Protein AF-0000000085000404 (afdb_homodimer)

Sequence (992 aa):
MTTALQSPPRRTTSRLQDASLLNGPMLLLRSIKGFRRSQSWAWLASIPLALLGLGVFTFSARAEVALSDLTGPQAASFLADNLWLFIATILVIFMNAGFAMVEAGMCRQKNAVNILAKNLFVFALAVTAYWVIGYSLMYGGSVIDGWLYFQGLFVDPDPSGALECAAAGDTGCLVPAVDFLFQSAFAGTAATIVSGLVAERVKFGEFVVFSIVLTAFIYPIAGSWQWNGGWLAELGFIDFAGSSIVHSVGGWAGLVGAMLLGPRIGKFVDGKAQAMPGHNMAIATLGALILWIGWYGFNPGSELAMDQYVAYVAVTTTLAAAGGAIAATVLSTITSGKPDLTMIINGILAGLVSITAGCGNMTFAGSWLAGAVGGLIVVVAVAALDSAGIDDPVGAFSVHGVCGVWGTVVIGLWGVDGMDPGAAGIGLLNGGGINQFFIQALGAAAYGIWTVVTCWIAWQIIGGFFGGIRVSEAEETQGLDIGEHGMEAYPDFASSMTTALQSPPRRTTSRLQDASLLNGPMLLLRSIKGFRRSQSWAWLASIPLALLGLGVFTFSARAEVALSDLTGPQAASFLADNLWLFIATILVIFMNAGFAMVEAGMCRQKNAVNILAKNLFVFALAVTAYWVIGYSLMYGGSVIDGWLYFQGLFVDPDPSGALECAAAGDTGCLVPAVDFLFQSAFAGTAATIVSGLVAERVKFGEFVVFSIVLTAFIYPIAGSWQWNGGWLAELGFIDFAGSSIVHSVGGWAGLVGAMLLGPRIGKFVDGKAQAMPGHNMAIATLGALILWIGWYGFNPGSELAMDQYVAYVAVTTTLAAAGGAIAATVLSTITSGKPDLTMIINGILAGLVSITAGCGNMTFAGSWLAGAVGGLIVVVAVAALDSAGIDDPVGAFSVHGVCGVWGTVVIGLWGVDGMDPGAAGIGLLNGGGINQFFIQALGAAAYGIWTVVTCWIAWQIIGGFFGGIRVSEAEETQGLDIGEHGMEAYPDFASS

InterPro domains:
  IPR001905 Ammonium transporter [TIGR00836] (81-490)
  IPR018047 Ammonium transporter, conserved site [PS01219] (239-264)
  IPR024041 Ammonium transporter AmtB-like domain [PF00909] (83-490)
  IPR029020 Ammonium/urea transporter [G3DSA:1.10.3430.10] (67-496)

Nearest PDB structures (foldseek):
  8qj4-assembly1_A  TM=9.238E-01  e=1.330E-27  Shewanella denitrificans OS217
  8qpf-assembly1_B  TM=9.259E-01  e=2.210E-25  Shewanella denitrificans
  2nuu-assembly2_D  TM=9.269E-01  e=2.644E-25  Escherichia coli
  2npk-assembly1_A  TM=9.276E-01  e=2.890E-22  Escherichia coli
  3c1g-assembly1_A  TM=9.284E-01  e=7.752E-22  Escherichia coli

Secondary structure (DSSP, 8-state):
--------------------TTSTHHHHTT---STT-GGGGHHHHHHHHHTTS-------------GGGS-HHHHHHHHHHHHHHHHHHHHHHHHHHHHHHHHHHTS-GGGHHHHHHHHHHHHHHHHHHIIIIIHHHHHSEEEETTTEEE--SS-----HHHHHHHHTT-S----HHHHHHHHHHHHHHHHHHHHHHTTTTB-HHHHHHHHHHIIIIIHHHHHHHHHTS-HHHHHT---SS-IIIIIIHHHHHHHHHHHHH-PPTTSEETTEE-----S-HHHHHHHHHHHHHHHHHHHHHTT-S-STTHHHHHHHHHHHHHHHHHHHHHHHHHHHSS--HHHHHHHHHHHHHHHHTTTTSS-HHHHHHHHHHHHHHHHHHHHHHHHTT---TT-HIIIIIIHHHHHHHTHHHH-BSSSSTTPPB-SGGGTS-SHHHHHHHHHHHHHHHHHHHHHHHHHHHHHHHHT-SBPPHHHHHH-HIIIIIS--S-TTB---/---------------GGG--TTSHHHHHHHT-TTTT-GGGGHHHHHHHHHGGG-------------GGGS-HHHHHHHHHHHHHHHHHHHHHHHHHHHHHHHHHHTS-GGGHHHHHHHHHHHHHHHHHHIIIIIHHHHHSEEEETTTEEE--SS-----HHHHHHHHTT-S----HHHHHHHHHHHHHHHHHHHHHHTTTTB-HHHHHHHHHHIIIIIHHHHHHHHHTS-HHHHHT---SS-IIIIIIHHHHHHHHHHHHH-PPTTSEETTEEPP---S-HHHHHHHHHHHHHHHHHHHHHTT-S-STTHHHHHHHHHHHHHHHHHHHHHHHHHHHSS--HHHHHHHHHHHHHHHHTTTTSS-HHHHHHHHHHHHHHHHHHHHHHHHTT---TT-HIIIIIIHHHHHHHTHHHH-BSSSSTTPPB-SGGGTS-SHHHHHHHHHHHHHHHHHHHHHHHHHHHHHHHHT-SBPPHHHHHH-HIIIIIS--S-TTSPB-

Organism: Prochlorococcus marinus (strain NATL2A) (NCBI:txid59920)

Structure (mmCIF, N/CA/C/O backbone):
data_AF-0000000085000404-model_v1
#
loop_
_entity.id
_entity.type
_entity.pdbx_description
1 polymer 'Ammonium transporter'
#
loop_
_atom_site.group_PDB
_atom_site.id
_atom_site.type_symbol
_atom_site.label_atom_id
_atom_site.label_alt_id
_atom_site.label_comp_id
_atom_site.label_asym_id
_atom_site.label_entity_id
_atom_site.label_seq_id
_atom_site.pdbx_PDB_ins_code
_atom_site.Cartn_x
_atom_site.Cartn_y
_atom_site.Cartn_z
_atom_site.occupancy
_atom_site.B_iso_or_equiv
_atom_site.auth_seq_id
_atom_site.auth_comp_id
_atom_site.auth_asym_id
_atom_site.auth_atom_id
_atom_site.pdbx_PDB_model_num
ATOM 1 N N . MET A 1 1 ? -94.875 -2.742 -8.055 1 23.12 1 MET A N 1
ATOM 2 C CA . MET A 1 1 ? -94.25 -2.918 -9.344 1 23.12 1 MET A CA 1
ATOM 3 C C . MET A 1 1 ? -93.062 -1.973 -9.477 1 23.12 1 MET A C 1
ATOM 5 O O . MET A 1 1 ? -93.125 -0.967 -10.188 1 23.12 1 MET A O 1
ATOM 9 N N . THR A 1 2 ? -92.438 -1.582 -8.5 1 25.86 2 THR A N 1
ATOM 10 C CA . THR A 1 2 ? -91.562 -0.508 -8.117 1 25.86 2 THR A CA 1
ATOM 11 C C . THR A 1 2 ? -90.188 -0.645 -8.844 1 25.86 2 THR A C 1
ATOM 13 O O . THR A 1 2 ? -89.625 -1.709 -8.812 1 25.86 2 THR A O 1
ATOM 16 N N . THR A 1 3 ? -90.062 0.033 -9.891 1 24.22 3 THR A N 1
ATOM 17 C CA . THR A 1 3 ? -89 0.019 -10.922 1 24.22 3 THR A CA 1
ATOM 18 C C . THR A 1 3 ? -87.625 0.078 -10.297 1 24.22 3 THR A C 1
ATOM 20 O O . THR A 1 3 ? -87.375 0.88 -9.391 1 24.22 3 THR A O 1
ATOM 23 N N . ALA A 1 4 ? -86.875 -1 -10.414 1 26.23 4 ALA A N 1
ATOM 24 C CA . ALA A 1 4 ? -85.562 -1.566 -10.062 1 26.23 4 ALA A CA 1
ATOM 25 C C . ALA A 1 4 ? -84.438 -0.636 -10.477 1 26.23 4 ALA A C 1
ATOM 27 O O . ALA A 1 4 ? -84.188 -0.438 -11.664 1 26.23 4 ALA A O 1
ATOM 28 N N . LEU A 1 5 ? -84.375 0.481 -9.828 1 26.27 5 LEU A N 1
ATOM 29 C CA . LEU A 1 5 ? -83.5 1.577 -10.219 1 26.27 5 LEU A CA 1
ATOM 30 C C . LEU A 1 5 ? -82.062 1.078 -10.453 1 26.27 5 LEU A C 1
ATOM 32 O O . LEU A 1 5 ? -81.5 0.407 -9.594 1 26.27 5 LEU A O 1
ATOM 36 N N . GLN A 1 6 ? -81.688 0.753 -11.641 1 25.8 6 GLN A N 1
ATOM 37 C CA . GLN A 1 6 ? -80.5 0.165 -12.305 1 25.8 6 GLN A CA 1
ATOM 38 C C . GLN A 1 6 ? -79.25 0.864 -11.883 1 25.8 6 GLN A C 1
ATOM 40 O O . GLN A 1 6 ? -79.125 2.078 -12.047 1 25.8 6 GLN A O 1
ATOM 45 N N . SER A 1 7 ? -78.688 0.542 -10.797 1 28.12 7 SER A N 1
ATOM 46 C CA . SER A 1 7 ? -77.562 1.166 -10.117 1 28.12 7 SER A CA 1
ATOM 47 C C . SER A 1 7 ? -76.375 1.315 -11.062 1 28.12 7 SER A C 1
ATOM 49 O O . SER A 1 7 ? -76.125 0.423 -11.867 1 28.12 7 SER A O 1
ATOM 51 N N . PRO A 1 8 ? -76 2.477 -11.414 1 30.66 8 PRO A N 1
ATOM 52 C CA . PRO A 1 8 ? -75.125 2.738 -12.531 1 30.66 8 PRO A CA 1
ATOM 53 C C . PRO A 1 8 ? -73.812 1.968 -12.43 1 30.66 8 PRO A C 1
ATOM 55 O O . PRO A 1 8 ? -73.375 1.583 -11.328 1 30.66 8 PRO A O 1
ATOM 58 N N . PRO A 1 9 ? -73.312 1.348 -13.477 1 25.73 9 PRO A N 1
ATOM 59 C CA . PRO A 1 9 ? -72.188 0.39 -13.641 1 25.73 9 PRO A CA 1
ATOM 60 C C . PRO A 1 9 ? -70.875 0.903 -13.078 1 25.73 9 PRO A C 1
ATOM 62 O O . PRO A 1 9 ? -70.625 2.115 -13.031 1 25.73 9 PRO A O 1
ATOM 65 N N . ARG A 1 10 ? -70.375 0.308 -12.078 1 25.77 10 ARG A N 1
ATOM 66 C CA . ARG A 1 10 ? -69.125 0.492 -11.328 1 25.77 10 ARG A CA 1
ATOM 67 C C . ARG A 1 10 ? -67.938 0.67 -12.258 1 25.77 10 ARG A C 1
ATOM 69 O O . ARG A 1 10 ? -67.688 -0.18 -13.117 1 25.77 10 ARG A O 1
ATOM 76 N N . ARG A 1 11 ? -67.562 1.845 -12.625 1 25.23 11 ARG A N 1
ATOM 77 C CA . ARG A 1 11 ? -66.438 2.154 -13.531 1 25.23 11 ARG A CA 1
ATOM 78 C C . ARG A 1 11 ? -65.188 1.429 -13.109 1 25.23 11 ARG A C 1
ATOM 80 O O . ARG A 1 11 ? -64.75 1.532 -11.953 1 25.23 11 ARG A O 1
ATOM 87 N N . THR A 1 12 ? -64.812 0.278 -13.625 1 23.45 12 THR A N 1
ATOM 88 C CA . THR A 1 12 ? -63.656 -0.608 -13.453 1 23.45 12 THR A CA 1
ATOM 89 C C . THR A 1 12 ? -62.344 0.165 -13.602 1 23.45 12 THR A C 1
ATOM 91 O O . THR A 1 12 ? -62.031 0.646 -14.688 1 23.45 12 THR A O 1
ATOM 94 N N . THR A 1 13 ? -62.031 1.115 -12.75 1 24.44 13 THR A N 1
ATOM 95 C CA . THR A 1 13 ? -60.781 1.853 -12.938 1 24.44 13 THR A CA 1
ATOM 96 C C . THR A 1 13 ? -59.594 0.895 -13.086 1 24.44 13 THR A C 1
ATOM 98 O O . THR A 1 13 ? -59.344 0.066 -12.203 1 24.44 13 THR A O 1
ATOM 101 N N . SER A 1 14 ? -59.344 0.42 -14.273 1 21.95 14 SER A N 1
ATOM 102 C CA . SER A 1 14 ? -58.25 -0.445 -14.727 1 21.95 14 SER A CA 1
ATOM 103 C C . SER A 1 14 ? -56.906 0.005 -14.148 1 21.95 14 SER A C 1
ATOM 105 O O . SER A 1 14 ? -56.531 1.164 -14.305 1 21.95 14 SER A O 1
ATOM 107 N N . ARG A 1 15 ? -56.594 -0.468 -13 1 24.84 15 ARG A N 1
ATOM 108 C CA . ARG A 1 15 ? -55.375 -0.243 -12.227 1 24.84 15 ARG A CA 1
ATOM 109 C C . ARG A 1 15 ? -54.125 -0.42 -13.102 1 24.84 15 ARG A C 1
ATOM 111 O O . ARG A 1 15 ? -54 -1.399 -13.844 1 24.84 15 ARG A O 1
ATOM 118 N N . LEU A 1 16 ? -53.406 0.704 -13.484 1 23.3 16 LEU A N 1
ATOM 119 C CA . LEU A 1 16 ? -52.188 0.901 -14.25 1 23.3 16 LEU A CA 1
ATOM 120 C C . LEU A 1 16 ? -51.094 -0.056 -13.789 1 23.3 16 LEU A C 1
ATOM 122 O O . LEU A 1 16 ? -50.406 0.206 -12.797 1 23.3 16 LEU A O 1
ATOM 126 N N . GLN A 1 17 ? -51.406 -1.278 -13.352 1 21.89 17 GLN A N 1
ATOM 127 C CA . GLN A 1 17 ? -50.438 -2.205 -12.789 1 21.89 17 GLN A CA 1
ATOM 128 C C . GLN A 1 17 ? -49.219 -2.322 -13.695 1 21.89 17 GLN A C 1
ATOM 130 O O . GLN A 1 17 ? -48.062 -2.404 -13.203 1 21.89 17 GLN A O 1
ATOM 135 N N . ASP A 1 18 ? -49.344 -2.826 -14.852 1 22.02 18 ASP A N 1
ATOM 136 C CA . ASP A 1 18 ? -48.344 -3.693 -15.445 1 22.02 18 ASP A CA 1
ATOM 137 C C . ASP A 1 18 ? -47.219 -2.875 -16.062 1 22.02 18 ASP A C 1
ATOM 139 O O . ASP A 1 18 ? -46.969 -2.938 -17.281 1 22.02 18 ASP A O 1
ATOM 143 N N . ALA A 1 19 ? -47.062 -1.602 -15.906 1 26.38 19 ALA A N 1
ATOM 144 C CA . ALA A 1 19 ? -46.094 -0.951 -16.781 1 26.38 19 ALA A CA 1
ATOM 145 C C . ALA A 1 19 ? -44.719 -1.577 -16.609 1 26.38 19 ALA A C 1
ATOM 147 O O . ALA A 1 19 ? -44.156 -1.586 -15.508 1 26.38 19 ALA A O 1
ATOM 148 N N . SER A 1 20 ? -44.344 -2.533 -17.469 1 22.31 20 SER A N 1
ATOM 149 C CA . SER A 1 20 ? -43.125 -3.34 -17.609 1 22.31 20 SER A CA 1
ATOM 150 C C . SER A 1 20 ? -41.875 -2.463 -17.641 1 22.31 20 SER A C 1
ATOM 152 O O . SER A 1 20 ? -41.812 -1.489 -18.391 1 22.31 20 SER A O 1
ATOM 154 N N . LEU A 1 21 ? -41.125 -2.297 -16.531 1 23.89 21 LEU A N 1
ATOM 155 C CA . LEU A 1 21 ? -39.938 -1.507 -16.141 1 23.89 21 LEU A CA 1
ATOM 156 C C . LEU A 1 21 ? -38.875 -1.568 -17.203 1 23.89 21 LEU A C 1
ATOM 158 O O . LEU A 1 21 ? -37.75 -1.087 -16.984 1 23.89 21 LEU A O 1
ATOM 162 N N . LEU A 1 22 ? -39 -2.387 -18.266 1 24.75 22 LEU A N 1
ATOM 163 C CA . LEU A 1 22 ? -37.875 -2.568 -19.172 1 24.75 22 LEU A CA 1
ATOM 164 C C . LEU A 1 22 ? -37.531 -1.27 -19.906 1 24.75 22 LEU A C 1
ATOM 166 O O . LEU A 1 22 ? -36.375 -0.965 -20.141 1 24.75 22 LEU A O 1
ATOM 170 N N . ASN A 1 23 ? -38.562 -0.619 -20.547 1 26.09 23 ASN A N 1
ATOM 171 C CA . ASN A 1 23 ? -38.312 0.285 -21.672 1 26.09 23 ASN A CA 1
ATOM 172 C C . ASN A 1 23 ? -37.906 1.675 -21.172 1 26.09 23 ASN A C 1
ATOM 174 O O . ASN A 1 23 ? -37.938 2.639 -21.953 1 26.09 23 ASN A O 1
ATOM 178 N N . GLY A 1 24 ? -38 1.872 -19.891 1 24.7 24 GLY A N 1
ATOM 179 C CA . GLY A 1 24 ? -38.062 3.266 -19.469 1 24.7 24 GLY A CA 1
ATOM 180 C C . GLY A 1 24 ? -36.812 4.047 -19.859 1 24.7 24 GLY A C 1
ATOM 181 O O . GLY A 1 24 ? -36.906 5.145 -20.406 1 24.7 24 GLY A O 1
ATOM 182 N N . PRO A 1 25 ? -35.719 3.418 -19.531 1 24.42 25 PRO A N 1
ATOM 183 C CA . PRO A 1 25 ? -34.562 4.305 -19.484 1 24.42 25 PRO A CA 1
ATOM 184 C C . PRO A 1 25 ? -34.156 4.82 -20.875 1 24.42 25 PRO A C 1
ATOM 186 O O . PRO A 1 25 ? -33.25 5.664 -20.984 1 24.42 25 PRO A O 1
ATOM 189 N N . MET A 1 26 ? -34.75 4.23 -21.875 1 25.83 26 MET A N 1
ATOM 190 C CA . MET A 1 26 ? -34.25 4.621 -23.188 1 25.83 26 MET A CA 1
ATOM 191 C C . MET A 1 26 ? -34.594 6.074 -23.5 1 25.83 26 MET A C 1
ATOM 193 O O . MET A 1 26 ? -34 6.691 -24.375 1 25.83 26 MET A O 1
ATOM 197 N N . LEU A 1 27 ? -35.844 6.426 -23.016 1 25.88 27 LEU A N 1
ATOM 198 C CA . LEU A 1 27 ? -36.312 7.68 -23.578 1 25.88 27 LEU A CA 1
ATOM 199 C C . LEU A 1 27 ? -35.5 8.859 -23.094 1 25.88 27 LEU A C 1
ATOM 201 O O . LEU A 1 27 ? -35.406 9.891 -23.766 1 25.88 27 LEU A O 1
ATOM 205 N N . LEU A 1 28 ? -35.219 8.766 -21.781 1 23.75 28 LEU A N 1
ATOM 206 C CA . LEU A 1 28 ? -34.656 10.031 -21.297 1 23.75 28 LEU A CA 1
ATOM 207 C C . LEU A 1 28 ? -33.344 10.352 -22.016 1 23.75 28 LEU A C 1
ATOM 209 O O . LEU A 1 28 ? -32.938 11.516 -22.078 1 23.75 28 LEU A O 1
ATOM 213 N N . LEU A 1 29 ? -32.656 9.297 -22.5 1 24.28 29 LEU A N 1
ATOM 214 C CA . LEU A 1 29 ? -31.359 9.602 -23.078 1 24.28 29 LEU A CA 1
ATOM 215 C C . LEU A 1 29 ? -31.516 10.414 -24.359 1 24.28 29 LEU A C 1
ATOM 217 O O . LEU A 1 29 ? -30.516 10.82 -24.953 1 24.28 29 LEU A O 1
ATOM 221 N N . ARG A 1 30 ? -32.688 10.305 -24.969 1 27.88 30 ARG A N 1
ATOM 222 C CA . ARG A 1 30 ? -32.75 10.891 -26.297 1 27.88 30 ARG A CA 1
ATOM 223 C C . ARG A 1 30 ? -32.562 12.406 -26.25 1 27.88 30 ARG A C 1
ATOM 225 O O . ARG A 1 30 ? -32.344 13.047 -27.266 1 27.88 30 ARG A O 1
ATOM 232 N N . SER A 1 31 ? -33.312 12.977 -25.219 1 25.27 31 SER A N 1
ATOM 233 C CA . SER A 1 31 ? -33.469 14.406 -25.469 1 25.27 31 SER A CA 1
ATOM 234 C C . SER A 1 31 ? -32.156 15.148 -25.328 1 25.27 31 SER A C 1
ATOM 236 O O . SER A 1 31 ? -32.094 16.375 -25.375 1 25.27 31 SER A O 1
ATOM 238 N N . ILE A 1 32 ? -31.25 14.492 -24.484 1 24.53 32 ILE A N 1
ATOM 239 C CA . ILE A 1 32 ? -30.203 15.5 -24.297 1 24.53 32 ILE A CA 1
ATOM 240 C C . ILE A 1 32 ? -29.547 15.82 -25.625 1 24.53 32 ILE A C 1
ATOM 242 O O . ILE A 1 32 ? -28.922 14.945 -26.234 1 24.53 32 ILE A O 1
ATOM 246 N N . LYS A 1 33 ? -30.094 16.859 -26.375 1 28.69 33 LYS A N 1
ATOM 247 C CA . LYS A 1 33 ? -29.766 17.438 -27.672 1 28.69 33 LYS A CA 1
ATOM 248 C C . LYS A 1 33 ? -28.266 17.578 -27.859 1 28.69 33 LYS A C 1
ATOM 250 O O . LYS A 1 33 ? -27.766 17.5 -28.984 1 28.69 33 LYS A O 1
ATOM 255 N N . GLY A 1 34 ? -27.641 18.234 -26.828 1 27.5 34 GLY A N 1
ATOM 256 C CA . GLY A 1 34 ? -26.438 18.953 -27.219 1 27.5 34 GLY A CA 1
ATOM 257 C C . GLY A 1 34 ? -25.281 18.047 -27.578 1 27.5 34 GLY A C 1
ATOM 258 O O . GLY A 1 34 ? -24.188 18.516 -27.875 1 27.5 34 GLY A O 1
ATOM 259 N N . PHE A 1 35 ? -25.312 16.812 -27.016 1 25 35 PHE A N 1
ATOM 260 C CA . PHE A 1 35 ? -24.031 16.109 -27.109 1 25 35 PHE A CA 1
ATOM 261 C C . PHE A 1 35 ? -23.766 15.656 -28.531 1 25 35 PHE A C 1
ATOM 263 O O . PHE A 1 35 ? -23.844 14.461 -28.828 1 25 35 PHE A O 1
ATOM 270 N N . ARG A 1 36 ? -24.297 16.328 -29.531 1 24.64 36 ARG A N 1
ATOM 271 C CA . ARG A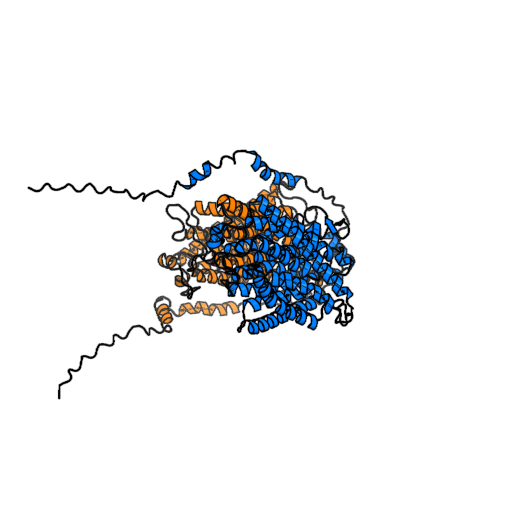 1 36 ? -23.984 15.82 -30.859 1 24.64 36 ARG A CA 1
ATOM 272 C C . ARG A 1 36 ? -22.469 15.656 -31.031 1 24.64 36 ARG A C 1
ATOM 274 O O . ARG A 1 36 ? -22.016 14.695 -31.656 1 24.64 36 ARG A O 1
ATOM 281 N N . ARG A 1 37 ? -21.703 16.812 -31.109 1 24.88 37 ARG A N 1
ATOM 282 C CA . ARG A 1 37 ? -20.609 16.922 -32.062 1 24.88 37 ARG A CA 1
ATOM 283 C C . ARG A 1 37 ? -19.422 16.047 -31.656 1 24.88 37 ARG A C 1
ATOM 285 O O . ARG A 1 37 ? -19.172 15.844 -30.469 1 24.88 37 ARG A O 1
ATOM 292 N N . SER A 1 38 ? -18.594 15.359 -32.688 1 28.83 38 SER A N 1
ATOM 293 C CA . SER A 1 38 ? -17.453 14.492 -33 1 28.83 38 SER A CA 1
ATOM 294 C C . SER A 1 38 ? -16.203 14.938 -32.25 1 28.83 38 SER A C 1
ATOM 296 O O . SER A 1 38 ? -15.234 14.18 -32.156 1 28.83 38 SER A O 1
ATOM 298 N N . GLN A 1 39 ? -16.156 16.312 -31.953 1 28.41 39 GLN A N 1
ATOM 299 C CA . GLN A 1 39 ? -14.836 16.906 -31.703 1 28.41 39 GLN A CA 1
ATOM 300 C C . GLN A 1 39 ? -14.273 16.438 -30.359 1 28.41 39 GLN A C 1
ATOM 302 O O . GLN A 1 39 ? -13.094 16.641 -30.078 1 28.41 39 GLN A O 1
ATOM 307 N N . SER A 1 40 ? -15.219 16.109 -29.5 1 28.72 40 SER A N 1
ATOM 308 C CA . SER A 1 40 ? -14.68 16.141 -28.141 1 28.72 40 SER A CA 1
ATOM 309 C C . SER A 1 40 ? -13.883 14.875 -27.844 1 28.72 40 SER A C 1
ATOM 311 O O . SER A 1 40 ? -13.32 14.727 -26.75 1 28.72 40 SER A O 1
ATOM 313 N N . TRP A 1 41 ? -14.188 13.859 -28.656 1 29.78 41 TRP A N 1
ATOM 314 C CA . TRP A 1 41 ? -13.469 12.633 -28.328 1 29.78 41 TRP A CA 1
ATOM 315 C C . TRP A 1 41 ? -11.992 12.75 -28.703 1 29.78 41 TRP A C 1
ATOM 317 O O . TRP A 1 41 ? -11.227 11.797 -28.531 1 29.78 41 TRP A O 1
ATOM 327 N N . ALA A 1 42 ? -11.719 13.797 -29.594 1 28.44 42 ALA A N 1
ATOM 328 C CA . ALA A 1 42 ? -10.375 13.945 -30.156 1 28.44 42 ALA A CA 1
ATOM 329 C C . ALA A 1 42 ? -9.359 14.203 -29.047 1 28.44 42 ALA A C 1
ATOM 331 O O . ALA A 1 42 ? -8.148 14.078 -29.266 1 28.44 42 ALA A O 1
ATOM 332 N N . TRP A 1 43 ? -9.891 14.797 -27.984 1 28.17 43 TRP A N 1
ATOM 333 C CA . TRP A 1 43 ? -8.867 15.109 -26.984 1 28.17 43 TRP A CA 1
ATOM 334 C C . TRP A 1 43 ? -8.344 13.836 -26.328 1 28.17 43 TRP A C 1
ATOM 336 O O . TRP A 1 43 ? -7.266 13.836 -25.734 1 28.17 43 TRP A O 1
ATOM 346 N N . LEU A 1 44 ? -9.188 12.766 -26.25 1 30.05 44 LEU A N 1
ATOM 347 C CA . LEU A 1 44 ? -8.664 11.555 -25.625 1 30.05 44 LEU A CA 1
ATOM 348 C C . LEU A 1 44 ? -7.551 10.945 -26.484 1 30.05 44 LEU A C 1
ATOM 350 O O . LEU A 1 44 ? -6.77 10.125 -26 1 30.05 44 LEU A O 1
ATOM 354 N N . ALA A 1 45 ? -7.676 11.133 -27.875 1 31.09 45 ALA A N 1
ATOM 355 C CA . ALA A 1 45 ? -6.684 10.594 -28.797 1 31.09 45 ALA A CA 1
ATOM 356 C C . ALA A 1 45 ? -5.348 11.32 -28.656 1 31.09 45 ALA A C 1
ATOM 358 O O . ALA A 1 45 ? -4.344 10.898 -29.234 1 31.09 45 ALA A O 1
ATOM 359 N N . SER A 1 46 ? -5.398 12.609 -28.266 1 29.23 46 SER A N 1
ATOM 360 C CA . SER A 1 46 ? -4.141 13.344 -28.203 1 29.23 46 SER A CA 1
ATOM 361 C C . SER A 1 46 ? -3.281 12.875 -27.031 1 29.23 46 SER A C 1
ATOM 363 O O . SER A 1 46 ? -2.158 13.352 -26.859 1 29.23 46 SER A O 1
ATOM 365 N N . ILE A 1 47 ? -3.889 12.102 -26.156 1 30.39 47 ILE A N 1
ATOM 366 C CA . ILE A 1 47 ? -3.045 11.758 -25.016 1 30.39 47 ILE A CA 1
ATOM 367 C C . ILE A 1 47 ? -1.865 10.906 -25.484 1 30.39 47 ILE A C 1
ATOM 369 O O . ILE A 1 47 ? -0.724 11.148 -25.094 1 30.39 47 ILE A O 1
ATOM 373 N N . PRO A 1 48 ? -2.121 9.938 -26.438 1 32.84 48 PRO A N 1
ATOM 374 C CA . PRO A 1 48 ? -0.934 9.148 -26.766 1 32.84 48 PRO A CA 1
ATOM 375 C C . PRO A 1 48 ? 0.146 9.969 -27.469 1 32.84 48 PRO A C 1
ATOM 377 O O . PRO A 1 48 ? 1.336 9.664 -27.328 1 32.84 48 PRO A O 1
ATOM 380 N N . LEU A 1 49 ? -0.31 10.906 -28.344 1 31.05 49 LEU A N 1
ATOM 381 C CA . LEU A 1 49 ? 0.686 11.539 -29.203 1 31.05 49 LEU A CA 1
ATOM 382 C C . LEU A 1 49 ? 1.613 12.438 -28.391 1 31.05 49 LEU A C 1
ATOM 384 O O . LEU A 1 49 ? 2.742 12.703 -28.812 1 31.05 49 LEU A O 1
ATOM 388 N N . ALA A 1 50 ? 0.978 13.125 -27.422 1 31.5 50 ALA A N 1
ATOM 389 C CA . ALA A 1 50 ? 1.874 14.062 -26.75 1 31.5 50 ALA A CA 1
ATOM 390 C C . ALA A 1 50 ? 3.02 13.328 -26.062 1 31.5 50 ALA A C 1
ATOM 392 O O . ALA A 1 50 ? 4.039 13.93 -25.719 1 31.5 50 ALA A O 1
ATOM 393 N N . LEU A 1 51 ? 2.748 12.109 -25.703 1 32.81 51 LEU A N 1
ATOM 394 C CA . LEU A 1 51 ? 3.824 11.469 -24.969 1 32.81 51 LEU A CA 1
ATOM 395 C C . LEU A 1 51 ? 4.969 11.07 -25.891 1 32.81 51 LEU A C 1
ATOM 397 O O . LEU A 1 51 ? 5.98 10.539 -25.438 1 32.81 51 LEU A O 1
ATOM 401 N N . LEU A 1 52 ? 4.738 11.094 -27.219 1 34.16 52 LEU A N 1
ATOM 402 C CA . LEU A 1 52 ? 5.844 10.672 -28.078 1 34.16 52 LEU A CA 1
ATOM 403 C C . LEU A 1 52 ? 7 11.664 -28 1 34.16 52 LEU A C 1
ATOM 405 O O . LEU A 1 52 ? 8.078 11.414 -28.531 1 34.16 52 LEU A O 1
ATOM 409 N N . GLY A 1 53 ? 6.645 13.008 -28 1 32.69 53 GLY A N 1
ATOM 410 C CA . GLY A 1 53 ? 7.75 13.922 -28.234 1 32.69 53 GLY A CA 1
ATOM 411 C C . GLY A 1 53 ? 8.82 13.852 -27.156 1 32.69 53 GLY A C 1
ATOM 412 O O . GLY A 1 53 ? 9.719 14.695 -27.125 1 32.69 53 GLY A O 1
ATOM 413 N N . LEU A 1 54 ? 8.523 13.375 -26 1 32.47 54 LEU A N 1
ATOM 414 C CA . LEU A 1 54 ? 9.328 13.977 -24.938 1 32.47 54 LEU A CA 1
ATOM 415 C C . LEU A 1 54 ? 10.812 13.742 -25.188 1 32.47 54 LEU A C 1
ATOM 417 O O . LEU A 1 54 ? 11.188 12.875 -25.984 1 32.47 54 LEU A O 1
ATOM 421 N N . GLY A 1 55 ? 11.758 13.734 -24.156 1 32.78 55 GLY A N 1
ATOM 422 C CA . GLY A 1 55 ? 13.062 14.289 -23.828 1 32.78 55 GLY A CA 1
ATOM 423 C C . GLY A 1 55 ? 14.211 13.492 -24.422 1 32.78 55 GLY A C 1
ATOM 424 O O . GLY A 1 55 ? 14.242 12.266 -24.297 1 32.78 55 GLY A O 1
ATOM 425 N N . VAL A 1 56 ? 14.656 13.906 -25.531 1 32.88 56 VAL A N 1
ATOM 426 C CA . VAL A 1 56 ? 16.031 13.641 -25.938 1 32.88 56 VAL A CA 1
ATOM 427 C C . VAL A 1 56 ? 16.969 13.773 -24.734 1 32.88 56 VAL A C 1
ATOM 429 O O . VAL A 1 56 ? 17.172 14.875 -24.219 1 32.88 56 VAL A O 1
ATOM 432 N N . PHE A 1 57 ? 16.953 12.836 -23.828 1 34.28 57 PHE A N 1
ATOM 433 C CA . PHE A 1 57 ? 17.938 12.836 -22.75 1 34.28 57 PHE A CA 1
ATOM 434 C C . PHE A 1 57 ? 19.344 12.68 -23.297 1 34.28 57 PHE A C 1
ATOM 436 O O . PHE A 1 57 ? 19.609 11.805 -24.125 1 34.28 57 PHE A O 1
ATOM 443 N N . THR A 1 58 ? 20.016 13.797 -23.422 1 33.5 58 THR A N 1
ATOM 444 C CA . THR A 1 58 ? 21.453 13.828 -23.656 1 33.5 58 THR A CA 1
ATOM 445 C C . THR A 1 58 ? 22.203 13.008 -22.609 1 33.5 58 THR A C 1
ATOM 447 O O . THR A 1 58 ? 22.094 13.273 -21.406 1 33.5 58 THR A O 1
ATOM 450 N N . PHE A 1 59 ? 22.547 11.797 -22.875 1 34.53 59 PHE A N 1
ATOM 451 C CA . PHE A 1 59 ? 23.359 10.891 -22.078 1 34.53 59 PHE A CA 1
ATOM 452 C C . PHE A 1 59 ? 24.828 11.32 -22.109 1 34.53 59 PHE A C 1
ATOM 454 O O . PHE A 1 59 ? 25.469 11.297 -23.156 1 34.53 59 PHE A O 1
ATOM 461 N N . SER A 1 60 ? 25.281 12.328 -21.438 1 35.16 60 SER A N 1
ATOM 462 C CA . SER A 1 60 ? 26.719 12.43 -21.25 1 35.16 60 SER A CA 1
ATOM 463 C C . SER A 1 60 ? 27.281 11.203 -20.531 1 35.16 60 SER A C 1
ATOM 465 O O . SER A 1 60 ? 26.766 10.797 -19.484 1 35.16 60 SER A O 1
ATOM 467 N N . ALA A 1 61 ? 28.281 10.477 -21.125 1 41.28 61 ALA A N 1
ATOM 468 C CA . ALA A 1 61 ? 28.984 9.289 -20.656 1 41.28 61 ALA A CA 1
ATOM 469 C C . ALA A 1 61 ? 29.859 9.617 -19.453 1 41.28 61 ALA A C 1
ATOM 471 O O . ALA A 1 61 ? 30.984 10.094 -19.594 1 41.28 61 ALA A O 1
ATOM 472 N N . ARG A 1 62 ? 29.609 10.148 -18.406 1 44.34 62 ARG A N 1
ATOM 473 C CA . ARG A 1 62 ? 30.469 10.297 -17.25 1 44.34 62 ARG A CA 1
ATOM 474 C C . ARG A 1 62 ? 30.844 8.938 -16.656 1 44.34 62 ARG A C 1
ATOM 476 O O . ARG A 1 62 ? 30.062 7.977 -16.766 1 44.34 62 ARG A O 1
ATOM 483 N N . ALA A 1 63 ? 32.125 8.773 -16.344 1 47.78 63 ALA A N 1
ATOM 484 C CA . ALA A 1 63 ? 32.656 7.594 -15.688 1 47.78 63 ALA A CA 1
ATOM 485 C C . ALA A 1 63 ? 31.828 7.211 -14.469 1 47.78 63 ALA A C 1
ATOM 487 O O . ALA A 1 63 ? 31.719 7.988 -13.516 1 47.78 63 ALA A O 1
ATOM 488 N N . GLU A 1 64 ? 30.594 6.34 -14.5 1 70.38 64 GLU A N 1
ATOM 489 C CA . GLU A 1 64 ? 29.484 6.078 -13.594 1 70.38 64 GLU A CA 1
ATOM 490 C C . GLU A 1 64 ? 29.922 5.188 -12.43 1 70.38 64 GLU A C 1
ATOM 492 O O . GLU A 1 64 ? 30.531 4.145 -12.641 1 70.38 64 GLU A O 1
ATOM 497 N N . VAL A 1 65 ? 30.281 5.816 -11.25 1 87.31 65 VAL A N 1
ATOM 498 C CA . VAL A 1 65 ? 30.594 5.137 -9.992 1 87.31 65 VAL A CA 1
ATOM 499 C C . VAL A 1 65 ? 29.594 4.012 -9.75 1 87.31 65 VAL A C 1
ATOM 501 O O . VAL A 1 65 ? 28.375 4.223 -9.82 1 87.31 65 VAL A O 1
ATOM 504 N N . ALA A 1 66 ? 30.188 2.82 -9.695 1 88.38 66 ALA A N 1
ATOM 505 C CA . ALA A 1 66 ? 29.375 1.657 -9.367 1 88.38 66 ALA A CA 1
ATOM 506 C C . ALA A 1 66 ? 29.469 1.306 -7.891 1 88.38 66 ALA A C 1
ATOM 508 O O . ALA A 1 66 ? 30.359 1.791 -7.191 1 88.38 66 ALA A O 1
ATOM 509 N N . LEU A 1 67 ? 28.531 0.561 -7.434 1 88.94 67 LEU A N 1
ATOM 510 C CA . LEU A 1 67 ? 28.531 0.12 -6.043 1 88.94 67 LEU A CA 1
ATOM 511 C C . LEU A 1 67 ? 29.828 -0.596 -5.691 1 88.94 67 LEU A C 1
ATOM 513 O O . LEU A 1 67 ? 30.344 -0.451 -4.578 1 88.94 67 LEU A O 1
ATOM 517 N N . SER A 1 68 ? 30.375 -1.329 -6.645 1 86.69 68 SER A N 1
ATOM 518 C CA . SER A 1 68 ? 31.594 -2.107 -6.438 1 86.69 68 SER A CA 1
ATOM 519 C C . SER A 1 68 ? 32.812 -1.2 -6.254 1 86.69 68 SER A C 1
ATOM 521 O O . SER A 1 68 ? 33.844 -1.645 -5.785 1 86.69 68 SER A O 1
ATOM 523 N N . ASP A 1 69 ? 32.656 0.106 -6.613 1 90.12 69 ASP A N 1
ATOM 524 C CA . ASP A 1 69 ? 33.75 1.058 -6.527 1 90.12 69 ASP A CA 1
ATOM 525 C C . ASP A 1 69 ? 33.844 1.682 -5.137 1 90.12 69 ASP A C 1
ATOM 527 O O . ASP A 1 69 ? 34.844 2.342 -4.805 1 90.12 69 ASP A O 1
ATOM 531 N N . LEU A 1 70 ? 32.875 1.428 -4.301 1 92.88 70 LEU A N 1
ATOM 532 C CA . LEU A 1 70 ? 32.812 2.055 -2.986 1 92.88 70 LEU A CA 1
ATOM 533 C C . LEU A 1 70 ? 33.656 1.284 -1.975 1 92.88 70 LEU A C 1
ATOM 535 O O . LEU A 1 70 ? 33.75 0.057 -2.047 1 92.88 70 LEU A O 1
ATOM 539 N N . THR A 1 71 ? 34.188 2.074 -1.073 1 93.19 71 THR A N 1
ATOM 540 C CA . THR A 1 71 ? 34.875 1.427 0.045 1 93.19 71 THR A CA 1
ATOM 541 C C . THR A 1 71 ? 33.844 0.765 0.977 1 93.19 71 THR A C 1
ATOM 543 O O . THR A 1 71 ? 32.656 0.984 0.851 1 93.19 71 THR A O 1
ATOM 546 N N . GLY A 1 72 ? 34.344 -0.027 1.878 1 91.56 72 GLY A N 1
ATOM 547 C CA . GLY A 1 72 ? 33.5 -0.73 2.818 1 91.56 72 GLY A CA 1
ATOM 548 C C . GLY A 1 72 ? 32.531 0.191 3.568 1 91.56 72 GLY A C 1
ATOM 549 O O . GLY A 1 72 ? 31.328 0.017 3.516 1 91.56 72 GLY A O 1
ATOM 550 N N . PRO A 1 73 ? 33.156 1.196 4.246 1 93.75 73 PRO A N 1
ATOM 551 C CA . PRO A 1 73 ? 32.312 2.117 4.996 1 93.75 73 PRO A CA 1
ATOM 552 C C . PRO A 1 73 ? 31.344 2.889 4.098 1 93.75 73 PRO A C 1
ATOM 554 O O . PRO A 1 73 ? 30.188 3.123 4.48 1 93.75 73 PRO A O 1
ATOM 557 N N . GLN A 1 74 ? 31.797 3.279 2.932 1 94.56 74 GLN A N 1
ATOM 558 C CA . GLN A 1 74 ? 30.953 3.99 1.979 1 94.56 74 GLN A CA 1
ATOM 559 C C . GLN A 1 74 ? 29.781 3.121 1.527 1 94.56 74 GLN A C 1
ATOM 561 O O . GLN A 1 74 ? 28.625 3.574 1.509 1 94.56 74 GLN A O 1
ATOM 566 N N . ALA A 1 75 ? 30.078 1.86 1.18 1 94.12 75 ALA A N 1
ATOM 567 C CA . ALA A 1 75 ? 29.062 0.92 0.727 1 94.12 75 ALA A CA 1
ATOM 568 C C . ALA A 1 75 ? 28.062 0.624 1.838 1 94.12 75 ALA A C 1
ATOM 570 O O . ALA A 1 75 ? 26.844 0.566 1.593 1 94.12 75 ALA A O 1
ATOM 571 N N . ALA A 1 76 ? 28.562 0.446 3.014 1 94.88 76 ALA A N 1
ATOM 572 C CA . ALA A 1 76 ? 27.703 0.165 4.156 1 94.88 76 ALA A CA 1
ATOM 573 C C . ALA A 1 76 ? 26.734 1.312 4.402 1 94.88 76 ALA A C 1
ATOM 575 O O . ALA A 1 76 ? 25.531 1.085 4.605 1 94.88 76 ALA A O 1
ATOM 576 N N . SER A 1 77 ? 27.25 2.52 4.363 1 96.38 77 SER A N 1
ATOM 577 C CA . SER A 1 77 ? 26.406 3.691 4.598 1 96.38 77 SER A CA 1
ATOM 578 C C . SER A 1 77 ? 25.375 3.863 3.492 1 96.38 77 SER A C 1
ATOM 580 O O . SER A 1 77 ? 24.203 4.105 3.768 1 96.38 77 SER A O 1
ATOM 582 N N . PHE A 1 78 ? 25.797 3.736 2.258 1 96.81 78 PHE A N 1
ATOM 583 C CA . PHE A 1 78 ? 24.922 3.887 1.106 1 96.81 78 PHE A CA 1
ATOM 584 C C . PHE A 1 78 ? 23.781 2.871 1.156 1 96.81 78 PHE A C 1
ATOM 586 O O . PHE A 1 78 ? 22.609 3.225 0.978 1 96.81 78 PHE A O 1
ATOM 593 N N . LEU A 1 79 ? 24.125 1.613 1.414 1 97 79 LEU A N 1
ATOM 594 C CA . LEU A 1 79 ? 23.141 0.537 1.446 1 97 79 LEU A CA 1
ATOM 595 C C . LEU A 1 79 ? 22.188 0.707 2.625 1 97 79 LEU A C 1
ATOM 597 O O . LEU A 1 79 ? 20.969 0.522 2.482 1 97 79 LEU A O 1
ATOM 601 N N . ALA A 1 80 ? 22.688 1.1 3.754 1 97.12 80 ALA A N 1
ATOM 602 C CA . ALA A 1 80 ? 21.875 1.283 4.949 1 97.12 80 ALA A CA 1
ATOM 603 C C . ALA A 1 80 ? 20.906 2.449 4.773 1 97.12 80 ALA A C 1
ATOM 605 O O . ALA A 1 80 ? 19.734 2.352 5.145 1 97.12 80 ALA A O 1
ATOM 606 N N . ASP A 1 81 ? 21.375 3.553 4.207 1 98.19 81 ASP A N 1
ATOM 607 C CA . ASP A 1 81 ? 20.547 4.73 3.99 1 98.19 81 ASP A CA 1
ATOM 608 C C . ASP A 1 81 ? 19.359 4.406 3.086 1 98.19 81 ASP A C 1
ATOM 610 O O . ASP A 1 81 ? 18.219 4.738 3.412 1 98.19 81 ASP A O 1
ATOM 614 N N . ASN A 1 82 ? 19.641 3.777 1.994 1 98.12 82 ASN A N 1
ATOM 615 C CA . ASN A 1 82 ? 18.594 3.516 1.006 1 98.12 82 ASN A CA 1
ATOM 616 C C . ASN A 1 82 ? 17.656 2.404 1.464 1 98.12 82 ASN A C 1
ATOM 618 O O . ASN A 1 82 ? 16.438 2.477 1.237 1 98.12 82 ASN A O 1
ATOM 622 N N . LEU A 1 83 ? 18.156 1.388 2.129 1 98.12 83 LEU A N 1
ATOM 623 C CA . LEU A 1 83 ? 17.312 0.327 2.664 1 98.12 83 LEU A CA 1
ATOM 624 C C . LEU A 1 83 ? 16.375 0.87 3.736 1 98.12 83 LEU A C 1
ATOM 626 O O . LEU A 1 83 ? 15.18 0.583 3.721 1 98.12 83 LEU A O 1
ATOM 630 N N . TRP A 1 84 ? 16.906 1.658 4.598 1 98 84 TRP A N 1
ATOM 631 C CA . TRP A 1 84 ? 16.109 2.215 5.68 1 98 84 TRP A CA 1
ATOM 632 C C . TRP A 1 84 ? 15 3.104 5.129 1 98 84 TRP A C 1
ATOM 634 O O . TRP A 1 84 ? 13.836 2.975 5.523 1 98 84 TRP A O 1
ATOM 644 N N . LEU A 1 85 ? 15.383 3.98 4.219 1 98.56 85 LEU A N 1
ATOM 645 C CA . LEU A 1 85 ? 14.359 4.887 3.711 1 98.56 85 LEU A CA 1
ATOM 646 C C . LEU A 1 85 ? 13.281 4.113 2.957 1 98.56 85 LEU A C 1
ATOM 648 O O . LEU A 1 85 ? 12.109 4.488 2.992 1 98.56 85 LEU A O 1
ATOM 652 N N . PHE A 1 86 ? 13.711 3.066 2.295 1 98.56 86 PHE A N 1
ATOM 653 C CA . PHE A 1 86 ? 12.711 2.264 1.6 1 98.56 86 PHE A CA 1
ATOM 654 C C . PHE A 1 86 ? 11.75 1.62 2.592 1 98.56 86 PHE A C 1
ATOM 656 O O . PHE A 1 86 ? 10.531 1.647 2.393 1 98.56 86 PHE A O 1
ATOM 663 N N . ILE A 1 87 ? 12.211 1.085 3.699 1 98.25 87 ILE A N 1
ATOM 664 C CA . ILE A 1 87 ? 11.367 0.508 4.738 1 98.25 87 ILE A CA 1
ATOM 665 C C . ILE A 1 87 ? 10.445 1.584 5.309 1 98.25 87 ILE A C 1
ATOM 667 O O . ILE A 1 87 ? 9.25 1.353 5.488 1 98.25 87 ILE A O 1
ATOM 671 N N . ALA A 1 88 ? 11.008 2.723 5.59 1 98.69 88 ALA A N 1
ATOM 672 C CA . ALA A 1 88 ? 10.219 3.844 6.098 1 98.69 88 ALA A CA 1
ATOM 673 C C . ALA A 1 88 ? 9.102 4.215 5.121 1 98.69 88 ALA A C 1
ATOM 675 O O . ALA A 1 88 ? 7.977 4.488 5.535 1 98.69 88 ALA A O 1
ATOM 676 N N . THR A 1 89 ? 9.438 4.211 3.855 1 98.56 89 THR A N 1
ATOM 677 C CA . THR A 1 89 ? 8.477 4.539 2.811 1 98.56 89 THR A CA 1
ATOM 678 C C . THR A 1 89 ? 7.301 3.566 2.836 1 98.56 89 THR A C 1
ATOM 680 O O . THR A 1 89 ? 6.145 3.98 2.752 1 98.56 89 THR A O 1
ATOM 683 N N . ILE A 1 90 ? 7.562 2.312 2.951 1 98.5 90 ILE A N 1
ATOM 684 C CA . ILE A 1 90 ? 6.523 1.286 2.998 1 98.5 90 ILE A CA 1
ATOM 685 C C . ILE A 1 90 ? 5.59 1.55 4.176 1 98.5 90 ILE A C 1
ATOM 687 O O . ILE A 1 90 ? 4.367 1.468 4.035 1 98.5 90 ILE A O 1
ATOM 691 N N . LEU A 1 91 ? 6.148 1.892 5.309 1 98.38 91 LEU A N 1
ATOM 692 C CA . LEU A 1 91 ? 5.367 2.16 6.508 1 98.38 91 LEU A CA 1
ATOM 693 C C . LEU A 1 91 ? 4.477 3.385 6.312 1 98.38 91 LEU A C 1
ATOM 695 O O . LEU A 1 91 ? 3.316 3.389 6.73 1 98.38 91 LEU A O 1
ATOM 699 N N . VAL A 1 92 ? 4.988 4.406 5.676 1 98.56 92 VAL A N 1
ATOM 700 C CA . VAL A 1 92 ? 4.195 5.613 5.449 1 98.56 92 VAL A CA 1
ATOM 701 C C . VAL A 1 92 ? 3.074 5.316 4.457 1 98.56 92 VAL A C 1
ATOM 703 O O . VAL A 1 92 ? 1.938 5.762 4.641 1 98.56 92 VAL A O 1
ATOM 706 N N . ILE A 1 93 ? 3.385 4.578 3.424 1 98.12 93 ILE A N 1
ATOM 707 C CA . ILE A 1 93 ? 2.348 4.23 2.459 1 98.12 93 ILE A CA 1
ATOM 708 C C . ILE A 1 93 ? 1.27 3.389 3.141 1 98.12 93 ILE A C 1
ATOM 710 O O . ILE A 1 93 ? 0.082 3.529 2.84 1 98.12 93 ILE A O 1
ATOM 714 N N . PHE A 1 94 ? 1.653 2.572 4.109 1 97.75 94 PHE A N 1
ATOM 715 C CA . PHE A 1 94 ? 0.701 1.743 4.84 1 97.75 94 PHE A CA 1
ATOM 716 C C . PHE A 1 94 ? -0.239 2.604 5.676 1 97.75 94 PHE A C 1
ATOM 718 O O . PHE A 1 94 ? -1.345 2.178 6.012 1 97.75 94 PHE A O 1
ATOM 725 N N . MET A 1 95 ? 0.094 3.789 6 1 98.06 95 MET A N 1
ATOM 726 C CA . MET A 1 95 ? -0.763 4.707 6.742 1 98.06 95 MET A CA 1
ATOM 727 C C . MET A 1 95 ? -2.055 4.984 5.98 1 98.06 95 MET A C 1
ATOM 729 O O . MET A 1 95 ? -3.066 5.352 6.578 1 98.06 95 MET A O 1
ATOM 733 N N . ASN A 1 96 ? -2.004 4.801 4.664 1 96.94 96 ASN A N 1
ATOM 734 C CA . ASN A 1 96 ? -3.24 4.957 3.904 1 96.94 96 ASN A CA 1
ATOM 735 C C . ASN A 1 96 ? -4.328 4.012 4.402 1 96.94 96 ASN A C 1
ATOM 737 O O . ASN A 1 96 ? -5.512 4.359 4.398 1 96.94 96 ASN A O 1
ATOM 741 N N . ALA A 1 97 ? -3.902 2.838 4.758 1 97.5 97 ALA A N 1
ATOM 742 C CA . ALA A 1 97 ? -4.859 1.907 5.355 1 97.5 97 ALA A CA 1
ATOM 743 C C . ALA A 1 97 ? -5.367 2.432 6.695 1 97.5 97 ALA A C 1
ATOM 745 O O . ALA A 1 97 ? -6.547 2.27 7.023 1 97.5 97 ALA A O 1
ATOM 746 N N . GLY A 1 98 ? -4.484 3.008 7.457 1 98.25 98 GLY A N 1
ATOM 747 C CA . GLY A 1 98 ? -4.879 3.586 8.727 1 98.25 98 GLY A CA 1
ATOM 748 C C . GLY A 1 98 ? -5.906 4.695 8.586 1 98.25 98 GLY A C 1
ATOM 749 O O . GLY A 1 98 ? -6.93 4.695 9.273 1 98.25 98 GLY A O 1
ATOM 750 N N . PHE A 1 99 ? -5.68 5.578 7.652 1 97.94 99 PHE A N 1
ATOM 751 C CA . PHE A 1 99 ? -6.605 6.676 7.406 1 97.94 99 PHE A CA 1
ATOM 752 C C . PHE A 1 99 ? -7.957 6.152 6.934 1 97.94 99 PHE A C 1
ATOM 754 O O . PHE A 1 99 ? -9 6.605 7.406 1 97.94 99 PHE A O 1
ATOM 761 N N . ALA A 1 100 ? -7.895 5.195 6.035 1 97.88 100 ALA A N 1
ATOM 762 C CA . ALA A 1 100 ? -9.133 4.629 5.5 1 97.88 100 ALA A CA 1
ATOM 763 C C . ALA A 1 100 ? -9.977 4.016 6.609 1 97.88 100 ALA A C 1
ATOM 765 O O . ALA A 1 100 ? -11.188 4.234 6.668 1 97.88 100 ALA A O 1
ATOM 766 N N . MET A 1 101 ? -9.344 3.311 7.516 1 98.19 101 MET A N 1
ATOM 767 C CA . MET A 1 101 ? -10.055 2.604 8.578 1 98.19 101 MET A CA 1
ATOM 768 C C . MET A 1 101 ? -10.57 3.58 9.633 1 98.19 101 MET A C 1
ATOM 770 O O . MET A 1 101 ? -11.695 3.457 10.102 1 98.19 101 MET A O 1
ATOM 774 N N . VAL A 1 102 ? -9.766 4.57 10 1 98.06 102 VAL A N 1
ATOM 775 C CA . VAL A 1 102 ? -10.195 5.555 10.992 1 98.06 102 VAL A CA 1
ATOM 776 C C . VAL A 1 102 ? -11.367 6.355 10.445 1 98.06 102 VAL A C 1
ATOM 778 O O . VAL A 1 102 ? -12.391 6.5 11.117 1 98.06 102 VAL A O 1
ATOM 781 N N . GLU A 1 103 ? -11.273 6.844 9.219 1 97.69 103 GLU A N 1
ATOM 782 C CA . GLU A 1 103 ? -12.32 7.68 8.633 1 97.69 103 GLU A CA 1
ATOM 783 C C . GLU A 1 103 ? -13.609 6.887 8.43 1 97.69 103 GLU A C 1
ATOM 785 O O . GLU A 1 103 ? -14.695 7.352 8.789 1 97.69 103 GLU A O 1
ATOM 790 N N . ALA A 1 104 ? -13.445 5.68 7.879 1 97.56 104 ALA A N 1
ATOM 791 C CA . ALA A 1 104 ? -14.641 4.867 7.648 1 97.56 104 ALA A CA 1
ATOM 792 C C . ALA A 1 104 ? -15.289 4.469 8.969 1 97.56 104 ALA A C 1
ATOM 794 O O . ALA A 1 104 ? -16.516 4.57 9.117 1 97.56 104 ALA A O 1
ATOM 795 N N . GLY A 1 105 ? -14.508 4.059 9.938 1 97.25 105 GLY A N 1
ATOM 796 C CA . GLY A 1 105 ? -15.039 3.594 11.203 1 97.25 105 GLY A CA 1
ATOM 797 C C . GLY A 1 105 ? -15.734 4.684 12 1 97.25 105 GLY A C 1
ATOM 798 O O . GLY A 1 105 ? -16.703 4.422 12.711 1 97.25 105 GLY A O 1
ATOM 799 N N . MET A 1 106 ? -15.305 5.938 11.82 1 96.81 106 MET A N 1
ATOM 800 C CA . MET A 1 106 ? -15.82 7.051 12.617 1 96.81 106 MET A CA 1
ATOM 801 C C . MET A 1 106 ? -16.969 7.75 11.898 1 96.81 106 MET A C 1
ATOM 803 O O . MET A 1 106 ? -17.531 8.711 12.414 1 96.81 106 MET A O 1
ATOM 807 N N . CYS A 1 107 ? -17.359 7.27 10.703 1 96.81 107 CYS A N 1
ATOM 808 C CA . CYS A 1 107 ? -18.469 7.828 9.953 1 96.81 107 CYS A CA 1
ATOM 809 C C . CYS A 1 107 ? -19.641 6.848 9.898 1 96.81 107 CYS A C 1
ATOM 811 O O . CYS A 1 107 ? -19.531 5.719 10.375 1 96.81 107 CYS A O 1
ATOM 813 N N . ARG A 1 108 ? -20.781 7.367 9.422 1 95.44 108 ARG A N 1
ATOM 814 C CA . ARG A 1 108 ? -21.984 6.551 9.359 1 95.44 108 ARG A CA 1
ATOM 815 C C . ARG A 1 108 ? -21.859 5.465 8.297 1 95.44 108 ARG A C 1
ATOM 817 O O . ARG A 1 108 ? -21.266 5.691 7.238 1 95.44 108 ARG A O 1
ATOM 824 N N . GLN A 1 109 ? -22.438 4.383 8.484 1 95.25 109 GLN A N 1
ATOM 825 C CA . GLN A 1 109 ? -22.328 3.168 7.684 1 95.25 109 GLN A CA 1
ATOM 826 C C . GLN A 1 109 ? -22.734 3.426 6.234 1 95.25 109 GLN A C 1
ATOM 828 O O . GLN A 1 109 ? -22.141 2.869 5.309 1 95.25 109 GLN A O 1
ATOM 833 N N . LYS A 1 110 ? -23.719 4.258 5.977 1 94.88 110 LYS A N 1
ATOM 834 C CA . LYS A 1 110 ? -24.312 4.484 4.656 1 94.88 110 LYS A CA 1
ATOM 835 C C . LYS A 1 110 ? -23.344 5.238 3.75 1 94.88 110 LYS A C 1
ATOM 837 O O . LYS A 1 110 ? -23.625 5.445 2.566 1 94.88 110 LYS A O 1
ATOM 842 N N . ASN A 1 111 ? -22.141 5.637 4.309 1 97.31 111 ASN A N 1
ATOM 843 C CA . ASN A 1 111 ? -21.141 6.387 3.555 1 97.31 111 ASN A CA 1
ATOM 844 C C . ASN A 1 111 ? -19.812 5.652 3.498 1 97.31 111 ASN A C 1
ATOM 846 O O . ASN A 1 111 ? -18.812 6.207 3.033 1 97.31 111 ASN A O 1
ATOM 850 N N . ALA A 1 112 ? -19.75 4.422 3.965 1 96.81 112 ALA A N 1
ATOM 851 C CA . ALA A 1 112 ? -18.5 3.689 4.137 1 96.81 112 ALA A CA 1
ATOM 852 C C . ALA A 1 112 ? -17.828 3.441 2.795 1 96.81 112 ALA A C 1
ATOM 854 O O . ALA A 1 112 ? -16.625 3.666 2.652 1 96.81 112 ALA A O 1
ATOM 855 N N . VAL A 1 113 ? -18.562 3.049 1.801 1 97.19 113 VAL A N 1
ATOM 856 C CA . VAL A 1 113 ? -18.016 2.771 0.479 1 97.19 113 VAL A CA 1
ATOM 857 C C . VAL A 1 113 ? -17.375 4.035 -0.089 1 97.19 113 VAL A C 1
ATOM 859 O O . VAL A 1 113 ? -16.266 3.99 -0.629 1 97.19 113 VAL A O 1
ATOM 862 N N . ASN A 1 114 ? -18.047 5.109 0.023 1 97.81 114 ASN A N 1
ATOM 863 C CA . ASN A 1 114 ? -17.547 6.379 -0.494 1 97.81 114 ASN A CA 1
ATOM 864 C C . ASN A 1 114 ? -16.234 6.777 0.17 1 97.81 114 ASN A C 1
ATOM 866 O O . ASN A 1 114 ? -15.297 7.199 -0.507 1 97.81 114 ASN A O 1
ATOM 870 N N . ILE A 1 115 ? -16.188 6.652 1.437 1 97.5 115 ILE A N 1
ATOM 871 C CA . ILE A 1 115 ? -15 7.035 2.197 1 97.5 115 ILE A CA 1
ATOM 872 C C . ILE A 1 115 ? -13.828 6.125 1.824 1 97.5 115 ILE A C 1
ATOM 874 O O . ILE A 1 115 ? -12.719 6.598 1.597 1 97.5 115 ILE A O 1
ATOM 878 N N . LEU A 1 116 ? -14.078 4.848 1.741 1 97.94 116 LEU A N 1
ATOM 879 C CA . LEU A 1 116 ? -13.047 3.877 1.376 1 97.94 116 LEU A CA 1
ATOM 880 C C . LEU A 1 116 ? -12.555 4.121 -0.044 1 97.94 116 LEU A C 1
ATOM 882 O O . LEU A 1 116 ? -11.344 4.078 -0.3 1 97.94 116 LEU A O 1
ATOM 886 N N . ALA A 1 117 ? -13.445 4.391 -0.945 1 97.25 117 ALA A N 1
ATOM 887 C CA . ALA A 1 117 ? -13.086 4.676 -2.332 1 97.25 117 ALA A CA 1
ATOM 888 C C . ALA A 1 117 ? -12.195 5.91 -2.424 1 97.25 117 ALA A C 1
ATOM 890 O O . ALA A 1 117 ? -11.18 5.902 -3.133 1 97.25 117 ALA A O 1
ATOM 891 N N . LYS A 1 118 ? -12.531 6.949 -1.711 1 96.62 118 LYS A N 1
ATOM 892 C CA . LYS A 1 118 ? -11.727 8.164 -1.708 1 96.62 118 LYS A CA 1
ATOM 893 C C . LYS A 1 118 ? -10.312 7.891 -1.2 1 96.62 118 LYS A C 1
ATOM 895 O O . LYS A 1 118 ? -9.328 8.32 -1.812 1 96.62 118 LYS A O 1
ATOM 900 N N . ASN A 1 119 ? -10.242 7.152 -0.169 1 96.25 119 ASN A N 1
ATOM 901 C CA . ASN A 1 119 ? -8.945 6.895 0.451 1 96.25 119 ASN A CA 1
ATOM 902 C C . ASN A 1 119 ? -8.062 6.031 -0.44 1 96.25 119 ASN A C 1
ATOM 904 O O . ASN A 1 119 ? -6.855 6.258 -0.531 1 96.25 119 ASN A O 1
ATOM 908 N N . LEU A 1 120 ? -8.641 5.066 -1.097 1 94.88 120 LEU A N 1
ATOM 909 C CA . LEU A 1 120 ? -7.879 4.203 -1.992 1 94.88 120 LEU A CA 1
ATOM 910 C C . LEU A 1 120 ? -7.422 4.969 -3.227 1 94.88 120 LEU A C 1
ATOM 912 O O . LEU A 1 120 ? -6.266 4.859 -3.639 1 94.88 120 LEU A O 1
ATOM 916 N N . PHE A 1 121 ? -8.305 5.68 -3.689 1 95.75 121 PHE A N 1
ATOM 917 C CA . PHE A 1 121 ? -8.086 6.336 -4.973 1 95.75 121 PHE A CA 1
ATOM 918 C C . PHE A 1 121 ? -7.148 7.523 -4.824 1 95.75 121 PHE A C 1
ATOM 920 O O . PHE A 1 121 ? -6.391 7.844 -5.742 1 95.75 121 PHE A O 1
ATOM 927 N N . VAL A 1 122 ? -7.195 8.109 -3.701 1 95.56 122 VAL A N 1
ATOM 928 C CA . VAL A 1 122 ? -6.457 9.352 -3.484 1 95.56 122 VAL A CA 1
ATOM 929 C C . VAL A 1 122 ? -4.957 9.086 -3.586 1 95.56 122 VAL A C 1
ATOM 931 O O . VAL A 1 122 ? -4.215 9.891 -4.156 1 95.56 122 VAL A O 1
ATOM 934 N N . PHE A 1 123 ? -4.434 7.977 -3.039 1 96.19 123 PHE A N 1
ATOM 935 C CA . PHE A 1 123 ? -2.998 7.73 -3.117 1 96.19 123 PHE A CA 1
ATOM 936 C C . PHE A 1 123 ? -2.568 7.488 -4.559 1 96.19 123 PHE A C 1
ATOM 938 O O . PHE A 1 123 ? -1.479 7.898 -4.965 1 96.19 123 PHE A O 1
ATOM 945 N N . ALA A 1 124 ? -3.414 6.844 -5.316 1 97.81 124 ALA A N 1
ATOM 946 C CA . ALA A 1 124 ? -3.127 6.629 -6.734 1 97.81 124 ALA A CA 1
ATOM 947 C C . ALA A 1 124 ? -3.008 7.957 -7.477 1 97.81 124 ALA A C 1
ATOM 949 O O . ALA A 1 124 ? -2.102 8.141 -8.297 1 97.81 124 ALA A O 1
ATOM 950 N N . LEU A 1 125 ? -3.836 8.867 -7.145 1 97.69 125 LEU A N 1
ATOM 951 C CA . LEU A 1 125 ? -3.816 10.188 -7.766 1 97.69 125 LEU A CA 1
ATOM 952 C C . LEU A 1 125 ? -2.582 10.977 -7.332 1 97.69 125 LEU A C 1
ATOM 954 O O . LEU A 1 125 ? -1.92 11.602 -8.164 1 97.69 125 LEU A O 1
ATOM 958 N N . ALA A 1 126 ? -2.328 10.891 -6.07 1 97.81 126 ALA A N 1
ATOM 959 C CA . ALA A 1 126 ? -1.238 11.68 -5.5 1 97.81 126 ALA A CA 1
ATOM 960 C C . ALA A 1 126 ? 0.106 11.266 -6.09 1 97.81 126 ALA A C 1
ATOM 962 O O . ALA A 1 126 ? 0.906 12.117 -6.488 1 97.81 126 ALA A O 1
ATOM 963 N N . VAL A 1 127 ? 0.365 9.984 -6.16 1 98.38 127 VAL A N 1
ATOM 964 C CA . VAL A 1 127 ? 1.657 9.516 -6.648 1 98.38 127 VAL A CA 1
ATOM 965 C C . VAL A 1 127 ? 1.805 9.859 -8.125 1 98.38 127 VAL A C 1
ATOM 967 O O . VAL A 1 127 ? 2.891 10.227 -8.578 1 98.38 127 VAL A O 1
ATOM 970 N N . THR A 1 128 ? 0.7 9.789 -8.883 1 98.62 128 THR A N 1
ATOM 971 C CA . THR A 1 128 ? 0.726 10.125 -10.305 1 98.62 128 THR A CA 1
ATOM 972 C C . THR A 1 128 ? 0.999 11.609 -10.5 1 98.62 128 THR A C 1
ATOM 974 O O . THR A 1 128 ? 1.891 11.984 -11.266 1 98.62 128 THR A O 1
ATOM 977 N N . ALA A 1 129 ? 0.262 12.453 -9.758 1 98.62 129 ALA A N 1
ATOM 978 C CA . ALA A 1 129 ? 0.422 13.898 -9.875 1 98.62 129 ALA A CA 1
ATOM 979 C C . ALA A 1 129 ? 1.812 14.336 -9.422 1 98.62 129 ALA A C 1
ATOM 981 O O . ALA A 1 129 ? 2.432 15.203 -10.047 1 98.62 129 ALA A O 1
ATOM 982 N N . TYR A 1 130 ? 2.234 13.727 -8.344 1 98.44 130 TYR A N 1
ATOM 983 C CA . TYR A 1 130 ? 3.543 14.07 -7.797 1 98.44 130 TYR A CA 1
ATOM 984 C C . TYR A 1 130 ? 4.66 13.625 -8.734 1 98.44 130 TYR A C 1
ATOM 986 O O . TYR A 1 130 ? 5.699 14.289 -8.828 1 98.44 130 TYR A O 1
ATOM 994 N N . TRP A 1 131 ? 4.492 12.516 -9.453 1 98.44 131 TRP A N 1
ATOM 995 C CA . TRP A 1 131 ? 5.449 12.016 -10.438 1 98.44 131 TRP A CA 1
ATOM 996 C C . TRP A 1 131 ? 5.523 12.938 -11.648 1 98.44 131 TRP A C 1
ATOM 998 O O . TRP A 1 131 ? 6.609 13.227 -12.156 1 98.44 131 TRP A O 1
ATOM 1008 N N . VAL A 1 132 ? 4.379 13.477 -12.062 1 98.5 132 VAL A N 1
ATOM 1009 C CA . VAL A 1 132 ? 4.297 14.281 -13.273 1 98.5 132 VAL A CA 1
ATOM 1010 C C . VAL A 1 132 ? 4.914 15.648 -13.031 1 98.5 132 VAL A C 1
ATOM 1012 O O . VAL A 1 132 ? 5.723 16.125 -13.828 1 98.5 132 VAL A O 1
ATOM 1015 N N . ILE A 1 133 ? 4.543 16.219 -11.797 1 98.56 133 ILE A N 1
ATOM 1016 C CA . ILE A 1 133 ? 4.992 17.609 -11.703 1 98.56 133 ILE A CA 1
ATOM 1017 C C . ILE A 1 133 ? 5.305 17.953 -10.242 1 98.56 133 ILE A C 1
ATOM 1019 O O . ILE A 1 133 ? 6.137 18.812 -9.969 1 98.56 133 ILE A O 1
ATOM 1023 N N . GLY A 1 134 ? 4.664 17.375 -9.266 1 98.75 134 GLY A N 1
ATOM 1024 C CA . GLY A 1 134 ? 4.75 17.781 -7.875 1 98.75 134 GLY A CA 1
ATOM 1025 C C . GLY A 1 134 ? 6.16 17.703 -7.312 1 98.75 134 GLY A C 1
ATOM 1026 O O . GLY A 1 134 ? 6.625 18.625 -6.648 1 98.75 134 GLY A O 1
ATOM 1027 N N . TYR A 1 135 ? 6.805 16.562 -7.605 1 98.56 135 TYR A N 1
ATOM 1028 C CA . TYR A 1 135 ? 8.164 16.375 -7.105 1 98.56 135 TYR A CA 1
ATOM 1029 C C . TYR A 1 135 ? 9.094 17.469 -7.637 1 98.56 135 TYR A C 1
ATOM 1031 O O . TYR A 1 135 ? 9.93 17.984 -6.898 1 98.56 135 TYR A O 1
ATOM 1039 N N . SER A 1 136 ? 8.938 17.828 -8.875 1 98.38 136 SER A N 1
ATOM 1040 C CA . SER A 1 136 ? 9.766 18.844 -9.516 1 98.38 136 SER A CA 1
ATOM 1041 C C . SER A 1 136 ? 9.523 20.219 -8.906 1 98.38 136 SER A C 1
ATOM 1043 O O . SER A 1 136 ? 10.461 21 -8.734 1 98.38 136 SER A O 1
ATOM 1045 N N . LEU A 1 137 ? 8.312 20.469 -8.57 1 98.69 137 LEU A N 1
ATOM 1046 C CA . LEU A 1 137 ? 7.969 21.766 -7.984 1 98.69 137 LEU A CA 1
ATOM 1047 C C . LEU A 1 137 ? 8.477 21.859 -6.551 1 98.69 137 LEU A C 1
ATOM 1049 O O . LEU A 1 137 ? 8.75 22.953 -6.055 1 98.69 137 LEU A O 1
ATOM 1053 N N . MET A 1 138 ? 8.641 20.734 -5.898 1 98.56 138 MET A N 1
ATOM 1054 C CA . MET A 1 138 ? 9.047 20.766 -4.496 1 98.56 138 MET A CA 1
ATOM 1055 C C . MET A 1 138 ? 10.562 20.719 -4.371 1 98.56 138 MET A C 1
ATOM 1057 O O . MET A 1 138 ? 11.148 21.391 -3.52 1 98.56 138 MET A O 1
ATOM 1061 N N . TYR A 1 139 ? 11.266 19.953 -5.281 1 97.81 139 TYR A N 1
ATOM 1062 C CA . TYR A 1 139 ? 12.68 19.672 -5.062 1 97.81 139 TYR A CA 1
ATOM 1063 C C . TYR A 1 139 ? 13.508 20.031 -6.289 1 97.81 139 TYR A C 1
ATOM 1065 O O . TYR A 1 139 ? 14.703 19.734 -6.352 1 97.81 139 TYR A O 1
ATOM 1073 N N . GLY A 1 140 ? 12.898 20.688 -7.273 1 97.75 140 GLY A N 1
ATOM 1074 C CA . GLY A 1 140 ? 13.602 21.094 -8.477 1 97.75 140 GLY A CA 1
ATOM 1075 C C . GLY A 1 140 ? 14.508 22.297 -8.258 1 97.75 140 GLY A C 1
ATOM 1076 O O . GLY A 1 140 ? 14.836 22.641 -7.121 1 97.75 140 GLY A O 1
ATOM 1077 N N . GLY A 1 141 ? 14.961 22.844 -9.391 1 97.31 141 GLY A N 1
ATOM 1078 C CA . GLY A 1 141 ? 15.812 24.016 -9.359 1 97.31 141 GLY A CA 1
ATOM 1079 C C . GLY A 1 141 ? 15.039 25.297 -9.141 1 97.31 141 GLY A C 1
ATOM 1080 O O . GLY A 1 141 ? 13.836 25.359 -9.414 1 97.31 141 GLY A O 1
ATOM 1081 N N . SER A 1 142 ? 15.68 26.312 -8.672 1 97.94 142 SER A N 1
ATOM 1082 C CA . SER A 1 142 ? 15.055 27.578 -8.328 1 97.94 142 SER A CA 1
ATOM 1083 C C . SER A 1 142 ? 14.531 28.297 -9.57 1 97.94 142 SER A C 1
ATOM 1085 O O . SER A 1 142 ? 15.25 28.438 -10.562 1 97.94 142 SER A O 1
ATOM 1087 N N . VAL A 1 143 ? 13.281 28.656 -9.555 1 98.06 143 VAL A N 1
ATOM 1088 C CA . VAL A 1 143 ? 12.68 29.547 -10.555 1 98.06 143 VAL A CA 1
ATOM 1089 C C . VAL A 1 143 ? 12.555 30.953 -9.977 1 98.06 143 VAL A C 1
ATOM 1091 O O . VAL A 1 143 ? 12.938 31.938 -10.625 1 98.06 143 VAL A O 1
ATOM 1094 N N . ILE A 1 144 ? 11.961 31.094 -8.773 1 97.88 144 ILE A N 1
ATOM 1095 C CA . ILE A 1 144 ? 11.969 32.25 -7.906 1 97.88 144 ILE A CA 1
ATOM 1096 C C . ILE A 1 144 ? 12.656 31.922 -6.586 1 97.88 144 ILE A C 1
ATOM 1098 O O . ILE A 1 144 ? 12.141 31.125 -5.797 1 97.88 144 ILE A O 1
ATOM 1102 N N . ASP A 1 145 ? 13.703 32.531 -6.344 1 96.62 145 ASP A N 1
ATOM 1103 C CA . ASP A 1 145 ? 14.594 32.156 -5.242 1 96.62 145 ASP A CA 1
ATOM 1104 C C . ASP A 1 145 ? 13.82 32.062 -3.93 1 96.62 145 ASP A C 1
ATOM 1106 O O . ASP A 1 145 ? 13.164 33 -3.504 1 96.62 145 ASP A O 1
ATOM 1110 N N . GLY A 1 146 ? 13.875 30.844 -3.398 1 96.94 146 GLY A N 1
ATOM 1111 C CA . GLY A 1 146 ? 13.305 30.594 -2.09 1 96.94 146 GLY A CA 1
ATOM 1112 C C . GLY A 1 146 ? 11.805 30.344 -2.131 1 96.94 146 GLY A C 1
ATOM 1113 O O . GLY A 1 146 ? 11.227 29.844 -1.162 1 96.94 146 GLY A O 1
ATOM 1114 N N . TRP A 1 147 ? 11.195 30.578 -3.303 1 97.19 147 TRP A N 1
ATOM 1115 C CA . TRP A 1 147 ? 9.742 30.641 -3.275 1 97.19 147 TRP A CA 1
ATOM 1116 C C . TRP A 1 147 ? 9.133 29.641 -4.246 1 97.19 147 TRP A C 1
ATOM 1118 O O . TRP A 1 147 ? 8.07 29.062 -3.979 1 97.19 147 TRP A O 1
ATOM 1128 N N . LEU A 1 148 ? 9.742 29.453 -5.395 1 98.25 148 LEU A N 1
ATOM 1129 C CA . LEU A 1 148 ? 9.211 28.594 -6.438 1 98.25 148 LEU A CA 1
ATOM 1130 C C . LEU A 1 148 ? 10.32 27.781 -7.094 1 98.25 148 LEU A C 1
ATOM 1132 O O . LEU A 1 148 ? 11.359 28.328 -7.469 1 98.25 148 LEU A O 1
ATOM 1136 N N . TYR A 1 149 ? 10.125 26.531 -7.273 1 98.38 149 TYR A N 1
ATOM 1137 C CA . TYR A 1 149 ? 11.102 25.609 -7.844 1 98.38 149 TYR A CA 1
ATOM 1138 C C . TYR A 1 149 ? 10.477 24.766 -8.961 1 98.38 149 TYR A C 1
ATOM 1140 O O . TYR A 1 149 ? 9.258 24.609 -9.016 1 98.38 149 TYR A O 1
ATOM 1148 N N . PHE A 1 150 ? 11.328 24.297 -9.914 1 97.94 150 PHE A N 1
ATOM 1149 C CA . PHE A 1 150 ? 10.844 23.469 -11.016 1 97.94 150 PHE A CA 1
ATOM 1150 C C . PHE A 1 150 ? 12.016 22.891 -11.812 1 97.94 150 PHE A C 1
ATOM 1152 O O . PHE A 1 150 ? 13.016 23.578 -12.039 1 97.94 150 PHE A O 1
ATOM 1159 N N . GLN A 1 151 ? 12 21.656 -12.141 1 96.12 151 GLN A N 1
ATOM 1160 C CA . GLN A 1 151 ? 13.078 21.047 -12.906 1 96.12 151 GLN A CA 1
ATOM 1161 C C . GLN A 1 151 ? 12.531 20.094 -13.961 1 96.12 151 GLN A C 1
ATOM 1163 O O . GLN A 1 151 ? 12.945 18.938 -14.031 1 96.12 151 GLN A O 1
ATOM 1168 N N . GLY A 1 152 ? 11.445 20.5 -14.75 1 95.56 152 GLY A N 1
ATOM 1169 C CA . GLY A 1 152 ? 10.875 19.672 -15.805 1 95.56 152 GLY A CA 1
ATOM 1170 C C . GLY A 1 152 ? 9.789 18.734 -15.312 1 95.56 152 GLY A C 1
ATOM 1171 O O . GLY A 1 152 ? 9.555 18.625 -14.109 1 95.56 152 GLY A O 1
ATOM 1172 N N . LEU A 1 153 ? 9.188 18.094 -16.266 1 97.25 153 LEU A N 1
ATOM 1173 C CA . LEU A 1 153 ? 8.141 17.125 -15.938 1 97.25 153 LEU A CA 1
ATOM 1174 C C . LEU A 1 153 ? 8.734 15.75 -15.68 1 97.25 153 LEU A C 1
ATOM 1176 O O . LEU A 1 153 ? 9.805 15.422 -16.203 1 97.25 153 LEU A O 1
ATOM 1180 N N . PHE A 1 154 ? 8.125 14.969 -14.812 1 96.81 154 PHE A N 1
ATOM 1181 C CA . PHE A 1 154 ? 8.445 13.578 -14.508 1 96.81 154 PHE A CA 1
ATOM 1182 C C . PHE A 1 154 ? 9.758 13.492 -13.727 1 96.81 154 PHE A C 1
ATOM 1184 O O . PHE A 1 154 ? 10.641 14.336 -13.883 1 96.81 154 PHE A O 1
ATOM 1191 N N . VAL A 1 155 ? 9.953 12.539 -12.914 1 94.88 155 VAL A N 1
ATOM 1192 C CA . VAL A 1 155 ? 11.094 12.312 -12.039 1 94.88 155 VAL A CA 1
ATOM 1193 C C . VAL A 1 155 ? 12.172 11.539 -12.797 1 94.88 155 VAL A C 1
ATOM 1195 O O . VAL A 1 155 ? 11.875 10.586 -13.516 1 94.88 155 VAL A O 1
ATOM 1198 N N . ASP A 1 156 ? 13.438 12 -12.719 1 92.38 156 ASP A N 1
ATOM 1199 C CA . ASP A 1 156 ? 14.578 11.273 -13.258 1 92.38 156 ASP A CA 1
ATOM 1200 C C . ASP A 1 156 ? 15.086 10.227 -12.273 1 92.38 156 ASP A C 1
ATOM 1202 O O . ASP A 1 156 ? 15.586 10.562 -11.203 1 92.38 156 ASP A O 1
ATOM 1206 N N . PRO A 1 157 ? 15.047 8.977 -12.641 1 93.94 157 PRO A N 1
ATOM 1207 C CA . PRO A 1 157 ? 15.391 7.91 -11.703 1 93.94 157 PRO A CA 1
ATOM 1208 C C . PRO A 1 157 ? 16.891 7.613 -11.672 1 93.94 157 PRO A C 1
ATOM 1210 O O . PRO A 1 157 ? 17.328 6.672 -11 1 93.94 157 PRO A O 1
ATOM 1213 N N . ASP A 1 158 ? 17.797 8.359 -12.32 1 94.06 158 ASP A N 1
ATOM 1214 C CA . ASP A 1 158 ? 19.219 8.086 -12.453 1 94.06 158 ASP A CA 1
ATOM 1215 C C . ASP A 1 158 ? 19.891 8.047 -11.086 1 94.06 158 ASP A C 1
ATOM 1217 O O . ASP A 1 158 ? 19.953 9.07 -10.391 1 94.06 158 ASP A O 1
ATOM 1221 N N . PRO A 1 159 ? 20.438 6.875 -10.727 1 95.25 159 PRO A N 1
ATOM 1222 C CA . PRO A 1 159 ? 21.031 6.762 -9.398 1 95.25 159 PRO A CA 1
ATOM 1223 C C . PRO A 1 159 ? 22.469 7.27 -9.352 1 95.25 159 PRO A C 1
ATOM 1225 O O . PRO A 1 159 ? 23.109 7.254 -8.297 1 95.25 159 PRO A O 1
ATOM 1228 N N . SER A 1 160 ? 23.109 7.723 -10.43 1 94.44 160 SER A N 1
ATOM 1229 C CA . SER A 1 160 ? 24.531 8.047 -10.547 1 94.44 160 SER A CA 1
ATOM 1230 C C . SER A 1 160 ? 24.922 9.125 -9.547 1 94.44 160 SER A C 1
ATOM 1232 O O . SER A 1 160 ? 26 9.039 -8.93 1 94.44 160 SER A O 1
ATOM 1234 N N . GLY A 1 161 ? 24.062 10.133 -9.398 1 94.06 161 GLY A N 1
ATOM 1235 C CA . GLY A 1 161 ? 24.359 11.188 -8.445 1 94.06 161 GLY A CA 1
ATOM 1236 C C . GLY A 1 161 ? 24.469 10.688 -7.012 1 94.06 161 GLY A C 1
ATOM 1237 O O . GLY A 1 161 ? 25.312 11.156 -6.25 1 94.06 161 GLY A O 1
ATOM 1238 N N . ALA A 1 162 ? 23.641 9.781 -6.66 1 95.88 162 ALA A N 1
ATOM 1239 C CA . ALA A 1 162 ? 23.656 9.203 -5.316 1 95.88 162 ALA A CA 1
ATOM 1240 C C . ALA A 1 162 ? 24.922 8.383 -5.086 1 95.88 162 ALA A C 1
ATOM 1242 O O . ALA A 1 162 ? 25.516 8.43 -4.004 1 95.88 162 ALA A O 1
ATOM 1243 N N . LEU A 1 163 ? 25.328 7.648 -6.074 1 95.25 163 LEU A N 1
ATOM 1244 C CA . LEU A 1 163 ? 26.531 6.832 -5.977 1 95.25 163 LEU A CA 1
ATOM 1245 C C . LEU A 1 163 ? 27.766 7.707 -5.887 1 95.25 163 LEU A C 1
ATOM 1247 O O . LEU A 1 163 ? 28.703 7.398 -5.137 1 95.25 163 LEU A O 1
ATOM 1251 N N . GLU A 1 164 ? 27.797 8.781 -6.586 1 95.69 164 GLU A N 1
ATOM 1252 C CA . GLU A 1 164 ? 28.891 9.734 -6.504 1 95.69 164 GLU A CA 1
ATOM 1253 C C . GLU A 1 164 ? 28.969 10.375 -5.121 1 95.69 164 GLU A C 1
ATOM 1255 O O . GLU A 1 164 ? 30.062 10.562 -4.574 1 95.69 164 GLU A O 1
ATOM 1260 N N . CYS A 1 165 ? 27.812 10.703 -4.645 1 96.31 165 CYS A N 1
ATOM 1261 C CA . CYS A 1 165 ? 27.703 11.227 -3.287 1 96.31 165 CYS A CA 1
ATOM 1262 C C . CYS A 1 165 ? 28.312 10.258 -2.279 1 96.31 165 CYS A C 1
ATOM 1264 O O . CYS A 1 165 ? 29.094 10.664 -1.411 1 96.31 165 CYS A O 1
ATOM 1266 N N . ALA A 1 166 ? 28.031 9.016 -2.377 1 95.62 166 ALA A N 1
ATOM 1267 C CA . ALA A 1 166 ? 28.562 7.988 -1.484 1 95.62 166 ALA A CA 1
ATOM 1268 C C . ALA A 1 166 ? 30.062 7.844 -1.639 1 95.62 166 ALA A C 1
ATOM 1270 O O . ALA A 1 166 ? 30.781 7.688 -0.649 1 95.62 166 ALA A O 1
ATOM 1271 N N . ALA A 1 167 ? 30.531 7.91 -2.852 1 95.25 167 ALA A N 1
ATOM 1272 C CA . ALA A 1 167 ? 31.953 7.77 -3.145 1 95.25 167 ALA A CA 1
ATOM 1273 C C . ALA A 1 167 ? 32.75 8.906 -2.521 1 95.25 167 ALA A C 1
ATOM 1275 O O . ALA A 1 167 ? 33.938 8.734 -2.18 1 95.25 167 ALA A O 1
ATOM 1276 N N . ALA A 1 168 ? 32.094 10.016 -2.383 1 95.69 168 ALA A N 1
ATOM 1277 C CA . ALA A 1 168 ? 32.719 11.18 -1.779 1 95.69 168 ALA A CA 1
ATOM 1278 C C . ALA A 1 168 ? 32.781 11.062 -0.259 1 95.69 168 ALA A C 1
ATOM 1280 O O . ALA A 1 168 ? 33.406 11.883 0.42 1 95.69 168 ALA A O 1
ATOM 1281 N N . GLY A 1 169 ? 32.062 10.141 0.294 1 92.69 169 GLY A N 1
ATOM 1282 C CA . GLY A 1 169 ? 32.094 9.891 1.727 1 92.69 169 GLY A CA 1
ATOM 1283 C C . GLY A 1 169 ? 30.984 10.602 2.473 1 92.69 169 GLY A C 1
ATOM 1284 O O . GLY A 1 169 ? 31.016 10.695 3.701 1 92.69 169 GLY A O 1
ATOM 1285 N N . ASP A 1 170 ? 30 11.078 1.712 1 91.5 170 ASP A N 1
ATOM 1286 C CA . ASP A 1 170 ? 28.891 11.773 2.336 1 91.5 170 ASP A CA 1
ATOM 1287 C C . ASP A 1 170 ? 27.844 10.789 2.852 1 91.5 170 ASP A C 1
ATOM 1289 O O . ASP A 1 170 ? 27.844 9.617 2.465 1 91.5 170 ASP A O 1
ATOM 1293 N N . THR A 1 171 ? 27.016 11.305 3.805 1 88.12 171 THR A N 1
ATOM 1294 C CA . THR A 1 171 ? 25.922 10.508 4.336 1 88.12 171 THR A CA 1
ATOM 1295 C C . THR A 1 171 ? 24.578 10.961 3.738 1 88.12 171 THR A C 1
ATOM 1297 O O . THR A 1 171 ? 24.5 12.039 3.143 1 88.12 171 THR A O 1
ATOM 1300 N N . GLY A 1 172 ? 23.625 10.094 3.795 1 93.25 172 GLY A N 1
ATOM 1301 C CA . GLY A 1 172 ? 22.297 10.445 3.293 1 93.25 172 GLY A CA 1
ATOM 1302 C C . GLY A 1 172 ? 22.219 10.477 1.778 1 93.25 172 GLY A C 1
ATOM 1303 O O . GLY A 1 172 ? 21.5 11.289 1.204 1 93.25 172 GLY A O 1
ATOM 1304 N N . CYS A 1 173 ? 23.094 9.664 1.124 1 95.94 173 CYS A N 1
ATOM 1305 C CA . CYS A 1 173 ? 23.109 9.594 -0.332 1 95.94 173 CYS A CA 1
ATOM 1306 C C . CYS A 1 173 ? 21.984 8.68 -0.845 1 95.94 173 CYS A C 1
ATOM 1308 O O . CYS A 1 173 ? 22.203 7.48 -1.02 1 95.94 173 CYS A O 1
ATOM 1310 N N . LEU A 1 174 ? 20.875 9.297 -1.147 1 97.94 174 LEU A N 1
ATOM 1311 C CA . LEU A 1 174 ? 19.672 8.562 -1.512 1 97.94 174 LEU A CA 1
ATOM 1312 C C . LEU A 1 174 ? 19.5 8.523 -3.025 1 97.94 174 LEU A C 1
ATOM 1314 O O . LEU A 1 174 ? 19.703 9.531 -3.705 1 97.94 174 LEU A O 1
ATOM 1318 N N . VAL A 1 175 ? 19.188 7.332 -3.525 1 97.56 175 VAL A N 1
ATOM 1319 C CA . VAL A 1 175 ? 18.828 7.27 -4.938 1 97.56 175 VAL A CA 1
ATOM 1320 C C . VAL A 1 175 ? 17.516 8.016 -5.164 1 97.56 175 VAL A C 1
ATOM 1322 O O . VAL A 1 175 ? 16.609 7.973 -4.324 1 97.56 175 VAL A O 1
ATOM 1325 N N . PRO A 1 176 ? 17.297 8.664 -6.281 1 96.88 176 PRO A N 1
ATOM 1326 C CA . PRO A 1 176 ? 16.109 9.492 -6.535 1 96.88 176 PRO A CA 1
ATOM 1327 C C . PRO A 1 176 ? 14.812 8.695 -6.43 1 96.88 176 PRO A C 1
ATOM 1329 O O . PRO A 1 176 ? 13.805 9.227 -5.953 1 96.88 176 PRO A O 1
ATOM 1332 N N . ALA A 1 177 ? 14.836 7.473 -6.805 1 97.94 177 ALA A N 1
ATOM 1333 C CA . ALA A 1 177 ? 13.625 6.656 -6.801 1 97.94 177 ALA A CA 1
ATOM 1334 C C . ALA A 1 177 ? 13.062 6.516 -5.391 1 97.94 177 ALA A C 1
ATOM 1336 O O . ALA A 1 177 ? 11.859 6.664 -5.176 1 97.94 177 ALA A O 1
ATOM 1337 N N . VAL A 1 178 ? 13.898 6.246 -4.461 1 98.38 178 VAL A N 1
ATOM 1338 C CA . VAL A 1 178 ? 13.406 6.023 -3.105 1 98.38 178 VAL A CA 1
ATOM 1339 C C . VAL A 1 178 ? 12.969 7.352 -2.488 1 98.38 178 VAL A C 1
ATOM 1341 O O . VAL A 1 178 ? 11.984 7.406 -1.755 1 98.38 178 VAL A O 1
ATOM 1344 N N . ASP A 1 179 ? 13.734 8.43 -2.75 1 98.31 179 ASP A N 1
ATOM 1345 C CA . ASP A 1 179 ? 13.352 9.742 -2.25 1 98.31 179 ASP A CA 1
ATOM 1346 C C . ASP A 1 179 ? 12 10.172 -2.822 1 98.31 179 ASP A C 1
ATOM 1348 O O . ASP A 1 179 ? 11.141 10.664 -2.092 1 98.31 179 ASP A O 1
ATOM 1352 N N . PHE A 1 180 ? 11.812 9.914 -4.07 1 98.38 180 PHE A N 1
ATOM 1353 C CA . PHE A 1 180 ? 10.539 10.234 -4.715 1 98.38 180 PHE A CA 1
ATOM 1354 C C . PHE A 1 180 ? 9.391 9.484 -4.047 1 98.38 180 PHE A C 1
ATOM 1356 O O . PHE A 1 180 ? 8.359 10.078 -3.734 1 98.38 180 PHE A O 1
ATOM 1363 N N . LEU A 1 181 ? 9.562 8.203 -3.934 1 98.56 181 LEU A N 1
ATOM 1364 C CA . LEU A 1 181 ? 8.484 7.387 -3.385 1 98.56 181 LEU A CA 1
ATOM 1365 C C . LEU A 1 181 ? 8.148 7.82 -1.963 1 98.56 181 LEU A C 1
ATOM 1367 O O . LEU A 1 181 ? 6.969 7.883 -1.594 1 98.56 181 LEU A O 1
ATOM 1371 N N . PHE A 1 182 ? 9.203 8.102 -1.161 1 98.62 182 PHE A N 1
ATOM 1372 C CA . PHE A 1 182 ? 9.023 8.57 0.21 1 98.62 182 PHE A CA 1
ATOM 1373 C C . PHE A 1 182 ? 8.242 9.883 0.239 1 98.62 182 PHE A C 1
ATOM 1375 O O . PHE A 1 182 ? 7.262 10.008 0.976 1 98.62 182 PHE A O 1
ATOM 1382 N N . GLN A 1 183 ? 8.633 10.797 -0.573 1 98.56 183 GLN A N 1
ATOM 1383 C CA . GLN A 1 183 ? 8.008 12.117 -0.611 1 98.56 183 GLN A CA 1
ATOM 1384 C C . GLN A 1 183 ? 6.594 12.047 -1.174 1 98.56 183 GLN A C 1
ATOM 1386 O O . GLN A 1 183 ? 5.719 12.812 -0.767 1 98.56 183 GLN A O 1
ATOM 1391 N N . SER A 1 184 ? 6.359 11.18 -2.096 1 98.38 184 SER A N 1
ATOM 1392 C CA . SER A 1 184 ? 5.016 11.008 -2.645 1 98.38 184 SER A CA 1
ATOM 1393 C C . SER A 1 184 ? 4.039 10.531 -1.577 1 98.38 184 SER A C 1
ATOM 1395 O O . SER A 1 184 ? 2.859 10.891 -1.604 1 98.38 184 SER A O 1
ATOM 1397 N N . ALA A 1 185 ? 4.523 9.703 -0.67 1 97.94 185 ALA A N 1
ATOM 1398 C CA . ALA A 1 185 ? 3.684 9.227 0.424 1 97.94 185 ALA A CA 1
ATOM 1399 C C . ALA A 1 185 ? 3.223 10.375 1.312 1 97.94 185 ALA A C 1
ATOM 1401 O O . ALA A 1 185 ? 2.086 10.391 1.785 1 97.94 185 ALA A O 1
ATOM 1402 N N . PHE A 1 186 ? 4.094 11.359 1.502 1 98.31 186 PHE A N 1
ATOM 1403 C CA . PHE A 1 186 ? 3.74 12.531 2.289 1 98.31 186 PHE A CA 1
ATOM 1404 C C . PHE A 1 186 ? 2.682 13.359 1.573 1 98.31 186 PHE A C 1
ATOM 1406 O O . PHE A 1 186 ? 1.727 13.836 2.195 1 98.31 186 PHE A O 1
ATOM 1413 N N . ALA A 1 187 ? 2.875 13.5 0.318 1 98 187 ALA A N 1
ATOM 1414 C CA . ALA A 1 187 ? 1.888 14.234 -0.469 1 98 187 ALA A CA 1
ATOM 1415 C C . ALA A 1 187 ? 0.519 13.562 -0.392 1 98 187 ALA A C 1
ATOM 1417 O O . ALA A 1 187 ? -0.501 14.242 -0.235 1 98 187 ALA A O 1
ATOM 1418 N N . GLY A 1 188 ? 0.518 12.25 -0.537 1 97.81 188 GLY A N 1
ATOM 1419 C CA . GLY A 1 188 ? -0.724 11.508 -0.409 1 97.81 188 GLY A CA 1
ATOM 1420 C C . GLY A 1 188 ? -1.386 11.672 0.945 1 97.81 188 GLY A C 1
ATOM 1421 O O . GLY A 1 188 ? -2.613 11.758 1.037 1 97.81 188 GLY A O 1
ATOM 1422 N N . THR A 1 189 ? -0.597 11.734 1.976 1 96.81 189 THR A N 1
ATOM 1423 C CA . THR A 1 189 ? -1.108 11.914 3.33 1 96.81 189 THR A CA 1
ATOM 1424 C C . THR A 1 189 ? -1.821 13.258 3.469 1 96.81 189 THR A C 1
ATOM 1426 O O . THR A 1 189 ? -2.91 13.328 4.043 1 96.81 189 THR A O 1
ATOM 1429 N N . ALA A 1 190 ? -1.245 14.281 2.928 1 97.62 190 ALA A N 1
ATOM 1430 C CA . ALA A 1 190 ? -1.881 15.594 2.984 1 97.62 190 ALA A CA 1
ATOM 1431 C C . ALA A 1 190 ? -3.256 15.57 2.32 1 97.62 190 ALA A C 1
ATOM 1433 O O . ALA A 1 190 ? -4.215 16.141 2.846 1 97.62 190 ALA A O 1
ATOM 1434 N N . ALA A 1 191 ? -3.32 14.898 1.24 1 97.56 191 ALA A N 1
ATOM 1435 C CA . ALA A 1 191 ? -4.586 14.812 0.517 1 97.56 191 ALA A CA 1
ATOM 1436 C C . ALA A 1 191 ? -5.59 13.945 1.271 1 97.56 191 ALA A C 1
ATOM 1438 O O . ALA A 1 191 ? -6.793 14.227 1.264 1 97.56 191 ALA A O 1
ATOM 1439 N N . THR A 1 192 ? -5.148 12.898 1.879 1 97.62 192 THR A N 1
ATOM 1440 C CA . THR A 1 192 ? -6.023 11.984 2.598 1 97.62 192 THR A CA 1
ATOM 1441 C C . THR A 1 192 ? -6.641 12.664 3.814 1 97.62 192 THR A C 1
ATOM 1443 O O . THR A 1 192 ? -7.789 12.398 4.168 1 97.62 192 THR A O 1
ATOM 1446 N N . ILE A 1 193 ? -5.934 13.562 4.449 1 98 193 ILE A N 1
ATOM 1447 C CA . ILE A 1 193 ? -6.445 14.328 5.586 1 98 193 ILE A CA 1
ATOM 1448 C C . ILE A 1 193 ? -7.688 15.109 5.164 1 98 193 ILE A C 1
ATOM 1450 O O . ILE A 1 193 ? -8.68 15.148 5.895 1 98 193 ILE A O 1
ATOM 1454 N N . VAL A 1 194 ? -7.695 15.602 3.967 1 98.38 194 VAL A N 1
ATOM 1455 C CA . VAL A 1 194 ? -8.828 16.359 3.445 1 98.38 194 VAL A CA 1
ATOM 1456 C C . VAL A 1 194 ? -10.047 15.453 3.33 1 98.38 194 VAL A C 1
ATOM 1458 O O . VAL A 1 194 ? -11.172 15.875 3.605 1 98.38 194 VAL A O 1
ATOM 1461 N N . SER A 1 195 ? -9.805 14.211 2.959 1 97.62 195 SER A N 1
ATOM 1462 C CA . SER A 1 195 ? -10.883 13.242 2.797 1 97.62 195 SER A CA 1
ATOM 1463 C C . SER A 1 195 ? -11.719 13.125 4.07 1 97.62 195 SER A C 1
ATOM 1465 O O . SER A 1 195 ? -12.945 13.023 4.008 1 97.62 195 SER A O 1
ATOM 1467 N N . GLY A 1 196 ? -11.125 13.18 5.219 1 97.19 196 GLY A N 1
ATOM 1468 C CA . GLY A 1 196 ? -11.828 13.07 6.484 1 97.19 196 GLY A CA 1
ATOM 1469 C C . GLY A 1 196 ? -12.68 14.289 6.801 1 97.19 196 GLY A C 1
ATOM 1470 O O . GLY A 1 196 ? -13.789 14.156 7.336 1 97.19 196 GLY A O 1
ATOM 1471 N N . LEU A 1 197 ? -12.211 15.422 6.426 1 98.12 197 LEU A N 1
ATOM 1472 C CA . LEU A 1 197 ? -12.891 16.672 6.754 1 98.12 197 LEU A CA 1
ATOM 1473 C C . LEU A 1 197 ? -14.117 16.875 5.875 1 98.12 197 LEU A C 1
ATOM 1475 O O . LEU A 1 197 ? -15.109 17.469 6.309 1 98.12 197 LEU A O 1
ATOM 1479 N N . VAL A 1 198 ? -14.094 16.328 4.664 1 98.06 198 VAL A N 1
ATOM 1480 C CA . VAL A 1 198 ? -15.172 16.578 3.721 1 98.06 198 VAL A CA 1
ATOM 1481 C C . VAL A 1 198 ? -16.062 15.336 3.605 1 98.06 198 VAL A C 1
ATOM 1483 O O . VAL A 1 198 ? -16.953 15.289 2.762 1 98.06 198 VAL A O 1
ATOM 1486 N N . ALA A 1 199 ? -15.898 14.445 4.488 1 97.69 199 ALA A N 1
ATOM 1487 C CA . ALA A 1 199 ? -16.562 13.148 4.426 1 97.69 199 ALA A CA 1
ATOM 1488 C C . ALA A 1 199 ? -18.078 13.305 4.5 1 97.69 199 ALA A C 1
ATOM 1490 O O . ALA A 1 199 ? -18.594 14.211 5.164 1 97.69 199 ALA A O 1
ATOM 1491 N N . GLU A 1 200 ? -18.859 12.438 3.834 1 97.62 200 GLU A N 1
ATOM 1492 C CA . GLU A 1 200 ? -20.297 12.133 3.906 1 97.62 200 GLU A CA 1
ATOM 1493 C C . GLU A 1 200 ? -21.109 13.141 3.105 1 97.62 200 GLU A C 1
ATOM 1495 O O . GLU A 1 200 ? -22.328 13.031 3.021 1 97.62 200 GLU A O 1
ATOM 1500 N N . ARG A 1 201 ? -20.453 14.156 2.461 1 97.44 201 ARG A N 1
ATOM 1501 C CA . ARG A 1 201 ? -21.344 15.055 1.729 1 97.44 201 ARG A CA 1
ATOM 1502 C C . ARG A 1 201 ? -20.641 15.656 0.514 1 97.44 201 ARG A C 1
ATOM 1504 O O . ARG A 1 201 ? -21.266 16.328 -0.302 1 97.44 201 ARG A O 1
ATOM 1511 N N . VAL A 1 202 ? -19.312 15.398 0.306 1 98.12 202 VAL A N 1
ATOM 1512 C CA . VAL A 1 202 ? -18.609 15.914 -0.861 1 98.12 202 VAL A CA 1
ATOM 1513 C C . VAL A 1 202 ? -18.844 15 -2.059 1 98.12 202 VAL A C 1
ATOM 1515 O O . VAL A 1 202 ? -18.922 13.781 -1.91 1 98.12 202 VAL A O 1
ATOM 1518 N N . LYS A 1 203 ? -18.969 15.617 -3.24 1 97.75 203 LYS A N 1
ATOM 1519 C CA . LYS A 1 203 ? -19.016 14.828 -4.465 1 97.75 203 LYS A CA 1
ATOM 1520 C C . LYS A 1 203 ? -17.688 14.156 -4.75 1 97.75 203 LYS A C 1
ATOM 1522 O O . LYS A 1 203 ? -16.625 14.789 -4.668 1 97.75 203 LYS A O 1
ATOM 1527 N N . PHE A 1 204 ? -17.734 12.883 -5.145 1 96.75 204 PHE A N 1
ATOM 1528 C CA . PHE A 1 204 ? -16.531 12.086 -5.375 1 96.75 204 PHE A CA 1
ATOM 1529 C C . PHE A 1 204 ? -15.68 12.711 -6.465 1 96.75 204 PHE A C 1
ATOM 1531 O O . PHE A 1 204 ? -14.469 12.883 -6.289 1 96.75 204 PHE A O 1
ATOM 1538 N N . GLY A 1 205 ? -16.25 13.047 -7.582 1 96.19 205 GLY A N 1
ATOM 1539 C CA . GLY A 1 205 ? -15.523 13.609 -8.711 1 96.19 205 GLY A CA 1
ATOM 1540 C C . GLY A 1 205 ? -14.812 14.898 -8.367 1 96.19 205 GLY A C 1
ATOM 1541 O O . GLY A 1 205 ? -13.656 15.094 -8.75 1 96.19 205 GLY A O 1
ATOM 1542 N N . GLU A 1 206 ? -15.477 15.766 -7.719 1 97.25 206 GLU A N 1
ATOM 1543 C CA . GLU A 1 206 ? -14.898 17.047 -7.32 1 97.25 206 GLU A CA 1
ATOM 1544 C C . GLU A 1 206 ? -13.742 16.859 -6.348 1 97.25 206 GLU A C 1
ATOM 1546 O O . GLU A 1 206 ? -12.727 17.547 -6.438 1 97.25 206 GLU A O 1
ATOM 1551 N N . PHE A 1 207 ? -13.922 15.945 -5.43 1 97.38 207 PHE A N 1
ATOM 1552 C CA . PHE A 1 207 ? -12.836 15.625 -4.508 1 97.38 207 PHE A CA 1
ATOM 1553 C C . PHE A 1 207 ? -11.617 15.117 -5.262 1 97.38 207 PHE A C 1
ATOM 1555 O O . PHE A 1 207 ? -10.484 15.445 -4.918 1 97.38 207 PHE A O 1
ATOM 1562 N N . VAL A 1 208 ? -11.797 14.289 -6.25 1 96.62 208 VAL A N 1
ATOM 1563 C CA . VAL A 1 208 ? -10.727 13.734 -7.074 1 96.62 208 VAL A CA 1
ATOM 1564 C C . VAL A 1 208 ? -9.93 14.859 -7.723 1 96.62 208 VAL A C 1
ATOM 1566 O O . VAL A 1 208 ? -8.703 14.891 -7.629 1 96.62 208 VAL A O 1
ATOM 1569 N N . VAL A 1 209 ? -10.578 15.781 -8.32 1 97.5 209 VAL A N 1
ATOM 1570 C CA . VAL A 1 209 ? -9.914 16.891 -8.992 1 97.5 209 VAL A CA 1
ATOM 1571 C C . VAL A 1 209 ? -9.148 17.734 -7.969 1 97.5 209 VAL A C 1
ATOM 1573 O O . VAL A 1 209 ? -8.008 18.141 -8.219 1 97.5 209 VAL A O 1
ATOM 1576 N N . PHE A 1 210 ? -9.781 17.984 -6.879 1 98.38 210 PHE A N 1
ATOM 1577 C CA . PHE A 1 210 ? -9.125 18.766 -5.832 1 98.38 210 PHE A CA 1
ATOM 1578 C C . PHE A 1 210 ? -7.84 18.094 -5.375 1 98.38 210 PHE A C 1
ATOM 1580 O O . PHE A 1 210 ? -6.82 18.766 -5.172 1 98.38 210 PHE A O 1
ATOM 1587 N N . SER A 1 211 ? -7.902 16.766 -5.16 1 98.12 211 SER A N 1
ATOM 1588 C CA . SER A 1 211 ? -6.742 16.016 -4.695 1 98.12 211 SER A CA 1
ATOM 1589 C C . SER A 1 211 ? -5.582 16.125 -5.676 1 98.12 211 SER A C 1
ATOM 1591 O O . SER A 1 211 ? -4.422 16.219 -5.266 1 98.12 211 SER A O 1
ATOM 1593 N N . ILE A 1 212 ? -5.883 16.109 -6.953 1 98.38 212 ILE A N 1
ATOM 1594 C CA . ILE A 1 212 ? -4.863 16.266 -7.984 1 98.38 212 ILE A CA 1
ATOM 1595 C C . ILE A 1 212 ? -4.23 17.641 -7.879 1 98.38 212 ILE A C 1
ATOM 1597 O O . ILE A 1 212 ? -3.004 17.781 -7.887 1 98.38 212 ILE A O 1
ATOM 1601 N N . VAL A 1 213 ? -5.016 18.656 -7.672 1 98.69 213 VAL A N 1
ATOM 1602 C CA . VAL A 1 213 ? -4.523 20.031 -7.598 1 98.69 213 VAL A CA 1
ATOM 1603 C C . VAL A 1 213 ? -3.664 20.203 -6.352 1 98.69 213 VAL A C 1
ATOM 1605 O O . VAL A 1 213 ? -2.594 20.828 -6.406 1 98.69 213 VAL A O 1
ATOM 1608 N N . LEU A 1 214 ? -4.133 19.688 -5.281 1 98.75 214 LEU A N 1
ATOM 1609 C CA . LEU A 1 214 ? -3.416 19.812 -4.02 1 98.75 214 LEU A CA 1
ATOM 1610 C C . LEU A 1 214 ? -2.039 19.172 -4.105 1 98.75 214 LEU A C 1
ATOM 1612 O O . LEU A 1 214 ? -1.036 19.781 -3.73 1 98.75 214 LEU A O 1
ATOM 1616 N N . THR A 1 215 ? -1.92 17.953 -4.676 1 98.69 215 THR A N 1
ATOM 1617 C CA . THR A 1 215 ? -0.685 17.172 -4.633 1 98.69 215 THR A CA 1
ATOM 1618 C C . THR A 1 215 ? 0.228 17.547 -5.797 1 98.69 215 THR A C 1
ATOM 1620 O O . THR A 1 215 ? 1.438 17.312 -5.742 1 98.69 215 THR A O 1
ATOM 1623 N N . ALA A 1 216 ? -0.356 18.141 -6.859 1 98.69 216 ALA A N 1
ATOM 1624 C CA . ALA A 1 216 ? 0.44 18.578 -8.008 1 98.69 216 ALA A CA 1
ATOM 1625 C C . ALA A 1 216 ? 1.069 19.938 -7.762 1 98.69 216 ALA A C 1
ATOM 1627 O O . ALA A 1 216 ? 2.209 20.188 -8.164 1 98.69 216 ALA A O 1
ATOM 1628 N N . PHE A 1 217 ? 0.316 20.812 -7.008 1 98.69 217 PHE A N 1
ATOM 1629 C CA . PHE A 1 217 ? 0.757 22.203 -7.031 1 98.69 217 PHE A CA 1
ATOM 1630 C C . PHE A 1 217 ? 0.826 22.766 -5.621 1 98.69 217 PHE A C 1
ATOM 1632 O O . PHE A 1 217 ? 1.893 23.188 -5.164 1 98.69 217 PHE A O 1
ATOM 1639 N N . ILE A 1 218 ? -0.219 22.75 -4.895 1 98.88 218 ILE A N 1
ATOM 1640 C CA . ILE A 1 218 ? -0.347 23.516 -3.662 1 98.88 218 ILE A CA 1
ATOM 1641 C C . ILE A 1 218 ? 0.626 22.969 -2.615 1 98.88 218 ILE A C 1
ATOM 1643 O O . ILE A 1 218 ? 1.436 23.719 -2.066 1 98.88 218 ILE A O 1
ATOM 1647 N N . TYR A 1 219 ? 0.587 21.688 -2.383 1 98.69 219 TYR A N 1
ATOM 1648 C CA . TYR A 1 219 ? 1.432 21.047 -1.386 1 98.69 219 TYR A CA 1
ATOM 1649 C C . TYR A 1 219 ? 2.904 21.156 -1.763 1 98.69 219 TYR A C 1
ATOM 1651 O O . TYR A 1 219 ? 3.732 21.547 -0.942 1 98.69 219 TYR A O 1
ATOM 1659 N N . PRO A 1 220 ? 3.254 20.828 -3.029 1 98.81 220 PRO A N 1
ATOM 1660 C CA . PRO A 1 220 ? 4.68 20.844 -3.369 1 98.81 220 PRO A CA 1
ATOM 1661 C C . PRO A 1 220 ? 5.293 22.234 -3.293 1 98.81 220 PRO A C 1
ATOM 1663 O O . PRO A 1 220 ? 6.434 22.391 -2.848 1 98.81 220 PRO A O 1
ATOM 1666 N N . ILE A 1 221 ? 4.551 23.234 -3.674 1 98.81 221 ILE A N 1
ATOM 1667 C CA . ILE A 1 221 ? 5.078 24.594 -3.619 1 98.81 221 ILE A CA 1
ATOM 1668 C C . ILE A 1 221 ? 5.328 24.984 -2.166 1 98.81 221 ILE A C 1
ATOM 1670 O O . ILE A 1 221 ? 6.398 25.5 -1.831 1 98.81 221 ILE A O 1
ATOM 1674 N N . ALA A 1 222 ? 4.41 24.688 -1.342 1 98.69 222 ALA A N 1
ATOM 1675 C CA . ALA A 1 222 ? 4.562 24.984 0.08 1 98.69 222 ALA A CA 1
ATOM 1676 C C . ALA A 1 222 ? 5.734 24.219 0.681 1 98.69 222 ALA A C 1
ATOM 1678 O O . ALA A 1 222 ? 6.543 24.781 1.422 1 98.69 222 ALA A O 1
ATOM 1679 N N . GLY A 1 223 ? 5.812 22.938 0.368 1 98.62 223 GLY A N 1
ATOM 1680 C CA . GLY A 1 223 ? 6.844 22.094 0.942 1 98.62 223 GLY A CA 1
ATOM 1681 C C . GLY A 1 223 ? 8.25 22.547 0.601 1 98.62 223 GLY A C 1
ATOM 1682 O O . GLY A 1 223 ? 9.18 22.344 1.385 1 98.62 223 GLY A O 1
ATOM 1683 N N . SER A 1 224 ? 8.438 23.219 -0.535 1 98.69 224 SER A N 1
ATOM 1684 C CA . SER A 1 224 ? 9.758 23.625 -1.017 1 98.69 224 SER A CA 1
ATOM 1685 C C . SER A 1 224 ? 10.344 24.734 -0.153 1 98.69 224 SER A C 1
ATOM 1687 O O . SER A 1 224 ? 11.562 24.938 -0.145 1 98.69 224 SER A O 1
ATOM 1689 N N . TRP A 1 225 ? 9.492 25.438 0.614 1 98.81 225 TRP A N 1
ATOM 1690 C CA . TRP A 1 225 ? 9.922 26.609 1.371 1 98.81 225 TRP A CA 1
ATOM 1691 C C . TRP A 1 225 ? 10.844 26.203 2.52 1 98.81 225 TRP A C 1
ATOM 1693 O O . TRP A 1 225 ? 11.633 27.016 3.008 1 98.81 225 TRP A O 1
ATOM 1703 N N . GLN A 1 226 ? 10.688 24.953 2.93 1 98.56 226 GLN A N 1
ATOM 1704 C CA . GLN A 1 226 ? 11.539 24.453 4.004 1 98.56 226 GLN A CA 1
ATOM 1705 C C . GLN A 1 226 ? 12.383 23.266 3.531 1 98.56 226 GLN A C 1
ATOM 1707 O O . GLN A 1 226 ? 13.602 23.281 3.668 1 98.56 226 GLN A O 1
ATOM 1712 N N . TRP A 1 227 ? 11.82 22.312 2.867 1 98.19 227 TRP A N 1
ATOM 1713 C CA . TRP A 1 227 ? 12.477 21.031 2.633 1 98.19 227 TRP A CA 1
ATOM 1714 C C . TRP A 1 227 ? 13.352 21.078 1.381 1 98.19 227 TRP A C 1
ATOM 1716 O O . TRP A 1 227 ? 14.094 20.141 1.094 1 98.19 227 TRP A O 1
ATOM 1726 N N . ASN A 1 228 ? 13.297 22.109 0.609 1 98.06 228 ASN A N 1
ATOM 1727 C CA . ASN A 1 228 ? 14.203 22.312 -0.516 1 98.06 228 ASN A CA 1
ATOM 1728 C C . ASN A 1 228 ? 15.094 23.531 -0.313 1 98.06 228 ASN A C 1
ATOM 1730 O O . ASN A 1 228 ? 15.531 24.156 -1.282 1 98.06 228 ASN A O 1
ATOM 1734 N N . GLY A 1 229 ? 15.234 24.016 0.941 1 97.88 229 GLY A N 1
ATOM 1735 C CA . GLY A 1 229 ? 16.125 25.141 1.25 1 97.88 229 GLY A CA 1
ATOM 1736 C C . GLY A 1 229 ? 15.516 26.484 0.913 1 97.88 229 GLY A C 1
ATOM 1737 O O . GLY A 1 229 ? 16.234 27.438 0.631 1 97.88 229 GLY A O 1
ATOM 1738 N N . GLY A 1 230 ? 14.273 26.641 0.941 1 98.38 230 GLY A N 1
ATOM 1739 C CA . GLY A 1 230 ? 13.602 27.875 0.599 1 98.38 230 GLY A CA 1
ATOM 1740 C C . GLY A 1 230 ? 13.727 28.938 1.676 1 98.38 230 GLY A C 1
ATOM 1741 O O . GLY A 1 230 ? 14.617 28.875 2.525 1 98.38 230 GLY A O 1
ATOM 1742 N N . TRP A 1 231 ? 12.859 29.922 1.568 1 98.62 231 TRP A N 1
ATOM 1743 C CA . TRP A 1 231 ? 13 31.125 2.371 1 98.62 231 TRP A CA 1
ATOM 1744 C C . TRP A 1 231 ? 12.781 30.828 3.85 1 98.62 231 TRP A C 1
ATOM 1746 O O . TRP A 1 231 ? 13.414 31.453 4.711 1 98.62 231 TRP A O 1
ATOM 1756 N N . LEU A 1 232 ? 11.953 29.891 4.191 1 98.75 232 LEU A N 1
ATOM 1757 C CA . LEU A 1 232 ? 11.742 29.531 5.59 1 98.75 232 LEU A CA 1
ATOM 1758 C C . LEU A 1 232 ? 12.945 28.797 6.152 1 98.75 232 LEU A C 1
ATOM 1760 O O . LEU A 1 232 ? 13.32 28.984 7.312 1 98.75 232 LEU A O 1
ATOM 1764 N N . ALA A 1 233 ? 13.477 27.922 5.332 1 98.44 233 ALA A N 1
ATOM 1765 C CA . ALA A 1 233 ? 14.703 27.25 5.746 1 98.44 233 ALA A CA 1
ATOM 1766 C C . ALA A 1 233 ? 15.805 28.25 6.047 1 98.44 233 ALA A C 1
ATOM 1768 O O . ALA A 1 233 ? 16.516 28.125 7.043 1 98.44 233 ALA A O 1
ATOM 1769 N N . GLU A 1 234 ? 15.984 29.25 5.215 1 98 234 GLU A N 1
ATOM 1770 C CA . GLU A 1 234 ? 17 30.297 5.379 1 98 234 GLU A CA 1
ATOM 1771 C C . GLU A 1 234 ? 16.797 31.062 6.676 1 98 234 GLU A C 1
ATOM 1773 O O . GLU A 1 234 ? 17.75 31.516 7.301 1 98 234 GLU A O 1
ATOM 1778 N N . LEU A 1 235 ? 15.57 31.141 7.078 1 98.12 235 LEU A N 1
ATOM 1779 C CA . LEU A 1 235 ? 15.25 31.875 8.297 1 98.12 235 LEU A CA 1
ATOM 1780 C C . LEU A 1 235 ? 15.484 31.016 9.531 1 98.12 235 LEU A C 1
ATOM 1782 O O . LEU A 1 235 ? 15.461 31.531 10.656 1 98.12 235 LEU A O 1
ATOM 1786 N N . GLY A 1 236 ? 15.664 29.719 9.336 1 98 236 GLY A N 1
ATOM 1787 C CA . GLY A 1 236 ? 15.898 28.828 10.461 1 98 236 GLY A CA 1
ATOM 1788 C C . GLY A 1 236 ? 14.648 28.109 10.93 1 98 236 GLY A C 1
ATOM 1789 O O . GLY A 1 236 ? 14.625 27.562 12.031 1 98 236 GLY A O 1
ATOM 1790 N N . PHE A 1 237 ? 13.641 28.109 10.125 1 98.62 237 PHE A N 1
ATOM 1791 C CA . PHE A 1 237 ? 12.414 27.375 10.422 1 98.62 237 PHE A CA 1
ATOM 1792 C C . PHE A 1 237 ? 12.68 25.875 10.492 1 98.62 237 PHE A C 1
ATOM 1794 O O . PHE A 1 237 ? 13.469 25.344 9.703 1 98.62 237 PHE A O 1
ATOM 1801 N N . ILE A 1 238 ? 12.039 25.234 11.516 1 98.62 238 ILE A N 1
ATOM 1802 C CA . ILE A 1 238 ? 12.242 23.797 11.719 1 98.62 238 ILE A CA 1
ATOM 1803 C C . ILE A 1 238 ? 10.93 23.062 11.531 1 98.62 238 ILE A C 1
ATOM 1805 O O . ILE A 1 238 ? 9.938 23.359 12.203 1 98.62 238 ILE A O 1
ATOM 1809 N N . ASP A 1 239 ? 10.891 22.188 10.688 1 98.75 239 ASP A N 1
ATOM 1810 C CA . ASP A 1 239 ? 9.836 21.188 10.492 1 98.75 239 ASP A CA 1
ATOM 1811 C C . ASP A 1 239 ? 10.414 19.859 9.992 1 98.75 239 ASP A C 1
ATOM 1813 O O . ASP A 1 239 ? 10.352 19.562 8.805 1 98.75 239 ASP A O 1
ATOM 1817 N N . PHE A 1 240 ? 10.883 19.109 10.953 1 98.5 240 PHE A N 1
ATOM 1818 C CA . PHE A 1 240 ? 11.703 17.938 10.711 1 98.5 240 PHE A CA 1
ATOM 1819 C C . PHE A 1 240 ? 10.961 16.922 9.852 1 98.5 240 PHE A C 1
ATOM 1821 O O . PHE A 1 240 ? 11.531 16.344 8.922 1 98.5 240 PHE A O 1
ATOM 1828 N N . ALA A 1 241 ? 9.641 16.703 10.164 1 98.75 241 ALA A N 1
ATOM 1829 C CA . ALA A 1 241 ? 8.93 15.633 9.469 1 98.75 241 ALA A CA 1
ATOM 1830 C C . ALA A 1 241 ? 7.566 16.109 8.977 1 98.75 241 ALA A C 1
ATOM 1832 O O . ALA A 1 241 ? 6.863 15.375 8.281 1 98.75 241 ALA A O 1
ATOM 1833 N N . GLY A 1 242 ? 7.055 17.266 9.391 1 98.75 242 GLY A N 1
ATOM 1834 C CA . GLY A 1 242 ? 5.926 17.766 8.625 1 98.75 242 GLY A CA 1
ATOM 1835 C C . GLY A 1 242 ? 4.707 18.062 9.477 1 98.75 242 GLY A C 1
ATOM 1836 O O . GLY A 1 242 ? 3.57 17.875 9.039 1 98.75 242 GLY A O 1
ATOM 1837 N N . SER A 1 243 ? 4.82 18.578 10.75 1 98.81 243 SER A N 1
ATOM 1838 C CA . SER A 1 243 ? 3.643 19.062 11.461 1 98.81 243 SER A CA 1
ATOM 1839 C C . SER A 1 243 ? 2.936 20.156 10.68 1 98.81 243 SER A C 1
ATOM 1841 O O . SER A 1 243 ? 1.703 20.219 10.656 1 98.81 243 SER A O 1
ATOM 1843 N N . SER A 1 244 ? 3.732 21.016 10.102 1 98.56 244 SER A N 1
ATOM 1844 C CA . SER A 1 244 ? 3.162 22.078 9.297 1 98.56 244 SER A CA 1
ATOM 1845 C C . SER A 1 244 ? 3.018 21.672 7.836 1 98.56 244 SER A C 1
ATOM 1847 O O . SER A 1 244 ? 1.91 21.641 7.297 1 98.56 244 SER A O 1
ATOM 1849 N N . ILE A 1 245 ? 4.086 21.25 7.277 1 98.62 245 ILE A N 1
ATOM 1850 C CA . ILE A 1 245 ? 4.164 21.062 5.836 1 98.62 245 ILE A CA 1
ATOM 1851 C C . ILE A 1 245 ? 3.152 20 5.402 1 98.62 245 ILE A C 1
ATOM 1853 O O . ILE A 1 245 ? 2.518 20.125 4.352 1 98.62 245 ILE A O 1
ATOM 1857 N N . VAL A 1 246 ? 2.984 18.938 6.203 1 98.75 246 VAL A N 1
ATOM 1858 C CA . VAL A 1 246 ? 2.094 17.859 5.793 1 98.75 246 VAL A CA 1
ATOM 1859 C C . VAL A 1 246 ? 0.767 17.969 6.543 1 98.75 246 VAL A C 1
ATOM 1861 O O . VAL A 1 246 ? -0.282 18.172 5.93 1 98.75 246 VAL A O 1
ATOM 1864 N N . HIS A 1 247 ? 0.824 17.938 7.895 1 98.81 247 HIS A N 1
ATOM 1865 C CA . HIS A 1 247 ? -0.381 17.828 8.711 1 98.81 247 HIS A CA 1
ATOM 1866 C C . HIS A 1 247 ? -1.176 19.125 8.703 1 98.81 247 HIS A C 1
ATOM 1868 O O . HIS A 1 247 ? -2.369 19.125 8.391 1 98.81 247 HIS A O 1
ATOM 1874 N N . SER A 1 248 ? -0.542 20.234 8.984 1 98.62 248 SER A N 1
ATOM 1875 C CA . SER A 1 248 ? -1.262 21.5 9.016 1 98.62 248 SER A CA 1
ATOM 1876 C C . SER A 1 248 ? -1.756 21.891 7.629 1 98.62 248 SER A C 1
ATOM 1878 O O . SER A 1 248 ? -2.883 22.375 7.473 1 98.62 248 SER A O 1
ATOM 1880 N N . VAL A 1 249 ? -0.933 21.672 6.613 1 98.75 249 VAL A N 1
ATOM 1881 C CA . VAL A 1 249 ? -1.362 21.953 5.246 1 98.75 249 VAL A CA 1
ATOM 1882 C C . VAL A 1 249 ? -2.578 21.094 4.902 1 98.75 249 VAL A C 1
ATOM 1884 O O . VAL A 1 249 ? -3.574 21.594 4.379 1 98.75 249 VAL A O 1
ATOM 1887 N N . GLY A 1 250 ? -2.508 19.812 5.207 1 98.75 250 GLY A N 1
ATOM 1888 C CA . GLY A 1 250 ? -3.668 18.953 5.004 1 98.75 250 GLY A CA 1
ATOM 1889 C C . GLY A 1 250 ? -4.875 19.391 5.812 1 98.75 250 GLY A C 1
ATOM 1890 O O . GLY A 1 250 ? -6 19.375 5.309 1 98.75 250 GLY A O 1
ATOM 1891 N N . GLY A 1 251 ? -4.645 19.781 7.066 1 98.81 251 GLY A N 1
ATOM 1892 C CA . GLY A 1 251 ? -5.711 20.25 7.938 1 98.81 251 GLY A CA 1
ATOM 1893 C C . GLY A 1 251 ? -6.395 21.5 7.422 1 98.81 251 GLY A C 1
ATOM 1894 O O . GLY A 1 251 ? -7.625 21.562 7.34 1 98.81 251 GLY A O 1
ATOM 1895 N N . TRP A 1 252 ? -5.605 22.469 7.027 1 98.88 252 TRP A N 1
ATOM 1896 C CA . TRP A 1 252 ? -6.152 23.719 6.5 1 98.88 252 TRP A CA 1
ATOM 1897 C C . TRP A 1 252 ? -6.895 23.484 5.191 1 98.88 252 TRP A C 1
ATOM 1899 O O . TRP A 1 252 ? -7.957 24.047 4.957 1 98.88 252 TRP A O 1
ATOM 1909 N N . ALA A 1 253 ? -6.301 22.688 4.34 1 98.81 253 ALA A N 1
ATOM 1910 C CA . ALA A 1 253 ? -6.953 22.328 3.078 1 98.81 253 ALA A CA 1
ATOM 1911 C C . ALA A 1 253 ? -8.328 21.719 3.322 1 98.81 253 ALA A C 1
ATOM 1913 O O . ALA A 1 253 ? -9.305 22.078 2.676 1 98.81 253 ALA A O 1
ATOM 1914 N N . GLY A 1 254 ? -8.359 20.797 4.277 1 98.62 254 GLY A N 1
ATOM 1915 C CA . GLY A 1 254 ? -9.617 20.172 4.637 1 98.62 254 GLY A CA 1
ATOM 1916 C C . GLY A 1 254 ? -10.609 21.125 5.27 1 98.62 254 GLY A C 1
ATOM 1917 O O . GLY A 1 254 ? -11.812 21.016 5.023 1 98.62 254 GLY A O 1
ATOM 1918 N N . LEU A 1 255 ? -10.133 22.031 6.102 1 98.69 255 LEU A N 1
ATOM 1919 C CA . LEU A 1 255 ? -11.008 23 6.766 1 98.69 255 LEU A CA 1
ATOM 1920 C C . LEU A 1 255 ? -11.719 23.875 5.746 1 98.69 255 LEU A C 1
ATOM 1922 O O . LEU A 1 255 ? -12.922 24.141 5.871 1 98.69 255 LEU A O 1
ATOM 1926 N N . VAL A 1 256 ? -10.992 24.359 4.754 1 98.69 256 VAL A N 1
ATOM 1927 C CA . VAL A 1 256 ? -11.594 25.188 3.705 1 98.69 256 VAL A CA 1
ATOM 1928 C C . VAL A 1 256 ? -12.703 24.406 3.01 1 98.69 256 VAL A C 1
ATOM 1930 O O . VAL A 1 256 ? -13.805 24.922 2.791 1 98.69 256 VAL A O 1
ATOM 1933 N N . GLY A 1 257 ? -12.438 23.156 2.699 1 98.44 257 GLY A N 1
ATOM 1934 C CA . GLY A 1 257 ? -13.461 22.312 2.102 1 98.44 257 GLY A CA 1
ATOM 1935 C C . GLY A 1 257 ? -14.672 22.125 2.988 1 98.44 257 GLY A C 1
ATOM 1936 O O . GLY A 1 257 ? -15.812 22.266 2.529 1 98.44 257 GLY A O 1
ATOM 1937 N N . ALA A 1 258 ? -14.461 21.875 4.25 1 98.38 258 ALA A N 1
ATOM 1938 C CA . ALA A 1 258 ? -15.547 21.656 5.207 1 98.38 258 ALA A CA 1
ATOM 1939 C C . ALA A 1 258 ? -16.406 22.906 5.355 1 98.38 258 ALA A C 1
ATOM 1941 O O . ALA A 1 258 ? -17.641 22.812 5.418 1 98.38 258 ALA A O 1
ATOM 1942 N N . MET A 1 259 ? -15.797 24.031 5.379 1 98.06 259 MET A N 1
ATOM 1943 C CA . MET A 1 259 ? -16.516 25.281 5.559 1 98.06 259 MET A CA 1
ATOM 1944 C C . MET A 1 259 ? -17.344 25.609 4.324 1 98.06 259 MET A C 1
ATOM 1946 O O . MET A 1 259 ? -18.484 26.094 4.441 1 98.06 259 MET A O 1
ATOM 1950 N N . LEU A 1 260 ? -16.844 25.359 3.191 1 97.88 260 LEU A N 1
ATOM 1951 C CA . LEU A 1 260 ? -17.562 25.625 1.951 1 97.88 260 LEU A CA 1
ATOM 1952 C C . LEU A 1 260 ? -18.703 24.656 1.761 1 97.88 260 LEU A C 1
ATOM 1954 O O . LEU A 1 260 ? -19.75 25.016 1.211 1 97.88 260 LEU A O 1
ATOM 1958 N N . LEU A 1 261 ? -18.562 23.438 2.25 1 97.94 261 LEU A N 1
ATOM 1959 C CA . LEU A 1 261 ? -19.578 22.406 2.123 1 97.94 261 LEU A CA 1
ATOM 1960 C C . LEU A 1 261 ? -20.719 22.625 3.115 1 97.94 261 LEU A C 1
ATOM 1962 O O . LEU A 1 261 ? -21.859 22.234 2.863 1 97.94 261 LEU A O 1
ATOM 1966 N N . GLY A 1 262 ? -20.359 23.266 4.238 1 97.69 262 GLY A N 1
ATOM 1967 C CA . GLY A 1 262 ? -21.312 23.344 5.328 1 97.69 262 GLY A CA 1
ATOM 1968 C C . GLY A 1 262 ? -21.453 22.031 6.09 1 97.69 262 GLY A C 1
ATOM 1969 O O . GLY A 1 262 ? -20.875 21.016 5.707 1 97.69 262 GLY A O 1
ATOM 1970 N N . PRO A 1 263 ? -22.266 22.094 7.121 1 98.12 263 PRO A N 1
ATOM 1971 C CA . PRO A 1 263 ? -22.391 20.906 7.977 1 98.12 263 PRO A CA 1
ATOM 1972 C C . PRO A 1 263 ? -23.281 19.828 7.363 1 98.12 263 PRO A C 1
ATOM 1974 O O . PRO A 1 263 ? -24.141 20.125 6.535 1 98.12 263 PRO A O 1
ATOM 1977 N N . ARG A 1 264 ? -23.062 18.609 7.75 1 97.5 264 ARG A N 1
ATOM 1978 C CA . ARG A 1 264 ? -23.953 17.516 7.395 1 97.5 264 ARG A CA 1
ATOM 1979 C C . ARG A 1 264 ? -25.359 17.75 7.914 1 97.5 264 ARG A C 1
ATOM 1981 O O . ARG A 1 264 ? -25.547 18.359 8.969 1 97.5 264 ARG A O 1
ATOM 1988 N N . ILE A 1 265 ? -26.25 17.219 7.152 1 96.94 265 ILE A N 1
ATOM 1989 C CA . ILE A 1 265 ? -27.641 17.344 7.555 1 96.94 265 ILE A CA 1
ATOM 1990 C C . ILE A 1 265 ? -27.844 16.688 8.914 1 96.94 265 ILE A C 1
ATOM 1992 O O . ILE A 1 265 ? -27.484 15.523 9.109 1 96.94 265 ILE A O 1
ATOM 1996 N N . GLY A 1 266 ? -28.312 17.5 9.852 1 96 266 GLY A N 1
ATOM 1997 C CA . GLY A 1 266 ? -28.641 16.969 11.156 1 96 266 GLY A CA 1
ATOM 1998 C C . GLY A 1 266 ? -27.531 17.172 12.18 1 96 266 GLY A C 1
ATOM 1999 O O . GLY A 1 266 ? -27.719 16.922 13.375 1 96 266 GLY A O 1
ATOM 2000 N N . LYS A 1 267 ? -26.406 17.703 11.773 1 97 267 LYS A N 1
ATOM 2001 C CA . LYS A 1 267 ? -25.281 17.859 12.688 1 97 267 LYS A CA 1
ATOM 2002 C C . LYS A 1 267 ? -25.531 18.984 13.68 1 97 267 LYS A C 1
ATOM 2004 O O . LYS A 1 267 ? -25.141 18.891 14.844 1 97 267 LYS A O 1
ATOM 2009 N N . PHE A 1 268 ? -26.156 20 13.203 1 96.62 268 PHE A N 1
ATOM 2010 C CA . PHE A 1 268 ? -26.531 21.125 14.07 1 96.62 268 PHE A CA 1
ATOM 2011 C C . PHE A 1 268 ? -28.031 21.375 14 1 96.62 268 PHE A C 1
ATOM 2013 O O . PHE A 1 268 ? -28.578 21.625 12.93 1 96.62 268 PHE A O 1
ATOM 2020 N N . VAL A 1 269 ? -28.625 21.234 15.102 1 95 269 VAL A N 1
ATOM 2021 C CA . VAL A 1 269 ? -30.062 21.484 15.227 1 95 269 VAL A CA 1
ATOM 2022 C C . VAL A 1 269 ? -30.312 22.578 16.266 1 95 269 VAL A C 1
ATOM 2024 O O . VAL A 1 269 ? -29.922 22.438 17.422 1 95 269 VAL A O 1
ATOM 2027 N N . ASP A 1 270 ? -30.953 23.609 15.859 1 94.25 270 ASP A N 1
ATOM 2028 C CA . ASP A 1 270 ? -31.234 24.734 16.734 1 94.25 270 ASP A CA 1
ATOM 2029 C C . ASP A 1 270 ? -29.969 25.25 17.391 1 94.25 270 ASP A C 1
ATOM 2031 O O . ASP A 1 270 ? -29.938 25.469 18.609 1 94.25 270 ASP A O 1
ATOM 2035 N N . GLY A 1 271 ? -28.906 25.203 16.688 1 90.94 271 GLY A N 1
ATOM 2036 C CA . GLY A 1 271 ? -27.656 25.766 17.141 1 90.94 271 GLY A CA 1
ATOM 2037 C C . GLY A 1 271 ? -26.859 24.812 18.016 1 90.94 271 GLY A C 1
ATOM 2038 O O . GLY A 1 271 ? -25.781 25.156 18.5 1 90.94 271 GLY A O 1
ATOM 2039 N N . LYS A 1 272 ? -27.375 23.703 18.188 1 94.19 272 LYS A N 1
ATOM 2040 C CA . LYS A 1 272 ? -26.703 22.734 19.047 1 94.19 272 LYS A CA 1
ATOM 2041 C C . LYS A 1 272 ? -26.141 21.578 18.234 1 94.19 272 LYS A C 1
ATOM 2043 O O . LYS A 1 272 ? -26.797 21.062 17.328 1 94.19 272 LYS A O 1
ATOM 2048 N N . ALA A 1 273 ? -24.922 21.172 18.594 1 94.75 273 ALA A N 1
ATOM 2049 C CA . ALA A 1 273 ? -24.281 20.062 17.906 1 94.75 273 ALA A CA 1
ATOM 2050 C C . ALA A 1 273 ? -24.891 18.734 18.328 1 94.75 273 ALA A C 1
ATOM 2052 O O . ALA A 1 273 ? -25.156 18.5 19.5 1 94.75 273 ALA A O 1
ATOM 2053 N N . GLN A 1 274 ? -25.172 17.891 17.312 1 94.12 274 GLN A N 1
ATOM 2054 C CA . GLN A 1 274 ? -25.688 16.562 17.547 1 94.12 274 GLN A CA 1
ATOM 2055 C C . GLN A 1 274 ? -24.609 15.5 17.328 1 94.12 274 GLN A C 1
ATOM 2057 O O . GLN A 1 274 ? -23.766 15.648 16.438 1 94.12 274 GLN A O 1
ATOM 2062 N N . ALA A 1 275 ? -24.734 14.422 18.125 1 89.19 275 ALA A N 1
ATOM 2063 C CA . ALA A 1 275 ? -23.797 13.32 17.953 1 89.19 275 ALA A CA 1
ATOM 2064 C C . ALA A 1 275 ? -24.141 12.508 16.703 1 89.19 275 ALA A C 1
ATOM 2066 O O . ALA A 1 275 ? -25.297 12.219 16.438 1 89.19 275 ALA A O 1
ATOM 2067 N N . MET A 1 276 ? -23.188 12.289 15.883 1 93 276 MET A N 1
ATOM 2068 C CA . MET A 1 276 ? -23.234 11.359 14.758 1 93 276 MET A CA 1
ATOM 2069 C C . MET A 1 276 ? -22.188 10.266 14.898 1 93 276 MET A C 1
ATOM 2071 O O . MET A 1 276 ? -21.094 10.383 14.367 1 93 276 MET A O 1
ATOM 2075 N N . PRO A 1 277 ? -22.547 9.211 15.547 1 90.69 277 PRO A N 1
ATOM 2076 C CA . PRO A 1 277 ? -21.547 8.211 15.938 1 90.69 277 PRO A CA 1
ATOM 2077 C C . PRO A 1 277 ? -21.016 7.418 14.75 1 90.69 277 PRO A C 1
ATOM 2079 O O . PRO A 1 277 ? -21.75 7.18 13.781 1 90.69 277 PRO A O 1
ATOM 2082 N N . GLY A 1 278 ? -19.812 6.973 14.898 1 93.69 278 GLY A N 1
ATOM 2083 C CA . GLY A 1 278 ? -19.219 6.055 13.93 1 93.69 278 GLY A CA 1
ATOM 2084 C C . GLY A 1 278 ? -19.844 4.668 13.969 1 93.69 278 GLY A C 1
ATOM 2085 O O . GLY A 1 278 ? -20.312 4.223 15.023 1 93.69 278 GLY A O 1
ATOM 2086 N N . HIS A 1 279 ? -19.766 3.965 12.859 1 94.06 279 HIS A N 1
ATOM 2087 C CA . HIS A 1 279 ? -20.516 2.717 12.766 1 94.06 279 HIS A CA 1
ATOM 2088 C C . HIS A 1 279 ? -19.656 1.525 13.18 1 94.06 279 HIS A C 1
ATOM 2090 O O . HIS A 1 279 ? -20.188 0.445 13.461 1 94.06 279 HIS A O 1
ATOM 2096 N N . ASN A 1 280 ? -18.344 1.663 13.242 1 95.94 280 ASN A N 1
ATOM 2097 C CA . ASN A 1 280 ? -17.469 0.527 13.508 1 95.94 280 ASN A CA 1
ATOM 2098 C C . ASN A 1 280 ? -16.188 0.96 14.211 1 95.94 280 ASN A C 1
ATOM 2100 O O . ASN A 1 280 ? -15.18 1.222 13.555 1 95.94 280 ASN A O 1
ATOM 2104 N N . MET A 1 281 ? -16.203 0.906 15.516 1 95.19 281 MET A N 1
ATOM 2105 C CA . MET A 1 281 ? -15.086 1.439 16.297 1 95.19 281 MET A CA 1
ATOM 2106 C C . MET A 1 281 ? -13.922 0.459 16.328 1 95.19 281 MET A C 1
ATOM 2108 O O . MET A 1 281 ? -12.789 0.845 16.625 1 95.19 281 MET A O 1
ATOM 2112 N N . ALA A 1 282 ? -14.211 -0.823 16.047 1 94.38 282 ALA A N 1
ATOM 2113 C CA . ALA A 1 282 ? -13.109 -1.781 15.93 1 94.38 282 ALA A CA 1
ATOM 2114 C C . ALA A 1 282 ? -12.195 -1.418 14.758 1 94.38 282 ALA A C 1
ATOM 2116 O O . ALA A 1 282 ? -10.977 -1.417 14.898 1 94.38 282 ALA A O 1
ATOM 2117 N N . ILE A 1 283 ? -12.836 -1.077 13.648 1 96.19 283 ILE A N 1
ATOM 2118 C CA . ILE A 1 283 ? -12.062 -0.738 12.453 1 96.19 283 ILE A CA 1
ATOM 2119 C C . ILE A 1 283 ? -11.383 0.612 12.648 1 96.19 283 ILE A C 1
ATOM 2121 O O . ILE A 1 283 ? -10.242 0.806 12.219 1 96.19 283 ILE A O 1
ATOM 2125 N N . ALA A 1 284 ? -12.008 1.549 13.336 1 97.31 284 ALA A N 1
ATOM 2126 C CA . ALA A 1 284 ? -11.383 2.83 13.656 1 97.31 284 ALA A CA 1
ATOM 2127 C C . ALA A 1 284 ? -10.148 2.637 14.539 1 97.31 284 ALA A C 1
ATOM 2129 O O . ALA A 1 284 ? -9.109 3.256 14.312 1 97.31 284 ALA A O 1
ATOM 2130 N N . THR A 1 285 ? -10.258 1.756 15.531 1 97.38 285 THR A N 1
ATOM 2131 C CA . THR A 1 285 ? -9.164 1.475 16.453 1 97.38 285 THR A CA 1
ATOM 2132 C C . THR A 1 285 ? -7.992 0.828 15.711 1 97.38 285 THR A C 1
ATOM 2134 O O . THR A 1 285 ? -6.836 1.199 15.914 1 97.38 285 THR A O 1
ATOM 2137 N N . LEU A 1 286 ? -8.336 -0.089 14.836 1 97.19 286 LEU A N 1
ATOM 2138 C CA . LEU A 1 286 ? -7.305 -0.696 14.008 1 97.19 286 LEU A CA 1
ATOM 2139 C C . LEU A 1 286 ? -6.582 0.361 13.18 1 97.19 286 LEU A C 1
ATOM 2141 O O . LEU A 1 286 ? -5.355 0.342 13.07 1 97.19 286 LEU A O 1
ATOM 2145 N N . GLY A 1 287 ? -7.367 1.227 12.609 1 98.25 287 GLY A N 1
ATOM 2146 C CA . GLY A 1 287 ? -6.781 2.307 11.836 1 98.25 287 GLY A CA 1
ATOM 2147 C C . GLY A 1 287 ? -5.809 3.152 12.633 1 98.25 287 GLY A C 1
ATOM 2148 O O . GLY A 1 287 ? -4.727 3.486 12.141 1 98.25 287 GLY A O 1
ATOM 2149 N N . ALA A 1 288 ? -6.125 3.469 13.812 1 97.94 288 ALA A N 1
ATOM 2150 C CA . ALA A 1 288 ? -5.258 4.266 14.68 1 97.94 288 ALA A CA 1
ATOM 2151 C C . ALA A 1 288 ? -3.939 3.543 14.945 1 97.94 288 ALA A C 1
ATOM 2153 O O . ALA A 1 288 ? -2.873 4.164 14.945 1 97.94 288 ALA A O 1
ATOM 2154 N N . LEU A 1 289 ? -3.998 2.27 15.164 1 97.62 289 LEU A N 1
ATOM 2155 C CA . LEU A 1 289 ? -2.801 1.48 15.43 1 97.62 289 LEU A CA 1
ATOM 2156 C C . LEU A 1 289 ? -1.922 1.39 14.188 1 97.62 289 LEU A C 1
ATOM 2158 O O . LEU A 1 289 ? -0.694 1.451 14.281 1 97.62 289 LEU A O 1
ATOM 2162 N N . ILE A 1 290 ? -2.553 1.246 13.047 1 98.31 290 ILE A N 1
ATOM 2163 C CA . ILE A 1 290 ? -1.802 1.237 11.797 1 98.31 290 ILE A CA 1
ATOM 2164 C C . ILE A 1 290 ? -1.116 2.588 11.594 1 98.31 290 ILE A C 1
ATOM 2166 O O . ILE A 1 290 ? 0.044 2.646 11.18 1 98.31 290 ILE A O 1
ATOM 2170 N N . LEU A 1 291 ? -1.81 3.654 11.883 1 98.62 291 LEU A N 1
ATOM 2171 C CA . LEU A 1 291 ? -1.217 4.984 11.781 1 98.62 291 LEU A CA 1
ATOM 2172 C C . LEU A 1 291 ? -0.032 5.125 12.734 1 98.62 291 LEU A C 1
ATOM 2174 O O . LEU A 1 291 ? 1.012 5.66 12.352 1 98.62 291 LEU A O 1
ATOM 2178 N N . TRP A 1 292 ? -0.133 4.605 13.953 1 98.25 292 TRP A N 1
ATOM 2179 C CA . TRP A 1 292 ? 0.961 4.672 14.914 1 98.25 292 TRP A CA 1
ATOM 2180 C C . TRP A 1 292 ? 2.189 3.934 14.391 1 98.25 292 TRP A C 1
ATOM 2182 O O . TRP A 1 292 ? 3.299 4.473 14.406 1 98.25 292 TRP A O 1
ATOM 2192 N N . ILE A 1 293 ? 2.004 2.779 13.789 1 98.31 293 ILE A N 1
ATOM 2193 C CA . ILE A 1 293 ? 3.104 2.002 13.227 1 98.31 293 ILE A CA 1
ATOM 2194 C C . ILE A 1 293 ? 3.701 2.744 12.039 1 98.31 293 ILE A C 1
ATOM 2196 O O . ILE A 1 293 ? 4.922 2.787 11.875 1 98.31 293 ILE A O 1
ATOM 2200 N N . GLY A 1 294 ? 2.822 3.301 11.234 1 98.56 294 GLY A N 1
ATOM 2201 C CA . GLY A 1 294 ? 3.283 4.062 10.086 1 98.56 294 GLY A CA 1
ATOM 2202 C C . GLY A 1 294 ? 4.105 5.277 10.469 1 98.56 294 GLY A C 1
ATOM 2203 O O . GLY A 1 294 ? 5.008 5.68 9.727 1 98.56 294 GLY A O 1
ATOM 2204 N N . TRP A 1 295 ? 3.893 5.82 11.648 1 98.81 295 TRP A N 1
ATOM 2205 C CA . TRP A 1 295 ? 4.59 7.023 12.086 1 98.81 295 TRP A CA 1
ATOM 2206 C C . TRP A 1 295 ? 6.059 6.73 12.375 1 98.81 295 TRP A C 1
ATOM 2208 O O . TRP A 1 295 ? 6.883 7.645 12.422 1 98.81 295 TRP A O 1
ATOM 2218 N N . TYR A 1 296 ? 6.422 5.445 12.547 1 98.62 296 TYR A N 1
ATOM 2219 C CA . TYR A 1 296 ? 7.828 5.082 12.695 1 98.62 296 TYR A CA 1
ATOM 2220 C C . TYR A 1 296 ? 8.57 5.219 11.375 1 98.62 296 TYR A C 1
ATOM 2222 O O . TYR A 1 296 ? 9.805 5.289 11.352 1 98.62 296 TYR A O 1
ATOM 2230 N N . GLY A 1 297 ? 7.824 5.137 10.289 1 98.69 297 GLY A N 1
ATOM 2231 C CA . GLY A 1 297 ? 8.406 5.5 9.008 1 98.69 297 GLY A CA 1
ATOM 2232 C C . GLY A 1 297 ? 8.406 6.996 8.75 1 98.69 297 GLY A C 1
ATOM 2233 O O . GLY A 1 297 ? 9.359 7.543 8.203 1 98.69 297 GLY A O 1
ATOM 2234 N N . PHE A 1 298 ? 7.422 7.645 9.195 1 98.69 298 PHE A N 1
ATOM 2235 C CA . PHE A 1 298 ? 7.16 9.055 8.93 1 98.69 298 PHE A CA 1
ATOM 2236 C C . PHE A 1 298 ? 8.211 9.938 9.594 1 98.69 298 PHE A C 1
ATOM 2238 O O . PHE A 1 298 ? 8.977 10.617 8.906 1 98.69 298 PHE A O 1
ATOM 2245 N N . ASN A 1 299 ? 8.336 9.828 10.891 1 98.88 299 ASN A N 1
ATOM 2246 C CA . ASN A 1 299 ? 9.25 10.688 11.633 1 98.88 299 ASN A CA 1
ATOM 2247 C C . ASN A 1 299 ? 10.695 10.203 11.523 1 98.88 299 ASN A C 1
ATOM 2249 O O . ASN A 1 299 ? 11.555 10.914 11.016 1 98.88 299 ASN A O 1
ATOM 2253 N N . PRO A 1 300 ? 11.008 8.969 11.914 1 98.75 300 PRO A N 1
ATOM 2254 C CA . PRO A 1 300 ? 12.383 8.5 11.789 1 98.75 300 PRO A CA 1
ATOM 2255 C C . PRO A 1 300 ? 12.875 8.492 10.344 1 98.75 300 PRO A C 1
ATOM 2257 O O . PRO A 1 300 ? 14.062 8.727 10.094 1 98.75 300 PRO A O 1
ATOM 2260 N N . GLY A 1 301 ? 11.953 8.18 9.43 1 98.69 301 GLY A N 1
ATOM 2261 C CA . GLY A 1 301 ? 12.336 8.195 8.023 1 98.69 301 GLY A CA 1
ATOM 2262 C C . GLY A 1 301 ? 12.766 9.562 7.535 1 98.69 301 GLY A C 1
ATOM 2263 O O . GLY A 1 301 ? 13.57 9.664 6.605 1 98.69 301 GLY A O 1
ATOM 2264 N N . SER A 1 302 ? 12.328 10.57 8.211 1 98.62 302 SER A N 1
ATOM 2265 C CA . SER A 1 302 ? 12.633 11.938 7.812 1 98.62 302 SER A CA 1
ATOM 2266 C C . SER A 1 302 ? 14.039 12.336 8.258 1 98.62 302 SER A C 1
ATOM 2268 O O . SER A 1 302 ? 14.5 13.445 7.969 1 98.62 302 SER A O 1
ATOM 2270 N N . GLU A 1 303 ? 14.711 11.43 8.922 1 97.81 303 GLU A N 1
ATOM 2271 C CA . GLU A 1 303 ? 16.156 11.586 9.086 1 97.81 303 GLU A CA 1
ATOM 2272 C C . GLU A 1 303 ? 16.859 11.531 7.734 1 97.81 303 GLU A C 1
ATOM 2274 O O . GLU A 1 303 ? 17.953 12.078 7.586 1 97.81 303 GLU A O 1
ATOM 2279 N N . LEU A 1 304 ? 16.297 10.836 6.785 1 97.44 304 LEU A N 1
ATOM 2280 C CA . LEU A 1 304 ? 16.781 10.68 5.418 1 97.44 304 LEU A CA 1
ATOM 2281 C C . LEU A 1 304 ? 18.172 10.055 5.398 1 97.44 304 LEU A C 1
ATOM 2283 O O . LEU A 1 304 ? 19 10.406 4.566 1 97.44 304 LEU A O 1
ATOM 2287 N N . ALA A 1 305 ? 18.484 9.289 6.406 1 97.25 305 ALA A N 1
ATOM 2288 C CA . ALA A 1 305 ? 19.703 8.5 6.602 1 97.25 305 ALA A CA 1
ATOM 2289 C C . ALA A 1 305 ? 19.5 7.434 7.676 1 97.25 305 ALA A C 1
ATOM 2291 O O . ALA A 1 305 ? 18.531 7.496 8.445 1 97.25 305 ALA A O 1
ATOM 2292 N N . MET A 1 306 ? 20.281 6.434 7.641 1 97.31 306 MET A N 1
ATOM 2293 C CA . MET A 1 306 ? 20.312 5.488 8.75 1 97.31 306 MET A CA 1
ATOM 2294 C C . MET A 1 306 ? 21.531 5.727 9.641 1 97.31 306 MET A C 1
ATOM 2296 O O . MET A 1 306 ? 22.625 5.262 9.328 1 97.31 306 MET A O 1
ATOM 2300 N N . ASP A 1 307 ? 21.422 6.418 10.703 1 96.5 307 ASP A N 1
ATOM 2301 C CA . ASP A 1 307 ? 22.484 6.715 11.656 1 96.5 307 ASP A CA 1
ATOM 2302 C C . ASP A 1 307 ? 22 6.523 13.094 1 96.5 307 ASP A C 1
ATOM 2304 O O . ASP A 1 307 ? 20.984 5.867 13.336 1 96.5 307 ASP A O 1
ATOM 2308 N N . GLN A 1 308 ? 22.719 6.996 14.016 1 95.25 308 GLN A N 1
ATOM 2309 C CA . GLN A 1 308 ? 22.469 6.727 15.43 1 95.25 308 GLN A CA 1
ATOM 2310 C C . GLN A 1 308 ? 21.219 7.469 15.914 1 95.25 308 GLN A C 1
ATOM 2312 O O . GLN A 1 308 ? 20.703 7.18 17 1 95.25 308 GLN A O 1
ATOM 2317 N N . TYR A 1 309 ? 20.703 8.391 15.117 1 96.88 309 TYR A N 1
ATOM 2318 C CA . TYR A 1 309 ? 19.641 9.281 15.586 1 96.88 309 TYR A CA 1
ATOM 2319 C C . TYR A 1 309 ? 18.266 8.75 15.195 1 96.88 309 TYR A C 1
ATOM 2321 O O . TYR A 1 309 ? 17.25 9.203 15.727 1 96.88 309 TYR A O 1
ATOM 2329 N N . VAL A 1 310 ? 18.156 7.805 14.281 1 98.19 310 VAL A N 1
ATOM 2330 C CA . VAL A 1 310 ? 16.891 7.262 13.797 1 98.19 310 VAL A CA 1
ATOM 2331 C C . VAL A 1 310 ? 16.078 6.73 14.977 1 98.19 310 VAL A C 1
ATOM 2333 O O . VAL A 1 310 ? 14.891 7.047 15.109 1 98.19 310 VAL A O 1
ATOM 2336 N N . ALA A 1 311 ? 16.75 6.047 15.875 1 98 311 ALA A N 1
ATOM 2337 C CA . ALA A 1 311 ? 16.062 5.453 17.016 1 98 311 ALA A CA 1
ATOM 2338 C C . ALA A 1 311 ? 15.625 6.523 18.016 1 98 311 ALA A C 1
ATOM 2340 O O . ALA A 1 311 ? 14.609 6.375 18.688 1 98 311 ALA A O 1
ATOM 2341 N N . TYR A 1 312 ? 16.422 7.551 18.125 1 98.19 312 TYR A N 1
ATOM 2342 C CA . TYR A 1 312 ? 16.031 8.672 18.984 1 98.19 312 TYR A CA 1
ATOM 2343 C C . TYR A 1 312 ? 14.711 9.273 18.531 1 98.19 312 TYR A C 1
ATOM 2345 O O . TYR A 1 312 ? 13.82 9.516 19.344 1 98.19 312 TYR A O 1
ATOM 2353 N N . VAL A 1 313 ? 14.57 9.5 17.266 1 98.81 313 VAL A N 1
ATOM 2354 C CA . VAL A 1 313 ? 13.359 10.078 16.703 1 98.81 313 VAL A CA 1
ATOM 2355 C C . VAL A 1 313 ? 12.18 9.133 16.906 1 98.81 313 VAL A C 1
ATOM 2357 O O . VAL A 1 313 ? 11.055 9.578 17.172 1 98.81 313 VAL A O 1
ATOM 2360 N N . ALA A 1 314 ? 12.422 7.84 16.875 1 98.75 314 ALA A N 1
ATOM 2361 C CA . ALA A 1 314 ? 11.367 6.859 17.109 1 98.75 314 ALA A CA 1
ATOM 2362 C C . ALA A 1 314 ? 10.852 6.965 18.547 1 98.75 314 ALA A C 1
ATOM 2364 O O . ALA A 1 314 ? 9.641 6.871 18.781 1 98.75 314 ALA A O 1
ATOM 2365 N N . VAL A 1 315 ? 11.734 7.176 19.453 1 98.62 315 VAL A N 1
ATOM 2366 C CA . VAL A 1 315 ? 11.344 7.242 20.859 1 98.62 315 VAL A CA 1
ATOM 2367 C C . VAL A 1 315 ? 10.578 8.539 21.125 1 98.62 315 VAL A C 1
ATOM 2369 O O . VAL A 1 315 ? 9.539 8.531 21.797 1 98.62 315 VAL A O 1
ATOM 2372 N N . THR A 1 316 ? 11.094 9.664 20.609 1 98.69 316 THR A N 1
ATOM 2373 C CA . THR A 1 316 ? 10.344 10.906 20.781 1 98.69 316 THR A CA 1
ATOM 2374 C C . THR A 1 316 ? 8.938 10.781 20.188 1 98.69 316 THR A C 1
ATOM 2376 O O . THR A 1 316 ? 7.973 11.281 20.766 1 98.69 316 THR A O 1
ATOM 2379 N N . THR A 1 317 ? 8.812 10.109 19.078 1 98.81 317 THR A N 1
ATOM 2380 C CA . THR A 1 317 ? 7.535 9.875 18.422 1 98.81 317 THR A CA 1
ATOM 2381 C C . THR A 1 317 ? 6.598 9.086 19.328 1 98.81 317 THR A C 1
ATOM 2383 O O . THR A 1 317 ? 5.449 9.484 19.547 1 98.81 317 THR A O 1
ATOM 2386 N N . THR A 1 318 ? 7.098 8.062 19.953 1 98.81 318 THR A N 1
ATOM 2387 C CA . THR A 1 318 ? 6.285 7.18 20.781 1 98.81 318 THR A CA 1
ATOM 2388 C C . THR A 1 318 ? 5.898 7.871 22.078 1 98.81 318 THR A C 1
ATOM 2390 O O . THR A 1 318 ? 4.773 7.719 22.562 1 98.81 318 THR A O 1
ATOM 2393 N N . LEU A 1 319 ? 6.793 8.57 22.625 1 98.81 319 LEU A N 1
ATOM 2394 C CA . LEU A 1 319 ? 6.512 9.273 23.875 1 98.81 319 LEU A CA 1
ATOM 2395 C C . LEU A 1 319 ? 5.441 10.336 23.656 1 98.81 319 LEU A C 1
ATOM 2397 O O . LEU A 1 319 ? 4.586 10.547 24.531 1 98.81 319 LEU A O 1
ATOM 2401 N N . ALA A 1 320 ? 5.496 11 22.562 1 98.94 320 ALA A N 1
ATOM 2402 C CA . ALA A 1 320 ? 4.477 12.008 22.266 1 98.94 320 ALA A CA 1
ATOM 2403 C C . ALA A 1 320 ? 3.107 11.359 22.078 1 98.94 320 ALA A C 1
ATOM 2405 O O . ALA A 1 320 ? 2.098 11.883 22.562 1 98.94 320 ALA A O 1
ATOM 2406 N N . ALA A 1 321 ? 3.08 10.25 21.359 1 98.88 321 ALA A N 1
ATOM 2407 C CA . ALA A 1 321 ? 1.829 9.516 21.203 1 98.88 321 ALA A CA 1
ATOM 2408 C C . ALA A 1 321 ? 1.238 9.133 22.547 1 98.88 321 ALA A C 1
ATOM 2410 O O . ALA A 1 321 ? 0.035 9.281 22.781 1 98.88 321 ALA A O 1
ATOM 2411 N N . ALA A 1 322 ? 2.078 8.641 23.422 1 98.81 322 ALA A N 1
ATOM 2412 C CA . ALA A 1 322 ? 1.663 8.227 24.766 1 98.81 322 ALA A CA 1
ATOM 2413 C C . ALA A 1 322 ? 1.133 9.414 25.562 1 98.81 322 ALA A C 1
ATOM 2415 O O . ALA A 1 322 ? 0.078 9.328 26.203 1 98.81 322 ALA A O 1
ATOM 2416 N N . GLY A 1 323 ? 1.865 10.484 25.516 1 98.88 323 GLY A N 1
ATOM 2417 C CA . GLY A 1 323 ? 1.409 11.688 26.188 1 98.88 323 GLY A CA 1
ATOM 2418 C C . GLY A 1 323 ? 0.06 12.18 25.688 1 98.88 323 GLY A C 1
ATOM 2419 O O . GLY A 1 323 ? -0.807 12.539 26.5 1 98.88 323 GLY A O 1
ATOM 2420 N N . GLY A 1 324 ? -0.08 12.227 24.375 1 98.94 324 GLY A N 1
ATOM 2421 C CA . GLY A 1 324 ? -1.34 12.656 23.797 1 98.94 324 GLY A CA 1
ATOM 2422 C C . GLY A 1 324 ? -2.512 11.773 24.188 1 98.94 324 GLY A C 1
ATOM 2423 O O . GLY A 1 324 ? -3.584 12.273 24.531 1 98.94 324 GLY A O 1
ATOM 2424 N N . ALA A 1 325 ? -2.324 10.461 24.172 1 98.69 325 ALA A N 1
ATOM 2425 C CA . ALA A 1 325 ? -3.367 9.508 24.531 1 98.69 325 ALA A CA 1
ATOM 2426 C C . ALA A 1 325 ? -3.805 9.688 25.984 1 98.69 325 ALA A C 1
ATOM 2428 O O . ALA A 1 325 ? -5 9.742 26.281 1 98.69 325 ALA A O 1
ATOM 2429 N N . ILE A 1 326 ? -2.871 9.805 26.844 1 98.69 326 ILE A N 1
ATOM 2430 C CA . ILE A 1 326 ? -3.143 9.906 28.266 1 98.69 326 ILE A CA 1
ATOM 2431 C C . ILE A 1 326 ? -3.877 11.219 28.562 1 98.69 326 ILE A C 1
ATOM 2433 O O . ILE A 1 326 ? -4.934 11.211 29.188 1 98.69 326 ILE A O 1
ATOM 2437 N N . ALA A 1 327 ? -3.379 12.281 28.047 1 98.81 327 ALA A N 1
ATOM 2438 C CA . ALA A 1 327 ? -3.938 13.594 28.359 1 98.81 327 ALA A CA 1
ATOM 2439 C C . ALA A 1 327 ? -5.34 13.742 27.781 1 98.81 327 ALA A C 1
ATOM 2441 O O . ALA A 1 327 ? -6.238 14.273 28.422 1 98.81 327 ALA A O 1
ATOM 2442 N N . ALA A 1 328 ? -5.508 13.305 26.562 1 98.69 328 ALA A N 1
ATOM 2443 C CA . ALA A 1 328 ? -6.824 13.391 25.938 1 98.69 328 ALA A CA 1
ATOM 2444 C C . ALA A 1 328 ? -7.848 12.555 26.703 1 98.69 328 ALA A C 1
ATOM 2446 O O . ALA A 1 328 ? -9 12.977 26.859 1 98.69 328 ALA A O 1
ATOM 2447 N N . THR A 1 329 ? -7.41 11.336 27.109 1 98.19 329 THR A N 1
ATOM 2448 C CA . THR A 1 329 ? -8.297 10.453 27.859 1 98.19 329 THR A CA 1
ATOM 2449 C C . THR A 1 329 ? -8.695 11.086 29.188 1 98.19 329 THR A C 1
ATOM 2451 O O . THR A 1 329 ? -9.867 11.07 29.562 1 98.19 329 THR A O 1
ATOM 2454 N N . VAL A 1 330 ? -7.77 11.625 29.859 1 98.44 330 VAL A N 1
ATOM 2455 C CA . VAL A 1 330 ? -8.023 12.242 31.156 1 98.44 330 VAL A CA 1
ATOM 2456 C C . VAL A 1 330 ? -8.969 13.43 30.984 1 98.44 330 VAL A C 1
ATOM 2458 O O . VAL A 1 330 ? -9.984 13.523 31.688 1 98.44 330 VAL A O 1
ATOM 2461 N N . LEU A 1 331 ? -8.68 14.289 30.062 1 98 331 LEU A N 1
ATOM 2462 C CA . LEU A 1 331 ? -9.508 15.484 29.906 1 98 331 LEU A CA 1
ATOM 2463 C C . LEU A 1 331 ? -10.906 15.117 29.422 1 98 331 LEU A C 1
ATOM 2465 O O . LEU A 1 331 ? -11.898 15.68 29.891 1 98 331 LEU A O 1
ATOM 2469 N N . SER A 1 332 ? -10.961 14.203 28.484 1 96.06 332 SER A N 1
ATOM 2470 C CA . SER A 1 332 ? -12.281 13.805 28 1 96.06 332 SER A CA 1
ATOM 2471 C C . SER A 1 332 ? -13.102 13.133 29.094 1 96.06 332 SER A C 1
ATOM 2473 O O . SER A 1 332 ? -14.32 13.289 29.141 1 96.06 332 SER A O 1
ATOM 2475 N N . THR A 1 333 ? -12.445 12.359 29.969 1 96.5 333 THR A N 1
ATOM 2476 C CA . THR A 1 333 ? -13.125 11.734 31.094 1 96.5 333 THR A CA 1
ATOM 2477 C C . THR A 1 333 ? -13.672 12.781 32.062 1 96.5 333 THR A C 1
ATOM 2479 O O . THR A 1 333 ? -14.805 12.68 32.531 1 96.5 333 THR A O 1
ATOM 2482 N N . ILE A 1 334 ? -12.945 13.781 32.25 1 97 334 ILE A N 1
ATOM 2483 C CA . ILE A 1 334 ? -13.344 14.836 33.188 1 97 334 ILE A CA 1
ATOM 2484 C C . ILE A 1 334 ? -14.5 15.641 32.594 1 97 334 ILE A C 1
ATOM 2486 O O . ILE A 1 334 ? -15.453 15.969 33.281 1 97 334 ILE A O 1
ATOM 2490 N N . THR A 1 335 ? -14.469 15.938 31.375 1 94.56 335 THR A N 1
ATOM 2491 C CA . THR A 1 335 ? -15.438 16.844 30.766 1 94.56 335 THR A CA 1
ATOM 2492 C C . THR A 1 335 ? -16.703 16.078 30.391 1 94.56 335 THR A C 1
ATOM 2494 O O . THR A 1 335 ? -17.797 16.641 30.422 1 94.56 335 THR A O 1
ATOM 2497 N N . SER A 1 336 ? -16.578 14.82 29.984 1 91.12 336 SER A N 1
ATOM 2498 C CA . SER A 1 336 ? -17.75 14.086 29.516 1 91.12 336 SER A CA 1
ATOM 2499 C C . SER A 1 336 ? -18.219 13.094 30.562 1 91.12 336 SER A C 1
ATOM 2501 O O . SER A 1 336 ? -19.297 12.516 30.438 1 91.12 336 SER A O 1
ATOM 2503 N N . GLY A 1 337 ? -17.469 12.828 31.578 1 93.94 337 GLY A N 1
ATOM 2504 C CA . GLY A 1 337 ? -17.859 11.945 32.688 1 93.94 337 GLY A CA 1
ATOM 2505 C C . GLY A 1 337 ? -17.344 10.523 32.5 1 93.94 337 GLY A C 1
ATOM 2506 O O . GLY A 1 337 ? -17.25 9.766 33.469 1 93.94 337 GLY A O 1
ATOM 2507 N N . LYS A 1 338 ? -17.047 10.094 31.219 1 95 338 LYS A N 1
ATOM 2508 C CA . LYS A 1 338 ? -16.531 8.766 30.906 1 95 338 LYS A CA 1
ATOM 2509 C C . LYS A 1 338 ? -15.422 8.828 29.859 1 95 338 LYS A C 1
ATOM 2511 O O . LYS A 1 338 ? -15.398 9.742 29.031 1 95 338 LYS A O 1
ATOM 2516 N N . PRO A 1 339 ? -14.523 7.828 29.938 1 94.31 339 PRO A N 1
ATOM 2517 C CA . PRO A 1 339 ? -13.508 7.785 28.891 1 94.31 339 PRO A CA 1
ATOM 2518 C C . PRO A 1 339 ? -14.109 7.551 27.5 1 94.31 339 PRO A C 1
ATOM 2520 O O . PRO A 1 339 ? -15.016 6.727 27.344 1 94.31 339 PRO A O 1
ATOM 2523 N N . ASP A 1 340 ? -13.664 8.281 26.625 1 94 340 ASP A N 1
ATOM 2524 C CA . ASP A 1 340 ? -14.18 8.273 25.25 1 94 340 ASP A CA 1
ATOM 2525 C C . ASP A 1 340 ? -13.164 7.691 24.281 1 94 340 ASP A C 1
ATOM 2527 O O . ASP A 1 340 ? -12.078 8.25 24.094 1 94 340 ASP A O 1
ATOM 2531 N N . LEU A 1 341 ? -13.453 6.547 23.562 1 96.06 341 LEU A N 1
ATOM 2532 C CA . LEU A 1 341 ? -12.539 5.859 22.656 1 96.06 341 LEU A CA 1
ATOM 2533 C C . LEU A 1 341 ? -12.133 6.77 21.5 1 96.06 341 LEU A C 1
ATOM 2535 O O . LEU A 1 341 ? -10.984 6.75 21.078 1 96.06 341 LEU A O 1
ATOM 2539 N N . THR A 1 342 ? -13.062 7.559 21.031 1 95.88 342 THR A N 1
ATOM 2540 C CA . THR A 1 342 ? -12.758 8.461 19.938 1 95.88 342 THR A CA 1
ATOM 2541 C C . THR A 1 342 ? -11.688 9.469 20.344 1 95.88 342 THR A C 1
ATOM 2543 O O . THR A 1 342 ? -10.805 9.805 19.547 1 95.88 342 THR A O 1
ATOM 2546 N N . MET A 1 343 ? -11.734 9.906 21.547 1 96.44 343 MET A N 1
ATOM 2547 C CA . MET A 1 343 ? -10.758 10.867 22.031 1 96.44 343 MET A CA 1
ATOM 2548 C C . MET A 1 343 ? -9.422 10.188 22.344 1 96.44 343 MET A C 1
ATOM 2550 O O . MET A 1 343 ? -8.367 10.805 22.203 1 96.44 343 MET A O 1
ATOM 2554 N N . ILE A 1 344 ? -9.461 8.914 22.766 1 97.69 344 ILE A N 1
ATOM 2555 C CA . ILE A 1 344 ? -8.211 8.164 22.922 1 97.69 344 ILE A CA 1
ATOM 2556 C C . ILE A 1 344 ? -7.512 8.07 21.562 1 97.69 344 ILE A C 1
ATOM 2558 O O . ILE A 1 344 ? -6.312 8.344 21.453 1 97.69 344 ILE A O 1
ATOM 2562 N N . ILE A 1 345 ? -8.289 7.703 20.484 1 98.44 345 ILE A N 1
ATOM 2563 C CA . ILE A 1 345 ? -7.766 7.598 19.125 1 98.44 345 ILE A CA 1
ATOM 2564 C C . ILE A 1 345 ? -7.203 8.945 18.688 1 98.44 345 ILE A C 1
ATOM 2566 O O . ILE A 1 345 ? -6.039 9.047 18.297 1 98.44 345 ILE A O 1
ATOM 2570 N N . ASN A 1 346 ? -7.988 9.984 18.844 1 98.5 346 ASN A N 1
ATOM 2571 C CA . ASN A 1 346 ? -7.57 11.305 18.391 1 98.5 346 ASN A CA 1
ATOM 2572 C C . ASN A 1 346 ? -6.457 11.875 19.266 1 98.5 346 ASN A C 1
ATOM 2574 O O . ASN A 1 346 ? -5.633 12.664 18.797 1 98.5 346 ASN A O 1
ATOM 2578 N N . GLY A 1 347 ? -6.449 11.477 20.547 1 98.81 347 GLY A N 1
ATOM 2579 C CA . GLY A 1 347 ? -5.355 11.875 21.422 1 98.81 347 GLY A CA 1
ATOM 2580 C C . GLY A 1 347 ? -4.016 11.305 20.984 1 98.81 347 GLY A C 1
ATOM 2581 O O . GLY A 1 347 ? -3.004 12.008 21 1 98.81 347 GLY A O 1
ATOM 2582 N N . ILE A 1 348 ? -4.008 10.023 20.625 1 98.88 348 ILE A N 1
ATOM 2583 C CA . ILE A 1 348 ? -2.805 9.391 20.094 1 98.88 348 ILE A CA 1
ATOM 2584 C C . ILE A 1 348 ? -2.324 10.133 18.859 1 98.88 348 ILE A C 1
ATOM 2586 O O . ILE A 1 348 ? -1.157 10.523 18.766 1 98.88 348 ILE A O 1
ATOM 2590 N N . LEU A 1 349 ? -3.229 10.367 17.969 1 98.88 349 LEU A N 1
ATOM 2591 C CA . LEU A 1 349 ? -2.895 11 16.688 1 98.88 349 LEU A CA 1
ATOM 2592 C C . LEU A 1 349 ? -2.457 12.445 16.906 1 98.88 349 LEU A C 1
ATOM 2594 O O . LEU A 1 349 ? -1.525 12.922 16.25 1 98.88 349 LEU A O 1
ATOM 2598 N N . ALA A 1 350 ? -3.135 13.094 17.812 1 98.94 350 ALA A N 1
ATOM 2599 C CA . ALA A 1 350 ? -2.752 14.461 18.156 1 98.94 350 ALA A CA 1
ATOM 2600 C C . ALA A 1 350 ? -1.331 14.508 18.703 1 98.94 350 ALA A C 1
ATOM 2602 O O . ALA A 1 350 ? -0.557 15.406 18.359 1 98.94 350 ALA A O 1
ATOM 2603 N N . GLY A 1 351 ? -1.032 13.609 19.594 1 98.94 351 GLY A N 1
ATOM 2604 C CA . GLY A 1 351 ? 0.325 13.531 20.109 1 98.94 351 GLY A CA 1
ATOM 2605 C C . GLY A 1 351 ? 1.363 13.305 19.016 1 98.94 351 GLY A C 1
ATOM 2606 O O . GLY A 1 351 ? 2.412 13.953 19.016 1 98.94 351 GLY A O 1
ATOM 2607 N N . LEU A 1 352 ? 1.113 12.414 18.125 1 98.94 352 LEU A N 1
ATOM 2608 C CA . LEU A 1 352 ? 2.016 12.109 17.016 1 98.94 352 LEU A CA 1
ATOM 2609 C C . LEU A 1 352 ? 2.23 13.336 16.141 1 98.94 352 LEU A C 1
ATOM 2611 O O . LEU A 1 352 ? 3.367 13.672 15.805 1 98.94 352 LEU A O 1
ATOM 2615 N N . VAL A 1 353 ? 1.158 14.055 15.805 1 98.94 353 VAL A N 1
ATOM 2616 C CA . VAL A 1 353 ? 1.234 15.25 14.969 1 98.94 353 VAL A CA 1
ATOM 2617 C C . VAL A 1 353 ? 2.002 16.344 15.703 1 98.94 353 VAL A C 1
ATOM 2619 O O . VAL A 1 353 ? 2.791 17.078 15.094 1 98.94 353 VAL A O 1
ATOM 2622 N N . SER A 1 354 ? 1.91 16.406 16.969 1 98.94 354 SER A N 1
ATOM 2623 C CA . SER A 1 354 ? 2.484 17.469 17.797 1 98.94 354 SER A CA 1
ATOM 2624 C C . SER A 1 354 ? 4.004 17.359 17.875 1 98.94 354 SER A C 1
ATOM 2626 O O . SER A 1 354 ? 4.691 18.328 18.203 1 98.94 354 SER A O 1
ATOM 2628 N N . ILE A 1 355 ? 4.508 16.188 17.547 1 98.94 355 ILE A N 1
ATOM 2629 C CA . ILE A 1 355 ? 5.945 16.016 17.719 1 98.94 355 ILE A CA 1
ATOM 2630 C C . ILE A 1 355 ? 6.621 15.938 16.359 1 98.94 355 ILE A C 1
ATOM 2632 O O . ILE A 1 355 ? 7.852 15.938 16.266 1 98.94 355 ILE A O 1
ATOM 2636 N N . THR A 1 356 ? 5.855 15.891 15.312 1 98.88 356 THR A N 1
ATOM 2637 C CA . THR A 1 356 ? 6.348 15.562 13.984 1 98.88 356 THR A CA 1
ATOM 2638 C C . THR A 1 356 ? 7.34 16.609 13.5 1 98.88 356 THR A C 1
ATOM 2640 O O . THR A 1 356 ? 8.367 16.281 12.898 1 98.88 356 THR A O 1
ATOM 2643 N N . ALA A 1 357 ? 7.145 17.859 13.805 1 98.81 357 ALA A N 1
ATOM 2644 C CA . ALA A 1 357 ? 8.078 18.906 13.406 1 98.81 357 ALA A CA 1
ATOM 2645 C C . ALA A 1 357 ? 9.328 18.891 14.281 1 98.81 357 ALA A C 1
ATOM 2647 O O . ALA A 1 357 ? 10.422 19.234 13.82 1 98.81 357 ALA A O 1
ATOM 2648 N N . GLY A 1 358 ? 9.188 18.516 15.508 1 98.69 358 GLY A N 1
ATOM 2649 C CA . GLY A 1 358 ? 10.273 18.672 16.469 1 98.69 358 GLY A CA 1
ATOM 2650 C C . GLY A 1 358 ? 10.875 17.344 16.906 1 98.69 358 GLY A C 1
ATOM 2651 O O . GLY A 1 358 ? 11.641 17.297 17.875 1 98.69 358 GLY A O 1
ATOM 2652 N N . CYS A 1 359 ? 10.539 16.234 16.219 1 98.56 359 CYS A N 1
ATOM 2653 C CA . CYS A 1 359 ? 10.953 14.914 16.688 1 98.56 359 CYS A CA 1
ATOM 2654 C C . CYS A 1 359 ? 12.469 14.781 16.656 1 98.56 359 CYS A C 1
ATOM 2656 O O . CYS A 1 359 ? 13.031 13.914 17.328 1 98.56 359 CYS A O 1
ATOM 2658 N N . GLY A 1 360 ? 13.164 15.633 15.938 1 98.25 360 GLY A N 1
ATOM 2659 C CA . GLY A 1 360 ? 14.617 15.688 15.945 1 98.25 360 GLY A CA 1
ATOM 2660 C C . GLY A 1 360 ? 15.172 16.875 16.719 1 98.25 360 GLY A C 1
ATOM 2661 O O . GLY A 1 360 ? 16.375 17.125 16.688 1 98.25 360 GLY A O 1
ATOM 2662 N N . ASN A 1 361 ? 14.297 17.656 17.406 1 98.38 361 ASN A N 1
ATOM 2663 C CA . ASN A 1 361 ? 14.703 18.891 18.062 1 98.38 361 ASN A CA 1
ATOM 2664 C C . ASN A 1 361 ? 14.07 19.031 19.438 1 98.38 361 ASN A C 1
ATOM 2666 O O . ASN A 1 361 ? 13.828 20.141 19.906 1 98.38 361 ASN A O 1
ATOM 2670 N N . MET A 1 362 ? 13.734 17.922 20.016 1 97.44 362 MET A N 1
ATOM 2671 C CA . MET A 1 362 ? 13.172 17.938 21.359 1 97.44 362 MET A CA 1
ATOM 2672 C C . MET A 1 362 ? 13.789 16.828 22.219 1 97.44 362 MET A C 1
ATOM 2674 O O . MET A 1 362 ? 14.18 15.789 21.703 1 97.44 362 MET A O 1
ATOM 2678 N N . THR A 1 363 ? 13.844 17.062 23.531 1 96.75 363 THR A N 1
ATOM 2679 C CA . THR A 1 363 ? 14.234 16 24.453 1 96.75 363 THR A CA 1
ATOM 2680 C C . THR A 1 363 ? 13.109 14.984 24.625 1 96.75 363 THR A C 1
ATOM 2682 O O . THR A 1 363 ? 11.984 15.219 24.172 1 96.75 363 THR A O 1
ATOM 2685 N N . PHE A 1 364 ? 13.422 13.859 25.219 1 97.38 364 PHE A N 1
ATOM 2686 C CA . PHE A 1 364 ? 12.406 12.852 25.5 1 97.38 364 PHE A CA 1
ATOM 2687 C C . PHE A 1 364 ? 11.281 13.422 26.344 1 97.38 364 PHE A C 1
ATOM 2689 O O . PHE A 1 364 ? 10.102 13.242 26.031 1 97.38 364 PHE A O 1
ATOM 2696 N N . ALA A 1 365 ? 11.664 14.172 27.375 1 96.69 365 ALA A N 1
ATOM 2697 C CA . ALA A 1 365 ? 10.664 14.797 28.234 1 96.69 365 ALA A CA 1
ATOM 2698 C C . ALA A 1 365 ? 9.852 15.836 27.469 1 96.69 365 ALA A C 1
ATOM 2700 O O . ALA A 1 365 ? 8.625 15.906 27.625 1 96.69 365 ALA A O 1
ATOM 2701 N N . GLY A 1 366 ? 10.555 16.641 26.703 1 96.94 366 GLY A N 1
ATOM 2702 C CA . GLY A 1 366 ? 9.867 17.641 25.891 1 96.94 366 GLY A CA 1
ATOM 2703 C C . GLY A 1 366 ? 8.883 17.016 24.906 1 96.94 366 GLY A C 1
ATOM 2704 O O . GLY A 1 366 ? 7.809 17.578 24.672 1 96.94 366 GLY A O 1
ATOM 2705 N N . SER A 1 367 ? 9.258 15.922 24.328 1 98.5 367 SER A N 1
ATOM 2706 C CA . SER A 1 367 ? 8.391 15.25 23.375 1 98.5 367 SER A CA 1
ATOM 2707 C C . SER A 1 367 ? 7.129 14.711 24.031 1 98.5 367 SER A C 1
ATOM 2709 O O . SER A 1 367 ? 6.035 14.828 23.484 1 98.5 367 SER A O 1
ATOM 2711 N N . TRP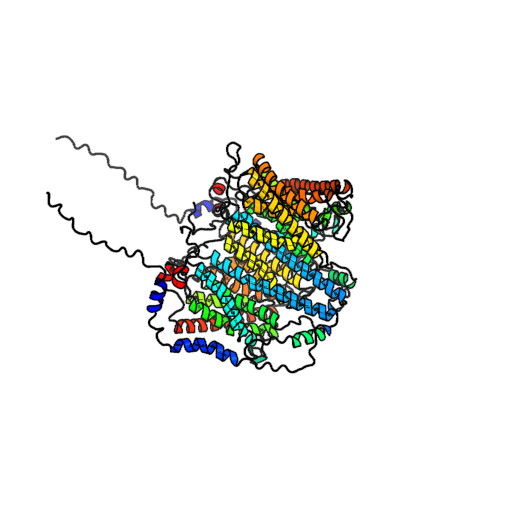 A 1 368 ? 7.25 14.047 25.188 1 98.69 368 TRP A N 1
ATOM 2712 C CA . TRP A 1 368 ? 6.086 13.57 25.922 1 98.69 368 TRP A CA 1
ATOM 2713 C C . TRP A 1 368 ? 5.148 14.719 26.266 1 98.69 368 TRP A C 1
ATOM 2715 O O . TRP A 1 368 ? 3.932 14.617 26.078 1 98.69 368 TRP A O 1
ATOM 2725 N N . LEU A 1 369 ? 5.691 15.859 26.703 1 98.44 369 LEU A N 1
ATOM 2726 C CA . LEU A 1 369 ? 4.895 17.016 27.094 1 98.44 369 LEU A CA 1
ATOM 2727 C C . LEU A 1 369 ? 4.203 17.625 25.875 1 98.44 369 LEU A C 1
ATOM 2729 O O . LEU A 1 369 ? 3.053 18.062 25.969 1 98.44 369 LEU A O 1
ATOM 2733 N N . ALA A 1 370 ? 4.977 17.766 24.812 1 98.62 370 ALA A N 1
ATOM 2734 C CA . ALA A 1 370 ? 4.375 18.281 23.594 1 98.62 370 ALA A CA 1
ATOM 2735 C C . ALA A 1 370 ? 3.164 17.453 23.172 1 98.62 370 ALA A C 1
ATOM 2737 O O . ALA A 1 370 ? 2.127 18 22.797 1 98.62 370 ALA A O 1
ATOM 2738 N N . GLY A 1 371 ? 3.311 16.109 23.25 1 98.88 371 GLY A N 1
ATOM 2739 C CA . GLY A 1 371 ? 2.199 15.219 22.953 1 98.88 371 GLY A CA 1
ATOM 2740 C C . GLY A 1 371 ? 1.046 15.359 23.922 1 98.88 371 GLY A C 1
ATOM 2741 O O . GLY A 1 371 ? -0.119 15.383 23.516 1 98.88 371 GLY A O 1
ATOM 2742 N N . ALA A 1 372 ? 1.35 15.477 25.203 1 98.88 372 ALA A N 1
ATOM 2743 C CA . ALA A 1 372 ? 0.316 15.617 26.219 1 98.88 372 ALA A CA 1
ATOM 2744 C C . ALA A 1 372 ? -0.501 16.891 26 1 98.88 372 ALA A C 1
ATOM 2746 O O . ALA A 1 372 ? -1.732 16.859 26.047 1 98.88 372 ALA A O 1
ATOM 2747 N N . VAL A 1 373 ? 0.188 17.953 25.719 1 98.88 373 VAL A N 1
ATOM 2748 C CA . VAL A 1 373 ? -0.51 19.219 25.469 1 98.88 373 VAL A CA 1
ATOM 2749 C C . VAL A 1 373 ? -1.34 19.094 24.188 1 98.88 373 VAL A C 1
ATOM 2751 O O . VAL A 1 373 ? -2.465 19.609 24.125 1 98.88 373 VAL A O 1
ATOM 2754 N N . GLY A 1 374 ? -0.721 18.438 23.219 1 98.88 374 GLY A N 1
ATOM 2755 C CA . GLY A 1 374 ? -1.497 18.156 22.016 1 98.88 374 GLY A CA 1
ATOM 2756 C C . GLY A 1 374 ? -2.777 17.391 22.312 1 98.88 374 GLY A C 1
ATOM 2757 O O . GLY A 1 374 ? -3.83 17.703 21.75 1 98.88 374 GLY A O 1
ATOM 2758 N N . GLY A 1 375 ? -2.678 16.391 23.172 1 98.88 375 GLY A N 1
ATOM 2759 C CA . GLY A 1 375 ? -3.85 15.641 23.594 1 98.88 375 GLY A CA 1
ATOM 2760 C C . GLY A 1 375 ? -4.906 16.5 24.25 1 98.88 375 GLY A C 1
ATOM 2761 O O . GLY A 1 375 ? -6.105 16.312 24.031 1 98.88 375 GLY A O 1
ATOM 2762 N N . LEU A 1 376 ? -4.504 17.453 25.062 1 98.81 376 LEU A N 1
ATOM 2763 C CA . LEU A 1 376 ? -5.438 18.391 25.672 1 98.81 376 LEU A CA 1
ATOM 2764 C C . LEU A 1 376 ? -6.074 19.281 24.625 1 98.81 376 LEU A C 1
ATOM 2766 O O . LEU A 1 376 ? -7.289 19.516 24.641 1 98.81 376 LEU A O 1
ATOM 2770 N N . ILE A 1 377 ? -5.277 19.75 23.688 1 98.81 377 ILE A N 1
ATOM 2771 C CA . ILE A 1 377 ? -5.703 20.688 22.656 1 98.81 377 ILE A CA 1
ATOM 2772 C C . ILE A 1 377 ? -6.766 20.031 21.781 1 98.81 377 ILE A C 1
ATOM 2774 O O . ILE A 1 377 ? -7.77 20.672 21.438 1 98.81 377 ILE A O 1
ATOM 2778 N N . VAL A 1 378 ? -6.547 18.766 21.422 1 98.62 378 VAL A N 1
ATOM 2779 C CA . VAL A 1 378 ? -7.465 18.141 20.484 1 98.62 378 VAL A CA 1
ATOM 2780 C C . VAL A 1 378 ? -8.859 18.062 21.094 1 98.62 378 VAL A C 1
ATOM 2782 O O . VAL A 1 378 ? -9.867 18.234 20.391 1 98.62 378 VAL A O 1
ATOM 2785 N N . VAL A 1 379 ? -9.008 17.812 22.391 1 97.88 379 VAL A N 1
ATOM 2786 C CA . VAL A 1 379 ? -10.297 17.719 23.062 1 97.88 379 VAL A CA 1
ATOM 2787 C C . VAL A 1 379 ? -11 19.078 23.031 1 97.88 379 VAL A C 1
ATOM 2789 O O . VAL A 1 379 ? -12.18 19.156 22.672 1 97.88 379 VAL A O 1
ATOM 2792 N N . VAL A 1 380 ? -10.273 20.125 23.25 1 98.12 380 VAL A N 1
ATOM 2793 C CA . VAL A 1 380 ? -10.836 21.469 23.297 1 98.12 380 VAL A CA 1
ATOM 2794 C C . VAL A 1 380 ? -11.133 21.938 21.875 1 98.12 380 VAL A C 1
ATOM 2796 O O . VAL A 1 380 ? -12.148 22.609 21.625 1 98.12 380 VAL A O 1
ATOM 2799 N N . ALA A 1 381 ? -10.242 21.594 20.984 1 98.38 381 ALA A N 1
ATOM 2800 C CA . ALA A 1 381 ? -10.391 22.031 19.609 1 98.38 381 ALA A CA 1
ATOM 2801 C C . ALA A 1 381 ? -11.625 21.406 18.969 1 98.38 381 ALA A C 1
ATOM 2803 O O . ALA A 1 381 ? -12.336 22.078 18.203 1 98.38 381 ALA A O 1
ATOM 2804 N N . VAL A 1 382 ? -11.867 20.172 19.203 1 96.81 382 VAL A N 1
ATOM 2805 C CA . VAL A 1 382 ? -13.055 19.516 18.672 1 96.81 382 VAL A CA 1
ATOM 2806 C C . VAL A 1 382 ? -14.305 20.234 19.172 1 96.81 382 VAL A C 1
ATOM 2808 O O . VAL A 1 382 ? -15.219 20.531 18.391 1 96.81 382 VAL A O 1
ATOM 2811 N N . ALA A 1 383 ? -14.352 20.531 20.438 1 95.19 383 ALA A N 1
ATOM 2812 C CA . ALA A 1 383 ? -15.477 21.25 21.047 1 95.19 383 ALA A CA 1
ATOM 2813 C C . ALA A 1 383 ? -15.609 22.656 20.453 1 95.19 383 ALA A C 1
ATOM 2815 O O . ALA A 1 383 ? -16.719 23.125 20.234 1 95.19 383 ALA A O 1
ATOM 2816 N N . ALA A 1 384 ? -14.516 23.297 20.25 1 97.19 384 ALA A N 1
ATOM 2817 C CA . ALA A 1 384 ? -14.516 24.656 19.719 1 97.19 384 ALA A CA 1
ATOM 2818 C C . ALA A 1 384 ? -15.07 24.672 18.297 1 97.19 384 ALA A C 1
ATOM 2820 O O . ALA A 1 384 ? -15.797 25.594 17.922 1 97.19 384 ALA A O 1
ATOM 2821 N N . LEU A 1 385 ? -14.695 23.703 17.5 1 97.38 385 LEU A N 1
ATOM 2822 C CA . LEU A 1 385 ? -15.203 23.625 16.141 1 97.38 385 LEU A CA 1
ATOM 2823 C C . LEU A 1 385 ? -16.703 23.391 16.125 1 97.38 385 LEU A C 1
ATOM 2825 O O . LEU A 1 385 ? -17.438 24 15.352 1 97.38 385 LEU A O 1
ATOM 2829 N N . ASP A 1 386 ? -17.125 22.547 16.984 1 95.62 386 ASP A N 1
ATOM 2830 C CA . ASP A 1 386 ? -18.562 22.297 17.109 1 95.62 386 ASP A CA 1
ATOM 2831 C C . ASP A 1 386 ? -19.297 23.578 17.5 1 95.62 386 ASP A C 1
ATOM 2833 O O . ASP A 1 386 ? -20.359 23.875 16.938 1 95.62 386 ASP A O 1
ATOM 2837 N N . SER A 1 387 ? -18.75 24.281 18.391 1 96.06 387 SER A N 1
ATOM 2838 C CA . SER A 1 387 ? -19.391 25.516 18.844 1 96.06 387 SER A CA 1
ATOM 2839 C C . SER A 1 387 ? -19.406 26.578 17.75 1 96.06 387 SER A C 1
ATOM 2841 O O . SER A 1 387 ? -20.297 27.438 17.719 1 96.06 387 SER A O 1
ATOM 2843 N N . ALA A 1 388 ? -18.438 26.5 16.812 1 96.94 388 ALA A N 1
ATOM 2844 C CA . ALA A 1 388 ? -18.344 27.453 15.719 1 96.94 388 ALA A CA 1
ATOM 2845 C C . ALA A 1 388 ? -19.219 27.031 14.539 1 96.94 388 ALA A C 1
ATOM 2847 O O . ALA A 1 388 ? -19.281 27.719 13.516 1 96.94 388 ALA A O 1
ATOM 2848 N N . GLY A 1 389 ? -19.828 25.906 14.672 1 97.12 389 GLY A N 1
ATOM 2849 C CA . GLY A 1 389 ? -20.719 25.422 13.633 1 97.12 389 GLY A CA 1
ATOM 2850 C C . GLY A 1 389 ? -19.984 24.781 12.461 1 97.12 389 GLY A C 1
ATOM 2851 O O . GLY A 1 389 ? -20.531 24.703 11.359 1 97.12 389 GLY A O 1
ATOM 2852 N N . ILE A 1 390 ? -18.766 24.359 12.68 1 97.75 390 ILE A N 1
ATOM 2853 C CA . ILE A 1 390 ? -17.969 23.703 11.648 1 97.75 390 ILE A CA 1
ATOM 2854 C C . ILE A 1 390 ? -18 22.203 11.836 1 97.75 390 ILE A C 1
ATOM 2856 O O . ILE A 1 390 ? -17.641 21.688 12.898 1 97.75 390 ILE A O 1
ATOM 2860 N N . ASP A 1 391 ? -18.469 21.484 10.859 1 97.75 391 ASP A N 1
ATOM 2861 C CA . ASP A 1 391 ? -18.641 20.031 10.922 1 97.75 391 ASP A CA 1
ATOM 2862 C C . ASP A 1 391 ? -17.391 19.312 10.43 1 97.75 391 ASP A C 1
ATOM 2864 O O . ASP A 1 391 ? -17.094 19.328 9.234 1 97.75 391 ASP A O 1
ATOM 2868 N N . ASP A 1 392 ? -16.672 18.703 11.32 1 96.94 392 ASP A N 1
ATOM 2869 C CA . ASP A 1 392 ? -15.531 17.844 11.086 1 96.94 392 ASP A CA 1
ATOM 2870 C C . ASP A 1 392 ? -15.82 16.406 11.531 1 96.94 392 ASP A C 1
ATOM 2872 O O . ASP A 1 392 ? -15.625 16.062 12.695 1 96.94 392 ASP A O 1
ATOM 2876 N N . PRO A 1 393 ? -16.203 15.539 10.562 1 96.25 393 PRO A N 1
ATOM 2877 C CA . PRO A 1 393 ? -16.766 14.227 10.898 1 96.25 393 PRO A CA 1
ATOM 2878 C C . PRO A 1 393 ? -15.82 13.383 11.75 1 96.25 393 PRO A C 1
ATOM 2880 O O . PRO A 1 393 ? -16.266 12.531 12.523 1 96.25 393 PRO A O 1
ATOM 2883 N N . VAL A 1 394 ? -14.469 13.594 11.625 1 96.38 394 VAL A N 1
ATOM 2884 C CA . VAL A 1 394 ? -13.578 12.641 12.281 1 96.38 394 VAL A CA 1
ATOM 2885 C C . VAL A 1 394 ? -12.594 13.391 13.18 1 96.38 394 VAL A C 1
ATOM 2887 O O . VAL A 1 394 ? -11.641 12.805 13.695 1 96.38 394 VAL A O 1
ATOM 2890 N N . GLY A 1 395 ? -12.727 14.711 13.305 1 97.25 395 GLY A N 1
ATOM 2891 C CA . GLY A 1 395 ? -11.82 15.508 14.125 1 97.25 395 GLY A CA 1
ATOM 2892 C C . GLY A 1 395 ? -10.484 15.758 13.461 1 97.25 395 GLY A C 1
ATOM 2893 O O . GLY A 1 395 ? -9.461 15.898 14.141 1 97.25 395 GLY A O 1
ATOM 2894 N N . ALA A 1 396 ? -10.477 15.797 12.156 1 98.12 396 ALA A N 1
ATOM 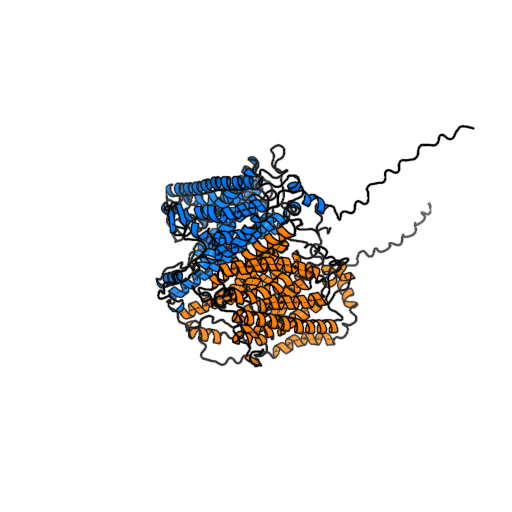2895 C CA . ALA A 1 396 ? -9.234 15.852 11.391 1 98.12 396 ALA A CA 1
ATOM 2896 C C . ALA A 1 396 ? -8.57 17.219 11.516 1 98.12 396 ALA A C 1
ATOM 2898 O O . ALA A 1 396 ? -7.348 17.328 11.586 1 98.12 396 ALA A O 1
ATOM 2899 N N . PHE A 1 397 ? -9.352 18.266 11.516 1 98.75 397 PHE A N 1
ATOM 2900 C CA . PHE A 1 397 ? -8.734 19.594 11.641 1 98.75 397 PHE A CA 1
ATOM 2901 C C . PHE A 1 397 ? -8.125 19.766 13.023 1 98.75 397 PHE A C 1
ATOM 2903 O O . PHE A 1 397 ? -7.051 20.359 13.164 1 98.75 397 PHE A O 1
ATOM 2910 N N . SER A 1 398 ? -8.82 19.375 14.039 1 98.81 398 SER A N 1
ATOM 2911 C CA . SER A 1 398 ? -8.305 19.453 15.398 1 98.81 398 SER A CA 1
ATOM 2912 C C . SER A 1 398 ? -6.988 18.703 15.547 1 98.81 398 SER A C 1
ATOM 2914 O O . SER A 1 398 ? -6.043 19.203 16.156 1 98.81 398 SER A O 1
ATOM 2916 N N . VAL A 1 399 ? -6.922 17.531 14.961 1 98.81 399 VAL A N 1
ATOM 2917 C CA . VAL A 1 399 ? -5.746 16.672 15.07 1 98.81 399 VAL A CA 1
ATOM 2918 C C . VAL A 1 399 ? -4.621 17.203 14.195 1 98.81 399 VAL A C 1
ATOM 2920 O O . VAL A 1 399 ? -3.5 17.406 14.664 1 98.81 399 VAL A O 1
ATOM 2923 N N . HIS A 1 400 ? -4.906 17.484 12.922 1 98.88 400 HIS A N 1
ATOM 2924 C CA . HIS A 1 400 ? -3.852 17.781 11.953 1 98.88 400 HIS A CA 1
ATOM 2925 C C . HIS A 1 400 ? -3.641 19.281 11.805 1 98.88 400 HIS A C 1
ATOM 2927 O O . HIS A 1 400 ? -2.518 19.734 11.562 1 98.88 400 HIS A O 1
ATOM 2933 N N . GLY A 1 401 ? -4.711 20.062 11.852 1 98.81 401 GLY A N 1
ATOM 2934 C CA . GLY A 1 401 ? -4.602 21.5 11.727 1 98.81 401 GLY A CA 1
ATOM 2935 C C . GLY A 1 401 ? -4.113 22.172 12.992 1 98.81 401 GLY A C 1
ATOM 2936 O O . GLY A 1 401 ? -2.994 22.688 13.039 1 98.81 401 GLY A O 1
ATOM 2937 N N . VAL A 1 402 ? -4.918 22.047 14.008 1 98.88 402 VAL A N 1
ATOM 2938 C CA . VAL A 1 402 ? -4.633 22.75 15.258 1 98.88 402 VAL A CA 1
ATOM 2939 C C . VAL A 1 402 ? -3.381 22.172 15.906 1 98.88 402 VAL A C 1
ATOM 2941 O O . VAL A 1 402 ? -2.465 22.906 16.281 1 98.88 402 VAL A O 1
ATOM 2944 N N . CYS A 1 403 ? -3.326 20.859 15.992 1 98.94 403 CYS A N 1
ATOM 2945 C CA . CYS A 1 403 ? -2.162 20.25 16.625 1 98.94 403 CYS A CA 1
ATOM 2946 C C . CYS A 1 403 ? -0.943 20.328 15.711 1 98.94 403 CYS A C 1
ATOM 2948 O O . CYS A 1 403 ? 0.195 20.297 16.188 1 98.94 403 CYS A O 1
ATOM 2950 N N . GLY A 1 404 ? -1.176 20.422 14.383 1 98.88 404 GLY A N 1
ATOM 2951 C CA . GLY A 1 404 ? -0.069 20.703 13.484 1 98.88 404 GLY A CA 1
ATOM 2952 C C . GLY A 1 404 ? 0.592 22.047 13.758 1 98.88 404 GLY A C 1
ATOM 2953 O O . GLY A 1 404 ? 1.82 22.141 13.766 1 98.88 404 GLY A O 1
ATOM 2954 N N . VAL A 1 405 ? -0.218 23.047 14.016 1 98.88 405 VAL A N 1
ATOM 2955 C CA . VAL A 1 405 ? 0.286 24.359 14.367 1 98.88 405 VAL A CA 1
ATOM 2956 C C . VAL A 1 405 ? 0.991 24.297 15.727 1 98.88 405 VAL A C 1
ATOM 2958 O O . VAL A 1 405 ? 2.102 24.812 15.875 1 98.88 405 VAL A O 1
ATOM 2961 N N . TRP A 1 406 ? 0.399 23.656 16.656 1 98.88 406 TRP A N 1
ATOM 2962 C CA . TRP A 1 406 ? 1.006 23.484 17.969 1 98.88 406 TRP A CA 1
ATOM 2963 C C . TRP A 1 406 ? 2.359 22.797 17.859 1 98.88 406 TRP A C 1
ATOM 2965 O O . TRP A 1 406 ? 3.35 23.266 18.438 1 98.88 406 TRP A O 1
ATOM 2975 N N . GLY A 1 407 ? 2.371 21.672 17.125 1 98.88 407 GLY A N 1
ATOM 2976 C CA . GLY A 1 407 ? 3.602 20.906 16.969 1 98.88 407 GLY A CA 1
ATOM 2977 C C . GLY A 1 407 ? 4.73 21.719 16.359 1 98.88 407 GLY A C 1
ATOM 2978 O O . GLY A 1 407 ? 5.906 21.438 16.594 1 98.88 407 GLY A O 1
ATOM 2979 N N . THR A 1 408 ? 4.371 22.734 15.633 1 98.75 408 THR A N 1
ATOM 2980 C CA . THR A 1 408 ? 5.352 23.609 14.992 1 98.75 408 THR A CA 1
ATOM 2981 C C . THR A 1 408 ? 5.844 24.672 15.969 1 98.75 408 THR A C 1
ATOM 2983 O O . THR A 1 408 ? 7.051 24.859 16.125 1 98.75 408 THR A O 1
ATOM 2986 N N . VAL A 1 409 ? 4.965 25.297 16.703 1 98.69 409 VAL A N 1
ATOM 2987 C CA . VAL A 1 409 ? 5.309 26.453 17.516 1 98.69 409 VAL A CA 1
ATOM 2988 C C . VAL A 1 409 ? 5.98 26 18.812 1 98.69 409 VAL A C 1
ATOM 2990 O O . VAL A 1 409 ? 6.816 26.703 19.375 1 98.69 409 VAL A O 1
ATOM 2993 N N . VAL A 1 410 ? 5.695 24.797 19.266 1 98.69 410 VAL A N 1
ATOM 2994 C CA . VAL A 1 410 ? 6.203 24.312 20.547 1 98.69 410 VAL A CA 1
ATOM 2995 C C . VAL A 1 410 ? 7.727 24.188 20.484 1 98.69 410 VAL A C 1
ATOM 2997 O O . VAL A 1 410 ? 8.406 24.266 21.5 1 98.69 410 VAL A O 1
ATOM 3000 N N . ILE A 1 411 ? 8.297 24.016 19.281 1 98.44 411 ILE A N 1
ATOM 3001 C CA . ILE A 1 411 ? 9.742 24 19.125 1 98.44 411 ILE A CA 1
ATOM 3002 C C . ILE A 1 411 ? 10.344 25.297 19.625 1 98.44 411 ILE A C 1
ATOM 3004 O O . ILE A 1 411 ? 11.438 25.312 20.188 1 98.44 411 ILE A O 1
ATOM 3008 N N . GLY A 1 412 ? 9.625 26.422 19.438 1 98.25 412 GLY A N 1
ATOM 3009 C CA . GLY A 1 412 ? 10.07 27.719 19.922 1 98.25 412 GLY A CA 1
ATOM 3010 C C . GLY A 1 412 ? 9.992 27.859 21.422 1 98.25 412 GLY A C 1
ATOM 3011 O O . GLY A 1 412 ? 10.578 28.781 22 1 98.25 412 GLY A O 1
ATOM 3012 N N . LEU A 1 413 ? 9.391 26.953 22.047 1 97 413 LEU A N 1
ATOM 3013 C CA . LEU A 1 413 ? 9.25 27 23.5 1 97 413 LEU A CA 1
ATOM 3014 C C . LEU A 1 413 ? 10.227 26.047 24.172 1 97 413 LEU A C 1
ATOM 3016 O O . LEU A 1 413 ? 11 26.453 25.047 1 97 413 LEU A O 1
ATOM 3020 N N . TRP A 1 414 ? 10.344 24.797 23.703 1 93.69 414 TRP A N 1
ATOM 3021 C CA . TRP A 1 414 ? 11.094 23.75 24.406 1 93.69 414 TRP A CA 1
ATOM 3022 C C . TRP A 1 414 ? 12.156 23.156 23.484 1 93.69 414 TRP A C 1
ATOM 3024 O O . TRP A 1 414 ? 12.844 22.203 23.875 1 93.69 414 TRP A O 1
ATOM 3034 N N . GLY A 1 415 ? 12.367 23.625 22.359 1 97.12 415 GLY A N 1
ATOM 3035 C CA . GLY A 1 415 ? 13.227 23 21.375 1 97.12 415 GLY A CA 1
ATOM 3036 C C . GLY A 1 415 ? 14.695 23.016 21.766 1 97.12 415 GLY A C 1
ATOM 3037 O O . GLY A 1 415 ? 15.117 23.844 22.562 1 97.12 415 GLY A O 1
ATOM 3038 N N . VAL A 1 416 ? 15.375 22.016 21.25 1 97.44 416 VAL A N 1
ATOM 3039 C CA . VAL A 1 416 ? 16.828 21.922 21.375 1 97.44 416 VAL A CA 1
ATOM 3040 C C . VAL A 1 416 ? 17.453 21.828 19.984 1 97.44 416 VAL A C 1
ATOM 3042 O O . VAL A 1 416 ? 16.781 21.5 19.016 1 97.44 416 VAL A O 1
ATOM 3045 N N . ASP A 1 417 ? 18.75 22.188 19.953 1 96.12 417 ASP A N 1
ATOM 3046 C CA . ASP A 1 417 ? 19.469 22.234 18.672 1 96.12 417 ASP A CA 1
ATOM 3047 C C . ASP A 1 417 ? 19.984 20.859 18.297 1 96.12 417 ASP A C 1
ATOM 3049 O O . ASP A 1 417 ? 21.188 20.609 18.375 1 96.12 417 ASP A O 1
ATOM 3053 N N . GLY A 1 418 ? 19.125 19.984 17.891 1 95.06 418 GLY A N 1
ATOM 3054 C CA . GLY A 1 418 ? 19.516 18.672 17.422 1 95.06 418 GLY A CA 1
ATOM 3055 C C . GLY A 1 418 ? 19.406 17.594 18.484 1 95.06 418 GLY A C 1
ATOM 3056 O O . GLY A 1 418 ? 18.75 17.797 19.516 1 95.06 418 GLY A O 1
ATOM 3057 N N . MET A 1 419 ? 20 16.391 18.234 1 95.69 419 MET A N 1
ATOM 3058 C CA . MET A 1 419 ? 19.734 15.203 19.031 1 95.69 419 MET A CA 1
ATOM 3059 C C . MET A 1 419 ? 20.953 14.781 19.828 1 95.69 419 MET A C 1
ATOM 3061 O O . MET A 1 419 ? 20.906 13.805 20.578 1 95.69 419 MET A O 1
ATOM 3065 N N . ASP A 1 420 ? 22.016 15.586 19.75 1 93.88 420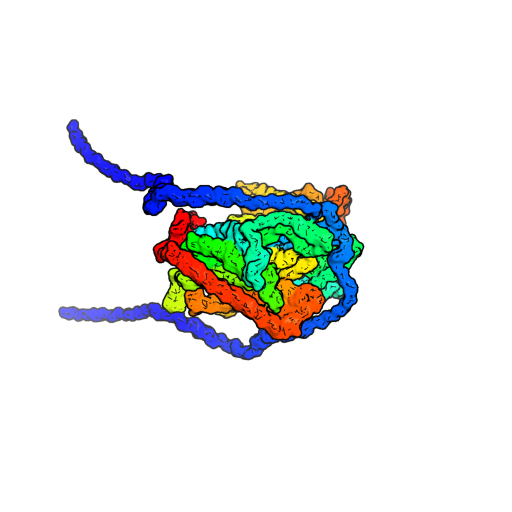 ASP A N 1
ATOM 3066 C CA . ASP A 1 420 ? 23.219 15.266 20.516 1 93.88 420 ASP A CA 1
ATOM 3067 C C . ASP A 1 420 ? 23 15.477 22 1 93.88 420 ASP A C 1
ATOM 3069 O O . ASP A 1 420 ? 22.25 16.359 22.406 1 93.88 420 ASP A O 1
ATOM 3073 N N . PRO A 1 421 ? 23.703 14.641 22.781 1 91.5 421 PRO A N 1
ATOM 3074 C CA . PRO A 1 421 ? 23.656 14.906 24.219 1 91.5 421 PRO A CA 1
ATOM 3075 C C . PRO A 1 421 ? 24.109 16.312 24.578 1 91.5 421 PRO A C 1
ATOM 3077 O O . PRO A 1 421 ? 25.125 16.797 24.062 1 91.5 421 PRO A O 1
ATOM 3080 N N . GLY A 1 422 ? 23.391 16.984 25.328 1 89.75 422 GLY A N 1
ATOM 3081 C CA . GLY A 1 422 ? 23.75 18.312 25.766 1 89.75 422 GLY A CA 1
ATOM 3082 C C . GLY A 1 422 ? 23.469 19.391 24.719 1 89.75 422 GLY A C 1
ATOM 3083 O O . GLY A 1 422 ? 23.953 20.516 24.844 1 89.75 422 GLY A O 1
ATOM 3084 N N . ALA A 1 423 ? 22.734 19.031 23.75 1 92.19 423 ALA A N 1
ATOM 3085 C CA . ALA A 1 423 ? 22.375 20.016 22.734 1 92.19 423 ALA A CA 1
ATOM 3086 C C . ALA A 1 423 ? 21.812 21.281 23.375 1 92.19 423 ALA A C 1
ATOM 3088 O O . ALA A 1 423 ? 21.078 21.219 24.359 1 92.19 423 ALA A O 1
ATOM 3089 N N . ALA A 1 424 ? 22.172 22.422 22.766 1 94.06 424 ALA A N 1
ATOM 3090 C CA . ALA A 1 424 ? 21.766 23.719 23.312 1 94.06 424 ALA A CA 1
ATOM 3091 C C . ALA A 1 424 ? 20.25 23.922 23.141 1 94.06 424 ALA A C 1
ATOM 3093 O O . ALA A 1 424 ? 19.672 23.484 22.156 1 94.06 424 ALA A O 1
ATOM 3094 N N . GLY A 1 425 ? 19.719 24.609 24.094 1 95.62 425 GLY A N 1
ATOM 3095 C CA . GLY A 1 425 ? 18.328 25.016 23.969 1 95.62 425 GLY A CA 1
ATOM 3096 C C . GLY A 1 425 ? 18.094 26.109 22.938 1 95.62 425 GLY A C 1
ATOM 3097 O O . GLY A 1 425 ? 18.875 27.062 22.859 1 95.62 425 GLY A O 1
ATOM 3098 N N . ILE A 1 426 ? 17.062 25.938 22.156 1 96.5 426 ILE A N 1
ATOM 3099 C CA . ILE A 1 426 ? 16.766 26.969 21.156 1 96.5 426 ILE A CA 1
ATOM 3100 C C . ILE A 1 426 ? 15.398 27.594 21.469 1 96.5 426 ILE A C 1
ATOM 3102 O O . ILE A 1 426 ? 15.062 28.656 20.953 1 96.5 426 ILE A O 1
ATOM 3106 N N . GLY A 1 427 ? 14.625 26.906 22.328 1 95.94 427 GLY A N 1
ATOM 3107 C CA . GLY A 1 427 ? 13.32 27.422 22.734 1 95.94 427 GLY A CA 1
ATOM 3108 C C . GLY A 1 427 ? 13.398 28.406 23.875 1 95.94 427 GLY A C 1
ATOM 3109 O O . GLY A 1 427 ? 14.367 28.406 24.641 1 95.94 427 GLY A O 1
ATOM 3110 N N . LEU A 1 428 ? 12.367 29.125 24.016 1 96.06 428 LEU A N 1
ATOM 3111 C CA . LEU A 1 428 ? 12.266 30.172 25.016 1 96.06 428 LEU A CA 1
ATOM 3112 C C . LEU A 1 428 ? 12.469 29.594 26.422 1 96.06 428 LEU A C 1
ATOM 3114 O O . LEU A 1 428 ? 13.172 30.188 27.234 1 96.06 428 LEU A O 1
ATOM 3118 N N . LEU A 1 429 ? 11.953 28.422 26.672 1 94.5 429 LEU A N 1
ATOM 3119 C CA . LEU A 1 429 ? 11.945 27.859 28.016 1 94.5 429 LEU A CA 1
ATOM 3120 C C . LEU A 1 429 ? 13.164 26.969 28.234 1 94.5 429 LEU A C 1
ATOM 3122 O O . LEU A 1 429 ? 13.359 26.438 29.328 1 94.5 429 LEU A O 1
ATOM 3126 N N . ASN A 1 430 ? 13.984 26.828 27.203 1 91.88 430 ASN A N 1
ATOM 3127 C CA . ASN A 1 430 ? 15.211 26.047 27.312 1 91.88 430 ASN A CA 1
ATOM 3128 C C . ASN A 1 430 ? 16.453 26.922 27.125 1 91.88 430 ASN A C 1
ATOM 3130 O O . ASN A 1 430 ? 17.516 26.422 26.781 1 91.88 430 ASN A O 1
ATOM 3134 N N . GLY A 1 431 ? 16.281 28.234 27.156 1 91.38 431 GLY A N 1
ATOM 3135 C CA . GLY A 1 431 ? 17.438 29.125 27.172 1 91.38 431 GLY A CA 1
ATOM 3136 C C . GLY A 1 431 ? 17.734 29.734 25.812 1 91.38 431 GLY A C 1
ATOM 3137 O O . GLY A 1 431 ? 18.688 30.5 25.672 1 91.38 431 GLY A O 1
ATOM 3138 N N . GLY A 1 432 ? 17.062 29.453 24.672 1 93.56 432 GLY A N 1
ATOM 3139 C CA . GLY A 1 432 ? 17.359 29.891 23.312 1 93.56 432 GLY A CA 1
ATOM 3140 C C . GLY A 1 432 ? 16.734 31.25 23 1 93.56 432 GLY A C 1
ATOM 3141 O O . GLY A 1 432 ? 16.906 31.75 21.891 1 93.56 432 GLY A O 1
ATOM 3142 N N . GLY A 1 433 ? 15.93 31.797 23.922 1 93.44 433 GLY A N 1
ATOM 3143 C CA . GLY A 1 433 ? 15.297 33.094 23.656 1 93.44 433 GLY A CA 1
ATOM 3144 C C . GLY A 1 433 ? 14 32.969 22.875 1 93.44 433 GLY A C 1
ATOM 3145 O O . GLY A 1 433 ? 13.562 31.844 22.562 1 93.44 433 GLY A O 1
ATOM 3146 N N . ILE A 1 434 ? 13.43 34.125 22.391 1 96.62 434 ILE A N 1
ATOM 3147 C CA . ILE A 1 434 ? 12.078 34.156 21.844 1 96.62 434 ILE A CA 1
ATOM 3148 C C . ILE A 1 434 ? 12.133 34.094 20.312 1 96.62 434 ILE A C 1
ATOM 3150 O O . ILE A 1 434 ? 11.117 33.875 19.656 1 96.62 434 ILE A O 1
ATOM 3154 N N . ASN A 1 435 ? 13.266 34.25 19.703 1 96.94 435 ASN A N 1
ATOM 3155 C CA . ASN A 1 435 ? 13.414 34.344 18.266 1 96.94 435 ASN A CA 1
ATOM 3156 C C . ASN A 1 435 ? 12.906 33.125 17.531 1 96.94 435 ASN A C 1
ATOM 3158 O O . ASN A 1 435 ? 12.188 33.219 16.547 1 96.94 435 ASN A O 1
ATOM 3162 N N . GLN A 1 436 ? 13.281 31.953 18.031 1 98 436 GLN A N 1
ATOM 3163 C CA . GLN A 1 436 ? 12.836 30.719 17.375 1 98 436 GLN A CA 1
ATOM 3164 C C . GLN A 1 436 ? 11.32 30.609 17.406 1 98 436 GLN A C 1
ATOM 3166 O O . GLN A 1 436 ? 10.719 30.078 16.469 1 98 436 GLN A O 1
ATOM 3171 N N . PHE A 1 437 ? 10.727 31.047 18.469 1 98.31 437 PHE A N 1
ATOM 3172 C CA . PHE A 1 437 ? 9.273 31.031 18.578 1 98.31 437 PHE A CA 1
ATOM 3173 C C . PHE A 1 437 ? 8.641 31.859 17.453 1 98.31 437 PHE A C 1
ATOM 3175 O O . PHE A 1 437 ? 7.688 31.406 16.812 1 98.31 437 PHE A O 1
ATOM 3182 N N . PHE A 1 438 ? 9.141 33 17.172 1 98.31 438 PHE A N 1
ATOM 3183 C CA . PHE A 1 438 ? 8.594 33.875 16.125 1 98.31 438 PHE A CA 1
ATOM 3184 C C . PHE A 1 438 ? 8.797 33.281 14.75 1 98.31 438 PHE A C 1
ATOM 3186 O O . PHE A 1 438 ? 7.922 33.375 13.883 1 98.31 438 PHE A O 1
ATOM 3193 N N . ILE A 1 439 ? 9.961 32.688 14.523 1 98.56 439 ILE A N 1
ATOM 3194 C CA . ILE A 1 439 ? 10.234 32.031 13.242 1 98.56 439 ILE A CA 1
ATOM 3195 C C . ILE A 1 439 ? 9.242 30.891 13.016 1 98.56 439 ILE A C 1
ATOM 3197 O O . ILE A 1 439 ? 8.664 30.766 11.93 1 98.56 439 ILE A O 1
ATOM 3201 N N . GLN A 1 440 ? 9.07 30.062 14.07 1 98.81 440 GLN A N 1
ATOM 3202 C CA . GLN A 1 440 ? 8.117 28.969 13.984 1 98.81 440 GLN A CA 1
ATOM 3203 C C . GLN A 1 440 ? 6.699 29.484 13.75 1 98.81 440 GLN A C 1
ATOM 3205 O O . GLN A 1 440 ? 5.949 28.922 12.953 1 98.81 440 GLN A O 1
ATOM 3210 N N . ALA A 1 441 ? 6.289 30.516 14.422 1 98.75 441 ALA A N 1
ATOM 3211 C CA . ALA A 1 441 ? 4.969 31.125 14.25 1 98.75 441 ALA A CA 1
ATOM 3212 C C . ALA A 1 441 ? 4.789 31.656 12.836 1 98.75 441 ALA A C 1
ATOM 3214 O O . ALA A 1 441 ? 3.719 31.5 12.234 1 98.75 441 ALA A O 1
ATOM 3215 N N . LEU A 1 442 ? 5.828 32.281 12.352 1 98.69 442 LEU A N 1
ATOM 3216 C CA . LEU A 1 442 ? 5.797 32.812 10.992 1 98.69 442 LEU A CA 1
ATOM 3217 C C . LEU A 1 442 ? 5.594 31.688 9.977 1 98.69 442 LEU A C 1
ATOM 3219 O O . LEU A 1 442 ? 4.797 31.828 9.047 1 98.69 442 LEU A O 1
ATOM 3223 N N . GLY A 1 443 ? 6.371 30.625 10.148 1 98.81 443 GLY A N 1
ATOM 3224 C CA . GLY A 1 443 ? 6.203 29.484 9.266 1 98.81 443 GLY A CA 1
ATOM 3225 C C . GLY A 1 443 ? 4.809 28.891 9.312 1 98.81 443 GLY A C 1
ATOM 3226 O O . GLY A 1 443 ? 4.203 28.625 8.273 1 98.81 443 GLY A O 1
ATOM 3227 N N . ALA A 1 444 ? 4.336 28.688 10.523 1 98.81 444 ALA A N 1
ATOM 3228 C CA . ALA A 1 444 ? 2.988 28.156 10.688 1 98.81 444 ALA A CA 1
ATOM 3229 C C . ALA A 1 444 ? 1.958 29.047 10 1 98.81 444 ALA A C 1
ATOM 3231 O O . ALA A 1 444 ? 1.055 28.547 9.32 1 98.81 444 ALA A O 1
ATOM 3232 N N . ALA A 1 445 ? 2.088 30.328 10.148 1 98.81 445 ALA A N 1
ATOM 3233 C CA . ALA A 1 445 ? 1.178 31.281 9.523 1 98.81 445 ALA A CA 1
ATOM 3234 C C . ALA A 1 445 ? 1.289 31.234 8 1 98.81 445 ALA A C 1
ATOM 3236 O O . ALA A 1 445 ? 0.28 31.297 7.297 1 98.81 445 ALA A O 1
ATOM 3237 N N . ALA A 1 446 ? 2.492 31.203 7.508 1 98.81 446 ALA A N 1
ATOM 3238 C CA . ALA A 1 446 ? 2.719 31.172 6.066 1 98.81 446 ALA A CA 1
ATOM 3239 C C . ALA A 1 446 ? 2.049 29.953 5.434 1 98.81 446 ALA A C 1
ATOM 3241 O O . ALA A 1 446 ? 1.373 30.062 4.41 1 98.81 446 ALA A O 1
ATOM 3242 N N . TYR A 1 447 ? 2.268 28.781 6.043 1 98.81 447 TYR A N 1
ATOM 3243 C CA . TYR A 1 447 ? 1.656 27.562 5.523 1 98.81 447 TYR A CA 1
ATOM 3244 C C . TYR A 1 447 ? 0.136 27.625 5.609 1 98.81 447 TYR A C 1
ATOM 3246 O O . TYR A 1 447 ? -0.565 27.203 4.691 1 98.81 447 TYR A O 1
ATOM 3254 N N . GLY A 1 448 ? -0.382 28.156 6.723 1 98.81 448 GLY A N 1
ATOM 3255 C CA . GLY A 1 448 ? -1.818 28.328 6.871 1 98.81 448 GLY A CA 1
ATOM 3256 C C . GLY A 1 448 ? -2.418 29.266 5.84 1 98.81 448 GLY A C 1
ATOM 3257 O O . GLY A 1 448 ? -3.391 28.922 5.168 1 98.81 448 GLY A O 1
ATOM 3258 N N . ILE A 1 449 ? -1.841 30.438 5.676 1 98.81 449 ILE A N 1
ATOM 3259 C CA . ILE A 1 449 ? -2.359 31.453 4.766 1 98.81 449 ILE A CA 1
ATOM 3260 C C . ILE A 1 449 ? -2.295 30.938 3.328 1 98.81 449 ILE A C 1
ATOM 3262 O O . ILE A 1 449 ? -3.275 31.031 2.586 1 98.81 449 ILE A O 1
ATOM 3266 N N . TRP A 1 450 ? -1.142 30.359 2.963 1 98.75 450 TRP A N 1
ATOM 3267 C CA . TRP A 1 450 ? -0.977 29.812 1.622 1 98.75 450 TRP A CA 1
ATOM 3268 C C . TRP A 1 450 ? -2.051 28.766 1.325 1 98.75 450 TRP A C 1
ATOM 3270 O O . TRP A 1 450 ? -2.695 28.812 0.275 1 98.75 450 TRP A O 1
ATOM 3280 N N . THR A 1 451 ? -2.26 27.875 2.264 1 98.81 451 THR A N 1
ATOM 3281 C CA . THR A 1 451 ? -3.168 26.75 2.045 1 98.81 451 THR A CA 1
ATOM 3282 C C . THR A 1 451 ? -4.617 27.234 2 1 98.81 451 THR A C 1
ATOM 3284 O O . THR A 1 451 ? -5.383 26.828 1.128 1 98.81 451 THR A O 1
ATOM 3287 N N . VAL A 1 452 ? -5.023 28.141 2.934 1 98.81 452 VAL A N 1
ATOM 3288 C CA . VAL A 1 452 ? -6.395 28.625 2.99 1 98.81 452 VAL A CA 1
ATOM 3289 C C . VAL A 1 452 ? -6.73 29.359 1.697 1 98.81 452 VAL A C 1
ATOM 3291 O O . VAL A 1 452 ? -7.77 29.109 1.082 1 98.81 452 VAL A O 1
ATOM 3294 N N . VAL A 1 453 ? -5.871 30.219 1.204 1 98.81 453 VAL A N 1
ATOM 3295 C CA . VAL A 1 453 ? -6.137 31.047 0.033 1 98.81 453 VAL A CA 1
ATOM 3296 C C . VAL A 1 453 ? -6.176 30.172 -1.22 1 98.81 453 VAL A C 1
ATOM 3298 O O . VAL A 1 453 ? -7.125 30.25 -2.004 1 98.81 453 VAL A O 1
ATOM 3301 N N . THR A 1 454 ? -5.188 29.344 -1.389 1 98.81 454 THR A N 1
ATOM 3302 C CA . THR A 1 454 ? -5.078 28.562 -2.621 1 98.81 454 THR A CA 1
ATOM 3303 C C . THR A 1 454 ? -6.164 27.5 -2.682 1 98.81 454 THR A C 1
ATOM 3305 O O . THR A 1 454 ? -6.711 27.219 -3.75 1 98.81 454 THR A O 1
ATOM 3308 N N . CYS A 1 455 ? -6.445 26.875 -1.526 1 98.75 455 CYS A N 1
ATOM 3309 C CA . CYS A 1 455 ? -7.484 25.859 -1.521 1 98.75 455 CYS A CA 1
ATOM 3310 C C . CYS A 1 455 ? -8.867 26.469 -1.694 1 98.75 455 CYS A C 1
ATOM 3312 O O . CYS A 1 455 ? -9.75 25.875 -2.307 1 98.75 455 CYS A O 1
ATOM 3314 N N . TRP A 1 456 ? -9.039 27.688 -1.091 1 98.69 456 TRP A N 1
ATOM 3315 C CA . TRP A 1 456 ? -10.289 28.406 -1.34 1 98.69 456 TRP A CA 1
ATOM 3316 C C . TRP A 1 456 ? -10.484 28.656 -2.832 1 98.69 456 TRP A C 1
ATOM 3318 O O . TRP A 1 456 ? -11.562 28.406 -3.375 1 98.69 456 TRP A O 1
ATOM 3328 N N . ILE A 1 457 ? -9.492 29.109 -3.523 1 98.75 457 ILE A N 1
ATOM 3329 C CA . ILE A 1 457 ? -9.547 29.375 -4.957 1 98.75 457 ILE A CA 1
ATOM 3330 C C . ILE A 1 457 ? -9.82 28.078 -5.711 1 98.75 457 ILE A C 1
ATOM 3332 O O . ILE A 1 457 ? -10.672 28.031 -6.598 1 98.75 457 ILE A O 1
ATOM 3336 N N . ALA A 1 458 ? -9.094 27 -5.332 1 98.56 458 ALA A N 1
ATOM 3337 C CA . ALA A 1 458 ? -9.242 25.703 -6.008 1 98.56 458 ALA A CA 1
ATOM 3338 C C . ALA A 1 458 ? -10.672 25.188 -5.895 1 98.56 458 ALA A C 1
ATOM 3340 O O . ALA A 1 458 ? -11.281 24.797 -6.895 1 98.56 458 ALA A O 1
ATOM 3341 N N . TRP A 1 459 ? -11.234 25.234 -4.684 1 98.12 459 TRP A N 1
ATOM 3342 C CA . TRP A 1 459 ? -12.594 24.75 -4.473 1 98.12 459 TRP A CA 1
ATOM 3343 C C . TRP A 1 459 ? -13.609 25.594 -5.23 1 98.12 459 TRP A C 1
ATOM 3345 O O . TRP A 1 459 ? -14.594 25.078 -5.754 1 98.12 459 TRP A O 1
ATOM 3355 N N . GLN A 1 460 ? -13.367 26.953 -5.285 1 97.56 460 GLN A N 1
ATOM 3356 C CA . GLN A 1 460 ? -14.266 27.828 -6.027 1 97.56 460 GLN A CA 1
ATOM 3357 C C . GLN A 1 460 ? -14.25 27.5 -7.516 1 97.56 460 GLN A C 1
ATOM 3359 O O . GLN A 1 460 ? -15.305 27.469 -8.156 1 97.56 460 GLN A O 1
ATOM 3364 N N . ILE A 1 461 ? -13.109 27.281 -8.047 1 98.12 461 ILE A N 1
ATOM 3365 C CA . ILE A 1 461 ? -12.984 26.969 -9.461 1 98.12 461 ILE A CA 1
ATOM 3366 C C . ILE A 1 461 ? -13.648 25.625 -9.75 1 98.12 461 ILE A C 1
ATOM 3368 O O . ILE A 1 461 ? -14.414 25.5 -10.711 1 98.12 461 ILE A O 1
ATOM 3372 N N . ILE A 1 462 ? -13.43 24.641 -8.914 1 97.88 462 ILE A N 1
ATOM 3373 C CA . ILE A 1 462 ? -14 23.312 -9.094 1 97.88 462 ILE A CA 1
ATOM 3374 C C . ILE A 1 462 ? -15.523 23.375 -8.992 1 97.88 462 ILE A C 1
ATOM 3376 O O . ILE A 1 462 ? -16.234 22.828 -9.844 1 97.88 462 ILE A O 1
ATOM 3380 N N . GLY A 1 463 ? -16 24.078 -7.949 1 97.19 463 GLY A N 1
ATOM 3381 C CA . GLY A 1 463 ? -17.438 24.234 -7.797 1 97.19 463 GLY A CA 1
ATOM 3382 C C . GLY A 1 463 ? -18.078 24.969 -8.961 1 97.19 463 GLY A C 1
ATOM 3383 O O . GLY A 1 463 ? -19.188 24.641 -9.367 1 97.19 463 GLY A O 1
ATOM 3384 N N . GLY A 1 464 ? -17.422 26 -9.461 1 96.5 464 GLY A N 1
ATOM 3385 C CA . GLY A 1 464 ? -17.906 26.75 -10.602 1 96.5 464 GLY A CA 1
ATOM 3386 C C . GLY A 1 464 ? -18 25.906 -11.867 1 96.5 464 GLY A C 1
ATOM 3387 O O . GLY A 1 464 ? -18.969 26.016 -12.617 1 96.5 464 GLY A O 1
ATOM 3388 N N . PHE A 1 465 ? -17.078 25 -12.055 1 95.25 465 PHE A N 1
ATOM 3389 C CA . PHE A 1 465 ? -17.016 24.188 -13.266 1 95.25 465 PHE A CA 1
ATOM 3390 C C . PHE A 1 465 ? -18.047 23.062 -13.203 1 95.25 465 PHE A C 1
ATOM 3392 O O . PHE A 1 465 ? -18.609 22.672 -14.227 1 95.25 465 PHE A O 1
ATOM 3399 N N . PHE A 1 466 ? -18.297 22.516 -11.945 1 93.44 466 PHE A N 1
ATOM 3400 C CA . PHE A 1 466 ? -19.094 21.297 -11.852 1 93.44 466 PHE A CA 1
ATOM 3401 C C . PHE A 1 466 ? -20.453 21.594 -11.234 1 93.44 466 PHE A C 1
ATOM 3403 O O . PHE A 1 466 ? -21.266 20.688 -11.008 1 93.44 466 PHE A O 1
ATOM 3410 N N . GLY A 1 467 ? -20.781 22.812 -10.977 1 93.81 467 GLY A N 1
ATOM 3411 C CA . GLY A 1 467 ? -22.078 23.203 -10.445 1 93.81 467 GLY A CA 1
ATOM 3412 C C . GLY A 1 467 ? -22.219 22.938 -8.953 1 93.81 467 GLY A C 1
ATOM 3413 O O . GLY A 1 467 ? -23.312 22.625 -8.477 1 93.81 467 GLY A O 1
ATOM 3414 N N . GLY A 1 468 ? -21.094 22.984 -8.344 1 96.19 468 GLY A N 1
ATOM 3415 C CA . GLY A 1 468 ? -21.094 22.75 -6.906 1 96.19 468 GLY A CA 1
ATOM 3416 C C . GLY A 1 468 ? -20.188 21.594 -6.488 1 96.19 468 GLY A C 1
ATOM 3417 O O . GLY A 1 468 ? -19.781 20.797 -7.324 1 96.19 468 GLY A O 1
ATOM 3418 N N . ILE A 1 469 ? -20 21.5 -5.152 1 97.81 469 ILE A N 1
ATOM 3419 C CA . ILE A 1 469 ? -19.062 20.484 -4.684 1 97.81 469 ILE A CA 1
ATOM 3420 C C . ILE A 1 469 ? -19.781 19.547 -3.715 1 97.81 469 ILE A C 1
ATOM 3422 O O . ILE A 1 469 ? -19.219 18.531 -3.293 1 97.81 469 ILE A O 1
ATOM 3426 N N . ARG A 1 470 ? -21.047 19.875 -3.309 1 98.19 470 ARG A N 1
ATOM 3427 C CA . ARG A 1 470 ? -21.828 19.078 -2.357 1 98.19 470 ARG A CA 1
ATOM 3428 C C . ARG A 1 470 ? -22.859 18.219 -3.074 1 98.19 470 ARG A C 1
ATOM 3430 O O . ARG A 1 470 ? -23.453 18.656 -4.066 1 98.19 470 ARG A O 1
ATOM 3437 N N . VAL A 1 471 ? -23.094 17.078 -2.594 1 97.69 471 VAL A N 1
ATOM 3438 C CA . VAL A 1 471 ? -24.141 16.219 -3.139 1 97.69 471 VAL A CA 1
ATOM 3439 C C . VAL A 1 471 ? -25.516 16.797 -2.824 1 97.69 471 VAL A C 1
ATOM 3441 O O . VAL A 1 471 ? -25.641 17.688 -1.982 1 97.69 471 VAL A O 1
ATOM 3444 N N . SER A 1 472 ? -26.547 16.25 -3.484 1 97.06 472 SER A N 1
ATOM 3445 C CA . SER A 1 472 ? -27.922 16.703 -3.219 1 97.06 472 SER A CA 1
ATOM 3446 C C . SER A 1 472 ? -28.391 16.234 -1.844 1 97.06 472 SER A C 1
ATOM 3448 O O . SER A 1 472 ? -27.844 15.289 -1.277 1 97.06 472 SER A O 1
ATOM 3450 N N . GLU A 1 473 ? -29.375 16.906 -1.342 1 96.88 473 GLU A N 1
ATOM 3451 C CA . GLU A 1 473 ? -29.938 16.547 -0.047 1 96.88 473 GLU A CA 1
ATOM 3452 C C . GLU A 1 473 ? -30.453 15.102 -0.061 1 96.88 473 GLU A C 1
ATOM 3454 O O . GLU A 1 473 ? -30.312 14.375 0.924 1 96.88 473 GLU A O 1
ATOM 3459 N N . ALA A 1 474 ? -31.016 14.75 -1.126 1 96.62 474 ALA A N 1
ATOM 3460 C CA . ALA A 1 474 ? -31.547 13.398 -1.269 1 96.62 474 ALA A CA 1
ATOM 3461 C C . ALA A 1 474 ? -30.438 12.359 -1.214 1 96.62 474 ALA A C 1
ATOM 3463 O O . ALA A 1 474 ? -30.547 11.344 -0.522 1 96.62 474 ALA A O 1
ATOM 3464 N N . GLU A 1 475 ? -29.406 12.656 -1.873 1 95.56 475 GLU A N 1
ATOM 3465 C CA . GLU A 1 475 ? -28.25 11.75 -1.891 1 95.56 475 GLU A CA 1
ATOM 3466 C C . GLU A 1 475 ? -27.594 11.672 -0.518 1 95.56 475 GLU A C 1
ATOM 3468 O O . GLU A 1 475 ? -27.188 10.594 -0.081 1 95.56 475 GLU A O 1
ATOM 3473 N N . GLU A 1 476 ? -27.469 12.805 0.091 1 97 476 GLU A N 1
ATOM 3474 C CA . GLU A 1 476 ? -26.859 12.844 1.418 1 97 476 GLU A CA 1
ATOM 3475 C C . GLU A 1 476 ? -27.688 12.047 2.426 1 97 476 GLU A C 1
ATOM 3477 O O . GLU A 1 476 ? -27.125 11.352 3.281 1 97 476 GLU A O 1
ATOM 3482 N N . THR A 1 477 ? -28.984 12.125 2.344 1 96 477 THR A N 1
ATOM 3483 C CA . THR A 1 477 ? -29.891 11.438 3.262 1 96 477 THR A CA 1
ATOM 3484 C C . THR A 1 477 ? -29.859 9.93 3.008 1 96 477 THR A C 1
ATOM 3486 O O . THR A 1 477 ? -29.844 9.133 3.951 1 96 477 THR A O 1
ATOM 3489 N N . GLN A 1 478 ? -29.797 9.586 1.792 1 94.31 478 GLN A N 1
ATOM 3490 C CA . GLN A 1 478 ? -29.766 8.172 1.422 1 94.31 478 GLN A CA 1
ATOM 3491 C C . GLN A 1 478 ? -28.422 7.551 1.747 1 94.31 478 GLN A C 1
ATOM 3493 O O . GLN A 1 478 ? -28.344 6.375 2.109 1 94.31 478 GLN A O 1
ATOM 3498 N N . GLY A 1 479 ? -27.406 8.352 1.584 1 95.62 479 GLY A N 1
ATOM 3499 C CA . GLY A 1 479 ? -26.047 7.879 1.737 1 95.62 479 GLY A CA 1
ATOM 3500 C C . GLY A 1 479 ? -25.25 7.906 0.441 1 95.62 479 GLY A C 1
ATOM 3501 O O . GLY A 1 479 ? -25.781 7.574 -0.621 1 95.62 479 GLY A O 1
ATOM 3502 N N . LEU A 1 480 ? -24.078 8.203 0.598 1 96.56 480 LEU A N 1
ATOM 3503 C CA . LEU A 1 480 ? -23.25 8.391 -0.591 1 96.56 480 LEU A CA 1
ATOM 3504 C C . LEU A 1 480 ? -22.844 7.047 -1.183 1 96.56 480 LEU A C 1
ATOM 3506 O O . LEU A 1 480 ? -22.406 6.977 -2.336 1 96.56 480 LEU A O 1
ATOM 3510 N N . ASP A 1 481 ? -22.906 5.977 -0.382 1 95.62 481 ASP A N 1
ATOM 3511 C CA . ASP A 1 481 ? -22.625 4.648 -0.924 1 95.62 481 ASP A CA 1
ATOM 3512 C C . ASP A 1 481 ? -23.547 4.348 -2.115 1 95.62 481 ASP A C 1
ATOM 3514 O O . ASP A 1 481 ? -23.062 4.02 -3.203 1 95.62 481 ASP A O 1
ATOM 3518 N N . ILE A 1 482 ? -24.766 4.566 -1.9 1 93.12 482 ILE A N 1
ATOM 3519 C CA . ILE A 1 482 ? -25.734 4.32 -2.959 1 93.12 482 ILE A CA 1
ATOM 3520 C C . ILE A 1 482 ? -25.719 5.477 -3.957 1 93.12 482 ILE A C 1
ATOM 3522 O O . ILE A 1 482 ? -25.688 5.258 -5.168 1 93.12 482 ILE A O 1
ATOM 3526 N N . GLY A 1 483 ? -25.703 6.641 -3.516 1 93.75 483 GLY A N 1
ATOM 3527 C CA . GLY A 1 483 ? -25.812 7.82 -4.355 1 93.75 483 GLY A CA 1
ATOM 3528 C C . GLY A 1 483 ? -24.656 7.98 -5.32 1 93.75 483 GLY A C 1
ATOM 3529 O O . GLY A 1 483 ? -24.859 8.273 -6.5 1 93.75 483 GLY A O 1
ATOM 3530 N N . GLU A 1 484 ? -23.453 7.773 -4.805 1 94.81 484 GLU A N 1
ATOM 3531 C CA . GLU A 1 484 ? -22.25 8.062 -5.598 1 94.81 484 GLU A CA 1
ATOM 3532 C C . GLU A 1 484 ? -21.656 6.793 -6.188 1 94.81 484 GLU A C 1
ATOM 3534 O O . GLU A 1 484 ? -20.953 6.84 -7.195 1 94.81 484 GLU A O 1
ATOM 3539 N N . HIS A 1 485 ? -22 5.57 -5.609 1 94.69 485 HIS A N 1
ATOM 3540 C CA . HIS A 1 485 ? -21.266 4.375 -6.004 1 94.69 485 HIS A CA 1
ATOM 3541 C C . HIS A 1 485 ? -22.219 3.24 -6.367 1 94.69 485 HIS A C 1
ATOM 3543 O O . HIS A 1 485 ? -21.797 2.227 -6.93 1 94.69 485 HIS A O 1
ATOM 3549 N N . GLY A 1 486 ? -23.438 3.34 -6.027 1 92.19 486 GLY A N 1
ATOM 3550 C CA . GLY A 1 486 ? -24.438 2.348 -6.387 1 92.19 486 GLY A CA 1
ATOM 3551 C C . GLY A 1 486 ? -24.266 1.031 -5.652 1 92.19 486 GLY A C 1
ATOM 3552 O O . GLY A 1 486 ? -24.609 -0.029 -6.172 1 92.19 486 GLY A O 1
ATOM 3553 N N . MET A 1 487 ? -23.578 1.09 -4.496 1 90.06 487 MET A N 1
ATOM 3554 C CA . MET A 1 487 ? -23.375 -0.143 -3.74 1 90.06 487 MET A CA 1
ATOM 3555 C C . MET A 1 487 ? -23.328 0.14 -2.244 1 90.06 487 MET A C 1
ATOM 3557 O O . MET A 1 487 ? -23.062 1.271 -1.83 1 90.06 487 MET A O 1
ATOM 3561 N N . GLU A 1 488 ? -23.609 -0.974 -1.448 1 91 488 GLU A N 1
ATOM 3562 C CA . GLU A 1 488 ? -23.547 -0.886 0.008 1 91 488 GLU A CA 1
ATOM 3563 C C . GLU A 1 488 ? -22.312 -1.595 0.56 1 91 488 GLU A C 1
ATOM 3565 O O . GLU A 1 488 ? -21.891 -2.627 0.031 1 91 488 GLU A O 1
ATOM 3570 N N . ALA A 1 489 ? -21.891 -1.096 1.673 1 92.12 489 ALA A N 1
ATOM 3571 C CA . ALA A 1 489 ? -20.688 -1.66 2.281 1 92.12 489 ALA A CA 1
ATOM 3572 C C . ALA A 1 489 ? -21 -2.973 2.996 1 92.12 489 ALA A C 1
ATOM 3574 O O . ALA A 1 489 ? -20.141 -3.85 3.1 1 92.12 489 ALA A O 1
ATOM 3575 N N . TYR A 1 490 ? -22.203 -3.086 3.57 1 91.31 490 TYR A N 1
ATOM 3576 C CA . TYR A 1 490 ? -22.594 -4.219 4.402 1 91.31 490 TYR A CA 1
ATOM 3577 C C . TYR A 1 490 ? -24 -4.688 4.066 1 91.31 490 TYR A C 1
ATOM 3579 O O . TYR A 1 490 ? -24.891 -4.668 4.918 1 91.31 490 TYR A O 1
ATOM 3587 N N . PRO A 1 491 ? -24.156 -5.223 2.912 1 86.06 491 PRO A N 1
ATOM 3588 C CA . PRO A 1 491 ? -25.5 -5.527 2.443 1 86.06 491 PRO A CA 1
ATOM 3589 C C . PRO A 1 491 ? -26.156 -6.668 3.219 1 86.06 491 PRO A C 1
ATOM 3591 O O . PRO A 1 491 ? -27.391 -6.785 3.242 1 86.06 491 PRO A O 1
ATOM 3594 N N . ASP A 1 492 ? -25.359 -7.461 3.867 1 83.12 492 ASP A N 1
ATOM 3595 C CA . ASP A 1 492 ? -25.922 -8.648 4.516 1 83.12 492 ASP A CA 1
ATOM 3596 C C . ASP A 1 492 ? -26.297 -8.352 5.969 1 83.12 492 ASP A C 1
ATOM 3598 O O . ASP A 1 492 ? -26.75 -9.242 6.688 1 83.12 492 ASP A O 1
ATOM 3602 N N . PHE A 1 493 ? -26.125 -7.113 6.34 1 80.5 493 PHE A N 1
ATOM 3603 C CA . PHE A 1 493 ? -26.438 -6.762 7.719 1 80.5 493 PHE A CA 1
ATOM 3604 C C . PHE A 1 493 ? -27.562 -5.75 7.781 1 80.5 493 PHE A C 1
ATOM 3606 O O . PHE A 1 493 ? -27.656 -4.852 6.938 1 80.5 493 PHE A O 1
ATOM 3613 N N . ALA A 1 494 ? -28.625 -6.055 8.656 1 71.19 494 ALA A N 1
ATOM 3614 C CA . ALA A 1 494 ? -29.766 -5.145 8.82 1 71.19 494 ALA A CA 1
ATOM 3615 C C . ALA A 1 494 ? -29.297 -3.777 9.312 1 71.19 494 ALA A C 1
ATOM 3617 O O . ALA A 1 494 ? -28.469 -3.688 10.219 1 71.19 494 ALA A O 1
ATOM 3618 N N . SER A 1 495 ? -29.578 -2.832 8.469 1 59.84 495 SER A N 1
ATOM 3619 C CA . SER A 1 495 ? -29.25 -1.467 8.875 1 59.84 495 SER A CA 1
ATOM 3620 C C . SER A 1 495 ? -30.266 -0.948 9.898 1 59.84 495 SER A C 1
ATOM 3622 O O . SER A 1 495 ? -31.453 -1.275 9.836 1 59.84 495 SER A O 1
ATOM 3624 N N . SER A 1 496 ? -29.797 -0.762 11.234 1 50.03 496 SER A N 1
ATOM 3625 C CA . SER A 1 496 ? -30.75 -0.17 12.172 1 50.03 496 SER A CA 1
ATOM 3626 C C . SER A 1 496 ? -30.938 1.317 11.898 1 50.03 496 SER A C 1
ATOM 3628 O O . SER A 1 496 ? -30.047 1.976 11.359 1 50.03 496 SER A O 1
ATOM 3630 N N . MET B 1 1 ? -65.125 -33.406 55.219 1 23.94 1 MET B N 1
ATOM 3631 C CA . MET B 1 1 ? -63.969 -34.312 55.062 1 23.94 1 MET B CA 1
ATOM 3632 C C . MET B 1 1 ? -63.781 -34.688 53.594 1 23.94 1 MET B C 1
ATOM 3634 O O . MET B 1 1 ? -64.188 -35.781 53.188 1 23.94 1 MET B O 1
ATOM 3638 N N . THR B 1 2 ? -64.125 -33.781 52.719 1 24.94 2 THR B N 1
ATOM 3639 C CA . THR B 1 2 ? -64.312 -33.781 51.281 1 24.94 2 THR B CA 1
ATOM 3640 C C . THR B 1 2 ? -63.094 -34.25 50.531 1 24.94 2 THR B C 1
ATOM 3642 O O . THR B 1 2 ? -61.969 -33.844 50.844 1 24.94 2 THR B O 1
ATOM 3645 N N . THR B 1 3 ? -63.156 -35.438 50.062 1 23.62 3 THR B N 1
ATOM 3646 C CA . THR B 1 3 ? -62.281 -36.344 49.312 1 23.62 3 THR B CA 1
ATOM 3647 C C . THR B 1 3 ? -61.656 -35.625 48.125 1 23.62 3 THR B C 1
ATOM 3649 O O . THR B 1 3 ? -62.312 -35.281 47.156 1 23.62 3 THR B O 1
ATOM 3652 N N . ALA B 1 4 ? -60.719 -34.719 48.469 1 28.98 4 ALA B N 1
ATOM 3653 C CA . ALA B 1 4 ? -60 -33.812 47.562 1 28.98 4 ALA B CA 1
ATOM 3654 C C . ALA B 1 4 ? -59.438 -34.562 46.344 1 28.98 4 ALA B C 1
ATOM 3656 O O . ALA B 1 4 ? -58.656 -35.5 46.531 1 28.98 4 ALA B O 1
ATOM 3657 N N . LEU B 1 5 ? -60.344 -34.719 45.375 1 26.69 5 LEU B N 1
ATOM 3658 C CA . LEU B 1 5 ? -60.094 -35.469 44.156 1 26.69 5 LEU B CA 1
ATOM 3659 C C . LEU B 1 5 ? -58.688 -35.188 43.594 1 26.69 5 LEU B C 1
ATOM 3661 O O . LEU B 1 5 ? -58.312 -34.031 43.438 1 26.69 5 LEU B O 1
ATOM 3665 N N . GLN B 1 6 ? -57.688 -36.031 43.875 1 28.23 6 GLN B N 1
ATOM 3666 C CA . GLN B 1 6 ? -56.281 -36.062 43.625 1 28.23 6 GLN B CA 1
ATOM 3667 C C . GLN B 1 6 ? -56 -35.906 42.125 1 28.23 6 GLN B C 1
ATOM 3669 O O . GLN B 1 6 ? -56.5 -36.688 41.312 1 28.23 6 GLN B O 1
ATOM 3674 N N . SER B 1 7 ? -56.031 -34.656 41.625 1 32.81 7 SER B N 1
ATOM 3675 C CA . SER B 1 7 ? -55.875 -34.281 40.25 1 32.81 7 SER B CA 1
ATOM 3676 C C . SER B 1 7 ? -54.688 -35.031 39.594 1 32.81 7 SER B C 1
ATOM 3678 O O . SER B 1 7 ? -53.688 -35.25 40.25 1 32.81 7 SER B O 1
ATOM 3680 N N . PRO B 1 8 ? -55 -35.875 38.656 1 33.44 8 PRO B N 1
ATOM 3681 C CA . PRO B 1 8 ? -54.031 -36.812 38.094 1 33.44 8 PRO B CA 1
ATOM 3682 C C . PRO B 1 8 ? -52.688 -36.156 37.719 1 33.44 8 PRO B C 1
ATOM 3684 O O . PRO B 1 8 ? -52.656 -34.938 37.5 1 33.44 8 PRO B O 1
ATOM 3687 N N . PRO B 1 9 ? -51.531 -36.75 38.062 1 28.27 9 PRO B N 1
ATOM 3688 C CA . PRO B 1 9 ? -50.125 -36.344 37.969 1 28.27 9 PRO B CA 1
ATOM 3689 C C . PRO B 1 9 ? -49.719 -35.938 36.562 1 28.27 9 PRO B C 1
ATOM 3691 O O . PRO B 1 9 ? -49.969 -36.688 35.594 1 28.27 9 PRO B O 1
ATOM 3694 N N . ARG B 1 10 ? -49.938 -34.719 36.156 1 28.75 10 ARG B N 1
ATOM 3695 C CA . ARG B 1 10 ? -49.625 -34.25 34.812 1 28.75 10 ARG B CA 1
ATOM 3696 C C . ARG B 1 10 ? -48.25 -34.781 34.375 1 28.75 10 ARG B C 1
ATOM 3698 O O . ARG B 1 10 ? -47.281 -34.656 35.094 1 28.75 10 ARG B O 1
ATOM 3705 N N . ARG B 1 11 ? -48.125 -35.719 33.438 1 27.8 11 ARG B N 1
ATOM 3706 C CA . ARG B 1 11 ? -46.938 -36.281 32.844 1 27.8 11 ARG B CA 1
ATOM 3707 C C . ARG B 1 11 ? -45.938 -35.188 32.406 1 27.8 11 ARG B C 1
ATOM 3709 O O . ARG B 1 11 ? -46.312 -34.281 31.656 1 27.8 11 ARG B O 1
ATOM 3716 N N . THR B 1 12 ? -45.031 -34.812 33.281 1 26.14 12 THR B N 1
ATOM 3717 C CA . THR B 1 12 ? -43.969 -33.812 33.062 1 26.14 12 THR B CA 1
ATOM 3718 C C . THR B 1 12 ? -43.219 -34.125 31.75 1 26.14 12 THR B C 1
ATOM 3720 O O . THR B 1 12 ? -42.594 -35.156 31.609 1 26.14 12 THR B O 1
ATOM 3723 N N . THR B 1 13 ? -43.844 -33.844 30.547 1 27.17 13 THR B N 1
ATOM 3724 C CA . THR B 1 13 ? -43.094 -34 29.312 1 27.17 13 THR B CA 1
ATOM 3725 C C . THR B 1 13 ? -41.719 -33.375 29.438 1 27.17 13 THR B C 1
ATOM 3727 O O . THR B 1 13 ? -41.562 -32.188 29.734 1 27.17 13 THR B O 1
ATOM 3730 N N . SER B 1 14 ? -40.719 -34.156 29.922 1 26.3 14 SER B N 1
ATOM 3731 C CA . SER B 1 14 ? -39.281 -33.875 30.031 1 26.3 14 SER B CA 1
ATOM 3732 C C . SER B 1 14 ? -38.781 -33.156 28.797 1 26.3 14 SER B C 1
ATOM 3734 O O . SER B 1 14 ? -38.875 -33.656 27.672 1 26.3 14 SER B O 1
ATOM 3736 N N . ARG B 1 15 ? -39 -31.844 28.719 1 25.75 15 ARG B N 1
ATOM 3737 C CA . ARG B 1 15 ? -38.5 -31 27.625 1 25.75 15 ARG B CA 1
ATOM 3738 C C . ARG B 1 15 ? -37.062 -31.281 27.312 1 25.75 15 ARG B C 1
ATOM 3740 O O . ARG B 1 15 ? -36.219 -31.422 28.219 1 25.75 15 ARG B O 1
ATOM 3747 N N . LEU B 1 16 ? -36.688 -31.766 26.062 1 26.5 16 LEU B N 1
ATOM 3748 C CA . LEU B 1 16 ? -35.469 -32.031 25.328 1 26.5 16 LEU B CA 1
ATOM 3749 C C . LEU B 1 16 ? -34.469 -30.875 25.516 1 26.5 16 LEU B C 1
ATOM 3751 O O . LEU B 1 16 ? -33.469 -30.781 24.781 1 26.5 16 LEU B O 1
ATOM 3755 N N . GLN B 1 17 ? -34.75 -29.938 26.438 1 26.86 17 GLN B N 1
ATOM 3756 C CA . GLN B 1 17 ? -33.875 -28.781 26.453 1 26.86 17 GLN B CA 1
ATOM 3757 C C . GLN B 1 17 ? -32.438 -29.172 26.75 1 26.86 17 GLN B C 1
ATOM 3759 O O . GLN B 1 17 ? -31.516 -28.391 26.531 1 26.86 17 GLN B O 1
ATOM 3764 N N . ASP B 1 18 ? -32.281 -30.062 27.672 1 27.3 18 ASP B N 1
ATOM 3765 C CA . ASP B 1 18 ? -30.953 -30.141 28.25 1 27.3 18 ASP B CA 1
ATOM 3766 C C . ASP B 1 18 ? -29.953 -30.781 27.281 1 27.3 18 ASP B C 1
ATOM 3768 O O . ASP B 1 18 ? -29.391 -31.844 27.578 1 27.3 18 ASP B O 1
ATOM 3772 N N . ALA B 1 19 ? -30.266 -31 26.031 1 29.64 19 ALA B N 1
ATOM 3773 C CA . ALA B 1 19 ? -29.219 -31.688 25.266 1 29.64 19 ALA B CA 1
ATOM 3774 C C . ALA B 1 19 ? -27.891 -30.922 25.359 1 29.64 19 ALA B C 1
ATOM 3776 O O . ALA B 1 19 ? -27.797 -29.781 24.875 1 29.64 19 ALA B O 1
ATOM 3777 N N . SER B 1 20 ? -27.172 -31.078 26.453 1 27.98 20 SER B N 1
ATOM 3778 C CA . SER B 1 20 ? -25.859 -30.531 26.781 1 27.98 20 SER B CA 1
ATOM 3779 C C . SER B 1 20 ? -24.938 -30.531 25.562 1 27.98 20 SER B C 1
ATOM 3781 O O . SER B 1 20 ? -24.906 -31.5 24.797 1 27.98 20 SER B O 1
ATOM 3783 N N . LEU B 1 21 ? -24.609 -29.359 25.031 1 30.19 21 LEU B N 1
ATOM 3784 C CA . LEU B 1 21 ? -23.688 -28.984 23.969 1 30.19 21 LEU B CA 1
ATOM 3785 C C . LEU B 1 21 ? -22.438 -29.859 23.984 1 30.19 21 LEU B C 1
ATOM 3787 O O . LEU B 1 21 ? -21.547 -29.688 23.156 1 30.19 21 LEU B O 1
ATOM 3791 N N . LEU B 1 22 ? -22.188 -30.5 25.203 1 31.48 22 LEU B N 1
ATOM 3792 C CA . LEU B 1 22 ? -20.953 -31.266 25.281 1 31.48 22 LEU B CA 1
ATOM 3793 C C . LEU B 1 22 ? -21 -32.5 24.391 1 31.48 22 LEU B C 1
ATOM 3795 O O . LEU B 1 22 ? -19.969 -32.906 23.844 1 31.48 22 LEU B O 1
ATOM 3799 N N . ASN B 1 23 ? -22.125 -33.25 24.453 1 31.7 23 ASN B N 1
ATOM 3800 C CA . ASN B 1 23 ? -22.125 -34.594 23.906 1 31.7 23 ASN B CA 1
ATOM 3801 C C . ASN B 1 23 ? -22.359 -34.594 22.391 1 31.7 23 ASN B C 1
ATOM 3803 O O . ASN B 1 23 ? -22.578 -35.656 21.797 1 31.7 23 ASN B O 1
ATOM 3807 N N . GLY B 1 24 ? -22.688 -33.375 21.953 1 31.05 24 GLY B N 1
ATOM 3808 C CA . GLY B 1 24 ? -23.125 -33.344 20.562 1 31.05 24 GLY B CA 1
ATOM 3809 C C . GLY B 1 24 ? -22.062 -33.812 19.594 1 31.05 24 GLY B C 1
ATOM 3810 O O . GLY B 1 24 ? -22.328 -34.688 18.75 1 31.05 24 GLY B O 1
ATOM 3811 N N . PRO B 1 25 ? -20.859 -33.188 19.844 1 33.22 25 PRO B N 1
ATOM 3812 C CA . PRO B 1 25 ? -19.844 -33.531 18.859 1 33.22 25 PRO B CA 1
ATOM 3813 C C . PRO B 1 25 ? -19.531 -35.031 18.828 1 33.22 25 PRO B C 1
ATOM 3815 O O . PRO B 1 25 ? -19.141 -35.562 17.781 1 33.22 25 PRO B O 1
ATOM 3818 N N . MET B 1 26 ? -19.719 -35.656 20.016 1 33.97 26 MET B N 1
ATOM 3819 C CA . MET B 1 26 ? -19.359 -37.062 20.047 1 33.97 26 MET B CA 1
ATOM 3820 C C . MET B 1 26 ? -20.312 -37.875 19.172 1 33.97 26 MET B C 1
ATOM 3822 O O . MET B 1 26 ? -19.922 -38.938 18.656 1 33.97 26 MET B O 1
ATOM 3826 N N . LEU B 1 27 ? -21.594 -37.438 19.219 1 34.09 27 LEU B N 1
ATOM 3827 C CA . LEU B 1 27 ? -22.516 -38.281 18.469 1 34.09 27 LEU B CA 1
ATOM 3828 C C . LEU B 1 27 ? -22.25 -38.188 16.969 1 34.09 27 LEU B C 1
ATOM 3830 O O . LEU B 1 27 ? -22.469 -39.156 16.234 1 34.09 27 LEU B O 1
ATOM 3834 N N . LEU B 1 28 ? -21.922 -36.906 16.516 1 30.86 28 LEU B N 1
ATOM 3835 C CA . LEU B 1 28 ? -21.688 -36.812 15.086 1 30.86 28 LEU B CA 1
ATOM 3836 C C . LEU B 1 28 ? -20.469 -37.625 14.68 1 30.86 28 LEU B C 1
ATOM 3838 O O . LEU B 1 28 ? -20.453 -38.25 13.609 1 30.86 28 LEU B O 1
ATOM 3842 N N . LEU B 1 29 ? -19.453 -37.75 15.586 1 33.44 29 LEU B N 1
ATOM 3843 C CA . LEU B 1 29 ? -18.297 -38.562 15.242 1 33.44 29 LEU B CA 1
ATOM 3844 C C . LEU B 1 29 ? -18.703 -40.031 15.109 1 33.44 29 LEU B C 1
ATOM 3846 O O . LEU B 1 29 ? -18.078 -40.781 14.375 1 33.44 29 LEU B O 1
ATOM 3850 N N . ARG B 1 30 ? -19.688 -40.438 15.906 1 33.81 30 ARG B N 1
ATOM 3851 C CA . ARG B 1 30 ? -20.031 -41.844 15.906 1 33.81 30 ARG B CA 1
ATOM 3852 C C . ARG B 1 30 ? -20.641 -42.281 14.578 1 33.81 30 ARG B C 1
ATOM 3854 O O . ARG B 1 30 ? -20.797 -43.469 14.305 1 33.81 30 ARG B O 1
ATOM 3861 N N . SER B 1 31 ? -21.453 -41.25 14 1 33.62 31 SER B N 1
ATOM 3862 C CA . SER B 1 31 ? -22.125 -41.781 12.812 1 33.62 31 SER B CA 1
ATOM 3863 C C . SER B 1 31 ? -21.125 -42.062 11.695 1 33.62 31 SER B C 1
ATOM 3865 O O . SER B 1 31 ? -21.5 -42.406 10.578 1 33.62 31 SER B O 1
ATOM 3867 N N . ILE B 1 32 ? -19.953 -41.312 11.797 1 30.69 32 ILE B N 1
ATOM 3868 C CA . ILE B 1 32 ? -19.062 -41.688 10.703 1 30.69 32 ILE B CA 1
ATOM 3869 C C . ILE B 1 32 ? -18.625 -43.156 10.852 1 30.69 32 ILE B C 1
ATOM 3871 O O . ILE B 1 32 ? -17.938 -43.5 11.812 1 30.69 32 ILE B O 1
ATOM 3875 N N . LYS B 1 33 ? -19.469 -44.094 10.406 1 33.03 33 LYS B N 1
ATOM 3876 C CA . LYS B 1 33 ? -19.344 -45.531 10.43 1 33.03 33 LYS B CA 1
ATOM 3877 C C . LYS B 1 33 ? -17.906 -45.969 10.117 1 33.03 33 LYS B C 1
ATOM 3879 O O . LYS B 1 33 ? -17.453 -47 10.625 1 33.03 33 LYS B O 1
ATOM 3884 N N . GLY B 1 34 ? -17.312 -45.406 9.008 1 32.84 34 GLY B N 1
ATOM 3885 C CA . GLY B 1 34 ? -16.141 -46.062 8.453 1 32.84 34 GLY B CA 1
ATOM 3886 C C . GLY B 1 34 ? -14.914 -45.969 9.328 1 32.84 34 GLY B C 1
ATOM 3887 O O . GLY B 1 34 ? -13.828 -46.406 8.953 1 32.84 34 GLY B O 1
ATOM 3888 N N . PHE B 1 35 ? -14.945 -45.031 10.289 1 32.44 35 PHE B N 1
ATOM 3889 C CA . PHE B 1 35 ? -13.719 -44.844 11.062 1 32.44 35 PHE B CA 1
ATOM 3890 C C . PHE B 1 35 ? -13.516 -46.031 12.016 1 32.44 35 PHE B C 1
ATOM 3892 O O . PHE B 1 35 ? -13.352 -45.844 13.219 1 32.44 35 PHE B O 1
ATOM 3899 N N . ARG B 1 36 ? -14.203 -47.094 11.891 1 27.86 36 ARG B N 1
ATOM 3900 C CA . ARG B 1 36 ? -13.945 -48.125 12.914 1 27.86 36 ARG B CA 1
ATOM 3901 C C . ARG B 1 36 ? -12.477 -48.5 12.938 1 27.86 36 ARG B C 1
ATOM 3903 O O . ARG B 1 36 ? -11.969 -48.969 13.969 1 27.86 36 ARG B O 1
ATOM 3910 N N . ARG B 1 37 ? -11.945 -49 11.789 1 30.56 37 ARG B N 1
ATOM 3911 C CA . ARG B 1 37 ? -10.797 -49.875 11.953 1 30.56 37 ARG B CA 1
ATOM 3912 C C . ARG B 1 37 ? -9.562 -49.094 12.383 1 30.56 37 ARG B C 1
ATOM 3914 O O . ARG B 1 37 ? -9.344 -47.969 11.93 1 30.56 37 ARG B O 1
ATOM 3921 N N . SER B 1 38 ? -8.867 -49.438 13.562 1 35.03 38 SER B N 1
ATOM 3922 C CA . SER B 1 38 ? -7.645 -49.094 14.281 1 35.03 38 SER B CA 1
ATOM 3923 C C . SER B 1 38 ? -6.504 -48.781 13.32 1 35.03 38 SER B C 1
ATOM 3925 O O . SER B 1 38 ? -5.496 -48.188 13.703 1 35.03 38 SER B O 1
ATOM 3927 N N . GLN B 1 39 ? -6.527 -49.469 12.141 1 32.84 39 GLN B N 1
ATOM 3928 C CA . GLN B 1 39 ? -5.344 -49.469 11.281 1 32.84 39 GLN B CA 1
ATOM 3929 C C . GLN B 1 39 ? -5.074 -48.062 10.75 1 32.84 39 GLN B C 1
ATOM 3931 O O . GLN B 1 39 ? -4.031 -47.812 10.141 1 32.84 39 GLN B O 1
ATOM 3936 N N . SER B 1 40 ? -6.199 -47.281 10.742 1 32.94 40 SER B N 1
ATOM 3937 C CA . SER B 1 40 ? -6.004 -46.062 9.945 1 32.94 40 SER B CA 1
ATOM 3938 C C . SER B 1 40 ? -5.152 -45.062 10.695 1 32.94 40 SER B C 1
ATOM 3940 O O . SER B 1 40 ? -4.801 -44 10.141 1 32.94 40 SER B O 1
ATOM 3942 N N . TRP B 1 41 ? -5.145 -45.219 12.039 1 35.25 41 TRP B N 1
ATOM 3943 C CA . TRP B 1 41 ? -4.316 -44.25 12.742 1 35.25 41 TRP B CA 1
ATOM 3944 C C . TRP B 1 41 ? -2.834 -44.562 12.531 1 35.25 41 TRP B C 1
ATOM 3946 O O . TRP B 1 41 ? -1.976 -43.812 13.039 1 35.25 41 TRP B O 1
ATOM 3956 N N . ALA B 1 42 ? -2.49 -45.781 12.094 1 34.28 42 ALA B N 1
ATOM 3957 C CA . ALA B 1 42 ? -1.09 -46.156 11.914 1 34.28 42 ALA B CA 1
ATOM 3958 C C . ALA B 1 42 ? -0.404 -45.25 10.906 1 34.28 42 ALA B C 1
ATOM 3960 O O . ALA B 1 42 ? 0.812 -45.062 10.961 1 34.28 42 ALA B O 1
ATOM 3961 N N . TRP B 1 43 ? -1.219 -44.812 9.961 1 34.5 43 TRP B N 1
ATOM 3962 C CA . TRP B 1 43 ? -0.534 -43.938 8.992 1 34.5 43 TRP B CA 1
ATOM 3963 C C . TRP B 1 43 ? -0.155 -42.625 9.625 1 34.5 43 TRP B C 1
ATOM 3965 O O . TRP B 1 43 ? 0.812 -41.969 9.203 1 34.5 43 TRP B O 1
ATOM 3975 N N . LEU B 1 44 ? -0.98 -42.156 10.625 1 37 44 LEU B N 1
ATOM 3976 C CA . LEU B 1 44 ? -0.571 -40.875 11.242 1 37 44 LEU B CA 1
ATOM 3977 C C . LEU B 1 44 ? 0.702 -41.062 12.055 1 37 44 LEU B C 1
ATOM 3979 O O . LEU B 1 44 ? 1.506 -40.125 12.18 1 37 44 LEU B O 1
ATOM 3983 N N . ALA B 1 45 ? 0.816 -42.281 12.711 1 36.53 45 ALA B N 1
ATOM 3984 C CA . ALA B 1 45 ? 1.992 -42.5 13.547 1 36.53 45 ALA B CA 1
ATOM 3985 C C . ALA B 1 45 ? 3.242 -42.688 12.688 1 36.53 45 ALA B C 1
ATOM 3987 O O . ALA B 1 45 ? 4.363 -42.656 13.203 1 36.53 45 ALA B O 1
ATOM 3988 N N . SER B 1 46 ? 3.088 -43.281 11.516 1 33.81 46 SER B N 1
ATOM 3989 C CA . SER B 1 46 ? 4.281 -43.438 10.688 1 33.81 46 SER B CA 1
ATOM 3990 C C . SER B 1 46 ? 4.801 -42.094 10.203 1 33.81 46 SER B C 1
ATOM 3992 O O . SER B 1 46 ? 5.852 -42.031 9.562 1 33.81 46 SER B O 1
ATOM 3994 N N . ILE B 1 47 ? 4.004 -41.062 10.398 1 36.03 47 ILE B N 1
ATOM 3995 C CA . ILE B 1 47 ? 4.527 -39.781 9.93 1 36.03 47 ILE B CA 1
ATOM 3996 C C . ILE B 1 47 ? 5.789 -39.406 10.711 1 36.03 47 ILE B C 1
ATOM 3998 O O . ILE B 1 47 ? 6.801 -39.031 10.125 1 36.03 47 ILE B O 1
ATOM 4002 N N . PRO B 1 48 ? 5.723 -39.625 12.078 1 37.78 48 PRO B N 1
ATOM 4003 C CA . PRO B 1 48 ? 6.973 -39.219 12.727 1 37.78 48 PRO B CA 1
ATOM 4004 C C . PRO B 1 48 ? 8.141 -40.156 12.375 1 37.78 48 PRO B C 1
ATOM 4006 O O . PRO B 1 48 ? 9.289 -39.719 12.336 1 37.78 48 PRO B O 1
ATOM 4009 N N . LEU B 1 49 ? 7.832 -41.469 12.219 1 35.31 49 LEU B N 1
ATOM 4010 C CA . LEU B 1 49 ? 8.961 -42.375 12.016 1 35.31 49 LEU B CA 1
ATOM 4011 C C . LEU B 1 49 ? 9.633 -42.094 10.672 1 35.31 49 LEU B C 1
ATOM 4013 O O . LEU B 1 49 ? 10.836 -42.312 10.516 1 35.31 49 LEU B O 1
ATOM 4017 N N . ALA B 1 50 ? 8.82 -41.844 9.633 1 34.19 50 ALA B N 1
ATOM 4018 C CA . ALA B 1 50 ? 9.484 -41.562 8.359 1 34.19 50 ALA B CA 1
ATOM 4019 C C . ALA B 1 50 ? 10.352 -40.312 8.477 1 34.19 50 ALA B C 1
ATOM 4021 O O . ALA B 1 50 ? 11.281 -40.125 7.688 1 34.19 50 ALA B O 1
ATOM 4022 N N . LEU B 1 51 ? 9.977 -39.469 9.414 1 35.59 51 LEU B N 1
ATOM 4023 C CA . LEU B 1 51 ? 10.812 -38.281 9.547 1 35.59 51 LEU B CA 1
ATOM 4024 C C . LEU B 1 51 ? 12.148 -38.625 10.203 1 35.59 51 LEU B C 1
ATOM 4026 O O . LEU B 1 51 ? 13.047 -37.781 10.258 1 35.59 51 LEU B O 1
ATOM 4030 N N . LEU B 1 52 ? 12.18 -39.719 10.906 1 36.41 52 LEU B N 1
ATOM 4031 C CA . LEU B 1 52 ? 13.453 -40 11.562 1 36.41 52 LEU B CA 1
ATOM 4032 C C . LEU B 1 52 ? 14.539 -40.281 10.531 1 36.41 52 LEU B C 1
ATOM 4034 O O . LEU B 1 52 ? 15.727 -40.344 10.875 1 36.41 52 LEU B O 1
ATOM 4038 N N . GLY B 1 53 ? 14.188 -41.062 9.5 1 36.62 53 GLY B N 1
ATOM 4039 C CA . GLY B 1 53 ? 15.297 -41.375 8.602 1 36.62 53 GLY B CA 1
ATOM 4040 C C . GLY B 1 53 ? 15.914 -40.125 7.977 1 36.62 53 GLY B C 1
ATOM 4041 O O . GLY B 1 53 ? 16.625 -40.219 6.973 1 36.62 53 GLY B O 1
ATOM 4042 N N . LEU B 1 54 ? 15.367 -39 8.258 1 36.75 54 LEU B N 1
ATOM 4043 C CA . LEU B 1 54 ? 15.82 -37.875 7.461 1 36.75 54 LEU B CA 1
ATOM 4044 C C . LEU B 1 54 ? 17.344 -37.781 7.465 1 36.75 54 LEU B C 1
ATOM 4046 O O . LEU B 1 54 ? 18 -38.344 8.336 1 36.75 54 LEU B O 1
ATOM 4050 N N . GLY B 1 55 ? 17.984 -36.688 6.867 1 36.59 55 GLY B N 1
ATOM 4051 C CA . GLY B 1 55 ? 19.219 -36.344 6.164 1 36.59 55 GLY B CA 1
ATOM 4052 C C . GLY B 1 55 ? 20.453 -36.438 7.043 1 36.59 55 GLY B C 1
ATOM 4053 O O . GLY B 1 55 ? 20.453 -35.938 8.164 1 36.59 55 GLY B O 1
ATOM 4054 N N . VAL B 1 56 ? 21.047 -37.531 7.09 1 35.38 56 VAL B N 1
ATOM 4055 C CA . VAL B 1 56 ? 22.469 -37.594 7.418 1 35.38 56 VAL B CA 1
ATOM 4056 C C . VAL B 1 56 ? 23.172 -36.375 6.84 1 35.38 56 VAL B C 1
ATOM 4058 O O . VAL B 1 56 ? 23.281 -36.219 5.621 1 35.38 56 VAL B O 1
ATOM 4061 N N . PHE B 1 57 ? 23.047 -35.188 7.418 1 38.25 57 PHE B N 1
ATOM 4062 C CA . PHE B 1 57 ? 23.875 -34.031 7.109 1 38.25 57 PHE B CA 1
ATOM 4063 C C . PHE B 1 57 ? 25.344 -34.375 7.234 1 38.25 57 PHE B C 1
ATOM 4065 O O . PHE B 1 57 ? 25.797 -34.844 8.281 1 38.25 57 PHE B O 1
ATOM 4072 N N . THR B 1 58 ? 25.938 -34.906 6.242 1 35.19 58 THR B N 1
ATOM 4073 C CA . THR B 1 58 ? 27.391 -35 6.191 1 35.19 58 THR B CA 1
ATOM 4074 C C . THR B 1 58 ? 28.016 -33.594 6.332 1 35.19 58 THR B C 1
ATOM 4076 O O . THR B 1 58 ? 27.766 -32.719 5.512 1 35.19 58 THR B O 1
ATOM 4079 N N . PHE B 1 59 ? 28.297 -33.094 7.445 1 39.53 59 PHE B N 1
ATOM 4080 C CA . PHE B 1 59 ? 29.109 -31.922 7.703 1 39.53 59 PHE B CA 1
ATOM 4081 C C . PHE B 1 59 ? 30.531 -32.125 7.16 1 39.53 59 PHE B C 1
ATOM 4083 O O . PHE B 1 59 ? 31.312 -32.875 7.734 1 39.53 59 PHE B O 1
ATOM 4090 N N . SER B 1 60 ? 30.859 -32.219 5.902 1 38.06 60 SER B N 1
ATOM 4091 C CA . SER B 1 60 ? 32.25 -32.094 5.449 1 38.06 60 SER B CA 1
ATOM 4092 C C . SER B 1 60 ? 32.875 -30.781 5.941 1 38.06 60 SER B C 1
ATOM 4094 O O . SER B 1 60 ? 32.25 -29.719 5.863 1 38.06 60 SER B O 1
ATOM 4096 N N . ALA B 1 61 ? 33.969 -30.797 6.68 1 41.28 61 ALA B N 1
ATOM 4097 C CA . ALA B 1 61 ? 34.75 -29.719 7.246 1 41.28 61 ALA B CA 1
ATOM 4098 C C . ALA B 1 61 ? 35.375 -28.859 6.148 1 41.28 61 ALA B C 1
ATOM 4100 O O . ALA B 1 61 ? 36.469 -29.156 5.684 1 41.28 61 ALA B O 1
ATOM 4101 N N . ARG B 1 62 ? 34.875 -28.469 5.094 1 48.53 62 ARG B N 1
ATOM 4102 C CA . ARG B 1 62 ? 35.469 -27.5 4.188 1 48.53 62 ARG B CA 1
ATOM 4103 C C . ARG B 1 62 ? 35.812 -26.203 4.922 1 48.53 62 ARG B C 1
ATOM 4105 O O . ARG B 1 62 ? 35.188 -25.875 5.93 1 48.53 62 ARG B O 1
ATOM 4112 N N . ALA B 1 63 ? 37 -25.734 4.777 1 50.06 63 ALA B N 1
ATOM 4113 C CA . ALA B 1 63 ? 37.469 -24.469 5.316 1 50.06 63 ALA B CA 1
ATOM 4114 C C . ALA B 1 63 ? 36.438 -23.375 5.145 1 50.06 63 ALA B C 1
ATOM 4116 O O . ALA B 1 63 ? 36.094 -23 4.02 1 50.06 63 ALA B O 1
ATOM 4117 N N . GLU B 1 64 ? 35.344 -23.219 6.055 1 71.19 64 GLU B N 1
ATOM 4118 C CA . GLU B 1 64 ? 34.062 -22.5 6.043 1 71.19 64 GLU B CA 1
ATOM 4119 C C . GLU B 1 64 ? 34.281 -21 6.16 1 71.19 64 GLU B C 1
ATOM 4121 O O . GLU B 1 64 ? 35 -20.531 7.039 1 71.19 64 GLU B O 1
ATOM 4126 N N . VAL B 1 65 ? 34.344 -20.297 4.922 1 89.69 65 VAL B N 1
ATOM 4127 C CA . VAL B 1 65 ? 34.375 -18.844 4.926 1 89.69 65 VAL B CA 1
ATOM 4128 C C . VAL B 1 65 ? 33.406 -18.312 5.965 1 89.69 65 VAL B C 1
ATOM 4130 O O . VAL B 1 65 ? 32.219 -18.703 5.977 1 89.69 65 VAL B O 1
ATOM 4133 N N . ALA B 1 66 ? 33.969 -17.672 6.938 1 91.25 66 ALA B N 1
ATOM 4134 C CA . ALA B 1 66 ? 33.156 -17.031 7.957 1 91.25 66 ALA B CA 1
ATOM 4135 C C . ALA B 1 66 ? 32.875 -15.57 7.598 1 91.25 66 ALA B C 1
ATOM 4137 O O . ALA B 1 66 ? 33.562 -15 6.734 1 91.25 66 ALA B O 1
ATOM 4138 N N . LEU B 1 67 ? 31.906 -15.023 8.203 1 92.12 67 LEU B N 1
ATOM 4139 C CA . LEU B 1 67 ? 31.562 -13.617 7.988 1 92.12 67 LEU B CA 1
ATOM 4140 C C . LEU B 1 67 ? 32.75 -12.727 8.281 1 92.12 67 LEU B C 1
ATOM 4142 O O . LEU B 1 67 ? 32.969 -11.727 7.594 1 92.12 67 LEU B O 1
ATOM 4146 N N . SER B 1 68 ? 33.562 -13.07 9.219 1 91.75 68 SER B N 1
ATOM 4147 C CA . SER B 1 68 ? 34.719 -12.289 9.641 1 91.75 68 SER B CA 1
ATOM 4148 C C . SER B 1 68 ? 35.812 -12.305 8.578 1 91.75 68 SER B C 1
ATOM 4150 O O . SER B 1 68 ? 36.719 -11.484 8.609 1 91.75 68 SER B O 1
ATOM 4152 N N . ASP B 1 69 ? 35.688 -13.227 7.633 1 93 69 ASP B N 1
ATOM 4153 C CA . ASP B 1 69 ? 36.688 -13.359 6.586 1 93 69 ASP B CA 1
ATOM 4154 C C . ASP B 1 69 ? 36.406 -12.414 5.418 1 93 69 ASP B C 1
ATOM 4156 O O . ASP B 1 69 ? 37.25 -12.211 4.551 1 93 69 ASP B O 1
ATOM 4160 N N . LEU B 1 70 ? 35.312 -11.852 5.367 1 93.56 70 LEU B N 1
ATOM 4161 C CA . LEU B 1 70 ? 34.906 -10.984 4.266 1 93.56 70 LEU B CA 1
ATOM 4162 C C . LEU B 1 70 ? 35.469 -9.586 4.422 1 93.56 70 LEU B C 1
ATOM 4164 O O . LEU B 1 70 ? 35.594 -9.086 5.543 1 93.56 70 LEU B O 1
ATOM 4168 N N . THR B 1 71 ? 35.812 -9.031 3.297 1 92.88 71 THR B N 1
ATOM 4169 C CA . THR B 1 71 ? 36.188 -7.625 3.33 1 92.88 71 THR B CA 1
ATOM 4170 C C . THR B 1 71 ? 35 -6.742 3.695 1 92.88 71 THR B C 1
ATOM 4172 O O . THR B 1 71 ? 33.844 -7.199 3.676 1 92.88 71 THR B O 1
ATOM 4175 N N . GLY B 1 72 ? 35.25 -5.48 3.982 1 90.12 72 GLY B N 1
ATOM 4176 C CA . GLY B 1 72 ? 34.219 -4.543 4.367 1 90.12 72 GLY B CA 1
ATOM 4177 C C . GLY B 1 72 ? 33.062 -4.469 3.365 1 90.12 72 GLY B C 1
ATOM 4178 O O . GLY B 1 72 ? 31.922 -4.711 3.713 1 90.12 72 GLY B O 1
ATOM 4179 N N . PRO B 1 73 ? 33.469 -4.219 2.1 1 91.06 73 PRO B N 1
ATOM 4180 C CA . PRO B 1 73 ? 32.438 -4.125 1.076 1 91.06 73 PRO B CA 1
ATOM 4181 C C . PRO B 1 73 ? 31.688 -5.445 0.868 1 91.06 73 PRO B C 1
ATOM 4183 O O . PRO B 1 73 ? 30.469 -5.445 0.66 1 91.06 73 PRO B O 1
ATOM 4186 N N . GLN B 1 74 ? 32.406 -6.535 0.958 1 92.94 74 GLN B N 1
ATOM 4187 C CA . GLN B 1 74 ? 31.812 -7.852 0.8 1 92.94 74 GLN B CA 1
ATOM 4188 C C . GLN B 1 74 ? 30.797 -8.133 1.91 1 92.94 74 GLN B C 1
ATOM 4190 O O . GLN B 1 74 ? 29.688 -8.609 1.646 1 92.94 74 GLN B O 1
ATOM 4195 N N . ALA B 1 75 ? 31.219 -7.809 3.117 1 94.12 75 ALA B N 1
ATOM 4196 C CA . ALA B 1 75 ? 30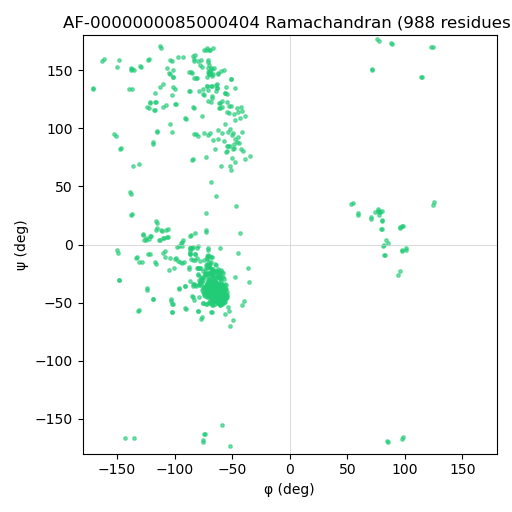.344 -8.031 4.277 1 94.12 75 ALA B CA 1
ATOM 4197 C C . ALA B 1 75 ? 29.109 -7.145 4.219 1 94.12 75 ALA B C 1
ATOM 4199 O O . ALA B 1 75 ? 28 -7.594 4.52 1 94.12 75 ALA B O 1
ATOM 4200 N N . ALA B 1 76 ? 29.328 -5.895 3.826 1 94.38 76 ALA B N 1
ATOM 4201 C CA . ALA B 1 76 ? 28.219 -4.953 3.734 1 94.38 76 ALA B CA 1
ATOM 4202 C C . ALA B 1 76 ? 27.172 -5.426 2.719 1 94.38 76 ALA B C 1
ATOM 4204 O O . ALA B 1 76 ? 25.969 -5.414 2.994 1 94.38 76 ALA B O 1
ATOM 4205 N N . SER B 1 77 ? 27.641 -5.898 1.626 1 95.31 77 SER B N 1
ATOM 4206 C CA . SER B 1 77 ? 26.75 -6.371 0.573 1 95.31 77 SER B CA 1
ATOM 4207 C C . SER B 1 77 ? 26.031 -7.645 0.994 1 95.31 77 SER B C 1
ATOM 4209 O O . SER B 1 77 ? 24.812 -7.762 0.809 1 95.31 77 SER B O 1
ATOM 4211 N N . PHE B 1 78 ? 26.766 -8.586 1.568 1 96.06 78 PHE B N 1
ATOM 4212 C CA . PHE B 1 78 ? 26.203 -9.852 2.01 1 96.06 78 PHE B CA 1
ATOM 4213 C C . PHE B 1 78 ? 25.094 -9.625 3.041 1 96.06 78 PHE B C 1
ATOM 4215 O O . PHE B 1 78 ? 24.016 -10.203 2.938 1 96.06 78 PHE B O 1
ATOM 4222 N N . LEU B 1 79 ? 25.406 -8.758 4.023 1 96.31 79 LEU B N 1
ATOM 4223 C CA . LEU B 1 79 ? 24.453 -8.484 5.098 1 96.31 79 LEU B CA 1
ATOM 4224 C C . LEU B 1 79 ? 23.234 -7.738 4.566 1 96.31 79 LEU B C 1
ATOM 4226 O O . LEU B 1 79 ? 22.094 -8.047 4.941 1 96.31 79 LEU B O 1
ATOM 4230 N N . ALA B 1 80 ? 23.438 -6.801 3.693 1 97.12 80 ALA B N 1
ATOM 4231 C CA . ALA B 1 80 ? 22.344 -6.023 3.125 1 97.12 80 ALA B CA 1
ATOM 4232 C C . ALA B 1 80 ? 21.438 -6.898 2.26 1 97.12 80 ALA B C 1
ATOM 4234 O O . ALA B 1 80 ? 20.203 -6.785 2.318 1 97.12 80 ALA B O 1
ATOM 4235 N N . ASP B 1 81 ? 22.016 -7.82 1.476 1 97.88 81 ASP B N 1
ATOM 4236 C CA . ASP B 1 81 ? 21.25 -8.711 0.606 1 97.88 81 ASP B CA 1
ATOM 4237 C C . ASP B 1 81 ? 20.312 -9.602 1.418 1 97.88 81 ASP B C 1
ATOM 4239 O O . ASP B 1 81 ? 19.125 -9.688 1.12 1 97.88 81 ASP B O 1
ATOM 4243 N N . ASN B 1 82 ? 20.844 -10.195 2.414 1 97.81 82 ASN B N 1
ATOM 4244 C CA . ASN B 1 82 ? 20.078 -11.164 3.188 1 97.81 82 ASN B CA 1
ATOM 4245 C C . ASN B 1 82 ? 19.047 -10.477 4.082 1 97.81 82 ASN B C 1
ATOM 4247 O O . ASN B 1 82 ? 17.922 -10.977 4.246 1 97.81 82 ASN B O 1
ATOM 4251 N N . LEU B 1 83 ? 19.406 -9.312 4.641 1 97.5 83 LEU B N 1
ATOM 4252 C CA . LEU B 1 83 ? 18.453 -8.57 5.453 1 97.5 83 LEU B CA 1
ATOM 4253 C C . LEU B 1 83 ? 17.281 -8.078 4.609 1 97.5 83 LEU B C 1
ATOM 4255 O O . LEU B 1 83 ? 16.109 -8.242 5 1 97.5 83 LEU B O 1
ATOM 4259 N N . TRP B 1 84 ? 17.594 -7.531 3.49 1 98 84 TRP B N 1
ATOM 4260 C CA . TRP B 1 84 ? 16.531 -7.016 2.621 1 98 84 TRP B CA 1
ATOM 4261 C C . TRP B 1 84 ? 15.586 -8.133 2.193 1 98 84 TRP B C 1
ATOM 4263 O O . TRP B 1 84 ? 14.367 -7.977 2.264 1 98 84 TRP B O 1
ATOM 4273 N N . LEU B 1 85 ? 16.156 -9.211 1.753 1 98.44 85 LEU B N 1
ATOM 4274 C CA . LEU B 1 85 ? 15.281 -10.281 1.275 1 98.44 85 LEU B CA 1
ATOM 4275 C C . LEU B 1 85 ? 14.414 -10.82 2.408 1 98.44 85 LEU B C 1
ATOM 4277 O O . LEU B 1 85 ? 13.266 -11.203 2.188 1 98.44 85 LEU B O 1
ATOM 4281 N N . PHE B 1 86 ? 14.969 -10.852 3.596 1 98 86 PHE B N 1
ATOM 4282 C CA . PHE B 1 86 ? 14.172 -11.297 4.734 1 98 86 PHE B CA 1
ATOM 4283 C C . PHE B 1 86 ? 12.992 -10.352 4.973 1 98 86 PHE B C 1
ATOM 4285 O O . PHE B 1 86 ? 11.867 -10.797 5.184 1 98 86 PHE B O 1
ATOM 4292 N N . ILE B 1 87 ? 13.203 -9.039 4.922 1 98.19 87 ILE B N 1
ATOM 4293 C CA . ILE B 1 87 ? 12.141 -8.055 5.074 1 98.19 87 ILE B CA 1
ATOM 4294 C C . ILE B 1 87 ? 11.117 -8.227 3.953 1 98.19 87 ILE B C 1
ATOM 4296 O O . ILE B 1 87 ? 9.906 -8.227 4.203 1 98.19 87 ILE B O 1
ATOM 4300 N N . ALA B 1 88 ? 11.633 -8.367 2.746 1 98.69 88 ALA B N 1
ATOM 4301 C CA . ALA B 1 88 ? 10.75 -8.594 1.604 1 98.69 88 ALA B CA 1
ATOM 4302 C C . ALA B 1 88 ? 9.898 -9.844 1.81 1 98.69 88 ALA B C 1
ATOM 4304 O O . ALA B 1 88 ? 8.703 -9.836 1.506 1 98.69 88 ALA B O 1
ATOM 4305 N N . THR B 1 89 ? 10.492 -10.875 2.365 1 98.38 89 THR B N 1
ATOM 4306 C CA . THR B 1 89 ? 9.797 -12.133 2.631 1 98.38 89 THR B CA 1
ATOM 4307 C C . THR B 1 89 ? 8.648 -11.914 3.604 1 98.38 89 THR B C 1
ATOM 4309 O O . THR B 1 89 ? 7.539 -12.414 3.385 1 98.38 89 THR B O 1
ATOM 4312 N N . ILE B 1 90 ? 8.875 -11.188 4.641 1 98.12 90 ILE B N 1
ATOM 4313 C CA . ILE B 1 90 ? 7.848 -10.898 5.641 1 98.12 90 ILE B CA 1
ATOM 4314 C C . ILE B 1 90 ? 6.672 -10.188 4.98 1 98.12 90 ILE B C 1
ATOM 4316 O O . ILE B 1 90 ? 5.512 -10.516 5.242 1 98.12 90 ILE B O 1
ATOM 4320 N N . LEU B 1 91 ? 6.965 -9.258 4.113 1 98.56 91 LEU B N 1
ATOM 4321 C CA . LEU B 1 91 ? 5.93 -8.5 3.42 1 98.56 91 LEU B CA 1
ATOM 4322 C C . LEU B 1 91 ? 5.109 -9.406 2.508 1 98.56 91 LEU B C 1
ATOM 4324 O O . LEU B 1 91 ? 3.885 -9.297 2.449 1 98.56 91 LEU B O 1
ATOM 4328 N N . VAL B 1 92 ? 5.754 -10.312 1.798 1 98.44 92 VAL B N 1
ATOM 4329 C CA . VAL B 1 92 ? 5.039 -11.219 0.901 1 98.44 92 VAL B CA 1
ATOM 4330 C C . VAL B 1 92 ? 4.176 -12.18 1.716 1 98.44 92 VAL B C 1
ATOM 4332 O O . VAL B 1 92 ? 3.029 -12.453 1.353 1 98.44 92 VAL B O 1
ATOM 4335 N N . ILE B 1 93 ? 4.703 -12.703 2.799 1 97.62 93 ILE B N 1
ATOM 4336 C CA . ILE B 1 93 ? 3.922 -13.602 3.646 1 97.62 93 ILE B CA 1
ATOM 4337 C C . ILE B 1 93 ? 2.709 -12.859 4.203 1 97.62 93 ILE B C 1
ATOM 4339 O O . ILE B 1 93 ? 1.622 -13.43 4.32 1 97.62 93 ILE B O 1
ATOM 4343 N N . PHE B 1 94 ? 2.85 -11.57 4.52 1 97.62 94 PHE B N 1
ATOM 4344 C CA . PHE B 1 94 ? 1.759 -10.75 5.035 1 97.62 94 PHE B CA 1
ATOM 4345 C C . PHE B 1 94 ? 0.658 -10.602 3.994 1 97.62 94 PHE B C 1
ATOM 4347 O O . PHE B 1 94 ? -0.506 -10.383 4.34 1 97.62 94 PHE B O 1
ATOM 4354 N N . MET B 1 95 ? 0.928 -10.766 2.74 1 97.81 95 MET B N 1
ATOM 4355 C CA . MET B 1 95 ? -0.071 -10.703 1.678 1 97.81 95 MET B CA 1
ATOM 4356 C C . MET B 1 95 ? -1.151 -11.758 1.88 1 97.81 95 MET B C 1
ATOM 4358 O O . MET B 1 95 ? -2.273 -11.602 1.396 1 97.81 95 MET B O 1
ATOM 4362 N N . ASN B 1 96 ? -0.808 -12.805 2.639 1 96.69 96 ASN B N 1
ATOM 4363 C CA . ASN B 1 96 ? -1.84 -13.797 2.934 1 96.69 96 ASN B CA 1
ATOM 4364 C C . ASN B 1 96 ? -3.01 -13.172 3.689 1 96.69 96 ASN B C 1
ATOM 4366 O O . ASN B 1 96 ? -4.164 -13.562 3.486 1 96.69 96 ASN B O 1
ATOM 4370 N N . ALA B 1 97 ? -2.686 -12.258 4.578 1 97.25 97 ALA B N 1
ATOM 4371 C CA . ALA B 1 97 ? -3.754 -11.508 5.238 1 97.25 97 ALA B CA 1
ATOM 4372 C C . ALA B 1 97 ? -4.559 -10.695 4.23 1 97.25 97 ALA B C 1
ATOM 4374 O O . ALA B 1 97 ? -5.785 -10.594 4.34 1 97.25 97 ALA B O 1
ATOM 4375 N N . GLY B 1 98 ? -3.869 -10.102 3.273 1 98.12 98 GLY B N 1
ATOM 4376 C CA . GLY B 1 98 ? -4.539 -9.336 2.238 1 98.12 98 GLY B CA 1
ATOM 4377 C C . GLY B 1 98 ? -5.492 -10.164 1.398 1 98.12 98 GLY B C 1
ATOM 4378 O O . GLY B 1 98 ? -6.645 -9.781 1.191 1 98.12 98 GLY B O 1
ATOM 4379 N N . PHE B 1 99 ? -5.062 -11.328 0.973 1 97.75 99 PHE B N 1
ATOM 4380 C CA . PHE B 1 99 ? -5.902 -12.227 0.187 1 97.75 99 PHE B CA 1
ATOM 4381 C C . PHE B 1 99 ? -7.121 -12.672 0.988 1 97.75 99 PHE B C 1
ATOM 4383 O O . PHE B 1 99 ? -8.242 -12.672 0.474 1 97.75 99 PHE B O 1
ATOM 4390 N N . ALA B 1 100 ? -6.887 -13 2.225 1 97.88 100 ALA B N 1
ATOM 4391 C CA . ALA B 1 100 ? -7.973 -13.453 3.088 1 97.88 100 ALA B CA 1
ATOM 4392 C C . ALA B 1 100 ? -9.047 -12.383 3.227 1 97.88 100 ALA B C 1
ATOM 4394 O O . ALA B 1 100 ? -10.242 -12.672 3.105 1 97.88 100 ALA B O 1
ATOM 4395 N N . MET B 1 101 ? -8.625 -11.164 3.383 1 98.19 101 MET B N 1
ATOM 4396 C CA . MET B 1 101 ? -9.562 -10.07 3.615 1 98.19 101 MET B CA 1
ATOM 4397 C C . MET B 1 101 ? -10.289 -9.688 2.328 1 98.19 101 MET B C 1
ATOM 4399 O O . MET B 1 101 ? -11.5 -9.453 2.338 1 98.19 101 MET B O 1
ATOM 4403 N N . VAL B 1 102 ? -9.586 -9.656 1.222 1 98.06 102 VAL B N 1
ATOM 4404 C CA . VAL B 1 102 ? -10.219 -9.328 -0.052 1 98.06 102 VAL B CA 1
ATOM 4405 C C . VAL B 1 102 ? -11.242 -10.398 -0.413 1 98.06 102 VAL B C 1
ATOM 4407 O O . VAL B 1 102 ? -12.391 -10.094 -0.743 1 98.06 102 VAL B O 1
ATOM 4410 N N . GLU B 1 103 ? -10.867 -11.672 -0.301 1 97.56 103 GLU B N 1
ATOM 4411 C CA . GLU B 1 103 ? -11.75 -12.773 -0.685 1 97.56 103 GLU B CA 1
ATOM 4412 C C . GLU B 1 103 ? -12.969 -12.852 0.238 1 97.56 103 GLU B C 1
ATOM 4414 O O . GLU B 1 103 ? -14.102 -12.953 -0.23 1 97.56 103 GLU B O 1
ATOM 4419 N N . ALA B 1 104 ? -12.695 -12.742 1.542 1 97.38 104 ALA B N 1
ATOM 4420 C CA . ALA B 1 104 ? -13.805 -12.812 2.488 1 97.38 104 ALA B CA 1
ATOM 4421 C C . ALA B 1 104 ? -14.734 -11.617 2.332 1 97.38 104 ALA B C 1
ATOM 4423 O O . ALA B 1 104 ? -15.961 -11.773 2.305 1 97.38 104 ALA B O 1
ATOM 4424 N N . GLY B 1 105 ? -14.188 -10.453 2.201 1 97.38 105 GLY B N 1
ATOM 4425 C CA . GLY B 1 105 ? -14.992 -9.242 2.109 1 97.38 105 GLY B CA 1
ATOM 4426 C C . GLY B 1 105 ? -15.852 -9.188 0.86 1 97.38 105 GLY B C 1
ATOM 4427 O O . GLY B 1 105 ? -16.953 -8.656 0.887 1 97.38 105 GLY B O 1
ATOM 4428 N N . MET B 1 106 ? -15.406 -9.781 -0.241 1 96.75 106 MET B N 1
ATOM 4429 C CA . MET B 1 106 ? -16.078 -9.695 -1.531 1 96.75 106 MET B CA 1
ATOM 4430 C C . MET B 1 106 ? -17.031 -10.875 -1.725 1 96.75 106 MET B C 1
ATOM 4432 O O . MET B 1 106 ? -17.672 -10.992 -2.768 1 96.75 106 MET B O 1
ATOM 4436 N N . CYS B 1 107 ? -17.141 -11.75 -0.726 1 96.5 107 CYS B N 1
ATOM 4437 C CA . CYS B 1 107 ? -18.062 -12.875 -0.776 1 96.5 107 CYS B CA 1
ATOM 4438 C C . CYS B 1 107 ? -19.172 -12.727 0.252 1 96.5 107 CYS B C 1
ATOM 4440 O O . CYS B 1 107 ? -19.141 -11.797 1.066 1 96.5 107 CYS B O 1
ATOM 4442 N N . ARG B 1 108 ? -20.219 -13.633 0.157 1 95.31 108 ARG B N 1
ATOM 4443 C CA . ARG B 1 108 ? -21.375 -13.562 1.027 1 95.31 108 ARG B CA 1
ATOM 4444 C C . ARG B 1 108 ? -21.031 -13.953 2.459 1 95.31 108 ARG B C 1
ATOM 4446 O O . ARG B 1 108 ? -20.172 -14.812 2.678 1 95.31 108 ARG B O 1
ATOM 4453 N N . GLN B 1 109 ? -21.641 -13.383 3.371 1 95.06 109 GLN B N 1
ATOM 4454 C CA . GLN B 1 109 ? -21.359 -13.492 4.797 1 95.06 109 GLN B CA 1
ATOM 4455 C C . GLN B 1 109 ? -21.406 -14.953 5.25 1 95.06 109 GLN B C 1
ATOM 4457 O O . GLN B 1 109 ? -20.625 -15.359 6.109 1 95.06 109 GLN B O 1
ATOM 4462 N N . LYS B 1 110 ? -22.312 -15.789 4.723 1 94.19 110 LYS B N 1
ATOM 4463 C CA . LYS B 1 110 ? -22.578 -17.156 5.172 1 94.19 110 LYS B CA 1
ATOM 4464 C C . LYS B 1 110 ? -21.406 -18.078 4.805 1 94.19 110 LYS B C 1
ATOM 4466 O O . LYS B 1 110 ? -21.391 -19.234 5.199 1 94.19 110 LYS B O 1
ATOM 4471 N N . ASN B 1 111 ? -20.375 -17.562 4.07 1 97 111 ASN B N 1
ATOM 4472 C CA . ASN B 1 111 ? -19.234 -18.344 3.631 1 97 111 ASN B CA 1
ATOM 4473 C C . ASN B 1 111 ? -17.922 -17.781 4.172 1 97 111 ASN B C 1
ATOM 4475 O O . ASN B 1 111 ? -16.844 -18.219 3.775 1 97 111 ASN B O 1
ATOM 4479 N N . ALA B 1 112 ? -17.969 -16.797 5.059 1 96.31 112 ALA B N 1
ATOM 4480 C CA . ALA B 1 112 ? -16.797 -16.047 5.516 1 96.31 112 ALA B CA 1
ATOM 4481 C C . ALA B 1 112 ? -15.82 -16.969 6.25 1 96.31 112 ALA B C 1
ATOM 4483 O O . ALA B 1 112 ? -14.609 -16.922 5.996 1 96.31 112 ALA B O 1
ATOM 4484 N N . VAL B 1 113 ? -16.312 -17.844 7.082 1 96.19 113 VAL B N 1
ATOM 4485 C CA . VAL B 1 113 ? -15.461 -18.734 7.855 1 96.19 113 VAL B CA 1
ATOM 4486 C C . VAL B 1 113 ? -14.695 -19.672 6.914 1 96.19 113 VAL B C 1
ATOM 4488 O O . VAL B 1 113 ? -13.492 -19.875 7.07 1 96.19 113 VAL B O 1
ATOM 4491 N N . ASN B 1 114 ? -15.367 -20.219 5.996 1 97.38 114 ASN B N 1
ATOM 4492 C CA . ASN B 1 114 ? -14.766 -21.141 5.047 1 97.38 114 ASN B CA 1
ATOM 4493 C C . ASN B 1 114 ? -13.641 -20.469 4.254 1 97.38 114 ASN B C 1
ATOM 4495 O O . ASN B 1 114 ? -12.57 -21.062 4.082 1 97.38 114 ASN B O 1
ATOM 4499 N N . ILE B 1 115 ? -13.883 -19.312 3.795 1 96.88 115 ILE B N 1
ATOM 4500 C CA . ILE B 1 115 ? -12.906 -18.578 2.99 1 96.88 115 ILE B CA 1
ATOM 4501 C C . ILE B 1 115 ? -11.68 -18.25 3.84 1 96.88 115 ILE B C 1
ATOM 4503 O O . ILE B 1 115 ? -10.539 -18.438 3.404 1 96.88 115 ILE B O 1
ATOM 4507 N N . LEU B 1 116 ? -11.898 -17.766 5.066 1 97 116 LEU B N 1
ATOM 4508 C CA . LEU B 1 116 ? -10.805 -17.422 5.977 1 97 116 LEU B CA 1
ATOM 4509 C C . LEU B 1 116 ? -9.992 -18.672 6.328 1 97 116 LEU B C 1
ATOM 4511 O O . LEU B 1 116 ? -8.766 -18.625 6.363 1 97 116 LEU B O 1
ATOM 4515 N N . ALA B 1 117 ? -10.656 -19.766 6.531 1 96.12 117 ALA B N 1
ATOM 4516 C CA . ALA B 1 117 ? -9.984 -21.031 6.848 1 96.12 117 ALA B CA 1
ATOM 4517 C C . ALA B 1 117 ? -9.102 -21.484 5.688 1 96.12 117 ALA B C 1
ATOM 4519 O O . ALA B 1 117 ? -7.957 -21.891 5.891 1 96.12 117 ALA B O 1
ATOM 4520 N N . LYS B 1 118 ? -9.578 -21.422 4.492 1 96.12 118 LYS B N 1
ATOM 4521 C CA . LYS B 1 118 ? -8.805 -21.797 3.318 1 96.12 118 LYS B CA 1
ATOM 4522 C C . LYS B 1 118 ? -7.547 -20.938 3.184 1 96.12 118 LYS B C 1
ATOM 4524 O O . LYS B 1 118 ? -6.449 -21.469 2.979 1 96.12 118 LYS B O 1
ATOM 4529 N N . ASN B 1 119 ? -7.727 -19.672 3.352 1 96.12 119 ASN B N 1
ATOM 4530 C CA . ASN B 1 119 ? -6.609 -18.75 3.176 1 96.12 119 ASN B CA 1
ATOM 4531 C C . ASN B 1 119 ? -5.531 -18.953 4.23 1 96.12 119 ASN B C 1
ATOM 4533 O O . ASN B 1 119 ? -4.34 -18.891 3.928 1 96.12 119 ASN B O 1
ATOM 4537 N N . LEU B 1 120 ? -5.945 -19.219 5.445 1 93.88 120 LEU B N 1
ATOM 4538 C CA . LEU B 1 120 ? -4.988 -19.406 6.527 1 93.88 120 LEU B CA 1
ATOM 4539 C C . LEU B 1 120 ? -4.277 -20.75 6.387 1 93.88 120 LEU B C 1
ATOM 4541 O O . LEU B 1 120 ? -3.055 -20.828 6.543 1 93.88 120 LEU B O 1
ATOM 4545 N N . PHE B 1 121 ? -4.992 -21.734 6.016 1 96 121 PHE B N 1
ATOM 4546 C CA . PHE B 1 121 ? -4.449 -23.094 5.98 1 96 121 PHE B CA 1
ATOM 4547 C C . PHE B 1 121 ? -3.576 -23.297 4.75 1 96 121 PHE B C 1
ATOM 4549 O O . PHE B 1 121 ? -2.605 -24.062 4.789 1 96 121 PHE B O 1
ATOM 4556 N N . VAL B 1 122 ? -3.902 -22.656 3.721 1 95.62 122 VAL B N 1
ATOM 4557 C CA . VAL B 1 122 ? -3.229 -22.859 2.443 1 95.62 122 VAL B CA 1
ATOM 4558 C C . VAL B 1 122 ? -1.749 -22.5 2.578 1 95.62 122 VAL B C 1
ATOM 4560 O O . VAL B 1 122 ? -0.886 -23.188 2.031 1 95.62 122 VAL B O 1
ATOM 4563 N N . PHE B 1 123 ? -1.383 -21.422 3.266 1 95.25 123 PHE B N 1
ATOM 4564 C CA . PHE B 1 123 ? 0.024 -21.062 3.395 1 95.25 123 PHE B CA 1
ATOM 4565 C C . PHE B 1 123 ? 0.783 -22.125 4.188 1 95.25 123 PHE B C 1
ATOM 4567 O O . PHE B 1 123 ? 1.938 -22.422 3.883 1 95.25 123 PHE B O 1
ATOM 4574 N N . ALA B 1 124 ? 0.123 -22.672 5.227 1 96.25 124 ALA B N 1
ATOM 4575 C CA . ALA B 1 124 ? 0.735 -23.75 6.004 1 96.25 124 ALA B CA 1
ATOM 4576 C C . ALA B 1 124 ? 1.038 -24.953 5.125 1 96.25 124 ALA B C 1
ATOM 4578 O O . ALA B 1 124 ? 2.111 -25.562 5.23 1 96.25 124 ALA B O 1
ATOM 4579 N N . LEU B 1 125 ? 0.154 -25.25 4.242 1 96.88 125 LEU B N 1
ATOM 4580 C CA . LEU B 1 125 ? 0.318 -26.391 3.33 1 96.88 125 LEU B CA 1
ATOM 4581 C C . LEU B 1 125 ? 1.409 -26.094 2.305 1 96.88 125 LEU B C 1
ATOM 4583 O O . LEU B 1 125 ? 2.26 -26.953 2.041 1 96.88 125 LEU B O 1
ATOM 4587 N N . ALA B 1 126 ? 1.361 -24.922 1.775 1 97.12 126 ALA B N 1
ATOM 4588 C CA . ALA B 1 126 ? 2.289 -24.531 0.714 1 97.12 126 ALA B CA 1
ATOM 4589 C C . ALA B 1 126 ? 3.732 -24.578 1.208 1 97.12 126 ALA B C 1
ATOM 4591 O O . ALA B 1 126 ? 4.613 -25.125 0.534 1 97.12 126 ALA B O 1
ATOM 4592 N N . VAL B 1 127 ? 3.988 -24.016 2.373 1 97.69 127 VAL B N 1
ATOM 4593 C CA . VAL B 1 127 ? 5.348 -23.953 2.898 1 97.69 127 VAL B CA 1
ATOM 4594 C C . VAL B 1 127 ? 5.852 -25.359 3.191 1 97.69 127 VAL B C 1
ATOM 4596 O O . VAL B 1 127 ? 7.016 -25.688 2.932 1 97.69 127 VAL B O 1
ATOM 4599 N N . THR B 1 128 ? 4.941 -26.203 3.674 1 98.19 128 THR B N 1
ATOM 4600 C CA . THR B 1 128 ? 5.312 -27.578 3.99 1 98.19 128 THR B CA 1
ATOM 4601 C C . THR B 1 128 ? 5.617 -28.359 2.717 1 98.19 128 THR B C 1
ATOM 4603 O O . THR B 1 128 ? 6.66 -29.016 2.613 1 98.19 128 THR B O 1
ATOM 4606 N N . ALA B 1 129 ? 4.723 -28.297 1.774 1 98.44 129 ALA B N 1
ATOM 4607 C CA . ALA B 1 129 ? 4.906 -29.016 0.518 1 98.44 129 ALA B CA 1
ATOM 4608 C C . ALA B 1 129 ? 6.152 -28.531 -0.218 1 98.44 129 ALA B C 1
ATOM 4610 O O . ALA B 1 129 ? 6.902 -29.328 -0.785 1 98.44 129 ALA B O 1
ATOM 4611 N N . TYR B 1 130 ? 6.332 -27.234 -0.2 1 98.12 130 TYR B N 1
ATOM 4612 C CA . TYR B 1 130 ? 7.473 -26.625 -0.881 1 98.12 130 TYR B CA 1
ATOM 4613 C C . TYR B 1 130 ? 8.781 -27.016 -0.2 1 98.12 130 TYR B C 1
ATOM 4615 O O . TYR B 1 130 ? 9.812 -27.172 -0.862 1 98.12 130 TYR B O 1
ATOM 4623 N N . TRP B 1 131 ? 8.789 -27.172 1.117 1 98.12 131 TRP B N 1
ATOM 4624 C CA . TRP B 1 131 ? 9.945 -27.594 1.896 1 98.12 131 TRP B CA 1
ATOM 4625 C C . TRP B 1 131 ? 10.305 -29.047 1.602 1 98.12 131 TRP B C 1
ATOM 4627 O O . TRP B 1 131 ? 11.477 -29.391 1.449 1 98.12 131 TRP B O 1
ATOM 4637 N N . VAL B 1 132 ? 9.258 -29.875 1.438 1 98.25 132 VAL B N 1
ATOM 4638 C CA . VAL B 1 132 ? 9.453 -31.312 1.256 1 98.25 132 VAL B CA 1
ATOM 4639 C C . VAL B 1 132 ? 9.992 -31.578 -0.147 1 98.25 132 VAL B C 1
ATOM 4641 O O . VAL B 1 132 ? 10.961 -32.312 -0.313 1 98.25 132 VAL B O 1
ATOM 4644 N N . ILE B 1 133 ? 9.383 -30.891 -1.147 1 98.44 133 ILE B N 1
ATOM 4645 C CA . ILE B 1 133 ? 9.797 -31.344 -2.475 1 98.44 133 ILE B CA 1
ATOM 4646 C C . ILE B 1 133 ? 9.758 -30.156 -3.447 1 98.44 133 ILE B C 1
ATOM 4648 O O . ILE B 1 133 ? 10.5 -30.141 -4.434 1 98.44 133 ILE B O 1
ATOM 4652 N N . GLY B 1 134 ? 8.906 -29.188 -3.279 1 98.69 134 GLY B N 1
ATOM 4653 C CA . GLY B 1 134 ? 8.672 -28.125 -4.254 1 98.69 134 GLY B CA 1
ATOM 4654 C C . GLY B 1 134 ? 9.914 -27.312 -4.566 1 98.69 134 GLY B C 1
ATOM 4655 O O . GLY B 1 134 ? 10.211 -27.062 -5.734 1 98.69 134 GLY B O 1
ATOM 4656 N N . TYR B 1 135 ? 10.594 -26.906 -3.508 1 98.44 135 TYR B N 1
ATOM 4657 C CA . TYR B 1 135 ? 11.797 -26.109 -3.701 1 98.44 135 TYR B CA 1
ATOM 4658 C C . TYR B 1 135 ? 12.828 -26.875 -4.531 1 98.44 135 TYR B C 1
ATOM 4660 O O . TYR B 1 135 ? 13.469 -26.297 -5.414 1 98.44 135 TYR B O 1
ATOM 4668 N N . SER B 1 136 ? 12.977 -28.141 -4.293 1 98.19 136 SER B N 1
ATOM 4669 C CA . SER B 1 136 ? 13.922 -28.984 -5.008 1 98.19 136 SER B CA 1
ATOM 4670 C C . SER B 1 136 ? 13.547 -29.125 -6.477 1 98.19 136 SER B C 1
ATOM 4672 O O . SER B 1 136 ? 14.414 -29.125 -7.352 1 98.19 136 SER B O 1
ATOM 4674 N N . LEU B 1 137 ? 12.305 -29.219 -6.734 1 98.62 137 LEU B N 1
ATOM 4675 C CA . LEU B 1 137 ? 11.836 -29.359 -8.109 1 98.62 137 LEU B CA 1
ATOM 4676 C C . LEU B 1 137 ? 11.992 -28.047 -8.867 1 98.62 137 LEU B C 1
ATOM 4678 O O . LEU B 1 137 ? 12.148 -28.047 -10.094 1 98.62 137 LEU B O 1
ATOM 4682 N N . MET B 1 138 ? 12 -26.938 -8.172 1 98.5 138 MET B N 1
ATOM 4683 C CA . MET B 1 138 ? 12.078 -25.641 -8.836 1 98.5 138 MET B CA 1
ATOM 4684 C C . MET B 1 138 ? 13.523 -25.188 -9 1 98.5 138 MET B C 1
ATOM 4686 O O . MET B 1 138 ? 13.898 -24.625 -10.031 1 98.5 138 MET B O 1
ATOM 4690 N N . TYR B 1 139 ? 14.414 -25.484 -8.008 1 97.56 139 TYR B N 1
ATOM 4691 C CA . TYR B 1 139 ? 15.734 -24.891 -7.992 1 97.56 139 TYR B CA 1
ATOM 4692 C C . TYR B 1 139 ? 16.828 -25.953 -7.863 1 97.56 139 TYR B C 1
ATOM 4694 O O . TYR B 1 139 ? 18 -25.625 -7.676 1 97.56 139 TYR B O 1
ATOM 4702 N N . GLY B 1 140 ? 16.453 -27.219 -7.949 1 97.38 140 GLY B N 1
ATOM 4703 C CA . GLY B 1 140 ? 17.406 -28.297 -7.859 1 97.38 140 GLY B CA 1
ATOM 4704 C C . GLY B 1 140 ? 18.234 -28.469 -9.117 1 97.38 140 GLY B C 1
ATOM 4705 O O . GLY B 1 140 ? 18.297 -27.562 -9.953 1 97.38 140 GLY B O 1
ATOM 4706 N N . GLY B 1 141 ? 18.938 -29.578 -9.102 1 97.12 141 GLY B N 1
ATOM 4707 C CA . GLY B 1 141 ? 19.75 -29.906 -10.258 1 97.12 141 GLY B CA 1
ATOM 4708 C C . GLY B 1 141 ? 18.953 -30.453 -11.422 1 97.12 141 GLY B C 1
ATOM 4709 O O . GLY B 1 141 ? 17.844 -30.953 -11.242 1 97.12 141 GLY B O 1
ATOM 4710 N N . SER B 1 142 ? 19.484 -30.375 -12.602 1 97.88 142 SER B N 1
ATOM 4711 C CA . SER B 1 142 ? 18.797 -30.781 -13.82 1 97.88 142 SER B CA 1
ATOM 4712 C C . SER B 1 142 ? 18.578 -32.281 -13.867 1 97.88 142 SER B C 1
ATOM 4714 O O . SER B 1 142 ? 19.516 -33.062 -13.641 1 97.88 142 SER B O 1
ATOM 4716 N N . VAL B 1 143 ? 17.375 -32.688 -14.094 1 97.88 143 VAL B N 1
ATOM 4717 C CA . VAL B 1 143 ? 17.016 -34.094 -14.398 1 97.88 143 VAL B CA 1
ATOM 4718 C C . VAL B 1 143 ? 16.766 -34.25 -15.891 1 97.88 143 VAL B C 1
ATOM 4720 O O . VAL B 1 143 ? 17.297 -35.156 -16.531 1 97.88 143 VAL B O 1
ATOM 4723 N N . ILE B 1 144 ? 15.914 -33.375 -16.438 1 97.75 144 ILE B N 1
ATOM 4724 C CA . ILE B 1 144 ? 15.719 -33.156 -17.875 1 97.75 144 ILE B CA 1
ATOM 4725 C C . ILE B 1 144 ? 16.094 -31.719 -18.219 1 97.75 144 ILE B C 1
ATOM 4727 O O . ILE B 1 144 ? 15.406 -30.781 -17.797 1 97.75 144 ILE B O 1
ATOM 4731 N N . ASP B 1 145 ? 17.062 -31.578 -18.984 1 96.25 145 ASP B N 1
ATOM 4732 C CA . ASP B 1 145 ? 17.672 -30.266 -19.234 1 96.25 145 ASP B CA 1
ATOM 4733 C C . ASP B 1 145 ? 16.625 -29.234 -19.625 1 96.25 145 ASP B C 1
ATOM 4735 O O . ASP B 1 145 ? 15.891 -29.438 -20.609 1 96.25 145 ASP B O 1
ATOM 4739 N N . GLY B 1 146 ? 16.562 -28.219 -18.781 1 96.69 146 GLY B N 1
ATOM 4740 C CA . GLY B 1 146 ? 15.695 -27.078 -19.062 1 96.69 146 GLY B CA 1
ATOM 4741 C C . GLY B 1 146 ? 14.25 -27.312 -18.672 1 96.69 146 GLY B C 1
ATOM 4742 O O . GLY B 1 146 ? 13.461 -26.359 -18.609 1 96.69 146 GLY B O 1
ATOM 4743 N N . TRP B 1 147 ? 13.914 -28.562 -18.312 1 96.94 147 TRP B N 1
ATOM 4744 C CA . TRP B 1 147 ? 12.484 -28.859 -18.234 1 96.94 147 TRP B CA 1
ATOM 4745 C C . TRP B 1 147 ? 12.117 -29.391 -16.844 1 96.94 147 TRP B C 1
ATOM 4747 O O . TRP B 1 147 ? 11.023 -29.109 -16.344 1 96.94 147 TRP B O 1
ATOM 4757 N N . LEU B 1 148 ? 12.969 -30.188 -16.297 1 98.19 148 LEU B N 1
ATOM 4758 C CA . LEU B 1 148 ? 12.688 -30.812 -15.008 1 98.19 148 LEU B CA 1
ATOM 4759 C C . LEU B 1 148 ? 13.914 -30.781 -14.102 1 98.19 148 LEU B C 1
ATOM 4761 O O . LEU B 1 148 ? 15.016 -31.141 -14.539 1 98.19 148 LEU B O 1
ATOM 4765 N N . TYR B 1 149 ? 13.773 -30.406 -12.875 1 98.25 149 TYR B N 1
ATOM 4766 C CA . TYR B 1 149 ? 14.852 -30.281 -11.898 1 98.25 149 TYR B CA 1
ATOM 4767 C C . TYR B 1 149 ? 14.5 -31.016 -10.609 1 98.25 149 TYR B C 1
ATOM 4769 O O . TYR B 1 149 ? 13.32 -31.234 -10.312 1 98.25 149 TYR B O 1
ATOM 4777 N N . PHE B 1 150 ? 15.547 -31.453 -9.891 1 97.88 150 PHE B N 1
ATOM 4778 C CA . PHE B 1 150 ? 15.328 -32.156 -8.617 1 97.88 150 PHE B CA 1
ATOM 4779 C C . PHE B 1 150 ? 16.656 -32.344 -7.879 1 97.88 150 PHE B C 1
ATOM 4781 O O . PHE B 1 150 ? 17.672 -32.625 -8.5 1 97.88 150 PHE B O 1
ATOM 4788 N N . GLN B 1 151 ? 16.703 -32.062 -6.629 1 95.62 151 GLN B N 1
ATOM 4789 C CA . GLN B 1 151 ? 17.938 -32.219 -5.863 1 95.62 151 GLN B CA 1
ATOM 4790 C C . GLN B 1 151 ? 17.641 -32.844 -4.492 1 95.62 151 GLN B C 1
ATOM 4792 O O . GLN B 1 151 ? 18.062 -32.312 -3.467 1 95.62 151 GLN B O 1
ATOM 4797 N N . GLY B 1 152 ? 16.797 -33.875 -4.402 1 94.94 152 GLY B N 1
ATOM 4798 C CA . GLY B 1 152 ? 16.484 -34.562 -3.15 1 94.94 152 GLY B CA 1
ATOM 4799 C C . GLY B 1 152 ? 15.328 -33.938 -2.41 1 94.94 152 GLY B C 1
ATOM 4800 O O . GLY B 1 152 ? 14.812 -32.875 -2.82 1 94.94 152 GLY B O 1
ATOM 4801 N N . LEU B 1 153 ? 14.938 -34.625 -1.374 1 96.94 153 LEU B N 1
ATOM 4802 C CA . LEU B 1 153 ? 13.844 -34.125 -0.548 1 96.94 153 LEU B CA 1
ATOM 4803 C C . LEU B 1 153 ? 14.359 -33.156 0.521 1 96.94 153 LEU B C 1
ATOM 4805 O O . LEU B 1 153 ? 15.523 -33.25 0.922 1 96.94 153 LEU B O 1
ATOM 4809 N N . PHE B 1 154 ? 13.578 -32.156 0.932 1 96.62 154 PHE B N 1
ATOM 4810 C CA . PHE B 1 154 ? 13.82 -31.203 2.01 1 96.62 154 PHE B CA 1
ATOM 4811 C C . PHE B 1 154 ? 14.906 -30.219 1.62 1 96.62 154 PHE B C 1
ATOM 4813 O O . PHE B 1 154 ? 15.805 -30.547 0.84 1 96.62 154 PHE B O 1
ATOM 4820 N N . VAL B 1 155 ? 14.93 -29.062 2.053 1 94.81 155 VAL B N 1
ATOM 4821 C CA . VAL B 1 155 ? 15.836 -27.969 1.743 1 94.81 155 VAL B CA 1
ATOM 4822 C C . VAL B 1 155 ? 17.078 -28.047 2.637 1 94.81 155 VAL B C 1
ATOM 4824 O O . VAL B 1 155 ? 16.953 -28.297 3.838 1 94.81 155 VAL B O 1
ATOM 4827 N N . ASP B 1 156 ? 18.281 -27.922 2.043 1 92.56 156 ASP B N 1
ATOM 4828 C CA . ASP B 1 156 ? 19.516 -27.828 2.795 1 92.56 156 ASP B CA 1
ATOM 4829 C C . ASP B 1 156 ? 19.781 -26.406 3.271 1 92.56 156 ASP B C 1
ATOM 4831 O O . ASP B 1 156 ? 19.984 -25.5 2.457 1 92.56 156 ASP B O 1
ATOM 4835 N N . PRO B 1 157 ? 19.828 -26.203 4.555 1 93.69 157 PRO B N 1
ATOM 4836 C CA . PRO B 1 157 ? 19.953 -24.828 5.082 1 93.69 157 PRO B CA 1
ATOM 4837 C C . PRO B 1 157 ? 21.406 -24.359 5.152 1 93.69 157 PRO B C 1
ATOM 4839 O O . PRO B 1 157 ? 21.688 -23.281 5.668 1 93.69 157 PRO B O 1
ATOM 4842 N N . ASP B 1 158 ? 22.438 -25.047 4.625 1 93.38 158 ASP B N 1
ATOM 4843 C CA . ASP B 1 158 ? 23.859 -24.734 4.746 1 93.38 158 ASP B CA 1
ATOM 4844 C C . ASP B 1 158 ? 24.172 -23.375 4.129 1 93.38 158 ASP B C 1
ATOM 4846 O O . ASP B 1 158 ? 24.062 -23.203 2.916 1 93.38 158 ASP B O 1
ATOM 4850 N N . PRO B 1 159 ? 24.625 -22.469 4.926 1 95.31 159 PRO B N 1
ATOM 4851 C CA . PRO B 1 159 ? 24.891 -21.125 4.41 1 95.31 159 PRO B CA 1
ATOM 4852 C C . PRO B 1 159 ? 26.281 -21.016 3.773 1 95.31 159 PRO B C 1
ATOM 4854 O O . PRO B 1 159 ? 26.641 -19.953 3.254 1 95.31 159 PRO B O 1
ATOM 4857 N N . SER B 1 160 ? 27.125 -22 3.77 1 94.12 160 SER B N 1
ATOM 4858 C CA . SER B 1 160 ? 28.531 -21.938 3.363 1 94.12 160 SER B CA 1
ATOM 4859 C C . SER B 1 160 ? 28.672 -21.453 1.925 1 94.12 160 SER B C 1
ATOM 4861 O O . SER B 1 160 ? 29.562 -20.656 1.616 1 94.12 160 SER B O 1
ATOM 4863 N N . GLY B 1 161 ? 27.859 -21.938 1.072 1 94 161 GLY B N 1
ATOM 4864 C CA . GLY B 1 161 ? 27.891 -21.516 -0.318 1 94 161 GLY B CA 1
ATOM 4865 C C . GLY B 1 161 ? 27.641 -20.031 -0.496 1 94 161 GLY B C 1
ATOM 4866 O O . GLY B 1 161 ? 28.266 -19.391 -1.349 1 94 161 GLY B O 1
ATOM 4867 N N . ALA B 1 162 ? 26.781 -19.516 0.277 1 95.69 162 ALA B N 1
ATOM 4868 C CA . ALA B 1 162 ? 26.469 -18.078 0.221 1 95.69 162 ALA B CA 1
ATOM 4869 C C . ALA B 1 162 ? 27.656 -17.25 0.699 1 95.69 162 ALA B C 1
ATOM 4871 O O . ALA B 1 162 ? 27.953 -16.203 0.121 1 95.69 162 ALA B O 1
ATOM 4872 N N . LEU B 1 163 ? 28.281 -17.719 1.736 1 95.31 163 LEU B N 1
ATOM 4873 C CA . LEU B 1 163 ? 29.438 -17.016 2.271 1 95.31 163 LEU B CA 1
ATOM 4874 C C . LEU B 1 163 ? 30.609 -17.062 1.288 1 95.31 163 LEU B C 1
ATOM 4876 O O . LEU B 1 163 ? 31.328 -16.078 1.13 1 95.31 163 LEU B O 1
ATOM 4880 N N . GLU B 1 164 ? 30.797 -18.125 0.596 1 95.44 164 GLU B N 1
ATOM 4881 C CA . GLU B 1 164 ? 31.828 -18.234 -0.432 1 95.44 164 GLU B CA 1
ATOM 4882 C C . GLU B 1 164 ? 31.547 -17.297 -1.604 1 95.44 164 GLU B C 1
ATOM 4884 O O . GLU B 1 164 ? 32.469 -16.688 -2.143 1 95.44 164 GLU B O 1
ATOM 4889 N N . CYS B 1 165 ? 30.312 -17.312 -1.942 1 95.75 165 CYS B N 1
ATOM 4890 C CA . CYS B 1 165 ? 29.875 -16.391 -2.975 1 95.75 165 CYS B CA 1
ATOM 4891 C C . CYS B 1 165 ? 30.234 -14.953 -2.613 1 95.75 165 CYS B C 1
ATOM 4893 O O . CYS B 1 165 ? 30.766 -14.219 -3.439 1 95.75 165 CYS B O 1
ATOM 4895 N N . ALA B 1 166 ? 29.984 -14.562 -1.421 1 94.81 166 ALA B N 1
ATOM 4896 C CA . ALA B 1 166 ? 30.297 -13.219 -0.939 1 94.81 166 ALA B CA 1
ATOM 4897 C C . ALA B 1 166 ? 31.797 -12.969 -0.944 1 94.81 166 ALA B C 1
ATOM 4899 O O . ALA B 1 166 ? 32.25 -11.875 -1.301 1 94.81 166 ALA B O 1
ATOM 4900 N N . ALA B 1 167 ? 32.531 -13.945 -0.592 1 94.44 167 ALA B N 1
ATOM 4901 C CA . ALA B 1 167 ? 33.969 -13.828 -0.521 1 94.44 167 ALA B CA 1
ATOM 4902 C C . ALA B 1 167 ? 34.562 -13.625 -1.908 1 94.44 167 ALA B C 1
ATOM 4904 O O . ALA B 1 167 ? 35.625 -12.992 -2.047 1 94.44 167 ALA B O 1
ATOM 4905 N N . ALA B 1 168 ? 33.875 -14.109 -2.854 1 93.88 168 ALA B N 1
ATOM 4906 C CA . ALA B 1 168 ? 34.344 -13.961 -4.234 1 93.88 168 ALA B CA 1
ATOM 4907 C C . ALA B 1 168 ? 34 -12.578 -4.773 1 93.88 168 ALA B C 1
ATOM 4909 O O . ALA B 1 168 ? 34.438 -12.211 -5.871 1 93.88 168 ALA B O 1
ATOM 4910 N N . GLY B 1 169 ? 33.188 -11.859 -4.094 1 89.31 169 GLY B N 1
ATOM 4911 C CA . GLY B 1 169 ? 32.875 -10.492 -4.48 1 89.31 169 GLY B CA 1
ATOM 4912 C C . GLY B 1 169 ? 31.609 -10.391 -5.301 1 89.31 169 GLY B C 1
ATOM 4913 O O . GLY B 1 169 ? 31.344 -9.359 -5.914 1 89.31 169 GLY B O 1
ATOM 4914 N N . ASP B 1 170 ? 30.844 -11.453 -5.285 1 89.06 170 ASP B N 1
ATOM 4915 C CA . ASP B 1 170 ? 29.594 -11.453 -6.039 1 89.06 170 ASP B CA 1
ATOM 4916 C C . ASP B 1 170 ? 28.469 -10.789 -5.246 1 89.06 170 ASP B C 1
ATOM 4918 O O . ASP B 1 170 ? 28.578 -10.625 -4.027 1 89.06 170 ASP B O 1
ATOM 4922 N N . THR B 1 171 ? 27.469 -10.344 -6.004 1 85.75 171 THR B N 1
ATOM 4923 C CA . THR B 1 171 ? 26.281 -9.766 -5.375 1 85.75 171 THR B CA 1
ATOM 4924 C C . THR B 1 171 ? 25.125 -10.773 -5.371 1 85.75 171 THR B C 1
ATOM 4926 O O . THR B 1 171 ? 25.172 -11.773 -6.09 1 85.75 171 THR B O 1
ATOM 4929 N N . GLY B 1 172 ? 24.219 -10.57 -4.488 1 91.88 172 GLY B N 1
ATOM 4930 C CA . GLY B 1 172 ? 23.047 -11.445 -4.441 1 91.88 172 GLY B CA 1
ATOM 4931 C C . GLY B 1 172 ? 23.344 -12.797 -3.816 1 91.88 172 GLY B C 1
ATOM 4932 O O . GLY B 1 172 ? 22.766 -13.805 -4.211 1 91.88 172 GLY B O 1
ATOM 4933 N N . CYS B 1 173 ? 24.328 -12.812 -2.914 1 95.38 173 CYS B N 1
ATOM 4934 C CA . CYS B 1 173 ? 24.703 -14.047 -2.234 1 95.38 173 CYS B CA 1
ATOM 4935 C C . CYS B 1 173 ? 23.75 -14.336 -1.071 1 95.38 173 CYS B C 1
ATOM 4937 O O . CYS B 1 173 ? 24 -13.914 0.058 1 95.38 173 CYS B O 1
ATOM 4939 N N . LEU B 1 174 ? 22.75 -15.133 -1.333 1 97.69 174 LEU B N 1
ATOM 4940 C CA . LEU B 1 174 ? 21.672 -15.375 -0.376 1 97.69 174 LEU B CA 1
ATOM 4941 C C . LEU B 1 174 ? 21.859 -16.703 0.337 1 97.69 174 LEU B C 1
ATOM 4943 O O . LEU B 1 174 ? 22.25 -17.703 -0.286 1 97.69 174 LEU B O 1
ATOM 4947 N N . VAL B 1 175 ? 21.672 -16.703 1.642 1 96.88 175 VAL B N 1
ATOM 4948 C CA . VAL B 1 175 ? 21.656 -17.969 2.352 1 96.88 175 VAL B CA 1
ATOM 4949 C C . VAL B 1 175 ? 20.422 -18.781 1.945 1 96.88 175 VAL B C 1
ATOM 4951 O O . VAL B 1 175 ? 19.344 -18.219 1.739 1 96.88 175 VAL B O 1
ATOM 4954 N N . PRO B 1 176 ? 20.516 -20.016 1.873 1 96 176 PRO B N 1
ATOM 4955 C CA . PRO B 1 176 ? 19.422 -20.844 1.368 1 96 176 PRO B CA 1
ATOM 4956 C C . PRO B 1 176 ? 18.141 -20.688 2.178 1 96 176 PRO B C 1
ATOM 4958 O O . PRO B 1 176 ? 17.031 -20.719 1.614 1 96 176 PRO B O 1
ATOM 4961 N N . ALA B 1 177 ? 18.25 -20.484 3.473 1 96.94 177 ALA B N 1
ATOM 4962 C CA . ALA B 1 177 ? 17.078 -20.391 4.34 1 96.94 177 ALA B CA 1
ATOM 4963 C C . ALA B 1 177 ? 16.203 -19.203 3.945 1 96.94 177 ALA B C 1
ATOM 4965 O O . ALA B 1 177 ? 14.969 -19.328 3.896 1 96.94 177 ALA B O 1
ATOM 4966 N N . VAL B 1 178 ? 16.797 -18.047 3.645 1 97.94 178 VAL B N 1
ATOM 4967 C CA . VAL B 1 178 ? 16 -16.875 3.303 1 97.94 178 VAL B CA 1
ATOM 4968 C C . VAL B 1 178 ? 15.438 -17.016 1.89 1 97.94 178 VAL B C 1
ATOM 4970 O O . VAL B 1 178 ? 14.312 -16.594 1.615 1 97.94 178 VAL B O 1
ATOM 4973 N N . ASP B 1 179 ? 16.25 -17.594 1 1 97.69 179 ASP B N 1
ATOM 4974 C CA . ASP B 1 179 ? 15.75 -17.828 -0.354 1 97.69 179 ASP B CA 1
ATOM 4975 C C . ASP B 1 179 ? 14.562 -18.781 -0.352 1 97.69 179 ASP B C 1
ATOM 4977 O O . ASP B 1 179 ? 13.562 -18.547 -1.029 1 97.69 179 ASP B O 1
ATOM 4981 N N . PHE B 1 180 ? 14.648 -19.844 0.438 1 97.62 180 PHE B N 1
ATOM 4982 C CA . PHE B 1 180 ? 13.555 -20.797 0.564 1 97.62 180 PHE B CA 1
ATOM 4983 C C . PHE B 1 180 ? 12.289 -20.109 1.063 1 97.62 180 PHE B C 1
ATOM 4985 O O . PHE B 1 180 ? 11.203 -20.312 0.505 1 97.62 180 PHE B O 1
ATOM 4992 N N . LEU B 1 181 ? 12.445 -19.375 2.139 1 98.06 181 LEU B N 1
ATOM 4993 C CA . LEU B 1 181 ? 11.289 -18.719 2.744 1 98.06 181 LEU B CA 1
ATOM 4994 C C . LEU B 1 181 ? 10.625 -17.766 1.76 1 98.06 181 LEU B C 1
ATOM 4996 O O . LEU B 1 181 ? 9.398 -17.734 1.65 1 98.06 181 LEU B O 1
ATOM 5000 N N . PHE B 1 182 ? 11.43 -17.016 1.05 1 98.44 182 PHE B N 1
ATOM 5001 C CA . PHE B 1 182 ? 10.945 -16.078 0.056 1 98.44 182 PHE B CA 1
ATOM 5002 C C . PHE B 1 182 ? 10.188 -16.797 -1.053 1 98.44 182 PHE B C 1
ATOM 5004 O O . PHE B 1 182 ? 9.062 -16.406 -1.396 1 98.44 182 PHE B O 1
ATOM 5011 N N . GLN B 1 183 ? 10.766 -17.812 -1.576 1 98.31 183 GLN B N 1
ATOM 5012 C CA . GLN B 1 183 ? 10.172 -18.562 -2.68 1 98.31 183 GLN B CA 1
ATOM 5013 C C . GLN B 1 183 ? 8.922 -19.312 -2.229 1 98.31 183 GLN B C 1
ATOM 5015 O O . GLN B 1 183 ? 7.973 -19.469 -3.004 1 98.31 183 GLN B O 1
ATOM 5020 N N . SER B 1 184 ? 8.891 -19.781 -1.014 1 98.19 184 SER B N 1
ATOM 5021 C CA . SER B 1 184 ? 7.711 -20.469 -0.494 1 98.19 184 SER B CA 1
ATOM 5022 C C . SER B 1 184 ? 6.512 -19.531 -0.427 1 98.19 184 SER B C 1
ATOM 5024 O O . SER B 1 184 ? 5.371 -19.969 -0.617 1 98.19 184 SER B O 1
ATOM 5026 N N . ALA B 1 185 ? 6.797 -18.266 -0.141 1 97.81 185 ALA B N 1
ATOM 5027 C CA . ALA B 1 185 ? 5.723 -17.266 -0.101 1 97.81 185 ALA B CA 1
ATOM 5028 C C . ALA B 1 185 ? 5.07 -17.109 -1.473 1 97.81 185 ALA B C 1
ATOM 5030 O O . ALA B 1 185 ? 3.857 -16.922 -1.572 1 97.81 185 ALA B O 1
ATOM 5031 N N . PHE B 1 186 ? 5.867 -17.25 -2.514 1 98.31 186 PHE B N 1
ATOM 5032 C CA . PHE B 1 186 ? 5.348 -17.156 -3.873 1 98.31 186 PHE B CA 1
ATOM 5033 C C . PHE B 1 186 ? 4.484 -18.359 -4.203 1 98.31 186 PHE B C 1
ATOM 5035 O O . PHE B 1 186 ? 3.418 -18.234 -4.809 1 98.31 186 PHE B O 1
ATOM 5042 N N . ALA B 1 187 ? 4.957 -19.469 -3.809 1 97.88 187 ALA B N 1
ATOM 5043 C CA . ALA B 1 187 ? 4.18 -20.688 -4.023 1 97.88 187 ALA B CA 1
ATOM 5044 C C . ALA B 1 187 ? 2.826 -20.609 -3.32 1 97.88 187 ALA B C 1
ATOM 5046 O O . ALA B 1 187 ? 1.799 -20.984 -3.895 1 97.88 187 ALA B O 1
ATOM 5047 N N . GLY B 1 188 ? 2.881 -20.156 -2.092 1 97.56 188 GLY B N 1
ATOM 5048 C CA . GLY B 1 188 ? 1.642 -19.969 -1.354 1 97.56 188 GLY B CA 1
ATOM 5049 C C . GLY B 1 188 ? 0.688 -19 -2.027 1 97.56 188 GLY B C 1
ATOM 5050 O O . GLY B 1 188 ? -0.527 -19.203 -2.012 1 97.56 188 GLY B O 1
ATOM 5051 N N . THR B 1 189 ? 1.208 -17.953 -2.59 1 96.69 189 THR B N 1
ATOM 5052 C CA . THR B 1 189 ? 0.398 -16.953 -3.285 1 96.69 189 THR B CA 1
ATOM 5053 C C . THR B 1 189 ? -0.318 -17.578 -4.48 1 96.69 189 THR B C 1
ATOM 5055 O O . THR B 1 189 ? -1.506 -17.344 -4.695 1 96.69 189 THR B O 1
ATOM 5058 N N . ALA B 1 190 ? 0.354 -18.375 -5.215 1 97.5 190 ALA B N 1
ATOM 5059 C CA . ALA B 1 190 ? -0.271 -19.047 -6.352 1 97.5 190 ALA B CA 1
ATOM 5060 C C . ALA B 1 190 ? -1.456 -19.891 -5.902 1 97.5 190 ALA B C 1
ATOM 5062 O O . ALA B 1 190 ? -2.508 -19.891 -6.547 1 97.5 190 ALA B O 1
ATOM 5063 N N . ALA B 1 191 ? -1.285 -20.562 -4.82 1 97.5 191 ALA B N 1
ATOM 5064 C CA . ALA B 1 191 ? -2.35 -21.406 -4.297 1 97.5 191 ALA B CA 1
ATOM 5065 C C . ALA B 1 191 ? -3.502 -20.578 -3.748 1 97.5 191 ALA B C 1
ATOM 5067 O O . ALA B 1 191 ? -4.668 -20.953 -3.887 1 97.5 191 ALA B O 1
ATOM 5068 N N . THR B 1 192 ? -3.178 -19.5 -3.133 1 97.56 192 THR B N 1
ATOM 5069 C CA . THR B 1 192 ? -4.199 -18.641 -2.537 1 97.56 192 THR B CA 1
ATOM 5070 C C . THR B 1 192 ? -5.074 -18.016 -3.615 1 97.56 192 THR B C 1
ATOM 5072 O O . THR B 1 192 ? -6.277 -17.812 -3.414 1 97.56 192 THR B O 1
ATOM 5075 N N . ILE B 1 193 ? -4.543 -17.703 -4.738 1 97.94 193 ILE B N 1
ATOM 5076 C CA . ILE B 1 193 ? -5.301 -17.156 -5.863 1 97.94 193 ILE B CA 1
ATOM 5077 C C . ILE B 1 193 ? -6.414 -18.125 -6.254 1 97.94 193 ILE B C 1
ATOM 5079 O O . ILE B 1 193 ? -7.543 -17.719 -6.52 1 97.94 193 ILE B O 1
ATOM 5083 N N . VAL B 1 194 ? -6.184 -19.406 -6.172 1 98.25 194 VAL B N 1
ATOM 5084 C CA . VAL B 1 194 ? -7.164 -20.438 -6.512 1 98.25 194 VAL B CA 1
ATOM 5085 C C . VAL B 1 194 ? -8.336 -20.375 -5.527 1 98.25 194 VAL B C 1
ATOM 5087 O O . VAL B 1 194 ? -9.492 -20.547 -5.918 1 98.25 194 VAL B O 1
ATOM 5090 N N . SER B 1 195 ? -7.996 -20.078 -4.293 1 97.56 195 SER B N 1
ATOM 5091 C CA . SER B 1 195 ? -9.016 -20.016 -3.248 1 97.56 195 SER B CA 1
ATOM 5092 C C . SER B 1 195 ? -10.117 -19.031 -3.615 1 97.56 195 SER B C 1
ATOM 5094 O O . SER B 1 195 ? -11.297 -19.297 -3.373 1 97.56 195 SER B O 1
ATOM 5096 N N . GLY B 1 196 ? -9.805 -17.953 -4.203 1 97 196 GLY B N 1
ATOM 5097 C CA . GLY B 1 196 ? -10.781 -16.953 -4.586 1 97 196 GLY B CA 1
ATOM 5098 C C . GLY B 1 196 ? -11.672 -17.391 -5.73 1 97 196 GLY B C 1
ATOM 5099 O O . GLY B 1 196 ? -12.867 -17.094 -5.742 1 97 196 GLY B O 1
ATOM 5100 N N . LEU B 1 197 ? -11.133 -18.109 -6.625 1 98 197 LEU B N 1
ATOM 5101 C CA . LEU B 1 197 ? -11.859 -18.531 -7.816 1 98 197 LEU B CA 1
ATOM 5102 C C . LEU B 1 197 ? -12.852 -19.641 -7.484 1 98 197 LEU B C 1
ATOM 5104 O O . LEU B 1 197 ? -13.914 -19.734 -8.109 1 98 197 LEU B O 1
ATOM 5108 N N . VAL B 1 198 ? -12.602 -20.438 -6.477 1 98 198 VAL B N 1
ATOM 5109 C CA . VAL B 1 198 ? -13.43 -21.594 -6.176 1 98 198 VAL B CA 1
ATOM 5110 C C . VAL B 1 198 ? -14.266 -21.328 -4.926 1 98 198 VAL B C 1
ATOM 5112 O O . VAL B 1 198 ? -14.945 -22.219 -4.414 1 98 198 VAL B O 1
ATOM 5115 N N . ALA B 1 199 ? -14.297 -20.125 -4.52 1 97.69 199 ALA B N 1
ATOM 5116 C CA . ALA B 1 199 ? -14.922 -19.734 -3.26 1 97.69 199 ALA B CA 1
ATOM 5117 C C . ALA B 1 199 ? -16.422 -20.047 -3.273 1 97.69 199 ALA B C 1
ATOM 5119 O O . ALA B 1 199 ? -17.062 -19.984 -4.32 1 97.69 199 ALA B O 1
ATOM 5120 N N . GLU B 1 200 ? -17.016 -20.391 -2.119 1 97.38 200 GLU B N 1
ATOM 5121 C CA . GLU B 1 200 ? -18.406 -20.484 -1.724 1 97.38 200 GLU B CA 1
ATOM 5122 C C . GLU B 1 200 ? -19.031 -21.797 -2.186 1 97.38 200 GLU B C 1
ATOM 5124 O O . GLU B 1 200 ? -20.203 -22.062 -1.917 1 97.38 200 GLU B O 1
ATOM 5129 N N . ARG B 1 201 ? -18.281 -22.688 -2.902 1 97.25 201 ARG B N 1
ATOM 5130 C CA . ARG B 1 201 ? -18.969 -23.922 -3.283 1 97.25 201 ARG B CA 1
ATOM 5131 C C . ARG B 1 201 ? -18.016 -25.094 -3.359 1 97.25 201 ARG B C 1
ATOM 5133 O O . ARG B 1 201 ? -18.438 -26.234 -3.557 1 97.25 201 ARG B O 1
ATOM 5140 N N . VAL B 1 202 ? -16.656 -24.906 -3.225 1 98.06 202 VAL B N 1
ATOM 5141 C CA . VAL B 1 202 ? -15.695 -26 -3.246 1 98.06 202 VAL B CA 1
ATOM 5142 C C . VAL B 1 202 ? -15.648 -26.672 -1.878 1 98.06 202 VAL B C 1
ATOM 5144 O O . VAL B 1 202 ? -15.766 -26 -0.846 1 98.06 202 VAL B O 1
ATOM 5147 N N . LYS B 1 203 ? -15.492 -28 -1.885 1 97.88 203 LYS B N 1
ATOM 5148 C CA . LYS B 1 203 ? -15.258 -28.719 -0.636 1 97.88 203 LYS B CA 1
ATOM 5149 C C . LYS B 1 203 ? -13.891 -28.391 -0.054 1 97.88 203 LYS B C 1
ATOM 5151 O O . LYS B 1 203 ? -12.891 -28.344 -0.778 1 97.88 203 LYS B O 1
ATOM 5156 N N . PHE B 1 204 ? -13.82 -28.156 1.258 1 97.06 204 PHE B N 1
ATOM 5157 C CA . PHE B 1 204 ? -12.602 -27.734 1.938 1 97.06 204 PHE B CA 1
ATOM 5158 C C . PHE B 1 204 ? -11.508 -28.781 1.775 1 97.06 204 PHE B C 1
ATOM 5160 O O . PHE B 1 204 ? -10.367 -28.438 1.435 1 97.06 204 PHE B O 1
ATOM 5167 N N . GLY B 1 205 ? -11.828 -30.016 2.01 1 96.81 205 GLY B N 1
ATOM 5168 C CA . GLY B 1 205 ? -10.844 -31.078 1.93 1 96.81 205 GLY B CA 1
ATOM 5169 C C . GLY B 1 205 ? -10.227 -31.219 0.551 1 96.81 205 GLY B C 1
ATOM 5170 O O . GLY B 1 205 ? -9.016 -31.406 0.424 1 96.81 205 GLY B O 1
ATOM 5171 N N . GLU B 1 206 ? -11.055 -31.25 -0.436 1 97.12 206 GLU B N 1
ATOM 5172 C CA . GLU B 1 206 ? -10.594 -31.375 -1.816 1 97.12 206 GLU B CA 1
ATOM 5173 C C . GLU B 1 206 ? -9.688 -30.203 -2.201 1 97.12 206 GLU B C 1
ATOM 5175 O O . GLU B 1 206 ? -8.688 -30.391 -2.9 1 97.12 206 GLU B O 1
ATOM 5180 N N . PHE B 1 207 ? -10.031 -29.016 -1.766 1 97.31 207 PHE B N 1
ATOM 5181 C CA . PHE B 1 207 ? -9.188 -27.844 -1.999 1 97.31 207 PHE B CA 1
ATOM 5182 C C . PHE B 1 207 ? -7.828 -28.016 -1.34 1 97.31 207 PHE B C 1
ATOM 5184 O O . PHE B 1 207 ? -6.805 -27.641 -1.911 1 97.31 207 PHE B O 1
ATOM 5191 N N . VAL B 1 208 ? -7.805 -28.516 -0.152 1 96.94 208 VAL B N 1
ATOM 5192 C CA . VAL B 1 208 ? -6.578 -28.75 0.6 1 96.94 208 VAL B CA 1
ATOM 5193 C C . VAL B 1 208 ? -5.648 -29.656 -0.2 1 96.94 208 VAL B C 1
ATOM 5195 O O . VAL B 1 208 ? -4.469 -29.344 -0.386 1 96.94 208 VAL B O 1
ATOM 5198 N N . VAL B 1 209 ? -6.152 -30.734 -0.683 1 97.62 209 VAL B N 1
ATOM 5199 C CA . VAL B 1 209 ? -5.352 -31.688 -1.447 1 97.62 209 VAL B CA 1
ATOM 5200 C C . VAL B 1 209 ? -4.84 -31.031 -2.725 1 97.62 209 VAL B C 1
ATOM 5202 O O . VAL B 1 209 ? -3.678 -31.203 -3.094 1 97.62 209 VAL B O 1
ATOM 5205 N N . PHE B 1 210 ? -5.668 -30.344 -3.369 1 98.25 210 PHE B N 1
ATOM 5206 C CA . PHE B 1 210 ? -5.277 -29.656 -4.594 1 98.25 210 PHE B CA 1
ATOM 5207 C C . PHE B 1 210 ? -4.129 -28.688 -4.328 1 98.25 210 PHE B C 1
ATOM 5209 O O . PHE B 1 210 ? -3.184 -28.609 -5.113 1 98.25 210 PHE B O 1
ATOM 5216 N N . SER B 1 211 ? -4.242 -27.906 -3.248 1 98.19 211 SER B N 1
ATOM 5217 C CA . SER B 1 211 ? -3.221 -26.922 -2.9 1 98.19 211 SER B CA 1
ATOM 5218 C C . SER B 1 211 ? -1.864 -27.578 -2.686 1 98.19 211 SER B C 1
ATOM 5220 O O . SER B 1 211 ? -0.831 -27.031 -3.062 1 98.19 211 SER B O 1
ATOM 5222 N N . ILE B 1 212 ? -1.895 -28.734 -2.08 1 98.25 212 ILE B N 1
ATOM 5223 C CA . ILE B 1 212 ? -0.663 -29.484 -1.873 1 98.25 212 ILE B CA 1
ATOM 5224 C C . ILE B 1 212 ? -0.074 -29.891 -3.223 1 98.25 212 ILE B C 1
ATOM 5226 O O . ILE B 1 212 ? 1.12 -29.719 -3.467 1 98.25 212 ILE B O 1
ATOM 5230 N N . VAL B 1 213 ? -0.875 -30.359 -4.121 1 98.62 213 VAL B N 1
ATOM 5231 C CA . VAL B 1 213 ? -0.415 -30.812 -5.43 1 98.62 213 VAL B CA 1
ATOM 5232 C C . VAL B 1 213 ? 0.138 -29.641 -6.223 1 98.62 213 VAL B C 1
ATOM 5234 O O . VAL B 1 213 ? 1.191 -29.75 -6.855 1 98.62 213 VAL B O 1
ATOM 5237 N N . LEU B 1 214 ? -0.564 -28.562 -6.172 1 98.75 214 LEU B N 1
ATOM 5238 C CA . LEU B 1 214 ? -0.156 -27.359 -6.914 1 98.75 214 LEU B CA 1
ATOM 5239 C C . LEU B 1 214 ? 1.205 -26.875 -6.438 1 98.75 214 LEU B C 1
ATOM 5241 O O . LEU B 1 214 ? 2.096 -26.609 -7.25 1 98.75 214 LEU B O 1
ATOM 5245 N N . THR B 1 215 ? 1.469 -26.781 -5.125 1 98.62 215 THR B N 1
ATOM 5246 C CA . THR B 1 215 ? 2.66 -26.141 -4.578 1 98.62 215 THR B CA 1
ATOM 5247 C C . THR B 1 215 ? 3.816 -27.125 -4.488 1 98.62 215 THR B C 1
ATOM 5249 O O . THR B 1 215 ? 4.98 -26.719 -4.43 1 98.62 215 THR B O 1
ATOM 5252 N N . ALA B 1 216 ? 3.461 -28.438 -4.52 1 98.62 216 ALA B N 1
ATOM 5253 C CA . ALA B 1 216 ? 4.5 -29.469 -4.477 1 98.62 216 ALA B CA 1
ATOM 5254 C C . ALA B 1 216 ? 5.055 -29.734 -5.871 1 98.62 216 ALA B C 1
ATOM 5256 O O . ALA B 1 216 ? 6.254 -29.969 -6.035 1 98.62 216 ALA B O 1
ATOM 5257 N N . PHE B 1 217 ? 4.168 -29.656 -6.883 1 98.62 217 PHE B N 1
ATOM 5258 C CA . PHE B 1 217 ? 4.605 -30.219 -8.156 1 98.62 217 PHE B CA 1
ATOM 5259 C C . PHE B 1 217 ? 4.348 -29.234 -9.297 1 98.62 217 PHE B C 1
ATOM 5261 O O . PHE B 1 217 ? 5.281 -28.812 -9.984 1 98.62 217 PHE B O 1
ATOM 5268 N N . ILE B 1 218 ? 3.172 -28.812 -9.477 1 98.81 218 ILE B N 1
ATOM 5269 C CA . ILE B 1 218 ? 2.768 -28.109 -10.688 1 98.81 218 ILE B CA 1
ATOM 5270 C C . ILE B 1 218 ? 3.471 -26.75 -10.758 1 98.81 218 ILE B C 1
ATOM 5272 O O . ILE B 1 218 ? 4.141 -26.453 -11.75 1 98.81 218 ILE B O 1
ATOM 5276 N N . TYR B 1 219 ? 3.367 -25.969 -9.695 1 98.69 219 TYR B N 1
ATOM 5277 C CA . TYR B 1 219 ? 3.959 -24.641 -9.633 1 98.69 219 TYR B CA 1
ATOM 5278 C C . TYR B 1 219 ? 5.477 -24.703 -9.711 1 98.69 219 TYR B C 1
ATOM 5280 O O . TYR B 1 219 ? 6.098 -24 -10.516 1 98.69 219 TYR B O 1
ATOM 5288 N N . PRO B 1 220 ? 6.125 -25.594 -8.93 1 98.81 220 PRO B N 1
ATOM 5289 C CA . PRO B 1 220 ? 7.59 -25.594 -8.938 1 98.81 220 PRO B CA 1
ATOM 5290 C C . PRO B 1 220 ? 8.172 -26.031 -10.273 1 98.81 220 PRO B C 1
ATOM 5292 O O . PRO B 1 220 ? 9.18 -25.484 -10.727 1 98.81 220 PRO B O 1
ATOM 5295 N N . ILE B 1 221 ? 7.539 -26.969 -10.914 1 98.75 221 ILE B N 1
ATOM 5296 C CA . ILE B 1 221 ? 8.047 -27.422 -12.203 1 98.75 221 ILE B CA 1
ATOM 5297 C C . ILE B 1 221 ? 7.949 -26.297 -13.227 1 98.75 221 ILE B C 1
ATOM 5299 O O . ILE B 1 221 ? 8.914 -26 -13.938 1 98.75 221 ILE B O 1
ATOM 5303 N N . ALA B 1 222 ? 6.863 -25.641 -13.227 1 98.62 222 ALA B N 1
ATOM 5304 C CA . ALA B 1 222 ? 6.684 -24.5 -14.133 1 98.62 222 ALA B CA 1
ATOM 5305 C C . ALA B 1 222 ? 7.68 -23.391 -13.828 1 98.62 222 ALA B C 1
ATOM 5307 O O . ALA B 1 222 ? 8.297 -22.828 -14.734 1 98.62 222 ALA B O 1
ATOM 5308 N N . GLY B 1 223 ? 7.812 -23.062 -12.562 1 98.62 223 GLY B N 1
ATOM 5309 C CA . GLY B 1 223 ? 8.68 -21.969 -12.156 1 98.62 223 GLY B CA 1
ATOM 5310 C C . GLY B 1 223 ? 10.125 -22.172 -12.562 1 98.62 223 GLY B C 1
ATOM 5311 O O . GLY B 1 223 ? 10.852 -21.203 -12.82 1 98.62 223 GLY B O 1
ATOM 5312 N N . SER B 1 224 ? 10.578 -23.438 -12.68 1 98.69 224 SER B N 1
ATOM 5313 C CA . SER B 1 224 ? 11.969 -23.766 -12.961 1 98.69 224 SER B CA 1
ATOM 5314 C C . SER B 1 224 ? 12.352 -23.391 -14.391 1 98.69 224 SER B C 1
ATOM 5316 O O . SER B 1 224 ? 13.531 -23.219 -14.703 1 98.69 224 SER B O 1
ATOM 5318 N N . TRP B 1 225 ? 11.344 -23.234 -15.242 1 98.81 225 TRP B N 1
ATOM 5319 C CA . TRP B 1 225 ? 11.586 -23 -16.672 1 98.81 225 TRP B CA 1
ATOM 5320 C C . TRP B 1 225 ? 12.211 -21.625 -16.906 1 98.81 225 TRP B C 1
ATOM 5322 O O . TRP B 1 225 ? 12.852 -21.406 -17.938 1 98.81 225 TRP B O 1
ATOM 5332 N N . GLN B 1 226 ? 11.969 -20.719 -15.969 1 98.56 226 GLN B N 1
ATOM 5333 C CA . GLN B 1 226 ? 12.539 -19.391 -16.078 1 98.56 226 GLN B CA 1
ATOM 5334 C C . GLN B 1 226 ? 13.469 -19.078 -14.906 1 98.56 226 GLN B C 1
ATOM 5336 O O . GLN B 1 226 ? 14.625 -18.719 -15.094 1 98.56 226 GLN B O 1
ATOM 5341 N N . TRP B 1 227 ? 13.062 -19.344 -13.672 1 98.12 227 TRP B N 1
ATOM 5342 C CA . TRP B 1 227 ? 13.758 -18.828 -12.5 1 98.12 227 TRP B CA 1
ATOM 5343 C C . TRP B 1 227 ? 14.898 -19.766 -12.094 1 98.12 227 TRP B C 1
ATOM 5345 O O . TRP B 1 227 ? 15.688 -19.422 -11.211 1 98.12 227 TRP B O 1
ATOM 5355 N N . ASN B 1 228 ? 15.023 -20.906 -12.695 1 98 228 ASN B N 1
ATOM 5356 C CA . ASN B 1 228 ? 16.172 -21.797 -12.477 1 98 228 ASN B CA 1
ATOM 5357 C C . ASN B 1 228 ? 16.984 -21.984 -13.75 1 98 228 ASN B C 1
ATOM 5359 O O . ASN B 1 228 ? 17.641 -23.016 -13.93 1 98 228 ASN B O 1
ATOM 5363 N N . GLY B 1 229 ? 16.844 -21.078 -14.703 1 97.75 229 GLY B N 1
ATOM 5364 C CA . GLY B 1 229 ? 17.641 -21.125 -15.922 1 97.75 229 GLY B CA 1
ATOM 5365 C C . GLY B 1 229 ? 17.125 -22.156 -16.922 1 97.75 229 GLY B C 1
ATOM 5366 O O . GLY B 1 229 ? 17.891 -22.688 -17.719 1 97.75 229 GLY B O 1
ATOM 5367 N N . GLY B 1 230 ? 15.93 -22.469 -16.938 1 98.38 230 GLY B N 1
ATOM 5368 C CA . GLY B 1 230 ? 15.352 -23.469 -17.828 1 98.38 230 GLY B CA 1
ATOM 5369 C C . GLY B 1 230 ? 15.234 -22.984 -19.266 1 98.38 230 GLY B C 1
ATOM 5370 O O . GLY B 1 230 ? 15.906 -22.031 -19.656 1 98.38 230 GLY B O 1
ATOM 5371 N N . TRP B 1 231 ? 14.438 -23.688 -19.984 1 98.62 231 TRP B N 1
ATOM 5372 C CA . TRP B 1 231 ? 14.391 -23.5 -21.438 1 98.62 231 TRP B CA 1
ATOM 5373 C C . TRP B 1 231 ? 13.836 -22.125 -21.797 1 98.62 231 TRP B C 1
ATOM 5375 O O . TRP B 1 231 ? 14.258 -21.531 -22.797 1 98.62 231 TRP B O 1
ATOM 5385 N N . LEU B 1 232 ? 12.938 -21.562 -21.047 1 98.75 232 LEU B N 1
ATOM 5386 C CA . LEU B 1 232 ? 12.414 -20.234 -21.328 1 98.75 232 LEU B CA 1
ATOM 5387 C C . LEU B 1 232 ? 13.453 -19.156 -21.031 1 98.75 232 LEU B C 1
ATOM 5389 O O . LEU B 1 232 ? 13.555 -18.156 -21.75 1 98.75 232 LEU B O 1
ATOM 5393 N N . ALA B 1 233 ? 14.141 -19.375 -19.938 1 98.38 233 ALA B N 1
ATOM 5394 C CA . ALA B 1 233 ? 15.242 -18.469 -19.641 1 98.38 233 ALA B CA 1
ATOM 5395 C C . ALA B 1 233 ? 16.25 -18.422 -20.797 1 98.38 233 ALA B C 1
ATOM 5397 O O . ALA B 1 233 ? 16.719 -17.344 -21.188 1 98.38 233 ALA B O 1
ATOM 5398 N N . GLU B 1 234 ? 16.625 -19.562 -21.328 1 97.94 234 GLU B N 1
ATOM 5399 C CA . GLU B 1 234 ? 17.578 -19.672 -22.422 1 97.94 234 GLU B CA 1
ATOM 5400 C C . GLU B 1 234 ? 17.078 -18.938 -23.672 1 97.94 234 GLU B C 1
ATOM 5402 O O . GLU B 1 234 ? 17.875 -18.391 -24.438 1 97.94 234 GLU B O 1
ATOM 5407 N N . LEU B 1 235 ? 15.812 -18.859 -23.781 1 98.19 235 LEU B N 1
ATOM 5408 C CA . LEU B 1 235 ? 15.219 -18.203 -24.953 1 98.19 235 LEU B CA 1
ATOM 5409 C C . LEU B 1 235 ? 15.156 -16.688 -24.734 1 98.19 235 LEU B C 1
ATOM 5411 O O . LEU B 1 235 ? 14.883 -15.945 -25.688 1 98.19 235 LEU B O 1
ATOM 5415 N N . GLY B 1 236 ? 15.352 -16.234 -23.516 1 98.06 236 GLY B N 1
ATOM 5416 C CA . GLY B 1 236 ? 15.32 -14.812 -23.234 1 98.06 236 GLY B CA 1
ATOM 5417 C C . GLY B 1 236 ? 13.992 -14.344 -22.672 1 98.06 236 GLY B C 1
ATOM 5418 O O . GLY B 1 236 ? 13.711 -13.148 -22.656 1 98.06 236 GLY B O 1
ATOM 5419 N N . PHE B 1 237 ? 13.188 -15.266 -22.219 1 98.62 237 PHE B N 1
ATOM 5420 C CA . PHE B 1 237 ? 11.922 -14.93 -21.578 1 98.62 237 PHE B CA 1
ATOM 5421 C C . PHE B 1 237 ? 12.164 -14.148 -20.281 1 98.62 237 PHE B C 1
ATOM 5423 O O . PHE B 1 237 ? 13.109 -14.438 -19.547 1 98.62 237 PHE B O 1
ATOM 5430 N N . ILE B 1 238 ? 11.32 -13.094 -20.109 1 98.69 238 ILE B N 1
ATOM 5431 C CA . ILE B 1 238 ? 11.469 -12.242 -18.938 1 98.69 238 ILE B CA 1
ATOM 5432 C C . ILE B 1 238 ? 10.227 -12.336 -18.062 1 98.69 238 ILE B C 1
ATOM 5434 O O . ILE B 1 238 ? 9.109 -12.094 -18.531 1 98.69 238 ILE B O 1
ATOM 5438 N N . ASP B 1 239 ? 10.375 -12.68 -16.906 1 98.75 239 ASP B N 1
ATOM 5439 C CA . ASP B 1 239 ? 9.383 -12.625 -15.828 1 98.75 239 ASP B CA 1
ATOM 5440 C C . ASP B 1 239 ? 10.055 -12.352 -14.477 1 98.75 239 ASP B C 1
ATOM 5442 O O . ASP B 1 239 ? 10.258 -13.266 -13.68 1 98.75 239 ASP B O 1
ATOM 5446 N N . PHE B 1 240 ? 10.305 -11.078 -14.273 1 98.5 240 PHE B N 1
ATOM 5447 C CA . PHE B 1 240 ? 11.156 -10.586 -13.195 1 98.5 240 PHE B CA 1
ATOM 5448 C C . PHE B 1 240 ? 10.625 -11.047 -11.844 1 98.5 240 PHE B C 1
ATOM 5450 O O . PHE B 1 240 ? 11.391 -11.477 -10.977 1 98.5 240 PHE B O 1
ATOM 5457 N N . ALA B 1 241 ? 9.266 -10.938 -11.656 1 98.69 241 ALA B N 1
ATOM 5458 C CA . ALA B 1 241 ? 8.734 -11.211 -10.328 1 98.69 241 ALA B CA 1
ATOM 5459 C C . ALA B 1 241 ? 7.52 -12.133 -10.398 1 98.69 241 ALA B C 1
ATOM 5461 O O . ALA B 1 241 ? 6.988 -12.555 -9.367 1 98.69 241 ALA B O 1
ATOM 5462 N N . GLY B 1 242 ? 6.934 -12.422 -11.586 1 98.75 242 GLY B N 1
ATOM 5463 C CA . GLY B 1 242 ? 6.008 -13.547 -11.586 1 98.75 242 GLY B CA 1
ATOM 5464 C C . GLY B 1 242 ? 4.629 -13.18 -12.102 1 98.75 242 GLY B C 1
ATOM 5465 O O . GLY B 1 242 ? 3.621 -13.703 -11.617 1 98.75 242 GLY B O 1
ATOM 5466 N N . SER B 1 243 ? 4.465 -12.25 -13.078 1 98.81 243 SER B N 1
ATOM 5467 C CA . SER B 1 243 ? 3.156 -12.086 -13.703 1 98.81 243 SER B CA 1
ATOM 5468 C C . SER B 1 243 ? 2.645 -13.414 -14.266 1 98.81 243 SER B C 1
ATOM 5470 O O . SER B 1 243 ? 1.451 -13.711 -14.18 1 98.81 243 SER B O 1
ATOM 5472 N N . SER B 1 244 ? 3.541 -14.156 -14.867 1 98.56 244 SER B N 1
ATOM 5473 C CA . SER B 1 244 ? 3.174 -15.461 -15.414 1 98.56 244 SER B CA 1
A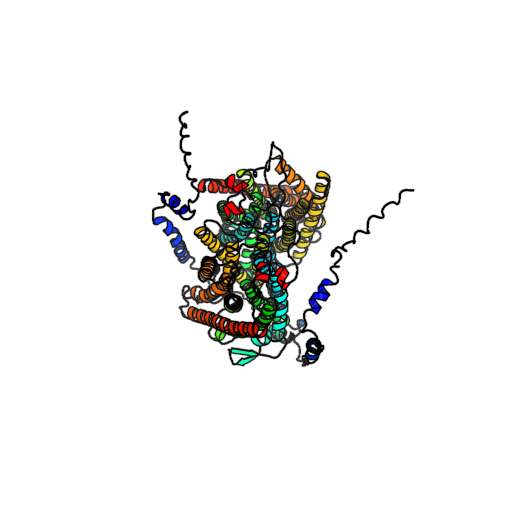TOM 5474 C C . SER B 1 244 ? 3.371 -16.562 -14.383 1 98.56 244 SER B C 1
ATOM 5476 O O . SER B 1 244 ? 2.416 -17.25 -14.016 1 98.56 244 SER B O 1
ATOM 5478 N N . ILE B 1 245 ? 4.535 -16.641 -13.891 1 98.62 245 ILE B N 1
ATOM 5479 C CA . ILE B 1 245 ? 4.945 -17.797 -13.086 1 98.62 245 ILE B CA 1
ATOM 5480 C C . ILE B 1 245 ? 4.055 -17.906 -11.852 1 98.62 245 ILE B C 1
ATOM 5482 O O . ILE B 1 245 ? 3.664 -19 -11.453 1 98.62 245 ILE B O 1
ATOM 5486 N N . VAL B 1 246 ? 3.727 -16.766 -11.25 1 98.69 246 VAL B N 1
ATOM 5487 C CA . VAL B 1 246 ? 2.953 -16.828 -10.016 1 98.69 246 VAL B CA 1
ATOM 5488 C C . VAL B 1 246 ? 1.489 -16.5 -10.305 1 98.69 246 VAL B C 1
ATOM 5490 O O . VAL B 1 246 ? 0.61 -17.344 -10.109 1 98.69 246 VAL B O 1
ATOM 5493 N N . HIS B 1 247 ? 1.236 -15.305 -10.859 1 98.81 247 HIS B N 1
ATOM 5494 C CA . HIS B 1 247 ? -0.125 -14.797 -10.992 1 98.81 247 HIS B CA 1
ATOM 5495 C C . HIS B 1 247 ? -0.894 -15.562 -12.07 1 98.81 247 HIS B C 1
ATOM 5497 O O . HIS B 1 247 ? -1.986 -16.078 -11.812 1 98.81 247 HIS B O 1
ATOM 5503 N N . SER B 1 248 ? -0.352 -15.688 -13.242 1 98.56 248 SER B N 1
ATOM 5504 C CA . SER B 1 248 ? -1.06 -16.391 -14.312 1 98.56 248 SER B CA 1
ATOM 5505 C C . SER B 1 248 ? -1.221 -17.875 -13.992 1 98.56 248 SER B C 1
ATOM 5507 O O . SER B 1 248 ? -2.281 -18.453 -14.242 1 98.56 248 SER B O 1
ATOM 5509 N N . VAL B 1 249 ? -0.204 -18.469 -13.469 1 98.75 249 VAL B N 1
ATOM 5510 C CA . VAL B 1 249 ? -0.309 -19.875 -13.078 1 98.75 249 VAL B CA 1
ATOM 5511 C C . VAL B 1 249 ? -1.414 -20.031 -12.039 1 98.75 249 VAL B C 1
ATOM 5513 O O . VAL B 1 249 ? -2.264 -20.922 -12.156 1 98.75 249 VAL B O 1
ATOM 5516 N N . GLY B 1 250 ? -1.394 -19.156 -11.023 1 98.69 250 GLY B N 1
ATOM 5517 C CA . GLY B 1 250 ? -2.477 -19.188 -10.047 1 98.69 250 GLY B CA 1
ATOM 5518 C C . GLY B 1 250 ? -3.838 -18.938 -10.664 1 98.69 250 GLY B C 1
ATOM 5519 O O . GLY B 1 250 ? -4.816 -19.609 -10.328 1 98.69 250 GLY B O 1
ATOM 5520 N N . GLY B 1 251 ? -3.904 -17.969 -11.555 1 98.81 251 GLY B N 1
ATOM 5521 C CA . GLY B 1 251 ? -5.141 -17.641 -12.25 1 98.81 251 GLY B CA 1
ATOM 5522 C C . GLY B 1 251 ? -5.688 -18.797 -13.07 1 98.81 251 GLY B C 1
ATOM 5523 O O . GLY B 1 251 ? -6.867 -19.141 -12.961 1 98.81 251 GLY B O 1
ATOM 5524 N N . TRP B 1 252 ? -4.836 -19.422 -13.859 1 98.81 252 TRP B N 1
ATOM 5525 C CA . TRP B 1 252 ? -5.246 -20.562 -14.688 1 98.81 252 TRP B CA 1
ATOM 5526 C C . TRP B 1 252 ? -5.668 -21.734 -13.82 1 98.81 252 TRP B C 1
ATOM 5528 O O . TRP B 1 252 ? -6.648 -22.422 -14.125 1 98.81 252 TRP B O 1
ATOM 5538 N N . ALA B 1 253 ? -4.906 -22 -12.812 1 98.81 253 ALA B N 1
ATOM 5539 C CA . ALA B 1 253 ? -5.25 -23.078 -11.891 1 98.81 253 ALA B CA 1
ATOM 5540 C C . ALA B 1 253 ? -6.645 -22.875 -11.297 1 98.81 253 ALA B C 1
ATOM 5542 O O . ALA B 1 253 ? -7.449 -23.797 -11.242 1 98.81 253 ALA B O 1
ATOM 5543 N N . GLY B 1 254 ? -6.875 -21.625 -10.883 1 98.62 254 GLY B N 1
ATOM 5544 C CA . GLY B 1 254 ? -8.18 -21.297 -10.336 1 98.62 254 GLY B CA 1
ATOM 5545 C C . GLY B 1 254 ? -9.297 -21.375 -11.367 1 98.62 254 GLY B C 1
ATOM 5546 O O . GLY B 1 254 ? -10.406 -21.797 -11.055 1 98.62 254 GLY B O 1
ATOM 5547 N N . LEU B 1 255 ? -9.008 -20.953 -12.578 1 98.62 255 LEU B N 1
ATOM 5548 C CA . LEU B 1 255 ? -10.008 -20.984 -13.641 1 98.62 255 LEU B CA 1
ATOM 5549 C C . LEU B 1 255 ? -10.469 -22.422 -13.906 1 98.62 255 LEU B C 1
ATOM 5551 O O . LEU B 1 255 ? -11.664 -22.672 -14.078 1 98.62 255 LEU B O 1
ATOM 5555 N N . VAL B 1 256 ? -9.555 -23.359 -14 1 98.62 256 VAL B N 1
ATOM 5556 C CA . VAL B 1 256 ? -9.898 -24.766 -14.219 1 98.62 256 VAL B CA 1
ATOM 5557 C C . VAL B 1 256 ? -10.82 -25.25 -13.102 1 98.62 256 VAL B C 1
ATOM 5559 O O . VAL B 1 256 ? -11.836 -25.891 -13.367 1 98.62 256 VAL B O 1
ATOM 5562 N N . GLY B 1 257 ? -10.484 -24.906 -11.883 1 98.38 257 GLY B N 1
ATOM 5563 C CA . GLY B 1 257 ? -11.344 -25.266 -10.766 1 98.38 257 GLY B CA 1
ATOM 5564 C C . GLY B 1 257 ? -12.734 -24.656 -10.875 1 98.38 257 GLY B C 1
ATOM 5565 O O . GLY B 1 257 ? -13.734 -25.359 -10.672 1 98.38 257 GLY B O 1
ATOM 5566 N N . ALA B 1 258 ? -12.805 -23.391 -11.195 1 98.31 258 ALA B N 1
ATOM 5567 C CA . ALA B 1 258 ? -14.078 -22.688 -11.312 1 98.31 258 ALA B CA 1
ATOM 5568 C C . ALA B 1 258 ? -14.945 -23.297 -12.406 1 98.31 258 ALA B C 1
ATOM 5570 O O . ALA B 1 258 ? -16.156 -23.453 -12.234 1 98.31 258 ALA B O 1
ATOM 5571 N N . MET B 1 259 ? -14.344 -23.672 -13.484 1 98 259 MET B N 1
ATOM 5572 C CA . MET B 1 259 ? -15.086 -24.234 -14.609 1 98 259 MET B CA 1
ATOM 5573 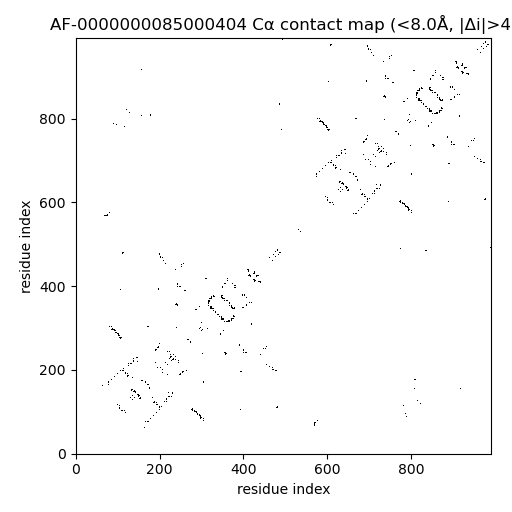C C . MET B 1 259 ? -15.602 -25.625 -14.273 1 98 259 MET B C 1
ATOM 5575 O O . MET B 1 259 ? -16.734 -25.984 -14.633 1 98 259 MET B O 1
ATOM 5579 N N . LEU B 1 260 ? -14.875 -26.391 -13.609 1 97.69 260 LEU B N 1
ATOM 5580 C CA . LEU B 1 260 ? -15.281 -27.734 -13.227 1 97.69 260 LEU B CA 1
ATOM 5581 C C . LEU B 1 260 ? -16.375 -27.703 -12.156 1 97.69 260 LEU B C 1
ATOM 5583 O O . LEU B 1 260 ? -17.25 -28.562 -12.133 1 97.69 260 LEU B O 1
ATOM 5587 N N . LEU B 1 261 ? -16.328 -26.688 -11.305 1 97.88 261 LEU B N 1
ATOM 5588 C CA . LEU B 1 261 ? -17.297 -26.547 -10.219 1 97.88 261 LEU B CA 1
ATOM 5589 C C . LEU B 1 261 ? -18.625 -26.031 -10.75 1 97.88 261 LEU B C 1
ATOM 5591 O O . LEU B 1 261 ? -19.688 -26.312 -10.172 1 97.88 261 LEU B O 1
ATOM 5595 N N . GLY B 1 262 ? -18.5 -25.25 -11.836 1 97.56 262 GLY B N 1
ATOM 5596 C CA . GLY B 1 262 ? -19.688 -24.547 -12.281 1 97.56 262 GLY B CA 1
ATOM 5597 C C . GLY B 1 262 ? -20.016 -23.328 -11.438 1 97.56 262 GLY B C 1
ATOM 5598 O O . GLY B 1 262 ? -19.359 -23.078 -10.422 1 97.56 262 GLY B O 1
ATOM 5599 N N . PRO B 1 263 ? -21.031 -22.594 -11.859 1 98.06 263 PRO B N 1
ATOM 5600 C CA . PRO B 1 263 ? -21.359 -21.344 -11.172 1 98.06 263 PRO B CA 1
ATOM 5601 C C . PRO B 1 263 ? -22.078 -21.562 -9.844 1 98.06 263 PRO B C 1
ATOM 5603 O O . PRO B 1 263 ? -22.719 -22.609 -9.664 1 98.06 263 PRO B O 1
ATOM 5606 N N . ARG B 1 264 ? -21.969 -20.672 -8.883 1 97.44 264 ARG B N 1
ATOM 5607 C CA . ARG B 1 264 ? -22.766 -20.656 -7.652 1 97.44 264 ARG B CA 1
ATOM 5608 C C . ARG B 1 264 ? -24.25 -20.609 -7.961 1 97.44 264 ARG B C 1
ATOM 5610 O O . ARG B 1 264 ? -24.672 -20 -8.945 1 97.44 264 ARG B O 1
ATOM 5617 N N . ILE B 1 265 ? -24.953 -21.188 -7.051 1 96.81 265 ILE B N 1
ATOM 5618 C CA . ILE B 1 265 ? -26.391 -21.172 -7.195 1 96.81 265 ILE B CA 1
ATOM 5619 C C . ILE B 1 265 ? -26.906 -19.734 -7.188 1 96.81 265 ILE B C 1
ATOM 5621 O O . ILE B 1 265 ? -26.594 -18.969 -6.277 1 96.81 265 ILE B O 1
ATOM 5625 N N . GLY B 1 266 ? -27.594 -19.391 -8.305 1 95.75 266 GLY B N 1
ATOM 5626 C CA . GLY B 1 266 ? -28.219 -18.078 -8.359 1 95.75 266 GLY B CA 1
ATOM 5627 C C . GLY B 1 266 ? -27.375 -17.047 -9.109 1 95.75 266 GLY B C 1
ATOM 5628 O O . GLY B 1 266 ? -27.844 -15.945 -9.383 1 95.75 266 GLY B O 1
ATOM 5629 N N . LYS B 1 267 ? -26.156 -17.406 -9.516 1 96.88 267 LYS B N 1
ATOM 5630 C CA . LYS B 1 267 ? -25.266 -16.469 -10.18 1 96.88 267 LYS B CA 1
ATOM 5631 C C . LYS B 1 267 ? -25.75 -16.156 -11.594 1 96.88 267 LYS B C 1
ATOM 5633 O O . LYS B 1 267 ? -25.641 -15.023 -12.062 1 96.88 267 LYS B O 1
ATOM 5638 N N . PHE B 1 268 ? -26.234 -17.141 -12.227 1 96.38 268 PHE B N 1
ATOM 5639 C CA . PHE B 1 268 ? -26.797 -16.984 -13.562 1 96.38 268 PHE B CA 1
ATOM 5640 C C . PHE B 1 268 ? -28.25 -17.453 -13.602 1 96.38 268 PHE B C 1
ATOM 5642 O O . PHE B 1 268 ? -28.531 -18.609 -13.312 1 96.38 268 PHE B O 1
ATOM 5649 N N . VAL B 1 269 ? -29.109 -16.547 -13.891 1 95.44 269 VAL B N 1
ATOM 5650 C CA . VAL B 1 269 ? -30.531 -16.844 -14.016 1 95.44 269 VAL B CA 1
ATOM 5651 C C . VAL B 1 269 ? -31.016 -16.469 -15.414 1 95.44 269 VAL B C 1
ATOM 5653 O O . VAL B 1 269 ? -30.906 -15.32 -15.844 1 95.44 269 VAL B O 1
ATOM 5656 N N . ASP B 1 270 ? -31.547 -17.422 -16.141 1 94.12 270 ASP B N 1
ATOM 5657 C CA . ASP B 1 270 ? -32.031 -17.219 -17.516 1 94.12 270 ASP B CA 1
ATOM 5658 C C . ASP B 1 270 ? -30.938 -16.625 -18.391 1 94.12 270 ASP B C 1
ATOM 5660 O O . ASP B 1 270 ? -31.172 -15.672 -19.125 1 94.12 270 ASP B O 1
ATOM 5664 N N . GLY B 1 271 ? -29.75 -17.031 -18.141 1 90.81 271 GLY B N 1
ATOM 5665 C CA . GLY B 1 271 ? -28.625 -16.641 -18.969 1 90.81 271 GLY B CA 1
ATOM 5666 C C . GLY B 1 271 ? -28.047 -15.289 -18.594 1 90.81 271 GLY B C 1
ATOM 5667 O O . GLY B 1 271 ? -27.094 -14.812 -19.219 1 90.81 271 GLY B O 1
ATOM 5668 N N . LYS B 1 272 ? -28.562 -14.742 -17.594 1 94.06 272 LYS B N 1
ATOM 5669 C CA . LYS B 1 272 ? -28.109 -13.414 -17.188 1 94.06 272 LYS B CA 1
ATOM 5670 C C . LYS B 1 272 ? -27.391 -13.477 -15.844 1 94.06 272 LYS B C 1
ATOM 5672 O O . LYS B 1 272 ? -27.828 -14.164 -14.922 1 94.06 272 LYS B O 1
ATOM 5677 N N . ALA B 1 273 ? -26.281 -12.781 -15.789 1 94.75 273 ALA B N 1
ATOM 5678 C CA . ALA B 1 273 ? -25.5 -12.719 -14.555 1 94.75 273 ALA B CA 1
ATOM 5679 C C . ALA B 1 273 ? -26.203 -11.891 -13.492 1 94.75 273 ALA B C 1
ATOM 5681 O O . ALA B 1 273 ? -26.734 -10.82 -13.789 1 94.75 273 ALA B O 1
ATOM 5682 N N . GLN B 1 274 ? -26.266 -12.438 -12.258 1 93.62 274 GLN B N 1
ATOM 5683 C CA . GLN B 1 274 ? -26.828 -11.734 -11.109 1 93.62 274 GLN B CA 1
ATOM 5684 C C . GLN B 1 274 ? -25.719 -11.227 -10.188 1 93.62 274 GLN B C 1
ATOM 5686 O O . GLN B 1 274 ? -24.688 -11.875 -10.023 1 93.62 274 GLN B O 1
ATOM 5691 N N . ALA B 1 275 ? -26.047 -10.039 -9.578 1 88.56 275 ALA B N 1
ATOM 5692 C CA . ALA B 1 275 ? -25.094 -9.5 -8.609 1 88.56 275 ALA B CA 1
ATOM 5693 C C . ALA B 1 275 ? -25.125 -10.281 -7.301 1 88.56 275 ALA B C 1
ATOM 5695 O O . ALA B 1 275 ? -26.203 -10.625 -6.812 1 88.56 275 ALA B O 1
ATOM 5696 N N . MET B 1 276 ? -24.031 -10.703 -6.836 1 92.31 276 MET B N 1
ATOM 5697 C CA . MET B 1 276 ? -23.828 -11.273 -5.508 1 92.31 276 MET B CA 1
ATOM 5698 C C . MET B 1 276 ? -22.844 -10.438 -4.699 1 92.31 276 MET B C 1
ATOM 5700 O O . MET B 1 276 ? -21.641 -10.742 -4.676 1 92.31 276 MET B O 1
ATOM 5704 N N . PRO B 1 277 ? -23.312 -9.438 -4.035 1 90.81 277 PRO B N 1
ATOM 5705 C CA . PRO B 1 277 ? -22.422 -8.445 -3.422 1 90.81 277 PRO B CA 1
ATOM 5706 C C . PRO B 1 277 ? -21.625 -9.008 -2.25 1 90.81 277 PRO B C 1
ATOM 5708 O O . PRO B 1 277 ? -22.109 -9.891 -1.536 1 90.81 277 PRO B O 1
ATOM 5711 N N . GLY B 1 278 ? -20.469 -8.5 -2.055 1 93.75 278 GLY B N 1
ATOM 5712 C CA . GLY B 1 278 ? -19.672 -8.797 -0.87 1 93.75 278 GLY B CA 1
ATOM 5713 C C . GLY B 1 278 ? -20.297 -8.266 0.408 1 93.75 278 GLY B C 1
ATOM 5714 O O . GLY B 1 278 ? -20.969 -7.234 0.396 1 93.75 278 GLY B O 1
ATOM 5715 N N . HIS B 1 279 ? -20.031 -8.898 1.522 1 94.38 279 HIS B N 1
ATOM 5716 C CA . HIS B 1 279 ? -20.75 -8.594 2.748 1 94.38 279 HIS B CA 1
ATOM 5717 C C . HIS B 1 279 ? -20.031 -7.523 3.564 1 94.38 279 HIS B C 1
ATOM 5719 O O . HIS B 1 279 ? -20.625 -6.953 4.492 1 94.38 279 HIS B O 1
ATOM 5725 N N . ASN B 1 280 ? -18.75 -7.246 3.256 1 96.5 280 ASN B N 1
ATOM 5726 C CA . ASN B 1 280 ? -17.969 -6.32 4.059 1 96.5 280 ASN B CA 1
ATOM 5727 C C . ASN B 1 280 ? -16.875 -5.641 3.23 1 96.5 280 ASN B C 1
ATOM 5729 O O . ASN B 1 280 ? -15.742 -6.109 3.186 1 96.5 280 ASN B O 1
ATOM 5733 N N . MET B 1 281 ? -17.172 -4.477 2.742 1 95.94 281 MET B N 1
ATOM 5734 C CA . MET B 1 281 ? -16.266 -3.803 1.814 1 95.94 281 MET B CA 1
ATOM 5735 C C . MET B 1 281 ? -15.125 -3.115 2.564 1 95.94 281 MET B C 1
ATOM 5737 O O . MET B 1 281 ? -14.078 -2.826 1.982 1 95.94 281 MET B O 1
ATOM 5741 N N . ALA B 1 282 ? -15.32 -2.867 3.848 1 95.75 282 ALA B N 1
ATOM 5742 C CA . ALA B 1 282 ? -14.227 -2.316 4.648 1 95.75 282 ALA B CA 1
ATOM 5743 C C . ALA B 1 282 ? -13.07 -3.307 4.754 1 95.75 282 ALA B C 1
ATOM 5745 O O . ALA B 1 282 ? -11.906 -2.934 4.574 1 95.75 282 ALA B O 1
ATOM 5746 N N . ILE B 1 283 ? -13.414 -4.539 4.992 1 96.5 283 ILE B N 1
ATOM 5747 C CA . ILE B 1 283 ? -12.375 -5.547 5.129 1 96.5 283 ILE B CA 1
ATOM 5748 C C . ILE B 1 283 ? -11.758 -5.844 3.762 1 96.5 283 ILE B C 1
ATOM 5750 O O . ILE B 1 283 ? -10.555 -6.074 3.65 1 96.5 283 ILE B O 1
ATOM 5754 N N . ALA B 1 284 ? -12.57 -5.824 2.711 1 97.62 284 ALA B N 1
ATOM 5755 C CA . ALA B 1 284 ? -12.039 -5.992 1.362 1 97.62 284 ALA B CA 1
ATOM 5756 C C . ALA B 1 284 ? -11.039 -4.891 1.025 1 97.62 284 ALA B C 1
ATOM 5758 O O . ALA B 1 284 ? -9.977 -5.156 0.463 1 97.62 284 ALA B O 1
ATOM 5759 N N . THR B 1 285 ? -11.383 -3.646 1.379 1 97.62 285 THR B N 1
ATOM 5760 C CA . THR B 1 285 ? -10.516 -2.504 1.121 1 97.62 285 THR B CA 1
ATOM 5761 C C . THR B 1 285 ? -9.219 -2.619 1.916 1 97.62 285 THR B C 1
ATOM 5763 O O . THR B 1 285 ? -8.133 -2.373 1.384 1 97.62 285 THR B O 1
ATOM 5766 N N . LEU B 1 286 ? -9.32 -2.994 3.16 1 97.38 286 LEU B N 1
ATOM 5767 C CA . LEU B 1 286 ? -8.125 -3.227 3.971 1 97.38 286 LEU B CA 1
ATOM 5768 C C . LEU B 1 286 ? -7.234 -4.281 3.33 1 97.38 286 LEU B C 1
ATOM 5770 O O . LEU B 1 286 ? -6.012 -4.125 3.289 1 97.38 286 LEU B O 1
ATOM 5774 N N . GLY B 1 287 ? -7.879 -5.371 2.871 1 98.31 287 GLY B N 1
ATOM 5775 C CA . GLY B 1 287 ? -7.129 -6.414 2.189 1 98.31 287 GLY B CA 1
ATOM 5776 C C . GLY B 1 287 ? -6.367 -5.906 0.98 1 98.31 287 GLY B C 1
ATOM 5777 O O . GLY B 1 287 ? -5.203 -6.266 0.779 1 98.31 287 GLY B O 1
ATOM 5778 N N . ALA B 1 288 ? -6.98 -5.086 0.179 1 97.88 288 ALA B N 1
ATOM 5779 C CA . ALA B 1 288 ? -6.336 -4.523 -1.006 1 97.88 288 ALA B CA 1
ATOM 5780 C C . ALA B 1 288 ? -5.117 -3.693 -0.625 1 97.88 288 ALA B C 1
ATOM 5782 O O . ALA B 1 288 ? -4.082 -3.754 -1.295 1 97.88 288 ALA B O 1
ATOM 5783 N N . LEU B 1 289 ? -5.199 -2.943 0.406 1 97.81 289 LEU B N 1
ATOM 5784 C CA . LEU B 1 289 ? -4.102 -2.092 0.851 1 97.81 289 LEU B CA 1
ATOM 5785 C C . LEU B 1 289 ? -2.965 -2.928 1.433 1 97.81 289 LEU B C 1
ATOM 5787 O O . LEU B 1 289 ? -1.791 -2.6 1.25 1 97.81 289 LEU B O 1
ATOM 5791 N N . ILE B 1 290 ? -3.305 -4.012 2.111 1 97.94 290 ILE B N 1
ATOM 5792 C CA . ILE B 1 290 ? -2.291 -4.941 2.602 1 97.94 290 ILE B CA 1
ATOM 5793 C C . ILE B 1 290 ? -1.569 -5.586 1.42 1 97.94 290 ILE B C 1
ATOM 5795 O O . ILE B 1 290 ? -0.345 -5.734 1.438 1 97.94 290 ILE B O 1
ATOM 5799 N N . LEU B 1 291 ? -2.324 -5.949 0.429 1 98.5 291 LEU B N 1
ATOM 5800 C CA . LEU B 1 291 ? -1.713 -6.523 -0.763 1 98.5 291 LEU B CA 1
ATOM 5801 C C . LEU B 1 291 ? -0.78 -5.523 -1.435 1 98.5 291 LEU B C 1
ATOM 5803 O O . LEU B 1 291 ? 0.32 -5.883 -1.862 1 98.5 291 LEU B O 1
ATOM 5807 N N . TRP B 1 292 ? -1.201 -4.281 -1.517 1 98.19 292 TRP B N 1
ATOM 5808 C CA . TRP B 1 292 ? -0.357 -3.25 -2.115 1 98.19 292 TRP B CA 1
ATOM 5809 C C . TRP B 1 292 ? 0.963 -3.123 -1.363 1 98.19 292 TRP B C 1
ATOM 5811 O O . TRP B 1 292 ? 2.033 -3.094 -1.977 1 98.19 292 TRP B O 1
ATOM 5821 N N . ILE B 1 293 ? 0.938 -3.176 -0.067 1 98.12 293 ILE B N 1
ATOM 5822 C CA . ILE B 1 293 ? 2.131 -3.078 0.768 1 98.12 293 ILE B CA 1
ATOM 5823 C C . ILE B 1 293 ? 2.988 -4.328 0.59 1 98.12 293 ILE B C 1
ATOM 5825 O O . ILE B 1 293 ? 4.219 -4.242 0.524 1 98.12 293 ILE B O 1
ATOM 5829 N N . GLY B 1 294 ? 2.338 -5.445 0.544 1 98.56 294 GLY B N 1
ATOM 5830 C CA . GLY B 1 294 ? 3.057 -6.691 0.333 1 98.56 294 GLY B CA 1
ATOM 5831 C C . GLY B 1 294 ? 3.779 -6.746 -1 1 98.56 294 GLY B C 1
ATOM 5832 O O . GLY B 1 294 ? 4.832 -7.375 -1.115 1 98.56 294 GLY B O 1
ATOM 5833 N N . TRP B 1 295 ? 3.293 -6.039 -1.979 1 98.81 295 TRP B N 1
ATOM 5834 C CA . TRP B 1 295 ? 3.883 -6.059 -3.314 1 98.81 295 TRP B CA 1
ATOM 5835 C C . TRP B 1 295 ? 5.242 -5.367 -3.32 1 98.81 295 TRP B C 1
ATOM 5837 O O . TRP B 1 295 ? 6.039 -5.562 -4.238 1 98.81 295 TRP B O 1
ATOM 5847 N N . TYR B 1 296 ? 5.543 -4.543 -2.279 1 98.69 296 TYR B N 1
ATOM 5848 C CA . TYR B 1 296 ? 6.875 -3.959 -2.15 1 98.69 296 TYR B CA 1
ATOM 5849 C C . TYR B 1 296 ? 7.898 -5.02 -1.764 1 98.69 296 TYR B C 1
ATOM 5851 O O . TYR B 1 296 ? 9.102 -4.816 -1.938 1 98.69 296 TYR B O 1
ATOM 5859 N N . GLY B 1 297 ? 7.426 -6.086 -1.146 1 98.69 297 GLY B N 1
ATOM 5860 C CA . GLY B 1 297 ? 8.281 -7.25 -0.973 1 98.69 297 GLY B CA 1
ATOM 5861 C C . GLY B 1 297 ? 8.352 -8.133 -2.207 1 98.69 297 GLY B C 1
ATOM 5862 O O . GLY B 1 297 ? 9.414 -8.656 -2.545 1 98.69 297 GLY B O 1
ATOM 5863 N N . PHE B 1 298 ? 7.297 -8.227 -2.885 1 98.62 298 PHE B N 1
ATOM 5864 C CA . PHE B 1 298 ? 7.109 -9.141 -4.008 1 98.62 298 PHE B CA 1
ATOM 5865 C C . PHE B 1 298 ? 7.98 -8.734 -5.188 1 98.62 298 PHE B C 1
ATOM 5867 O O . PHE B 1 298 ? 8.883 -9.469 -5.59 1 98.62 298 PHE B O 1
ATOM 5874 N N . ASN B 1 299 ? 7.805 -7.523 -5.672 1 98.88 299 ASN B N 1
ATOM 5875 C CA . ASN B 1 299 ? 8.523 -7.07 -6.855 1 98.88 299 ASN B CA 1
ATOM 5876 C C . ASN B 1 299 ? 9.945 -6.641 -6.516 1 98.88 299 ASN B C 1
ATOM 5878 O O . ASN B 1 299 ? 10.914 -7.211 -7.023 1 98.88 299 ASN B O 1
ATOM 5882 N N . PRO B 1 300 ? 10.164 -5.676 -5.598 1 98.81 300 PRO B N 1
ATOM 5883 C CA . PRO B 1 300 ? 11.531 -5.285 -5.262 1 98.81 300 PRO B CA 1
ATOM 5884 C C . PRO B 1 300 ? 12.344 -6.434 -4.664 1 98.81 300 PRO B C 1
ATOM 5886 O O . PRO B 1 300 ? 13.555 -6.512 -4.879 1 98.81 300 PRO B O 1
ATOM 5889 N N . GLY B 1 301 ? 11.641 -7.309 -3.926 1 98.62 301 GLY B N 1
ATOM 5890 C CA . GLY B 1 301 ? 12.336 -8.461 -3.365 1 98.62 301 GLY B CA 1
ATOM 5891 C C . GLY B 1 301 ? 12.875 -9.398 -4.422 1 98.62 301 GLY B C 1
ATOM 5892 O O . GLY B 1 301 ? 13.875 -10.094 -4.191 1 98.62 301 GLY B O 1
ATOM 5893 N N . SER B 1 302 ? 12.312 -9.352 -5.559 1 98.56 302 SER B N 1
ATOM 5894 C CA . SER B 1 302 ? 12.719 -10.242 -6.645 1 98.56 302 SER B CA 1
ATOM 5895 C C . SER B 1 302 ? 13.977 -9.727 -7.344 1 98.56 302 SER B C 1
ATOM 5897 O O . SER B 1 302 ? 14.484 -10.375 -8.258 1 98.56 302 SER B O 1
ATOM 5899 N N . GLU B 1 303 ? 14.43 -8.57 -6.902 1 97.69 303 GLU B N 1
ATOM 5900 C CA . GLU B 1 303 ? 15.797 -8.195 -7.258 1 97.69 303 GLU B CA 1
ATOM 5901 C C . GLU B 1 303 ? 16.797 -9.195 -6.695 1 97.69 303 GLU B C 1
ATOM 5903 O O . GLU B 1 303 ? 17.906 -9.336 -7.23 1 97.69 303 GLU B O 1
ATOM 5908 N N . LEU B 1 304 ? 16.453 -9.852 -5.586 1 97.5 304 LEU B N 1
ATOM 5909 C CA . LEU B 1 304 ? 17.234 -10.867 -4.898 1 97.5 304 LEU B CA 1
ATOM 5910 C C . LEU B 1 304 ? 18.578 -10.32 -4.461 1 97.5 304 LEU B C 1
ATOM 5912 O O . LEU B 1 304 ? 19.594 -11.031 -4.5 1 97.5 304 LEU B O 1
ATOM 5916 N N . ALA B 1 305 ? 18.688 -9.039 -4.266 1 97.19 305 ALA B N 1
ATOM 5917 C CA . ALA B 1 305 ? 19.828 -8.273 -3.771 1 97.19 305 ALA B CA 1
ATOM 5918 C C . ALA B 1 305 ? 19.375 -6.895 -3.279 1 97.19 305 ALA B C 1
ATOM 5920 O O . ALA B 1 305 ? 18.266 -6.457 -3.557 1 97.19 305 ALA B O 1
ATOM 5921 N N . MET B 1 306 ? 20.156 -6.289 -2.473 1 97.06 306 MET B N 1
ATOM 5922 C CA . MET B 1 306 ? 19.938 -4.891 -2.115 1 97.06 306 MET B CA 1
ATOM 5923 C C . MET B 1 306 ? 20.938 -3.986 -2.846 1 97.06 306 MET B C 1
ATOM 5925 O O . MET B 1 306 ? 22.125 -4.008 -2.553 1 97.06 306 MET B O 1
ATOM 5929 N N . ASP B 1 307 ? 20.516 -3.311 -3.842 1 95.5 307 ASP B N 1
ATOM 5930 C CA . ASP B 1 307 ? 21.344 -2.385 -4.617 1 95.5 307 ASP B CA 1
ATOM 5931 C C . ASP B 1 307 ? 20.531 -1.159 -5.039 1 95.5 307 ASP B C 1
ATOM 5933 O O . ASP B 1 307 ? 19.469 -0.88 -4.473 1 95.5 307 ASP B O 1
ATOM 5937 N N . GLN B 1 308 ? 21.047 -0.379 -5.945 1 93 308 GLN B N 1
ATOM 5938 C CA . GLN B 1 308 ? 20.453 0.903 -6.309 1 93 308 GLN B CA 1
ATOM 5939 C C . GLN B 1 308 ? 19.141 0.707 -7.082 1 93 308 GLN B C 1
ATOM 5941 O O . GLN B 1 308 ? 18.391 1.657 -7.281 1 93 308 GLN B O 1
ATOM 5946 N N . TYR B 1 309 ? 18.844 -0.564 -7.473 1 96.12 309 TYR B N 1
ATOM 5947 C CA . TYR B 1 309 ? 17.734 -0.803 -8.375 1 96.12 309 TYR B CA 1
ATOM 5948 C C . TYR B 1 309 ? 16.484 -1.212 -7.598 1 96.12 309 TYR B C 1
ATOM 5950 O O . TYR B 1 309 ? 15.375 -1.195 -8.141 1 96.12 309 TYR B O 1
ATOM 5958 N N . VAL B 1 310 ? 16.578 -1.573 -6.332 1 98.12 310 VAL B N 1
ATOM 5959 C CA . VAL B 1 310 ? 15.461 -2.018 -5.516 1 98.12 310 VAL B CA 1
ATOM 5960 C C . VAL B 1 310 ? 14.391 -0.93 -5.473 1 98.12 310 VAL B C 1
ATOM 5962 O O . VAL B 1 310 ? 13.211 -1.205 -5.703 1 98.12 310 VAL B O 1
ATOM 5965 N N . ALA B 1 311 ? 14.828 0.273 -5.309 1 98.06 311 ALA B N 1
ATOM 5966 C CA . ALA B 1 311 ? 13.883 1.384 -5.219 1 98.06 311 ALA B CA 1
ATOM 5967 C C . ALA B 1 311 ? 13.242 1.67 -6.57 1 98.06 311 ALA B C 1
ATOM 5969 O O . ALA B 1 311 ? 12.078 2.076 -6.641 1 98.06 311 ALA B O 1
ATOM 5970 N N . TYR B 1 312 ? 14.016 1.497 -7.621 1 98.19 312 TYR B N 1
ATOM 5971 C CA . TYR B 1 312 ? 13.461 1.653 -8.961 1 98.19 312 TYR B CA 1
ATOM 5972 C C . TYR B 1 312 ? 12.281 0.72 -9.18 1 98.19 312 TYR B C 1
ATOM 5974 O O . TYR B 1 312 ? 11.227 1.142 -9.672 1 98.19 312 TYR B O 1
ATOM 5982 N N . VAL B 1 313 ? 12.414 -0.495 -8.789 1 98.81 313 VAL B N 1
ATOM 5983 C CA . VAL B 1 313 ? 11.367 -1.503 -8.938 1 98.81 313 VAL B CA 1
ATOM 5984 C C . VAL B 1 313 ? 10.164 -1.133 -8.07 1 98.81 313 VAL B C 1
ATOM 5986 O O . VAL B 1 313 ? 9.016 -1.349 -8.461 1 98.81 313 VAL B O 1
ATOM 5989 N N . ALA B 1 314 ? 10.43 -0.56 -6.926 1 98.81 314 ALA B N 1
ATOM 5990 C CA . ALA B 1 314 ? 9.352 -0.122 -6.047 1 98.81 314 ALA B CA 1
ATOM 5991 C C . ALA B 1 314 ? 8.516 0.97 -6.711 1 98.81 314 ALA B C 1
ATOM 5993 O O . ALA B 1 314 ? 7.285 0.969 -6.605 1 98.81 314 ALA B O 1
ATOM 5994 N N . VAL B 1 315 ? 9.148 1.893 -7.395 1 98.69 315 VAL B N 1
ATOM 5995 C CA . VAL B 1 315 ? 8.445 3.002 -8.031 1 98.69 315 VAL B CA 1
ATOM 5996 C C . VAL B 1 315 ? 7.645 2.49 -9.227 1 98.69 315 VAL B C 1
ATOM 5998 O O . VAL B 1 315 ? 6.48 2.859 -9.398 1 98.69 315 VAL B O 1
ATOM 6001 N N . THR B 1 316 ? 8.258 1.612 -10.055 1 98.62 316 THR B N 1
ATOM 6002 C CA . THR B 1 316 ? 7.5 1.052 -11.164 1 98.62 316 THR B CA 1
ATOM 6003 C C . THR B 1 316 ? 6.27 0.303 -10.656 1 98.62 316 THR B C 1
ATOM 6005 O O . THR B 1 316 ? 5.195 0.382 -11.25 1 98.62 316 THR B O 1
ATOM 6008 N N . THR B 1 317 ? 6.41 -0.404 -9.562 1 98.88 317 THR B N 1
ATOM 6009 C CA . THR B 1 317 ? 5.312 -1.127 -8.93 1 98.88 317 THR B CA 1
ATOM 6010 C C . THR B 1 317 ? 4.195 -0.169 -8.523 1 98.88 317 THR B C 1
ATOM 6012 O O . THR B 1 317 ? 3.027 -0.401 -8.844 1 98.88 317 THR B O 1
ATOM 6015 N N . THR B 1 318 ? 4.559 0.911 -7.914 1 98.81 318 THR B N 1
ATOM 6016 C CA . THR B 1 318 ? 3.592 1.881 -7.41 1 98.81 318 THR B CA 1
ATOM 6017 C C . THR B 1 318 ? 2.9 2.602 -8.562 1 98.81 318 THR B C 1
ATOM 6019 O O . THR B 1 318 ? 1.688 2.822 -8.523 1 98.81 318 THR B O 1
ATOM 6022 N N . LEU B 1 319 ? 3.668 2.988 -9.531 1 98.81 319 LEU B N 1
ATOM 6023 C CA . LEU B 1 319 ? 3.102 3.703 -10.672 1 98.81 319 LEU B CA 1
ATOM 6024 C C . LEU B 1 319 ? 2.137 2.812 -11.445 1 98.81 319 LEU B C 1
ATOM 6026 O O . LEU B 1 319 ? 1.113 3.285 -11.945 1 98.81 319 LEU B O 1
ATOM 6030 N N . ALA B 1 320 ? 2.428 1.553 -11.547 1 98.94 320 ALA B N 1
ATOM 6031 C CA . ALA B 1 320 ? 1.512 0.627 -12.211 1 98.94 320 ALA B CA 1
ATOM 6032 C C . ALA B 1 320 ? 0.216 0.476 -11.414 1 98.94 320 ALA B C 1
ATOM 6034 O O . ALA B 1 320 ? -0.874 0.461 -11.992 1 98.94 320 ALA B O 1
ATOM 6035 N N . ALA B 1 321 ? 0.36 0.315 -10.117 1 98.88 321 ALA B N 1
ATOM 6036 C CA . ALA B 1 321 ? -0.826 0.256 -9.266 1 98.88 321 ALA B CA 1
ATOM 6037 C C . ALA B 1 321 ? -1.703 1.488 -9.461 1 98.88 321 ALA B C 1
ATOM 6039 O O . ALA B 1 321 ? -2.926 1.376 -9.578 1 98.88 321 ALA B O 1
ATOM 6040 N N . ALA B 1 322 ? -1.081 2.637 -9.508 1 98.81 322 ALA B N 1
ATOM 6041 C CA . ALA B 1 322 ? -1.794 3.9 -9.672 1 98.81 322 ALA B CA 1
ATOM 6042 C C . ALA B 1 322 ? -2.486 3.969 -11.031 1 98.81 322 ALA B C 1
ATOM 6044 O O . ALA B 1 322 ? -3.664 4.328 -11.117 1 98.81 322 ALA B O 1
ATOM 6045 N N . GLY B 1 323 ? -1.766 3.6 -12.062 1 98.81 323 GLY B N 1
ATOM 6046 C CA . GLY B 1 323 ? -2.363 3.557 -13.391 1 98.81 323 GLY B CA 1
ATOM 6047 C C . GLY B 1 323 ? -3.568 2.637 -13.469 1 98.81 323 GLY B C 1
ATOM 6048 O O . GLY B 1 323 ? -4.59 2.998 -14.055 1 98.81 323 GLY B O 1
ATOM 6049 N N . GLY B 1 324 ? -3.395 1.478 -12.898 1 98.88 324 GLY B N 1
ATOM 6050 C CA . GLY B 1 324 ? -4.492 0.523 -12.883 1 98.88 324 GLY B CA 1
ATOM 6051 C C . GLY B 1 324 ? -5.719 1.031 -12.148 1 98.88 324 GLY B C 1
ATOM 6052 O O . GLY B 1 324 ? -6.844 0.883 -12.633 1 98.88 324 GLY B O 1
ATOM 6053 N N . ALA B 1 325 ? -5.531 1.613 -11.008 1 98.75 325 ALA B N 1
ATOM 6054 C CA . ALA B 1 325 ? -6.633 2.164 -10.219 1 98.75 325 ALA B CA 1
ATOM 6055 C C . ALA B 1 325 ? -7.379 3.244 -11 1 98.75 325 ALA B C 1
ATOM 6057 O O . ALA B 1 325 ? -8.609 3.232 -11.062 1 98.75 325 ALA B O 1
ATOM 6058 N N . ILE B 1 326 ? -6.656 4.121 -11.594 1 98.44 326 ILE B N 1
ATOM 6059 C CA . ILE B 1 326 ? -7.238 5.262 -12.289 1 98.44 326 ILE B CA 1
ATOM 6060 C C . ILE B 1 326 ? -8.008 4.781 -13.516 1 98.44 326 ILE B C 1
ATOM 6062 O O . ILE B 1 326 ? -9.18 5.137 -13.703 1 98.44 326 ILE B O 1
ATOM 6066 N N . ALA B 1 327 ? -7.402 3.918 -14.273 1 98.81 327 ALA B N 1
ATOM 6067 C CA . ALA B 1 327 ? -8.016 3.465 -15.516 1 98.81 327 ALA B CA 1
ATOM 6068 C C . ALA B 1 327 ? -9.258 2.615 -15.242 1 98.81 327 ALA B C 1
ATOM 6070 O O . ALA B 1 327 ? -10.281 2.76 -15.914 1 98.81 327 ALA B O 1
ATOM 6071 N N . ALA B 1 328 ? -9.172 1.756 -14.289 1 98.62 328 ALA B N 1
ATOM 6072 C CA . ALA B 1 328 ? -10.32 0.912 -13.953 1 98.62 328 ALA B CA 1
ATOM 6073 C C . ALA B 1 328 ? -11.484 1.748 -13.438 1 98.62 328 ALA B C 1
ATOM 6075 O O . ALA B 1 328 ? -12.641 1.479 -13.766 1 98.62 328 ALA B O 1
ATOM 6076 N N . THR B 1 329 ? -11.148 2.742 -12.586 1 97.75 329 THR B N 1
ATOM 6077 C CA . THR B 1 329 ? -12.188 3.609 -12.047 1 97.75 329 THR B CA 1
ATOM 6078 C C . THR B 1 329 ? -12.867 4.398 -13.164 1 97.75 329 THR B C 1
ATOM 6080 O O . THR B 1 329 ? -14.102 4.488 -13.211 1 97.75 329 THR B O 1
ATOM 6083 N N . VAL B 1 330 ? -12.117 4.902 -14.055 1 97.38 330 VAL B N 1
ATOM 6084 C CA . VAL B 1 330 ? -12.656 5.695 -15.148 1 97.38 330 VAL B CA 1
ATOM 6085 C C . VAL B 1 330 ? -13.539 4.816 -16.047 1 97.38 330 VAL B C 1
ATOM 6087 O O . VAL B 1 330 ? -14.68 5.168 -16.328 1 97.38 330 VAL B O 1
ATOM 6090 N N . LEU B 1 331 ? -13.047 3.662 -16.391 1 97.56 331 LEU B N 1
ATOM 6091 C CA . LEU B 1 331 ? -13.805 2.805 -17.297 1 97.56 331 LEU B CA 1
ATOM 6092 C C . LEU B 1 331 ? -15.07 2.275 -16.609 1 97.56 331 LEU B C 1
ATOM 6094 O O . LEU B 1 331 ? -16.141 2.221 -17.234 1 97.56 331 LEU B O 1
ATOM 6098 N N . SER B 1 332 ? -14.93 1.886 -15.383 1 95.25 332 SER B N 1
ATOM 6099 C CA . SER B 1 332 ? -16.094 1.38 -14.68 1 95.25 332 SER B CA 1
ATOM 6100 C C . SER B 1 332 ? -17.141 2.475 -14.492 1 95.25 332 SER B C 1
ATOM 6102 O O . SER B 1 332 ? -18.344 2.207 -14.539 1 95.25 332 SER B O 1
ATOM 6104 N N . THR B 1 333 ? -16.719 3.689 -14.242 1 95.44 333 THR B N 1
ATOM 6105 C CA . THR B 1 333 ? -17.625 4.816 -14.109 1 95.44 333 THR B CA 1
ATOM 6106 C C . THR B 1 333 ? -18.375 5.07 -15.414 1 95.44 333 THR B C 1
ATOM 6108 O O . THR B 1 333 ? -19.578 5.297 -15.414 1 95.44 333 THR B O 1
ATOM 6111 N N . ILE B 1 334 ? -17.688 4.953 -16.484 1 95.69 334 ILE B N 1
ATOM 6112 C CA . ILE B 1 334 ? -18.266 5.195 -17.797 1 95.69 334 ILE B CA 1
ATOM 6113 C C . ILE B 1 334 ? -19.266 4.086 -18.125 1 95.69 334 ILE B C 1
ATOM 6115 O O . ILE B 1 334 ? -20.359 4.352 -18.656 1 95.69 334 ILE B O 1
ATOM 6119 N N . THR B 1 335 ? -18.984 2.893 -17.797 1 93.62 335 THR B N 1
ATOM 6120 C CA . THR B 1 335 ? -19.797 1.753 -18.219 1 93.62 335 THR B CA 1
ATOM 6121 C C . THR B 1 335 ? -20.953 1.515 -17.25 1 93.62 335 THR B C 1
ATOM 6123 O O . THR B 1 335 ? -22.031 1.076 -17.641 1 93.62 335 THR B O 1
ATOM 6126 N N . SER B 1 336 ? -20.719 1.832 -15.992 1 91.12 336 SER B N 1
ATOM 6127 C CA . SER B 1 336 ? -21.75 1.529 -15.008 1 91.12 336 SER B CA 1
ATOM 6128 C C . SER B 1 336 ? -22.438 2.799 -14.523 1 91.12 336 SER B C 1
ATOM 6130 O O . SER B 1 336 ? -23.438 2.73 -13.805 1 91.12 336 SER B O 1
ATOM 6132 N N . GLY B 1 337 ? -21.906 3.922 -14.859 1 92.69 337 GLY B N 1
ATOM 6133 C CA . GLY B 1 337 ? -22.516 5.191 -14.5 1 92.69 337 GLY B CA 1
ATOM 6134 C C . GLY B 1 337 ? -21.969 5.773 -13.211 1 92.69 337 GLY B C 1
ATOM 6135 O O . GLY B 1 337 ? -22.078 6.977 -12.969 1 92.69 337 GLY B O 1
ATOM 6136 N N . LYS B 1 338 ? -21.469 4.883 -12.336 1 95 338 LYS B N 1
ATOM 6137 C CA . LYS B 1 338 ? -20.922 5.316 -11.055 1 95 338 LYS B CA 1
ATOM 6138 C C . LYS B 1 338 ? -19.594 4.617 -10.766 1 95 338 LYS B C 1
ATOM 6140 O O . LYS B 1 338 ? -19.375 3.486 -11.195 1 95 338 LYS B O 1
ATOM 6145 N N . PRO B 1 339 ? -18.719 5.359 -9.992 1 94.56 339 PRO B N 1
ATOM 6146 C CA . PRO B 1 339 ? -17.484 4.676 -9.586 1 94.56 339 PRO B CA 1
ATOM 6147 C C . PRO B 1 339 ? -17.75 3.484 -8.672 1 94.56 339 PRO B C 1
ATOM 6149 O O . PRO B 1 339 ? -18.5 3.6 -7.703 1 94.56 339 PRO B O 1
ATOM 6152 N N . ASP B 1 340 ? -17.125 2.369 -9.008 1 94.19 340 ASP B N 1
ATOM 6153 C CA . ASP B 1 340 ? -17.312 1.088 -8.336 1 94.19 340 ASP B CA 1
ATOM 6154 C C . ASP B 1 340 ? -16.094 0.73 -7.488 1 94.19 340 ASP B C 1
ATOM 6156 O O . ASP B 1 340 ? -15 0.566 -8.016 1 94.19 340 ASP B O 1
ATOM 6160 N N . LEU B 1 341 ? -16.328 0.569 -6.156 1 96.31 341 LEU B N 1
ATOM 6161 C CA . LEU B 1 341 ? -15.219 0.299 -5.242 1 96.31 341 LEU B CA 1
ATOM 6162 C C . LEU B 1 341 ? -14.547 -1.025 -5.582 1 96.31 341 LEU B C 1
ATOM 6164 O O . LEU B 1 341 ? -13.32 -1.143 -5.5 1 96.31 341 LEU B O 1
ATOM 6168 N N . THR B 1 342 ? -15.297 -2.033 -5.969 1 96.31 342 THR B N 1
ATOM 6169 C CA . THR B 1 342 ? -14.734 -3.33 -6.324 1 96.31 342 THR B CA 1
ATOM 6170 C C . THR B 1 342 ? -13.773 -3.195 -7.504 1 96.31 342 THR B C 1
ATOM 6172 O O . THR B 1 342 ? -12.727 -3.842 -7.535 1 96.31 342 THR B O 1
ATOM 6175 N N . MET B 1 343 ? -14.102 -2.318 -8.406 1 96.69 343 MET B N 1
ATOM 6176 C CA . MET B 1 343 ? -13.25 -2.143 -9.578 1 96.69 343 MET B CA 1
ATOM 6177 C C . MET B 1 343 ? -12.031 -1.291 -9.25 1 96.69 343 MET B C 1
ATOM 6179 O O . MET B 1 343 ? -10.969 -1.456 -9.852 1 96.69 343 MET B O 1
ATOM 6183 N N . ILE B 1 344 ? -12.18 -0.369 -8.305 1 97.75 344 ILE B N 1
ATOM 6184 C CA . ILE B 1 344 ? -10.992 0.343 -7.84 1 97.75 344 ILE B CA 1
ATOM 6185 C C . ILE B 1 344 ? -10.008 -0.646 -7.23 1 97.75 344 ILE B C 1
ATOM 6187 O O . ILE B 1 344 ? -8.812 -0.625 -7.559 1 97.75 344 ILE B O 1
ATOM 6191 N N . ILE B 1 345 ? -10.531 -1.549 -6.375 1 98.44 345 ILE B N 1
ATOM 6192 C CA . ILE B 1 345 ? -9.711 -2.568 -5.727 1 98.44 345 ILE B CA 1
ATOM 6193 C C . ILE B 1 345 ? -9.062 -3.457 -6.781 1 98.44 345 ILE B C 1
ATOM 6195 O O . ILE B 1 345 ? -7.836 -3.604 -6.812 1 98.44 345 ILE B O 1
ATOM 6199 N N . ASN B 1 346 ? -9.875 -3.977 -7.68 1 98.56 346 ASN B N 1
ATOM 6200 C CA . ASN B 1 346 ? -9.367 -4.891 -8.695 1 98.56 346 ASN B CA 1
ATOM 6201 C C . ASN B 1 346 ? -8.477 -4.164 -9.703 1 98.56 346 ASN B C 1
ATOM 6203 O O . ASN B 1 346 ? -7.555 -4.762 -10.266 1 98.56 346 ASN B O 1
ATOM 6207 N N . GLY B 1 347 ? -8.766 -2.861 -9.938 1 98.81 347 GLY B N 1
ATOM 6208 C CA . GLY B 1 347 ? -7.887 -2.068 -10.781 1 98.81 347 GLY B CA 1
ATOM 6209 C C . GLY B 1 347 ? -6.488 -1.914 -10.219 1 98.81 347 GLY B C 1
ATOM 6210 O O . GLY B 1 347 ? -5.504 -2.014 -10.953 1 98.81 347 GLY B O 1
ATOM 6211 N N . ILE B 1 348 ? -6.402 -1.651 -8.93 1 98.81 348 ILE B N 1
ATOM 6212 C CA . ILE B 1 348 ? -5.117 -1.565 -8.242 1 98.81 348 ILE B CA 1
ATOM 6213 C C . ILE B 1 348 ? -4.367 -2.887 -8.391 1 98.81 348 ILE B C 1
ATOM 6215 O O . ILE B 1 348 ? -3.205 -2.904 -8.805 1 98.81 348 ILE B O 1
ATOM 6219 N N . LEU B 1 349 ? -5.051 -3.982 -8.133 1 98.88 349 LEU B N 1
ATOM 6220 C CA . LEU B 1 349 ? -4.434 -5.305 -8.172 1 98.88 349 LEU B CA 1
ATOM 6221 C C . LEU B 1 349 ? -4.043 -5.676 -9.594 1 98.88 349 LEU B C 1
ATOM 6223 O O . LEU B 1 349 ? -2.979 -6.258 -9.82 1 98.88 349 LEU B O 1
ATOM 6227 N N . ALA B 1 350 ? -4.914 -5.305 -10.508 1 98.94 350 ALA B N 1
ATOM 6228 C CA . ALA B 1 350 ? -4.617 -5.547 -11.914 1 98.94 350 ALA B CA 1
ATOM 6229 C C . ALA B 1 350 ? -3.357 -4.801 -12.344 1 98.94 350 ALA B C 1
ATOM 6231 O O . ALA B 1 350 ? -2.523 -5.344 -13.078 1 98.94 350 ALA B O 1
ATOM 6232 N N . GLY B 1 351 ? -3.252 -3.568 -11.953 1 98.94 351 GLY B N 1
ATOM 6233 C CA . GLY B 1 351 ? -2.045 -2.812 -12.242 1 98.94 351 GLY B CA 1
ATOM 6234 C C . GLY B 1 351 ? -0.79 -3.443 -11.672 1 98.94 351 GLY B C 1
ATOM 6235 O O . GLY B 1 351 ? 0.234 -3.531 -12.352 1 98.94 351 GLY B O 1
ATOM 6236 N N . LEU B 1 352 ? -0.846 -3.875 -10.438 1 98.94 352 LEU B N 1
ATOM 6237 C CA . LEU B 1 352 ? 0.277 -4.516 -9.758 1 98.94 352 LEU B CA 1
ATOM 6238 C C . LEU B 1 352 ? 0.689 -5.793 -10.484 1 98.94 352 LEU B C 1
ATOM 6240 O O . LEU B 1 352 ? 1.876 -6.012 -10.742 1 98.94 352 LEU B O 1
ATOM 6244 N N . VAL B 1 353 ? -0.296 -6.617 -10.898 1 98.94 353 VAL B N 1
ATOM 6245 C CA . VAL B 1 353 ? -0.026 -7.867 -11.602 1 98.94 353 VAL B CA 1
ATOM 6246 C C . VAL B 1 353 ? 0.562 -7.566 -12.977 1 98.94 353 VAL B C 1
ATOM 6248 O O . VAL B 1 353 ? 1.478 -8.258 -13.43 1 98.94 353 VAL B O 1
ATOM 6251 N N . SER B 1 354 ? 0.176 -6.508 -13.578 1 98.94 354 SER B N 1
ATOM 6252 C CA . SER B 1 354 ? 0.551 -6.148 -14.945 1 98.94 354 SER B CA 1
ATOM 6253 C C . SER B 1 354 ? 2.014 -5.723 -15.023 1 98.94 354 SER B C 1
ATOM 6255 O O . SER B 1 354 ? 2.609 -5.73 -16.109 1 98.94 354 SER B O 1
ATOM 6257 N N . ILE B 1 355 ? 2.58 -5.344 -13.891 1 98.94 355 ILE B N 1
ATOM 6258 C CA . ILE B 1 355 ? 3.939 -4.82 -13.953 1 98.94 355 ILE B CA 1
ATOM 6259 C C . ILE B 1 355 ? 4.91 -5.832 -13.352 1 98.94 355 ILE B C 1
ATOM 6261 O O . ILE B 1 355 ? 6.129 -5.664 -13.438 1 98.94 355 ILE B O 1
ATOM 6265 N N . THR B 1 356 ? 4.383 -6.895 -12.797 1 98.88 356 THR B N 1
ATOM 6266 C CA . THR B 1 356 ? 5.164 -7.809 -11.969 1 98.88 356 THR B CA 1
ATOM 6267 C C . THR B 1 356 ? 6.246 -8.5 -12.797 1 98.88 356 THR B C 1
ATOM 6269 O O . THR B 1 356 ? 7.383 -8.648 -12.344 1 98.88 356 THR B O 1
ATOM 6272 N N . ALA B 1 357 ? 6.004 -8.82 -14.031 1 98.81 357 ALA B N 1
ATOM 6273 C CA . ALA B 1 357 ? 7.008 -9.445 -14.883 1 98.81 357 ALA B CA 1
ATOM 6274 C C . ALA B 1 357 ? 8.023 -8.422 -15.375 1 98.81 357 ALA B C 1
ATOM 6276 O O . ALA B 1 357 ? 9.195 -8.75 -15.602 1 98.81 357 ALA B O 1
ATOM 6277 N N . GLY B 1 358 ? 7.605 -7.207 -15.539 1 98.75 358 GLY B N 1
ATOM 6278 C CA . GLY B 1 358 ? 8.438 -6.211 -16.188 1 98.75 358 GLY B CA 1
ATOM 6279 C C . GLY B 1 358 ? 8.906 -5.113 -15.266 1 98.75 358 GLY B C 1
ATOM 6280 O O . GLY B 1 358 ? 9.414 -4.082 -15.711 1 98.75 358 GLY B O 1
ATOM 6281 N N . CYS B 1 359 ? 8.75 -5.254 -13.945 1 98.56 359 CYS B N 1
ATOM 6282 C CA . CYS B 1 359 ? 9.031 -4.176 -13.008 1 98.56 359 CYS B CA 1
ATOM 6283 C C . CYS B 1 359 ? 10.516 -3.82 -13.016 1 98.56 359 CYS B C 1
ATOM 6285 O O . CYS B 1 359 ? 10.898 -2.73 -12.594 1 98.56 359 CYS B O 1
ATOM 6287 N N . GLY B 1 360 ? 11.383 -4.691 -13.555 1 98.19 360 GLY B N 1
ATOM 6288 C CA . GLY B 1 360 ? 12.797 -4.395 -13.75 1 98.19 360 GLY B CA 1
ATOM 6289 C C . GLY B 1 360 ? 13.164 -4.16 -15.203 1 98.19 360 GLY B C 1
ATOM 6290 O O . GLY B 1 360 ? 14.344 -4.039 -15.539 1 98.19 360 GLY B O 1
ATOM 6291 N N . ASN B 1 361 ? 12.164 -4.109 -16.109 1 98.38 361 ASN B N 1
ATOM 6292 C CA . ASN B 1 361 ? 12.414 -4.008 -17.547 1 98.38 361 ASN B CA 1
ATOM 6293 C C . ASN B 1 361 ? 11.477 -3.002 -18.203 1 98.38 361 ASN B C 1
ATOM 6295 O O . ASN B 1 361 ? 11.133 -3.15 -19.375 1 98.38 361 ASN B O 1
ATOM 6299 N N . MET B 1 362 ? 11.008 -2.051 -17.453 1 97.5 362 MET B N 1
ATOM 6300 C CA . MET B 1 362 ? 10.148 -0.998 -17.984 1 97.5 362 MET B CA 1
ATOM 6301 C C . MET B 1 362 ? 10.539 0.363 -17.422 1 97.5 362 MET B C 1
ATOM 6303 O O . MET B 1 362 ? 11.039 0.455 -16.297 1 97.5 362 MET B O 1
ATOM 6307 N N . THR B 1 363 ? 10.32 1.404 -18.188 1 96.94 363 THR B N 1
ATOM 6308 C CA . THR B 1 363 ? 10.484 2.764 -17.688 1 96.94 363 THR B CA 1
ATOM 6309 C C . THR B 1 363 ? 9.352 3.135 -16.734 1 96.94 363 THR B C 1
ATOM 6311 O O . THR B 1 363 ? 8.359 2.412 -16.641 1 96.94 363 THR B O 1
ATOM 6314 N N . PHE B 1 364 ? 9.508 4.223 -16.016 1 97.19 364 PHE B N 1
ATOM 6315 C CA . PHE B 1 364 ? 8.453 4.711 -15.133 1 97.19 364 PHE B CA 1
ATOM 6316 C C . PHE B 1 364 ? 7.168 4.949 -15.922 1 97.19 364 PHE B C 1
ATOM 6318 O O . PHE B 1 364 ? 6.094 4.496 -15.516 1 97.19 364 PHE B O 1
ATOM 6325 N N . ALA B 1 365 ? 7.281 5.605 -17.062 1 96.56 365 ALA B N 1
ATOM 6326 C CA . ALA B 1 365 ? 6.113 5.879 -17.891 1 96.56 365 ALA B CA 1
ATOM 6327 C C . ALA B 1 365 ? 5.5 4.586 -18.422 1 96.56 365 ALA B C 1
ATOM 6329 O O . ALA B 1 365 ? 4.273 4.434 -18.438 1 96.56 365 ALA B O 1
ATOM 6330 N N . GLY B 1 366 ? 6.387 3.699 -18.891 1 97.12 366 GLY B N 1
ATOM 6331 C CA . GLY B 1 366 ? 5.91 2.408 -19.359 1 97.12 366 GLY B CA 1
ATOM 6332 C C . GLY B 1 366 ? 5.176 1.621 -18.297 1 97.12 366 GLY B C 1
ATOM 6333 O O . GLY B 1 366 ? 4.188 0.944 -18.578 1 97.12 366 GLY B O 1
ATOM 6334 N N . SER B 1 367 ? 5.684 1.703 -17.094 1 98.5 367 SER B N 1
ATOM 6335 C CA . SER B 1 367 ? 5.062 0.977 -15.992 1 98.5 367 SER B CA 1
ATOM 6336 C C . SER B 1 367 ? 3.68 1.532 -15.68 1 98.5 367 SER B C 1
ATOM 6338 O O . SER B 1 367 ? 2.742 0.772 -15.43 1 98.5 367 SER B O 1
ATOM 6340 N N . TRP B 1 368 ? 3.531 2.871 -15.594 1 98.56 368 TRP B N 1
ATOM 6341 C CA . TRP B 1 368 ? 2.229 3.488 -15.367 1 98.56 368 TRP B CA 1
ATOM 6342 C C . TRP B 1 368 ? 1.233 3.074 -16.453 1 98.56 368 TRP B C 1
ATOM 6344 O O . TRP B 1 368 ? 0.095 2.711 -16.141 1 98.56 368 TRP B O 1
ATOM 6354 N N . LEU B 1 369 ? 1.643 3.041 -17.688 1 98.38 369 LEU B N 1
ATOM 6355 C CA . LEU B 1 369 ? 0.781 2.699 -18.812 1 98.38 369 LEU B CA 1
ATOM 6356 C C . LEU B 1 369 ? 0.397 1.225 -18.781 1 98.38 369 LEU B C 1
ATOM 6358 O O . LEU B 1 369 ? -0.743 0.867 -19.094 1 98.38 369 LEU B O 1
ATOM 6362 N N . ALA B 1 370 ? 1.401 0.393 -18.516 1 98.62 370 ALA B N 1
ATOM 6363 C CA . ALA B 1 370 ? 1.099 -1.031 -18.406 1 98.62 370 ALA B CA 1
ATOM 6364 C C . ALA B 1 370 ? 0.014 -1.275 -17.359 1 98.62 370 ALA B C 1
ATOM 6366 O O . ALA B 1 370 ? -0.903 -2.07 -17.578 1 98.62 370 ALA B O 1
ATOM 6367 N N . GLY B 1 371 ? 0.166 -0.588 -16.203 1 98.88 371 GLY B N 1
ATOM 6368 C CA . GLY B 1 371 ? -0.854 -0.684 -15.18 1 98.88 371 GLY B CA 1
ATOM 6369 C C . GLY B 1 371 ? -2.201 -0.144 -15.617 1 98.88 371 GLY B C 1
ATOM 6370 O O . GLY B 1 371 ? -3.24 -0.75 -15.344 1 98.88 371 GLY B O 1
ATOM 6371 N N . ALA B 1 372 ? -2.197 0.973 -16.312 1 98.88 372 ALA B N 1
ATOM 6372 C CA . ALA B 1 372 ? -3.438 1.583 -16.781 1 98.88 372 ALA B CA 1
ATOM 6373 C C . ALA B 1 372 ? -4.176 0.653 -17.734 1 98.88 372 ALA B C 1
ATOM 6375 O O . ALA B 1 372 ? -5.387 0.452 -17.609 1 98.88 372 ALA B O 1
ATOM 6376 N N . VAL B 1 373 ? -3.449 0.051 -18.609 1 98.88 373 VAL B N 1
ATOM 6377 C CA . VAL B 1 373 ? -4.066 -0.879 -19.562 1 98.88 373 VAL B CA 1
ATOM 6378 C C . VAL B 1 373 ? -4.582 -2.105 -18.812 1 98.88 373 VAL B C 1
ATOM 6380 O O . VAL B 1 373 ? -5.66 -2.617 -19.109 1 98.88 373 VAL B O 1
ATOM 6383 N N . GLY B 1 374 ? -3.76 -2.533 -17.875 1 98.88 374 GLY B N 1
ATOM 6384 C CA . GLY B 1 374 ? -4.246 -3.607 -17.016 1 98.88 374 GLY B CA 1
ATOM 6385 C C . GLY B 1 374 ? -5.559 -3.277 -16.328 1 98.88 374 GLY B C 1
ATOM 6386 O O . GLY B 1 374 ? -6.453 -4.121 -16.25 1 98.88 374 GLY B O 1
ATOM 6387 N N . GLY B 1 375 ? -5.664 -2.031 -15.836 1 98.88 375 GLY B N 1
ATOM 6388 C CA . GLY B 1 375 ? -6.906 -1.571 -15.234 1 98.88 375 GLY B CA 1
ATOM 6389 C C . GLY B 1 375 ? -8.086 -1.608 -16.188 1 98.88 375 GLY B C 1
ATOM 6390 O O . GLY B 1 375 ? -9.195 -1.971 -15.805 1 98.88 375 GLY B O 1
ATOM 6391 N N . LEU B 1 376 ? -7.863 -1.248 -17.422 1 98.81 376 LEU B N 1
ATOM 6392 C CA . LEU B 1 376 ? -8.914 -1.338 -18.438 1 98.81 376 LEU B CA 1
ATOM 6393 C C . LEU B 1 376 ? -9.289 -2.791 -18.703 1 98.81 376 LEU B C 1
ATOM 6395 O O . LEU B 1 376 ? -10.469 -3.127 -18.781 1 98.81 376 LEU B O 1
ATOM 6399 N N . ILE B 1 377 ? -8.305 -3.65 -18.781 1 98.81 377 ILE B N 1
ATOM 6400 C CA . ILE B 1 377 ? -8.484 -5.059 -19.109 1 98.81 377 ILE B CA 1
ATOM 6401 C C . ILE B 1 377 ? -9.32 -5.746 -18.047 1 98.81 377 ILE B C 1
ATOM 6403 O O . ILE B 1 377 ? -10.219 -6.531 -18.344 1 98.81 377 ILE B O 1
ATOM 6407 N N . VAL B 1 378 ? -9.039 -5.426 -16.781 1 98.69 378 VAL B N 1
ATOM 6408 C CA . VAL B 1 378 ? -9.719 -6.152 -15.711 1 98.69 378 VAL B CA 1
ATOM 6409 C C . VAL B 1 378 ? -11.219 -5.867 -15.766 1 98.69 378 VAL B C 1
ATOM 6411 O O . VAL B 1 378 ? -12.031 -6.758 -15.516 1 98.69 378 VAL B O 1
ATOM 6414 N N . VAL B 1 379 ? -11.625 -4.645 -16.109 1 98.06 379 VAL B N 1
ATOM 6415 C CA . VAL B 1 379 ? -13.039 -4.281 -16.188 1 98.06 379 VAL B CA 1
ATOM 6416 C C . VAL B 1 379 ? -13.711 -5.07 -17.312 1 98.06 379 VAL B C 1
ATOM 6418 O O . VAL B 1 379 ? -14.773 -5.656 -17.109 1 98.06 379 VAL B O 1
ATOM 6421 N N . VAL B 1 380 ? -13.039 -5.191 -18.406 1 98.25 380 VAL B N 1
ATOM 6422 C CA . VAL B 1 380 ? -13.586 -5.887 -19.578 1 98.25 380 VAL B CA 1
ATOM 6423 C C . VAL B 1 380 ? -13.562 -7.395 -19.328 1 98.25 380 VAL B C 1
ATOM 6425 O O . VAL B 1 380 ? -14.492 -8.109 -19.719 1 98.25 380 VAL B O 1
ATOM 6428 N N . ALA B 1 381 ? -12.516 -7.848 -18.719 1 98.44 381 ALA B N 1
ATOM 6429 C CA . ALA B 1 381 ? -12.352 -9.281 -18.5 1 98.44 381 ALA B CA 1
ATOM 6430 C C . ALA B 1 381 ? -13.414 -9.812 -17.531 1 98.44 381 ALA B C 1
ATOM 6432 O O . ALA B 1 381 ? -13.938 -10.914 -17.719 1 98.44 381 ALA B O 1
ATOM 6433 N N . VAL B 1 382 ? -13.695 -9.094 -16.5 1 97 382 VAL B N 1
ATOM 6434 C CA . VAL B 1 382 ? -14.734 -9.5 -15.555 1 97 382 VAL B CA 1
ATOM 6435 C C . VAL B 1 382 ? -16.062 -9.641 -16.281 1 97 382 VAL B C 1
ATOM 6437 O O . VAL B 1 382 ? -16.781 -10.633 -16.109 1 97 382 VAL B O 1
ATOM 6440 N N . ALA B 1 383 ? -16.375 -8.68 -17.094 1 95.38 383 ALA B N 1
ATOM 6441 C CA . ALA B 1 383 ? -17.609 -8.711 -17.875 1 95.38 383 ALA B CA 1
ATOM 6442 C C . ALA B 1 383 ? -17.609 -9.875 -18.859 1 95.38 383 ALA B C 1
ATOM 6444 O O . ALA B 1 383 ? -18.641 -10.516 -19.078 1 95.38 383 ALA B O 1
ATOM 6445 N N . ALA B 1 384 ? -16.5 -10.148 -19.453 1 97.19 384 ALA B N 1
ATOM 6446 C CA . ALA B 1 384 ? -16.391 -11.227 -20.438 1 97.19 384 ALA B CA 1
ATOM 6447 C C . ALA B 1 384 ? -16.594 -12.586 -19.766 1 97.19 384 ALA B C 1
ATOM 6449 O O . ALA B 1 384 ? -17.219 -13.477 -20.344 1 97.19 384 ALA B O 1
ATOM 6450 N N . LEU B 1 385 ? -16.078 -12.75 -18.594 1 97.44 385 LEU B N 1
ATOM 6451 C CA . LEU B 1 385 ? -16.25 -14 -17.875 1 97.44 385 LEU B CA 1
ATOM 6452 C C . LEU B 1 385 ? -17.719 -14.211 -17.516 1 97.44 385 LEU B C 1
ATOM 6454 O O . LEU B 1 385 ? -18.25 -15.32 -17.656 1 97.44 385 LEU B O 1
ATOM 6458 N N . ASP B 1 386 ? -18.328 -13.164 -17.094 1 95.69 386 ASP B N 1
ATOM 6459 C CA . ASP B 1 386 ? -19.766 -13.234 -16.781 1 95.69 386 ASP B CA 1
ATOM 6460 C C . ASP B 1 386 ? -20.562 -13.641 -18.016 1 95.69 386 ASP B C 1
ATOM 6462 O O . ASP B 1 386 ? -21.469 -14.477 -17.922 1 95.69 386 ASP B O 1
ATOM 6466 N N . SER B 1 387 ? -20.234 -13.062 -19.094 1 96.12 387 SER B N 1
ATOM 6467 C CA . SER B 1 387 ? -20.953 -13.352 -20.328 1 96.12 387 SER B CA 1
ATOM 6468 C C . SER B 1 387 ? -20.719 -14.789 -20.781 1 96.12 387 SER B C 1
ATOM 6470 O O . SER B 1 387 ? -21.578 -15.375 -21.453 1 96.12 387 SER B O 1
ATOM 6472 N N . ALA B 1 388 ? -19.578 -15.367 -20.406 1 96.94 388 ALA B N 1
ATOM 6473 C CA . ALA B 1 388 ? -19.234 -16.734 -20.797 1 96.94 388 ALA B CA 1
ATOM 6474 C C . ALA B 1 388 ? -19.812 -17.75 -19.797 1 96.94 388 ALA B C 1
ATOM 6476 O O . ALA B 1 388 ? -19.641 -18.953 -19.969 1 96.94 388 ALA B O 1
ATOM 6477 N N . GLY B 1 389 ? -20.422 -17.219 -18.797 1 96.94 389 GLY B N 1
ATOM 6478 C CA . GLY B 1 389 ? -21.062 -18.094 -17.812 1 96.94 389 GLY B CA 1
ATOM 6479 C C . GLY B 1 389 ? -20.078 -18.672 -16.812 1 96.94 389 GLY B C 1
ATOM 6480 O O . GLY B 1 389 ? -20.344 -19.719 -16.203 1 96.94 389 GLY B O 1
ATOM 6481 N N . ILE B 1 390 ? -18.938 -18.062 -16.672 1 97.81 390 ILE B N 1
ATOM 6482 C CA . ILE B 1 390 ? -17.922 -18.516 -15.719 1 97.81 390 ILE B CA 1
ATOM 6483 C C . ILE B 1 390 ? -18 -17.672 -14.445 1 97.81 390 ILE B C 1
ATOM 6485 O O . ILE B 1 390 ? -17.891 -16.438 -14.492 1 97.81 390 ILE B O 1
ATOM 6489 N N . ASP B 1 391 ? -18.234 -18.312 -13.32 1 97.69 391 ASP B N 1
ATOM 6490 C CA . ASP B 1 391 ? -18.422 -17.641 -12.031 1 97.69 391 ASP B CA 1
ATOM 6491 C C . ASP B 1 391 ? -17.078 -17.484 -11.297 1 97.69 391 ASP B C 1
ATOM 6493 O O . ASP B 1 391 ? -16.516 -18.469 -10.82 1 97.69 391 ASP B O 1
ATOM 6497 N N . ASP B 1 392 ? -16.594 -16.281 -11.242 1 97 392 ASP B N 1
ATOM 6498 C CA . ASP B 1 392 ? -15.422 -15.852 -10.484 1 97 392 ASP B CA 1
ATOM 6499 C C . ASP B 1 392 ? -15.812 -14.875 -9.383 1 97 392 ASP B C 1
ATOM 6501 O O . ASP B 1 392 ? -15.898 -13.664 -9.617 1 97 392 ASP B O 1
ATOM 6505 N N . PRO B 1 393 ? -15.977 -15.406 -8.156 1 96.44 393 PRO B N 1
ATOM 6506 C CA . PRO B 1 393 ? -16.594 -14.633 -7.082 1 96.44 393 PRO B CA 1
ATOM 6507 C C . PRO B 1 393 ? -15.875 -13.32 -6.801 1 96.44 393 PRO B C 1
ATOM 6509 O O . PRO B 1 393 ? -16.5 -12.352 -6.344 1 96.44 393 PRO B O 1
ATOM 6512 N N . VAL B 1 394 ? -14.547 -13.242 -7.027 1 96.69 394 VAL B N 1
ATOM 6513 C CA . VAL B 1 394 ? -13.82 -12.062 -6.562 1 96.69 394 VAL B CA 1
ATOM 6514 C C . VAL B 1 394 ? -13.07 -11.422 -7.73 1 96.69 394 VAL B C 1
ATOM 6516 O O . VAL B 1 394 ? -12.25 -10.523 -7.531 1 96.69 394 VAL B O 1
ATOM 6519 N N . GLY B 1 395 ? -13.211 -11.906 -8.938 1 97.38 395 GLY B N 1
ATOM 6520 C CA . GLY B 1 395 ? -12.523 -11.367 -10.102 1 97.38 395 GLY B CA 1
ATOM 6521 C C . GLY B 1 395 ? -11.07 -11.781 -10.172 1 97.38 395 GLY B C 1
ATOM 6522 O O . GLY B 1 395 ? -10.234 -11.047 -10.711 1 97.38 395 GLY B O 1
ATOM 6523 N N . ALA B 1 396 ? -10.773 -12.945 -9.656 1 98.25 396 ALA B N 1
ATOM 6524 C CA . ALA B 1 396 ? -9.391 -13.375 -9.492 1 98.25 396 ALA B CA 1
ATOM 6525 C C . ALA B 1 396 ? -8.773 -13.742 -10.836 1 98.25 396 ALA B C 1
ATOM 6527 O O . ALA B 1 396 ? -7.598 -13.453 -11.094 1 98.25 396 ALA B O 1
ATOM 6528 N N . PHE B 1 397 ? -9.523 -14.43 -11.68 1 98.75 397 PHE B N 1
ATOM 6529 C CA . PHE B 1 397 ? -8.945 -14.789 -12.969 1 98.75 397 PHE B CA 1
ATOM 6530 C C . PHE B 1 397 ? -8.672 -13.547 -13.805 1 98.75 397 PHE B C 1
ATOM 6532 O O . PHE B 1 397 ? -7.652 -13.469 -14.492 1 98.75 397 PHE B O 1
ATOM 6539 N N . SER B 1 398 ? -9.57 -12.602 -13.828 1 98.81 398 SER B N 1
ATOM 6540 C CA . SER B 1 398 ? -9.383 -11.352 -14.562 1 98.81 398 SER B CA 1
ATOM 6541 C C . SER B 1 398 ? -8.141 -10.609 -14.086 1 98.81 398 SER B C 1
ATOM 6543 O O . SER B 1 398 ? -7.363 -10.102 -14.898 1 98.81 398 SER B O 1
ATOM 6545 N N . VAL B 1 399 ? -7.938 -10.57 -12.789 1 98.88 399 VAL B N 1
ATOM 6546 C CA . VAL B 1 399 ? -6.82 -9.844 -12.195 1 98.88 399 VAL B CA 1
ATOM 6547 C C . VAL B 1 399 ? -5.523 -10.625 -12.406 1 98.88 399 VAL B C 1
ATOM 6549 O O . VAL B 1 399 ? -4.543 -10.078 -12.922 1 98.88 399 VAL B O 1
ATOM 6552 N N . HIS B 1 400 ? -5.516 -11.906 -12.078 1 98.88 400 HIS B N 1
ATOM 6553 C CA . HIS B 1 400 ? -4.266 -12.656 -12.023 1 98.88 400 HIS B CA 1
ATOM 6554 C C . HIS B 1 400 ? -4.016 -13.422 -13.312 1 98.88 400 HIS B C 1
ATOM 6556 O O . HIS B 1 400 ? -2.869 -13.594 -13.734 1 98.88 400 HIS B O 1
ATOM 6562 N N . GLY B 1 401 ? -5.082 -13.984 -13.914 1 98.81 401 GLY B N 1
ATOM 6563 C CA . GLY B 1 401 ? -4.934 -14.719 -15.164 1 98.81 401 GLY B CA 1
ATOM 6564 C C . GLY B 1 401 ? -4.754 -13.812 -16.375 1 98.81 401 GLY B C 1
ATOM 6565 O O . GLY B 1 401 ? -3.678 -13.781 -16.969 1 98.81 401 GLY B O 1
ATOM 6566 N N . VAL B 1 402 ? -5.77 -13.016 -16.625 1 98.88 402 VAL B N 1
ATOM 6567 C CA . VAL B 1 402 ? -5.777 -12.195 -17.828 1 98.88 402 VAL B CA 1
ATOM 6568 C C . VAL B 1 402 ? -4.711 -11.109 -17.719 1 98.88 402 VAL B C 1
ATOM 6570 O O . VAL B 1 402 ? -3.904 -10.922 -18.641 1 98.88 402 VAL B O 1
ATOM 6573 N N . CYS B 1 403 ? -4.664 -10.422 -16.609 1 98.94 403 CYS B N 1
ATOM 6574 C CA . CYS B 1 403 ? -3.676 -9.359 -16.453 1 98.94 403 CYS B CA 1
ATOM 6575 C C . CYS B 1 403 ? -2.281 -9.945 -16.25 1 98.94 403 CYS B C 1
ATOM 6577 O O . CYS B 1 403 ? -1.281 -9.281 -16.547 1 98.94 403 CYS B O 1
ATOM 6579 N N . GLY B 1 404 ? -2.215 -11.195 -15.711 1 98.88 404 GLY B N 1
ATOM 6580 C CA . GLY B 1 404 ? -0.93 -11.875 -15.688 1 98.88 404 GLY B CA 1
ATOM 6581 C C . GLY B 1 404 ? -0.348 -12.102 -17.062 1 98.88 404 GLY B C 1
ATOM 6582 O O . GLY B 1 404 ? 0.846 -11.891 -17.281 1 98.88 404 GLY B O 1
ATOM 6583 N N . VAL B 1 405 ? -1.206 -12.508 -17.969 1 98.88 405 VAL B N 1
ATOM 6584 C CA . VAL B 1 405 ? -0.793 -12.688 -19.359 1 98.88 405 VAL B CA 1
ATOM 6585 C C . VAL B 1 405 ? -0.416 -11.344 -19.969 1 98.88 405 VAL B C 1
ATOM 6587 O O . VAL B 1 405 ? 0.63 -11.211 -20.609 1 98.88 405 VAL B O 1
ATOM 6590 N N . TRP B 1 406 ? -1.17 -10.32 -19.734 1 98.88 406 TRP B N 1
ATOM 6591 C CA . TRP B 1 406 ? -0.88 -8.977 -20.219 1 98.88 406 TRP B CA 1
ATOM 6592 C C . TRP B 1 406 ? 0.46 -8.477 -19.688 1 98.88 406 TRP B C 1
ATOM 6594 O O . TRP B 1 406 ? 1.295 -7.988 -20.453 1 98.88 406 TRP B O 1
ATOM 6604 N N . GLY B 1 407 ? 0.627 -8.625 -18.391 1 98.88 407 GLY B N 1
ATOM 6605 C CA . GLY B 1 407 ? 1.859 -8.172 -17.766 1 98.88 407 GLY B CA 1
ATOM 6606 C C . GLY B 1 407 ? 3.1 -8.836 -18.328 1 98.88 407 GLY B C 1
ATOM 6607 O O . GLY B 1 407 ? 4.188 -8.258 -18.297 1 98.88 407 GLY B O 1
ATOM 6608 N N . THR B 1 408 ? 2.893 -9.992 -18.891 1 98.75 408 THR B N 1
ATOM 6609 C CA . THR B 1 408 ? 3.994 -10.742 -19.484 1 98.75 408 THR B CA 1
ATOM 6610 C C . THR B 1 408 ? 4.25 -10.273 -20.906 1 98.75 408 THR B C 1
ATOM 6612 O O . THR B 1 408 ? 5.391 -9.969 -21.281 1 98.75 408 THR B O 1
ATOM 6615 N N . VAL B 1 409 ? 3.244 -10.086 -21.688 1 98.75 409 VAL B N 1
ATOM 6616 C CA . VAL B 1 409 ? 3.389 -9.82 -23.109 1 98.75 409 VAL B CA 1
ATOM 6617 C C . VAL B 1 409 ? 3.75 -8.352 -23.344 1 98.75 409 VAL B C 1
ATOM 6619 O O . VAL B 1 409 ? 4.43 -8.016 -24.312 1 98.75 409 VAL B O 1
ATOM 6622 N N . VAL B 1 410 ? 3.383 -7.477 -22.422 1 98.69 410 VAL B N 1
ATOM 6623 C CA . VAL B 1 410 ? 3.582 -6.039 -22.609 1 98.69 410 VAL B CA 1
ATOM 6624 C C . VAL B 1 410 ? 5.078 -5.723 -22.625 1 98.69 410 VAL B C 1
ATOM 6626 O O . VAL B 1 410 ? 5.5 -4.727 -23.219 1 98.69 410 VAL B O 1
ATOM 6629 N N . ILE B 1 411 ? 5.891 -6.582 -22.031 1 98.5 411 ILE B N 1
ATOM 6630 C CA . ILE B 1 411 ? 7.336 -6.41 -22.078 1 98.5 411 ILE B CA 1
ATOM 6631 C C . ILE B 1 411 ? 7.809 -6.422 -23.531 1 98.5 411 ILE B C 1
ATOM 6633 O O . ILE B 1 411 ? 8.734 -5.699 -23.906 1 98.5 411 ILE B O 1
ATOM 6637 N N . GLY B 1 412 ? 7.164 -7.246 -24.359 1 98.38 412 GLY B N 1
ATOM 6638 C CA . GLY B 1 412 ? 7.488 -7.316 -25.781 1 98.38 412 GLY B CA 1
ATOM 6639 C C . GLY B 1 412 ? 7.066 -6.082 -26.547 1 98.38 412 GLY B C 1
ATOM 6640 O O . GLY B 1 412 ? 7.5 -5.875 -27.688 1 98.38 412 GLY B O 1
ATOM 6641 N N . LEU B 1 413 ? 6.32 -5.207 -25.953 1 97.19 413 LEU B N 1
ATOM 6642 C CA . LEU B 1 413 ? 5.848 -3.992 -26.594 1 97.19 413 LEU B CA 1
ATOM 6643 C C . LEU B 1 413 ? 6.641 -2.777 -26.125 1 97.19 413 LEU B C 1
ATOM 6645 O O . LEU B 1 413 ? 7.199 -2.041 -26.953 1 97.19 413 LEU B O 1
ATOM 6649 N N . TRP B 1 414 ? 6.828 -2.609 -24.812 1 94.19 414 TRP B N 1
ATOM 6650 C CA . TRP B 1 414 ? 7.387 -1.389 -24.234 1 94.19 414 TRP B CA 1
ATOM 6651 C C . TRP B 1 414 ? 8.648 -1.691 -23.422 1 94.19 414 TRP B C 1
ATOM 6653 O O . TRP B 1 414 ? 9.234 -0.792 -22.828 1 94.19 414 TRP B O 1
ATOM 6663 N N . GLY B 1 415 ? 9.117 -2.869 -23.406 1 97.25 415 GLY B N 1
ATOM 6664 C CA . GLY B 1 415 ? 10.188 -3.273 -22.516 1 97.25 415 GLY B CA 1
ATOM 6665 C C . GLY B 1 415 ? 11.516 -2.621 -22.844 1 97.25 415 GLY B C 1
ATOM 6666 O O . GLY B 1 415 ? 11.75 -2.197 -23.969 1 97.25 415 GLY B O 1
ATOM 6667 N N . VAL B 1 416 ? 12.328 -2.453 -21.781 1 97.44 416 VAL B N 1
ATOM 6668 C CA . VAL B 1 416 ? 13.703 -1.992 -21.891 1 97.44 416 VAL B CA 1
ATOM 6669 C C . VAL B 1 416 ? 14.648 -3.021 -21.266 1 97.44 416 VAL B C 1
ATOM 6671 O O . VAL B 1 416 ? 14.219 -3.865 -20.469 1 97.44 416 VAL B O 1
ATOM 6674 N N . ASP B 1 417 ? 15.922 -2.943 -21.672 1 96.12 417 ASP B N 1
ATOM 6675 C CA . ASP B 1 417 ? 16.922 -3.918 -21.219 1 96.12 417 ASP B CA 1
ATOM 6676 C C . ASP B 1 417 ? 17.5 -3.521 -19.875 1 96.12 417 ASP B C 1
ATOM 6678 O O . ASP B 1 417 ? 18.656 -3.09 -19.797 1 96.12 417 ASP B O 1
ATOM 6682 N N . GLY B 1 418 ? 16.75 -3.664 -18.844 1 94.62 418 GLY B N 1
ATOM 6683 C CA . GLY B 1 418 ? 17.234 -3.408 -17.5 1 94.62 418 GLY B CA 1
ATOM 6684 C C . GLY B 1 418 ? 16.859 -2.029 -16.984 1 94.62 418 GLY B C 1
ATOM 6685 O O . GLY B 1 418 ? 15.984 -1.368 -17.547 1 94.62 418 GLY B O 1
ATOM 6686 N N . MET B 1 419 ? 17.516 -1.591 -15.867 1 94.44 419 MET B N 1
ATOM 6687 C CA . MET B 1 419 ? 17.062 -0.431 -15.102 1 94.44 419 MET B CA 1
ATOM 6688 C C . MET B 1 419 ? 18.078 0.709 -15.195 1 94.44 419 MET B C 1
ATOM 6690 O O . MET B 1 419 ? 17.859 1.779 -14.625 1 94.44 419 MET B O 1
ATOM 6694 N N . ASP B 1 420 ? 19.109 0.516 -15.969 1 91.5 420 ASP B N 1
ATOM 6695 C CA . ASP B 1 420 ? 20.125 1.562 -16.141 1 91.5 420 ASP B CA 1
ATOM 6696 C C . ASP B 1 420 ? 19.562 2.734 -16.938 1 91.5 420 ASP B C 1
ATOM 6698 O O . ASP B 1 420 ? 18.719 2.541 -17.828 1 91.5 420 ASP B O 1
ATOM 6702 N N . PRO B 1 421 ? 20.047 3.875 -16.578 1 87.25 421 PRO B N 1
ATOM 6703 C CA . PRO B 1 421 ? 19.656 5.008 -17.406 1 87.25 421 PRO B CA 1
ATOM 6704 C C . PRO B 1 421 ? 20 4.812 -18.891 1 87.25 421 PRO B C 1
ATOM 6706 O O . PRO B 1 421 ? 21.109 4.379 -19.203 1 87.25 421 PRO B O 1
ATOM 6709 N N . GLY B 1 422 ? 19.078 5.031 -19.719 1 87.12 422 GLY B N 1
ATOM 6710 C CA . GLY B 1 422 ? 19.328 4.922 -21.141 1 87.12 422 GLY B CA 1
ATOM 6711 C C . GLY B 1 422 ? 19.328 3.486 -21.641 1 87.12 422 GLY B C 1
ATOM 6712 O O . GLY B 1 422 ? 19.766 3.213 -22.766 1 87.12 422 GLY B O 1
ATOM 6713 N N . ALA B 1 423 ? 18.844 2.588 -20.828 1 91.69 423 ALA B N 1
ATOM 6714 C CA . ALA B 1 423 ? 18.766 1.191 -21.25 1 91.69 423 ALA B CA 1
ATOM 6715 C C . ALA B 1 423 ? 18.078 1.065 -22.609 1 91.69 423 ALA B C 1
ATOM 6717 O O . ALA B 1 423 ? 17.125 1.792 -22.906 1 91.69 423 ALA B O 1
ATOM 6718 N N . ALA B 1 424 ? 18.594 0.128 -23.422 1 94.06 424 ALA B N 1
ATOM 6719 C CA . ALA B 1 424 ? 18.094 -0.064 -24.781 1 94.06 424 ALA B CA 1
ATOM 6720 C C . ALA B 1 424 ? 16.672 -0.624 -24.766 1 94.06 424 ALA B C 1
ATOM 6722 O O . ALA B 1 424 ? 16.328 -1.424 -23.891 1 94.06 424 ALA B O 1
ATOM 6723 N N . GLY B 1 425 ? 15.914 -0.217 -25.75 1 95.69 425 GLY B N 1
ATOM 6724 C CA . GLY B 1 425 ? 14.594 -0.798 -25.922 1 95.69 425 GLY B CA 1
ATOM 6725 C C . GLY B 1 425 ? 14.633 -2.229 -26.422 1 95.69 425 GLY B C 1
ATOM 6726 O O . GLY B 1 425 ? 15.414 -2.559 -27.312 1 95.69 425 GLY B O 1
ATOM 6727 N N . ILE B 1 426 ? 13.812 -3.076 -25.844 1 96.81 426 ILE B N 1
ATOM 6728 C CA . ILE B 1 426 ? 13.75 -4.457 -26.312 1 96.81 426 ILE B CA 1
ATOM 6729 C C . ILE B 1 426 ? 12.359 -4.754 -26.875 1 96.81 426 ILE B C 1
ATOM 6731 O O . ILE B 1 426 ? 12.164 -5.758 -27.562 1 96.81 426 ILE B O 1
ATOM 6735 N N . GLY B 1 427 ? 11.375 -3.889 -26.531 1 96.31 427 GLY B N 1
ATOM 6736 C CA . GLY B 1 427 ? 10.016 -4.051 -27.031 1 96.31 427 GLY B CA 1
ATOM 6737 C C . GLY B 1 427 ? 9.82 -3.475 -28.422 1 96.31 427 GLY B C 1
ATOM 6738 O O . GLY B 1 427 ? 10.586 -2.607 -28.859 1 96.31 427 GLY B O 1
ATOM 6739 N N . LEU B 1 428 ? 8.781 -3.857 -29.062 1 96.31 428 LEU B N 1
ATOM 6740 C CA . LEU B 1 428 ? 8.445 -3.467 -30.438 1 96.31 428 LEU B CA 1
ATOM 6741 C C . LEU B 1 428 ? 8.32 -1.952 -30.547 1 96.31 428 LEU B C 1
ATOM 6743 O O . LEU B 1 428 ? 8.805 -1.354 -31.5 1 96.31 428 LEU B O 1
ATOM 6747 N N . LEU B 1 429 ? 7.777 -1.3 -29.516 1 94.5 429 LEU B N 1
ATOM 6748 C CA . LEU B 1 429 ? 7.461 0.123 -29.594 1 94.5 429 LEU B CA 1
ATOM 6749 C C . LEU B 1 429 ? 8.586 0.96 -29 1 94.5 429 LEU B C 1
ATOM 6751 O O . LEU B 1 429 ? 8.523 2.191 -29 1 94.5 429 LEU B O 1
ATOM 6755 N N . ASN B 1 430 ? 9.617 0.265 -28.5 1 91.88 430 ASN B N 1
ATOM 6756 C CA . ASN B 1 430 ? 10.781 0.962 -27.969 1 91.88 430 ASN B CA 1
ATOM 6757 C C . ASN B 1 430 ? 12.031 0.674 -28.781 1 91.88 430 ASN B C 1
ATOM 6759 O O . ASN B 1 430 ? 13.156 0.825 -28.297 1 91.88 430 ASN B O 1
ATOM 6763 N N . GLY B 1 431 ? 11.891 0.104 -29.969 1 91.62 431 GLY B N 1
ATOM 6764 C CA . GLY B 1 431 ? 13.008 -0.029 -30.891 1 91.62 431 GLY B CA 1
ATOM 6765 C C . GLY B 1 431 ? 13.609 -1.422 -30.906 1 91.62 431 GLY B C 1
ATOM 6766 O O . GLY B 1 431 ? 14.57 -1.685 -31.641 1 91.62 431 GLY B O 1
ATOM 6767 N N . GLY B 1 432 ? 13.211 -2.449 -30.062 1 94.12 432 GLY B N 1
ATOM 6768 C CA . GLY B 1 432 ? 13.82 -3.766 -29.938 1 94.12 432 GLY B CA 1
ATOM 6769 C C . GLY B 1 432 ? 13.289 -4.77 -30.938 1 94.12 432 GLY B C 1
ATOM 6770 O O . GLY B 1 432 ? 13.703 -5.93 -30.938 1 94.12 432 GLY B O 1
ATOM 6771 N N . GLY B 1 433 ? 12.289 -4.371 -31.766 1 93.88 433 GLY B N 1
ATOM 6772 C CA . GLY B 1 433 ? 11.734 -5.301 -32.719 1 93.88 433 GLY B CA 1
ATOM 6773 C C . GLY B 1 433 ? 10.648 -6.195 -32.156 1 93.88 433 GLY B C 1
ATOM 6774 O O . GLY B 1 433 ? 10.273 -6.047 -30.984 1 93.88 433 GLY B O 1
ATOM 6775 N N . ILE B 1 434 ? 10.227 -7.262 -32.906 1 96.75 434 ILE B N 1
ATOM 6776 C CA . ILE B 1 434 ? 9.031 -8.039 -32.562 1 96.75 434 ILE B CA 1
ATOM 6777 C C . ILE B 1 434 ? 9.438 -9.32 -31.844 1 96.75 434 ILE B C 1
ATOM 6779 O O . ILE B 1 434 ? 8.586 -10 -31.266 1 96.75 434 ILE B O 1
ATOM 6783 N N . ASN B 1 435 ? 10.68 -9.719 -31.828 1 97.19 435 ASN B N 1
ATOM 6784 C CA . ASN B 1 435 ? 11.148 -11.008 -31.328 1 97.19 435 ASN B CA 1
ATOM 6785 C C . ASN B 1 435 ? 10.812 -11.18 -29.844 1 97.19 435 ASN B C 1
ATOM 6787 O O . ASN B 1 435 ? 10.336 -12.242 -29.438 1 97.19 435 ASN B O 1
ATOM 6791 N N . GLN B 1 436 ? 11.086 -10.188 -29.062 1 98.12 436 GLN B N 1
ATOM 6792 C CA . GLN B 1 436 ? 10.797 -10.281 -27.625 1 98.12 436 GLN B CA 1
ATOM 6793 C C . GLN B 1 436 ? 9.312 -10.523 -27.391 1 98.12 436 GLN B C 1
ATOM 6795 O O . GLN B 1 436 ? 8.938 -11.219 -26.438 1 98.12 436 GLN B O 1
ATOM 6800 N N . PHE B 1 437 ? 8.484 -9.922 -28.203 1 98.38 437 PHE B N 1
ATOM 6801 C CA . PHE B 1 437 ? 7.047 -10.117 -28.094 1 98.38 437 PHE B CA 1
ATOM 6802 C C . PHE B 1 437 ? 6.688 -11.594 -28.266 1 98.38 437 PHE B C 1
ATOM 6804 O O . PHE B 1 437 ? 5.906 -12.141 -27.5 1 98.38 437 PHE B O 1
ATOM 6811 N N . PHE B 1 438 ? 7.25 -12.266 -29.219 1 98.38 438 PHE B N 1
ATOM 6812 C CA . PHE B 1 438 ? 6.953 -13.672 -29.5 1 98.38 438 PHE B CA 1
ATOM 6813 C C . PHE B 1 438 ? 7.465 -14.562 -28.375 1 98.38 438 PHE B C 1
ATOM 6815 O O . PHE B 1 438 ? 6.812 -15.539 -28 1 98.38 438 PHE B O 1
ATOM 6822 N N . ILE B 1 439 ? 8.648 -14.258 -27.859 1 98.62 439 ILE B N 1
ATOM 6823 C CA . ILE B 1 439 ? 9.203 -15.023 -26.75 1 98.62 439 ILE B CA 1
ATOM 6824 C C . ILE B 1 439 ? 8.281 -14.922 -25.531 1 98.62 439 ILE B C 1
ATOM 6826 O O . ILE B 1 439 ? 7.965 -15.93 -24.891 1 98.62 439 ILE B O 1
ATOM 6830 N N . GLN B 1 440 ? 7.871 -13.672 -25.25 1 98.81 440 GLN B N 1
ATOM 6831 C CA . GLN B 1 440 ? 6.957 -13.453 -24.125 1 98.81 440 GLN B CA 1
ATOM 6832 C C . GLN B 1 440 ? 5.637 -14.188 -24.344 1 98.81 440 GLN B C 1
ATOM 6834 O O . GLN B 1 440 ? 5.082 -14.773 -23.422 1 98.81 440 GLN B O 1
ATOM 6839 N N . ALA B 1 441 ? 5.078 -14.141 -25.516 1 98.75 441 ALA B N 1
ATOM 6840 C CA . ALA B 1 441 ? 3.834 -14.836 -25.844 1 98.75 441 ALA B CA 1
ATOM 6841 C C . ALA B 1 441 ? 3.992 -16.344 -25.672 1 98.75 441 ALA B C 1
ATOM 6843 O O . ALA B 1 441 ? 3.088 -17.016 -25.172 1 98.75 441 ALA B O 1
ATOM 6844 N N . LEU B 1 442 ? 5.113 -16.828 -26.125 1 98.69 442 LEU B N 1
ATOM 6845 C CA . LEU B 1 442 ? 5.398 -18.25 -26 1 98.69 442 LEU B CA 1
ATOM 6846 C C . LEU B 1 442 ? 5.43 -18.672 -24.531 1 98.69 442 LEU B C 1
ATOM 6848 O O . LEU B 1 442 ? 4.863 -19.703 -24.156 1 98.69 442 LEU B O 1
ATOM 6852 N N . GLY B 1 443 ? 6.156 -17.891 -23.75 1 98.81 443 GLY B N 1
ATOM 6853 C CA . GLY B 1 443 ? 6.188 -18.188 -22.328 1 98.81 443 GLY B CA 1
ATOM 6854 C C . GLY B 1 443 ? 4.816 -18.156 -21.688 1 98.81 443 GLY B C 1
ATOM 6855 O O . GLY B 1 443 ? 4.465 -19.062 -20.922 1 98.81 443 GLY B O 1
ATOM 6856 N N . ALA B 1 444 ? 4.066 -17.109 -22 1 98.81 444 ALA B N 1
ATOM 6857 C CA . ALA B 1 444 ? 2.715 -17 -21.453 1 98.81 444 ALA B CA 1
ATOM 6858 C C . ALA B 1 444 ? 1.873 -18.219 -21.844 1 98.81 444 ALA B C 1
ATOM 6860 O O . ALA B 1 444 ? 1.147 -18.766 -21 1 98.81 444 ALA B O 1
ATOM 6861 N N . ALA B 1 445 ? 1.959 -18.656 -23.047 1 98.81 445 ALA B N 1
ATOM 6862 C CA . ALA B 1 445 ? 1.219 -19.812 -23.531 1 98.81 445 ALA B CA 1
ATOM 6863 C C . ALA B 1 445 ? 1.679 -21.094 -22.828 1 98.81 445 ALA B C 1
ATOM 6865 O O . ALA B 1 445 ? 0.858 -21.938 -22.469 1 98.81 445 ALA B O 1
ATOM 6866 N N . ALA B 1 446 ? 2.963 -21.25 -22.719 1 98.81 446 ALA B N 1
ATOM 6867 C CA . ALA B 1 446 ? 3.514 -22.438 -22.078 1 98.81 446 ALA B CA 1
ATOM 6868 C C . ALA B 1 446 ? 3.006 -22.578 -20.641 1 98.81 446 ALA B C 1
ATOM 6870 O O . ALA B 1 446 ? 2.588 -23.656 -20.219 1 98.81 446 ALA B O 1
ATOM 6871 N N . TYR B 1 447 ? 3.082 -21.484 -19.906 1 98.81 447 TYR B N 1
ATOM 6872 C CA . TYR B 1 447 ? 2.607 -21.516 -18.516 1 98.81 447 TYR B CA 1
ATOM 6873 C C . TYR B 1 447 ? 1.108 -21.781 -18.469 1 98.81 447 TYR B C 1
ATOM 6875 O O . TYR B 1 447 ? 0.637 -22.531 -17.609 1 98.81 447 TYR B O 1
ATOM 6883 N N . GLY B 1 448 ? 0.331 -21.172 -19.375 1 98.81 448 GLY B N 1
ATOM 6884 C CA . GLY B 1 448 ? -1.101 -21.422 -19.438 1 98.81 448 GLY B CA 1
ATOM 6885 C C . GLY B 1 448 ? -1.443 -22.859 -19.75 1 98.81 448 GLY B C 1
ATOM 6886 O O . GLY B 1 448 ? -2.232 -23.484 -19.047 1 98.81 448 GLY B O 1
ATOM 6887 N N . ILE B 1 449 ? -0.844 -23.422 -20.781 1 98.75 449 ILE B N 1
ATOM 6888 C CA . ILE B 1 449 ? -1.135 -24.766 -21.234 1 98.75 449 ILE B CA 1
ATOM 6889 C C . ILE B 1 449 ? -0.735 -25.781 -20.156 1 98.75 449 ILE B C 1
ATOM 6891 O O . ILE B 1 449 ? -1.514 -26.672 -19.812 1 98.75 449 ILE B O 1
ATOM 6895 N N . TRP B 1 450 ? 0.476 -25.578 -19.625 1 98.75 450 TRP B N 1
ATOM 6896 C CA . TRP B 1 450 ? 0.947 -26.469 -18.562 1 98.75 450 TRP B CA 1
ATOM 6897 C C . TRP B 1 450 ? -0.029 -26.484 -17.391 1 98.75 450 TRP B C 1
ATOM 6899 O O . TRP B 1 450 ? -0.413 -27.547 -16.906 1 98.75 450 TRP B O 1
ATOM 6909 N N . THR B 1 451 ? -0.459 -25.297 -16.969 1 98.81 451 THR B N 1
ATOM 6910 C CA . THR B 1 451 ? -1.29 -25.172 -15.781 1 98.81 451 THR B CA 1
ATOM 6911 C C . THR B 1 451 ? -2.688 -25.734 -16.031 1 98.81 451 THR B C 1
ATOM 6913 O O . THR B 1 451 ? -3.232 -26.469 -15.203 1 98.81 451 THR B O 1
ATOM 6916 N N . VAL B 1 452 ? -3.299 -25.422 -17.188 1 98.81 452 VAL B N 1
ATOM 6917 C CA . VAL B 1 452 ? -4.645 -25.875 -17.516 1 98.81 452 VAL B CA 1
ATOM 6918 C C . VAL B 1 452 ? -4.672 -27.406 -17.562 1 98.81 452 VAL B C 1
ATOM 6920 O O . VAL B 1 452 ? -5.539 -28.031 -16.969 1 98.81 452 VAL B O 1
ATOM 6923 N N . VAL B 1 453 ? -3.719 -28.031 -18.219 1 98.75 453 VAL B N 1
ATOM 6924 C CA . VAL B 1 453 ? -3.697 -29.469 -18.422 1 98.75 453 VAL B CA 1
ATOM 6925 C C . VAL B 1 453 ? -3.447 -30.172 -17.078 1 98.75 453 VAL B C 1
ATOM 6927 O O . VAL B 1 453 ? -4.188 -31.078 -16.703 1 98.75 453 VAL B O 1
ATOM 6930 N N . THR B 1 454 ? -2.445 -29.75 -16.391 1 98.81 454 THR B N 1
ATOM 6931 C CA . THR B 1 454 ? -2.057 -30.453 -15.172 1 98.81 454 THR B CA 1
ATOM 6932 C C . THR B 1 454 ? -3.098 -30.25 -14.07 1 98.81 454 THR B C 1
ATOM 6934 O O . THR B 1 454 ? -3.383 -31.172 -13.305 1 98.81 454 THR B O 1
ATOM 6937 N N . CYS B 1 455 ? -3.656 -29.016 -13.977 1 98.75 455 CYS B N 1
ATOM 6938 C CA . CYS B 1 455 ? -4.668 -28.766 -12.961 1 98.75 455 CYS B CA 1
ATOM 6939 C C . CYS B 1 455 ? -5.969 -29.484 -13.297 1 98.75 455 CYS B C 1
ATOM 6941 O O . CYS B 1 455 ? -6.688 -29.938 -12.398 1 98.75 455 CYS B O 1
ATOM 6943 N N . TRP B 1 456 ? -6.281 -29.562 -14.625 1 98.62 456 TRP B N 1
ATOM 6944 C CA . TRP B 1 456 ? -7.438 -30.359 -15.016 1 98.62 456 TRP B CA 1
ATOM 6945 C C . TRP B 1 456 ? -7.281 -31.812 -14.57 1 98.62 456 TRP B C 1
ATOM 6947 O O . TRP B 1 456 ? -8.203 -32.406 -14 1 98.62 456 TRP B O 1
ATOM 6957 N N . ILE B 1 457 ? -6.16 -32.375 -14.805 1 98.62 457 ILE B N 1
ATOM 6958 C CA . ILE B 1 457 ? -5.875 -33.75 -14.406 1 98.62 457 ILE B CA 1
ATOM 6959 C C . ILE B 1 457 ? -5.965 -33.875 -12.883 1 98.62 457 ILE B C 1
ATOM 6961 O O . ILE B 1 457 ? -6.594 -34.812 -12.367 1 98.62 457 ILE B O 1
ATOM 6965 N N . ALA B 1 458 ? -5.359 -32.938 -12.164 1 98.5 458 ALA B N 1
ATOM 6966 C CA . ALA B 1 458 ? -5.344 -32.969 -10.703 1 98.5 458 ALA B CA 1
ATOM 6967 C C . ALA B 1 458 ? -6.762 -32.938 -10.141 1 98.5 458 ALA B C 1
ATOM 6969 O O . ALA B 1 458 ? -7.117 -33.75 -9.281 1 98.5 458 ALA B O 1
ATOM 6970 N N . TRP B 1 459 ? -7.59 -32 -10.625 1 98 459 TRP B N 1
ATOM 6971 C CA . TRP B 1 459 ? -8.961 -31.875 -10.133 1 98 459 TRP B CA 1
ATOM 6972 C C . TRP B 1 459 ? -9.766 -33.125 -10.453 1 98 459 TRP B C 1
ATOM 6974 O O . TRP B 1 459 ? -10.609 -33.531 -9.656 1 98 459 TRP B O 1
ATOM 6984 N N . GLN B 1 460 ? -9.523 -33.75 -11.672 1 97.25 460 GLN B N 1
ATOM 6985 C CA . GLN B 1 460 ? -10.219 -35 -12.039 1 97.25 460 GLN B CA 1
ATOM 6986 C C . GLN B 1 460 ? -9.859 -36.125 -11.094 1 97.25 460 GLN B C 1
ATOM 6988 O O . GLN B 1 460 ? -10.734 -36.906 -10.672 1 97.25 460 GLN B O 1
ATOM 6993 N N . ILE B 1 461 ? -8.633 -36.219 -10.812 1 97.88 461 ILE B N 1
ATOM 6994 C CA . ILE B 1 461 ? -8.18 -37.281 -9.914 1 97.88 461 ILE B CA 1
ATOM 6995 C C . ILE B 1 461 ? -8.758 -37.062 -8.523 1 97.88 461 ILE B C 1
ATOM 6997 O O . ILE B 1 461 ? -9.281 -38 -7.902 1 97.88 461 ILE B O 1
ATOM 7001 N N . ILE B 1 462 ? -8.727 -35.844 -8.008 1 97.62 462 ILE B N 1
ATOM 7002 C CA . ILE B 1 462 ? -9.234 -35.531 -6.68 1 97.62 462 ILE B CA 1
ATOM 7003 C C . ILE B 1 462 ? -10.742 -35.781 -6.621 1 97.62 462 ILE B C 1
ATOM 7005 O O . ILE B 1 462 ? -11.234 -36.406 -5.684 1 97.62 462 ILE B O 1
ATOM 7009 N N . GLY B 1 463 ? -11.453 -35.312 -7.656 1 96.75 463 GLY B N 1
ATOM 7010 C CA . GLY B 1 463 ? -12.883 -35.562 -7.715 1 96.75 463 GLY B CA 1
ATOM 7011 C C . GLY B 1 463 ? -13.234 -37.031 -7.789 1 96.75 463 GLY B C 1
ATOM 7012 O O . GLY B 1 463 ? -14.219 -37.469 -7.195 1 96.75 463 GLY B O 1
ATOM 7013 N N . GLY B 1 464 ? -12.469 -37.75 -8.562 1 95.88 464 GLY B N 1
ATOM 7014 C CA . GLY B 1 464 ? -12.688 -39.188 -8.664 1 95.88 464 GLY B CA 1
ATOM 7015 C C . GLY B 1 464 ? -12.492 -39.906 -7.348 1 95.88 464 GLY B C 1
ATOM 7016 O O . GLY B 1 464 ? -13.25 -40.812 -7.008 1 95.88 464 GLY B O 1
ATOM 7017 N N . PHE B 1 465 ? -11.562 -39.5 -6.566 1 95.12 465 PHE B N 1
ATOM 7018 C CA . PHE B 1 465 ? -11.227 -40.156 -5.312 1 95.12 465 PHE B CA 1
ATOM 7019 C C . PHE B 1 465 ? -12.234 -39.812 -4.223 1 95.12 465 PHE B C 1
ATOM 7021 O O . PHE B 1 465 ? -12.547 -40.656 -3.363 1 95.12 465 PHE B O 1
ATOM 7028 N N . PHE B 1 466 ? -12.766 -38.531 -4.25 1 93.62 466 PHE B N 1
ATOM 7029 C CA . PHE B 1 466 ? -13.57 -38.062 -3.129 1 93.62 466 PHE B CA 1
ATOM 7030 C C . PHE B 1 466 ? -15.039 -37.938 -3.527 1 93.62 466 PHE B C 1
ATOM 7032 O O . PHE B 1 466 ? -15.867 -37.5 -2.738 1 93.62 466 PHE B O 1
ATOM 7039 N N . GLY B 1 467 ? -15.43 -38.344 -4.691 1 93.38 467 GLY B N 1
ATOM 7040 C CA . GLY B 1 467 ? -16.812 -38.312 -5.133 1 93.38 467 GLY B CA 1
ATOM 7041 C C . GLY B 1 467 ? -17.281 -36.938 -5.559 1 93.38 467 GLY B C 1
ATOM 7042 O O . GLY B 1 467 ? -18.469 -36.594 -5.398 1 93.38 467 GLY B O 1
ATOM 7043 N N . GLY B 1 468 ? -16.328 -36.188 -5.949 1 95.5 468 GLY B N 1
ATOM 7044 C CA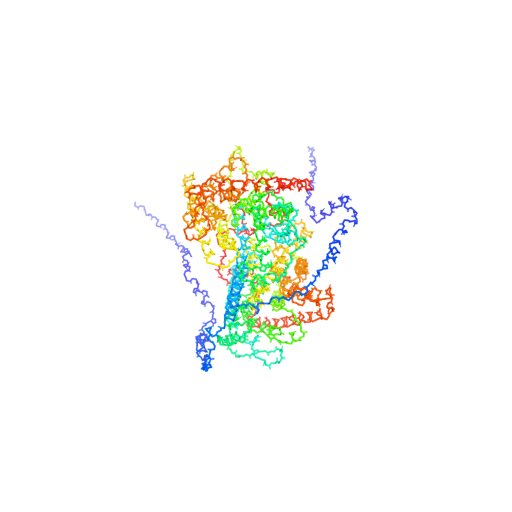 . GLY B 1 468 ? -16.656 -34.844 -6.391 1 95.5 468 GLY B CA 1
ATOM 7045 C C . GLY B 1 468 ? -15.898 -33.781 -5.641 1 95.5 468 GLY B C 1
ATOM 7046 O O . GLY B 1 468 ? -15.305 -34.031 -4.59 1 95.5 468 GLY B O 1
ATOM 7047 N N . ILE B 1 469 ? -16.031 -32.531 -6.199 1 97.69 469 ILE B N 1
ATOM 7048 C CA . ILE B 1 469 ? -15.242 -31.453 -5.582 1 97.69 469 ILE B CA 1
ATOM 7049 C C . ILE B 1 469 ? -16.172 -30.344 -5.098 1 97.69 469 ILE B C 1
ATOM 7051 O O . ILE B 1 469 ? -15.719 -29.391 -4.441 1 97.69 469 ILE B O 1
ATOM 7055 N N . ARG B 1 470 ? -17.469 -30.406 -5.43 1 98.12 470 ARG B N 1
ATOM 7056 C CA . ARG B 1 470 ? -18.453 -29.391 -5.062 1 98.12 470 ARG B CA 1
ATOM 7057 C C . ARG B 1 470 ? -19.297 -29.844 -3.871 1 98.12 470 ARG B C 1
ATOM 7059 O O . ARG B 1 470 ? -19.625 -31.016 -3.758 1 98.12 470 ARG B O 1
ATOM 7066 N N . VAL B 1 471 ? -19.641 -28.938 -3.021 1 97.5 471 VAL B N 1
ATOM 7067 C CA . VAL B 1 471 ? -20.531 -29.234 -1.898 1 97.5 471 VAL B CA 1
ATOM 7068 C C . VAL B 1 471 ? -21.938 -29.5 -2.412 1 97.5 471 VAL B C 1
ATOM 7070 O O . VAL B 1 471 ? -22.25 -29.203 -3.568 1 97.5 471 VAL B O 1
ATOM 7073 N N . SER B 1 472 ? -22.797 -30.047 -1.48 1 96.94 472 SER B N 1
ATOM 7074 C CA . SER B 1 472 ? -24.188 -30.297 -1.857 1 96.94 472 SER B CA 1
ATOM 7075 C C . SER B 1 472 ? -24.953 -28.984 -2.006 1 96.94 472 SER B C 1
ATOM 7077 O O . SER B 1 472 ? -24.562 -27.953 -1.47 1 96.94 472 SER B O 1
ATOM 7079 N N . GLU B 1 473 ? -26.016 -29.062 -2.775 1 96.56 473 GLU B N 1
ATOM 7080 C CA . GLU B 1 473 ? -26.859 -27.891 -2.959 1 96.56 473 GLU B CA 1
ATOM 7081 C C . GLU B 1 473 ? -27.359 -27.359 -1.619 1 96.56 473 GLU B C 1
ATOM 7083 O O . GLU B 1 473 ? -27.453 -26.141 -1.423 1 96.56 473 GLU B O 1
ATOM 7088 N N . ALA B 1 474 ? -27.672 -28.219 -0.761 1 96.31 474 ALA B N 1
ATOM 7089 C CA . ALA B 1 474 ? -28.172 -27.844 0.561 1 96.31 474 ALA B CA 1
ATOM 7090 C C . ALA B 1 474 ? -27.109 -27.094 1.352 1 96.31 474 ALA B C 1
ATOM 7092 O O . ALA B 1 474 ? -27.391 -26.062 1.971 1 96.31 474 ALA B O 1
ATOM 7093 N N . GLU B 1 475 ? -25.922 -27.609 1.291 1 95.06 475 GLU B N 1
ATOM 7094 C CA . GLU B 1 475 ? -24.812 -26.984 1.99 1 95.06 475 GLU B CA 1
ATOM 7095 C C . GLU B 1 475 ? -24.484 -25.625 1.39 1 95.06 475 GLU B C 1
ATOM 7097 O O . GLU B 1 475 ? -24.203 -24.672 2.117 1 95.06 475 GLU B O 1
ATOM 7102 N N . GLU B 1 476 ? -24.516 -25.547 0.115 1 96.56 476 GLU B N 1
ATOM 7103 C CA . GLU B 1 476 ? -24.234 -24.297 -0.574 1 96.56 476 GLU B CA 1
ATOM 7104 C C . GLU B 1 476 ? -25.266 -23.234 -0.232 1 96.56 476 GLU B C 1
ATOM 7106 O O . GLU B 1 476 ? -24.922 -22.062 -0.054 1 96.56 476 GLU B O 1
ATOM 7111 N N . THR B 1 477 ? -26.5 -23.625 -0.167 1 95.25 477 THR B N 1
ATOM 7112 C CA . THR B 1 477 ? -27.594 -22.703 0.139 1 95.25 477 THR B CA 1
ATOM 7113 C C . THR B 1 477 ? -27.5 -22.219 1.587 1 95.25 477 THR B C 1
ATOM 7115 O O . THR B 1 477 ? -27.719 -21.047 1.872 1 95.25 477 THR B O 1
ATOM 7118 N N . GLN B 1 478 ? -27.156 -23.094 2.434 1 93.56 478 GLN B N 1
ATOM 7119 C CA . GLN B 1 478 ? -27.047 -22.781 3.852 1 93.56 478 GLN B CA 1
ATOM 7120 C C . GLN B 1 478 ? -25.812 -21.922 4.129 1 93.56 478 GLN B C 1
ATOM 7122 O O . GLN B 1 478 ? -25.828 -21.062 5.012 1 93.56 478 GLN B O 1
ATOM 7127 N N . GLY B 1 479 ? -24.797 -22.234 3.393 1 94.81 479 GLY B N 1
ATOM 7128 C CA . GLY B 1 479 ? -23.5 -21.609 3.613 1 94.81 479 GLY B CA 1
ATOM 7129 C C . GLY B 1 479 ? -22.438 -22.578 4.082 1 94.81 479 GLY B C 1
ATOM 7130 O O . GLY B 1 479 ? -22.719 -23.469 4.902 1 94.81 479 GLY B O 1
ATOM 7131 N N . LEU B 1 480 ? -21.328 -22.344 3.635 1 96.25 480 LEU B N 1
ATOM 7132 C CA . LEU B 1 480 ? -20.25 -23.297 3.906 1 96.25 480 LEU B CA 1
ATOM 7133 C C . LEU B 1 480 ? -19.719 -23.109 5.324 1 96.25 480 LEU B C 1
ATOM 7135 O O . LEU B 1 480 ? -19.016 -23.984 5.84 1 96.25 480 LEU B O 1
ATOM 7139 N N . ASP B 1 481 ? -19.969 -21.906 5.926 1 94.88 481 ASP B N 1
ATOM 7140 C CA . ASP B 1 481 ? -19.578 -21.719 7.324 1 94.88 481 ASP B CA 1
ATOM 7141 C C . ASP B 1 481 ? -20.188 -22.812 8.203 1 94.88 481 ASP B C 1
ATOM 7143 O O . ASP B 1 481 ? -19.469 -23.469 8.961 1 94.88 481 ASP B O 1
ATOM 7147 N N . ILE B 1 482 ? -21.375 -23.047 7.988 1 91.38 482 ILE B N 1
ATOM 7148 C CA . ILE B 1 482 ? -22.078 -24.078 8.766 1 91.38 482 ILE B CA 1
ATOM 7149 C C . ILE B 1 482 ? -21.812 -25.453 8.164 1 91.38 482 ILE B C 1
ATOM 7151 O O . ILE B 1 482 ? -21.469 -26.391 8.883 1 91.38 482 ILE B O 1
ATOM 7155 N N . GLY B 1 483 ? -21.938 -25.578 6.926 1 92.38 483 GLY B N 1
ATOM 7156 C CA . GLY B 1 483 ? -21.859 -26.859 6.25 1 92.38 483 GLY B CA 1
ATOM 7157 C C . GLY B 1 483 ? -20.5 -27.531 6.402 1 92.38 483 GLY B C 1
ATOM 7158 O O . GLY B 1 483 ? -20.406 -28.734 6.598 1 92.38 483 GLY B O 1
ATOM 7159 N N . GLU B 1 484 ? -19.484 -26.719 6.305 1 94.31 484 GLU B N 1
ATOM 7160 C CA . GLU B 1 484 ? -18.141 -27.297 6.285 1 94.31 484 GLU B CA 1
ATOM 7161 C C . GLU B 1 484 ? -17.438 -27.094 7.625 1 94.31 484 GLU B C 1
ATOM 7163 O O . GLU B 1 484 ? -16.531 -27.859 7.977 1 94.31 484 GLU B O 1
ATOM 7168 N N . HIS B 1 485 ? -17.859 -26.078 8.484 1 94.62 485 HIS B N 1
ATOM 7169 C CA . HIS B 1 485 ? -17.062 -25.734 9.656 1 94.62 485 HIS B CA 1
ATOM 7170 C C . HIS B 1 485 ? -17.922 -25.734 10.922 1 94.62 485 HIS B C 1
ATOM 7172 O O . HIS B 1 485 ? -17.391 -25.672 12.031 1 94.62 485 HIS B O 1
ATOM 7178 N N . GLY B 1 486 ? -19.203 -25.719 10.805 1 91.62 486 GLY B N 1
ATOM 7179 C CA . GLY B 1 486 ? -20.094 -25.781 11.953 1 91.62 486 GLY B CA 1
ATOM 7180 C C . GLY B 1 486 ? -20.094 -24.516 12.789 1 91.62 486 GLY B C 1
ATOM 7181 O O . GLY B 1 486 ? -20.328 -24.562 14 1 91.62 486 GLY B O 1
ATOM 7182 N N . MET B 1 487 ? -19.719 -23.328 12.203 1 90.12 487 MET B N 1
ATOM 7183 C CA . MET B 1 487 ? -19.688 -22.078 12.945 1 90.12 487 MET B CA 1
ATOM 7184 C C . MET B 1 487 ? -19.969 -20.891 12.023 1 90.12 487 MET B C 1
ATOM 7186 O O . MET B 1 487 ? -19.703 -20.953 10.82 1 90.12 487 MET B O 1
ATOM 7190 N N . GLU B 1 488 ? -20.531 -19.828 12.688 1 87.5 488 GLU B N 1
ATOM 7191 C CA . GLU B 1 488 ? -20.828 -18.594 11.961 1 87.5 488 GLU B CA 1
ATOM 7192 C C . GLU B 1 488 ? -19.766 -17.531 12.219 1 87.5 488 GLU B C 1
ATOM 7194 O O . GLU B 1 488 ? -19.234 -17.422 13.328 1 87.5 488 GLU B O 1
ATOM 7199 N N . ALA B 1 489 ? -19.609 -16.719 11.227 1 88.69 489 ALA B N 1
ATOM 7200 C CA . ALA B 1 489 ? -18.594 -15.672 11.352 1 88.69 489 ALA B CA 1
ATOM 7201 C C . ALA B 1 489 ? -19.109 -14.523 12.211 1 88.69 489 ALA B C 1
ATOM 7203 O O . ALA B 1 489 ? -18.344 -13.875 12.922 1 88.69 489 ALA B O 1
ATOM 7204 N N . TYR B 1 490 ? -20.391 -14.195 12.148 1 88.56 490 TYR B N 1
ATOM 7205 C CA . TYR B 1 490 ? -21 -13.055 12.828 1 88.56 490 TYR B CA 1
ATOM 7206 C C . TYR B 1 490 ? -22.266 -13.477 13.586 1 88.56 490 TYR B C 1
ATOM 7208 O O . TYR B 1 490 ? -23.359 -12.984 13.312 1 88.56 490 TYR B O 1
ATOM 7216 N N . PRO B 1 491 ? -22.141 -14.203 14.594 1 78.75 491 PRO B N 1
ATOM 7217 C CA . PRO B 1 491 ? -23.312 -14.781 15.25 1 78.75 491 PRO B CA 1
ATOM 7218 C C . PRO B 1 491 ? -24.188 -13.734 15.922 1 78.75 491 PRO B C 1
ATOM 7220 O O . PRO B 1 491 ? -25.391 -13.961 16.109 1 78.75 491 PRO B O 1
ATOM 7223 N N . ASP B 1 492 ? -23.609 -12.578 16.203 1 73.62 492 ASP B N 1
ATOM 7224 C CA . ASP B 1 492 ? -24.375 -11.586 16.953 1 73.62 492 ASP B CA 1
ATOM 7225 C C . ASP B 1 492 ? -25 -10.555 16.031 1 73.62 492 ASP B C 1
ATOM 7227 O O . ASP B 1 492 ? -25.672 -9.625 16.484 1 73.62 492 ASP B O 1
ATOM 7231 N N . PHE B 1 493 ? -24.797 -10.602 14.836 1 76.56 493 PHE B N 1
ATOM 7232 C CA . PHE B 1 493 ? -25.359 -9.656 13.883 1 76.56 493 PHE B CA 1
ATOM 7233 C C . PHE B 1 493 ? -26.547 -10.273 13.141 1 76.56 493 PHE B C 1
ATOM 7235 O O . PHE B 1 493 ? -26.516 -11.461 12.797 1 76.56 493 PHE B O 1
ATOM 7242 N N . ALA B 1 494 ? -27.578 -9.492 13.188 1 67.25 494 ALA B N 1
ATOM 7243 C CA . ALA B 1 494 ? -28.734 -9.969 12.445 1 67.25 494 ALA B CA 1
ATOM 7244 C C . ALA B 1 494 ? -28.484 -9.938 10.938 1 67.25 494 ALA B C 1
ATOM 7246 O O . ALA B 1 494 ? -27.953 -8.953 10.414 1 67.25 494 ALA B O 1
ATOM 7247 N N . SER B 1 495 ? -28.609 -11.055 10.32 1 61.91 495 SER B N 1
ATOM 7248 C CA . SER B 1 495 ? -28.438 -11.18 8.875 1 61.91 495 SER B CA 1
ATOM 7249 C C . SER B 1 495 ? -29.688 -10.695 8.141 1 61.91 495 SER B C 1
ATOM 7251 O O . SER B 1 495 ? -30.797 -10.797 8.656 1 61.91 495 SER B O 1
ATOM 7253 N N . SER B 1 496 ? -29.531 -9.766 7.012 1 54.16 496 SER B N 1
ATOM 7254 C CA . SER B 1 496 ? -30.703 -9.367 6.223 1 54.16 496 SER B CA 1
ATOM 7255 C C . SER B 1 496 ? -31.203 -10.531 5.371 1 54.16 496 SER B C 1
ATOM 7257 O O . SER B 1 496 ? -30.438 -11.43 5.027 1 54.16 496 SER B O 1
#

pLDDT: mean 88.16, std 22.43, range [21.89, 98.94]

Foldseek 3Di:
DPDPPPPDDDPPPPPPPPPPPPPPPVPVVPPPPPPPDPPPCVVVVVVVVVVVPDDPPPDDPPPQQDLVNADPVLNVFLVQLAVLLLVLLVLLLLLLLLLLLQLQQFAAQLANVVLNCLSVVLLVLLLVLCQFWLVQFQAADDPDAQQTGGHHTGFDQDLRQLSVCSRVVHHLSYGRVSVSSSVSSLLSQLLSLLSQLLGLWFASVLSSLLSSCSSNPLLRRLNNNCPNCGPLVVLVFFALQPLQSRQQLSLLLNQLNQVQQAAAPPQADPLAGDDRGGDHVPSSVVSLVSNLSSLLSRQLSSVSTDDPCSVQLNLLLQLLLVLQLVLLQVVCCVVVVHGDSLLSSLSSLQSNSLQRRQSFWADSVLSNVSSNVSNVQLNVVVVVCRSVRGDRSRSSSSRRNVSSLNSQLCCQAGTFDGDDVPGQRCHCPRPNNNSNNVSSNVSNVVSSVSSNVVSNVSQVVSCVVPVGGTDDPVDSVSHVCCVNPNDGPCVPDDDD/DDPPPPPPDPPPPPPPPPPPPVCVVVVVVVVVPPPPDPVVCVVVVVVVVVVVVDDPPPPDPDVQQDLVNADPVLNVFLVQLAVLLLVLLVLLLLLLLLLLLQLQQFADQLANVVLNVLSVVLLVLLLVLCQFWLVQFQAADDPDAQQTGGHHTGWDQDLRQLSVCSRVVDHLSYGRVSVSSNVSSLLSQLLSLLSQLQGLWFASVLSSQLSSCSSNPLLRRLNNNCPNCGDLVVLVFFALQPLQSRQQLSLLLNQLNLVQQAAFPPQADPLAGDDRGGDHVPSSVVSLVSNLSSLLSRQLSSVSTDDPCSVQLNLLLQLLLVLQLVLLQVVCCVVVVHGDSLLSSLSSLQSNSLQRRQSFWADSVLSNVSSNVSNVQLNVVVVVCRNVRGHRSRSSSSRRNVSSLNSQLCCQAGTFDGDDVPGQRCHCPRPNNRSNNVSSNVSNVVSSVSSNVVSNVSLVVSCVVPVGTTDDPVDSVSHVCCVNPNDGPCVPDDDD

Solvent-accessible surface area (backbone atoms only — not comparable to full-atom values): 47553 Å² total; per-residue (Å²): 138,76,79,74,76,75,71,77,80,76,80,75,76,76,72,87,67,78,76,71,80,78,68,57,72,62,56,69,65,62,64,67,68,77,78,66,77,79,68,69,64,52,62,68,62,45,55,67,59,62,66,65,69,64,78,84,72,80,77,76,86,63,92,71,59,48,76,87,72,33,50,26,70,34,38,38,51,36,52,42,20,41,51,46,38,45,55,15,29,52,29,35,50,47,23,50,48,9,52,31,26,31,44,29,13,34,28,50,62,52,28,29,42,44,46,40,40,50,44,60,50,44,44,30,42,15,43,52,30,19,41,43,37,6,49,21,26,23,63,34,44,75,75,39,85,40,64,38,33,46,57,61,70,46,77,72,63,60,44,53,66,20,40,46,37,18,67,71,65,51,78,51,32,51,38,42,32,42,54,48,53,38,51,28,37,47,41,22,49,22,45,49,43,23,52,34,19,35,55,74,44,52,33,67,68,56,50,51,54,49,38,36,48,38,25,30,44,57,47,18,38,58,38,15,22,48,80,51,64,7,52,44,30,74,71,63,45,68,55,55,46,22,5,40,66,30,32,18,32,11,13,33,38,11,46,47,48,17,63,74,62,46,52,58,91,70,35,60,53,95,87,36,73,46,91,70,68,43,64,31,63,68,47,19,51,50,8,46,53,39,35,57,57,10,43,53,13,44,43,18,30,48,62,53,37,65,59,87,56,33,62,54,20,38,49,21,40,49,37,2,20,51,24,0,23,52,34,11,28,53,52,40,21,68,75,69,71,47,75,43,70,69,40,31,48,45,5,27,50,5,0,38,28,13,23,26,11,26,32,57,20,39,49,63,69,48,17,22,49,40,0,20,51,18,3,46,44,30,58,52,38,45,52,51,34,44,75,70,63,47,48,48,68,63,42,36,39,27,23,24,22,53,16,2,42,46,10,28,33,47,34,12,35,54,11,27,62,42,80,53,90,81,40,52,35,37,0,43,80,41,73,37,39,61,63,42,26,54,41,22,44,48,52,43,47,51,47,44,52,52,30,41,53,54,42,46,51,50,52,50,53,50,20,68,75,65,76,46,50,55,54,53,70,67,33,46,72,71,12,38,9,50,62,55,32,70,42,64,31,41,66,46,41,62,80,130,137,76,79,72,74,75,71,76,81,75,78,75,76,78,69,78,72,74,68,58,79,73,58,49,63,57,53,60,57,60,65,52,64,83,74,63,67,75,69,66,57,50,61,63,58,44,50,61,56,63,57,63,72,53,80,80,74,78,80,73,85,60,92,69,59,48,76,86,71,35,51,56,42,34,39,36,49,35,52,41,18,42,52,46,39,46,53,16,28,54,29,35,50,49,24,46,58,10,52,28,26,30,45,31,12,34,28,50,61,53,28,29,43,44,44,41,49,49,40,60,48,44,44,61,42,15,42,49,29,18,41,43,37,6,50,21,26,24,66,34,42,75,74,39,84,41,62,38,32,45,57,60,71,46,75,72,63,67,44,53,66,20,40,46,38,19,64,72,65,52,79,51,32,50,37,41,56,55,52,51,54,36,52,27,36,47,41,20,48,22,47,48,44,24,53,35,20,36,56,74,42,54,33,68,68,56,50,53,55,48,40,36,48,38,22,30,44,57,47,18,37,58,38,16,23,46,81,50,63,6,51,44,30,74,71,64,44,66,54,57,47,21,5,39,66,30,31,19,35,11,14,34,38,11,46,48,49,16,61,75,62,45,54,59,91,72,37,61,54,95,86,36,72,47,91,70,68,28,29,29,45,67,46,20,51,48,9,47,49,38,35,57,54,11,43,54,12,44,42,20,32,48,63,53,36,64,60,88,56,32,36,45,21,38,43,21,41,50,36,2,20,20,23,0,22,52,32,12,29,52,51,40,20,70,76,67,71,30,46,37,58,69,42,31,49,46,6,28,50,5,1,38,28,13,23,25,11,26,32,58,20,39,47,61,68,48,18,21,48,42,0,21,50,18,2,45,45,31,59,52,38,44,53,50,35,44,73,70,63,47,45,49,70,62,44,37,40,26,24,24,22,52,16,2,43,47,10,27,34,45,34,12,35,54,10,27,63,41,80,54,80,84,40,53,36,38,0,44,79,40,74,37,40,61,62,44,27,54,42,21,44,48,51,44,48,49,49,46,52,54,28,41,53,54,42,46,51,50,52,51,54,51,19,66,76,64,78,44,50,55,54,52,71,67,35,46,72,70,11,37,7,49,62,76,67,70,44,72,72,57,80,86,54,62,70,94

Radius of gyration: 31.19 Å; Cα contacts (8 Å, |Δi|>4): 2031; chains: 2; bounding box: 132×84×88 Å